Protein AF-T5ALF3-F1 (afdb_monomer_lite)

Radius of gyration: 38.53 Å; chains: 1; bounding box: 136×113×96 Å

Secondary structure (DSSP, 8-state):
-------------------PPPPS----PPPHHHHHHHHHHHHHHHHTT-S--TTS-SSHHHHHHHHHHHHHHH-TTS---HHHHHHHHHHHHHHHHHHHHHHTSTT-EEETTTTEEE--HHHHHHHHHHHHHHHHHHHHH-----SS--HHHHHHHHTTSPPPPS----TT-HHHHHHHHHHHHHHHHTTTTTS----------------------------------------------------SSHHHHHHHHHHHHHHHHHHHHHHHT-S-----PPP-S---HHHHHHHHHHHHHHHHHH--HHHHHHHHHHHHH-TTHHHHHHH--SHHHHHHHHHSSSSSPPPP-----------------HHHHHHHHHHHHHHHHHHHHHSPPPPPPHHHHGGGTEEEES-SSSS-GGGGTT-HHHHS-BTTB---EEEEEEE-SBTTSPPEEESEEEEETTEETTTT-EEEEEEEPPPSS-SS-EEEEPPTTT-GGGGGSEEEEEEE-TT--BTTTB-----EEEEE---SS---EEEESSPPPHHHHHHTT-EEEEEEBTTB--EEEE-GGG--HHHHHHTT--S-EEEEE--SSSPEE--SSS--HHHHSS--EESS-SSSSEEEEEHHHHHHHHHTS---TT-SS--GGGG--SEEEESSPTTGGGGEEEEEEEPPTT---PPPEEEEEEEEEE--S-TTB-TTT-PBPSSTTHHHHHHHH---TTSTT--EEEEEEEEE----SSGGGS-EEEETT-EEEEEEE-------TT------S-------

Organism: Ophiocordyceps sinensis (strain Co18 / CGMCC 3.14243) (NCBI:txid911162)

InterPro domains:
  IPR005302 Molybdenum cofactor sulfurase, C-terminal [PF03473] (618-732)
  IPR005302 Molybdenum cofactor sulfurase, C-terminal [PS51340] (572-767)
  IPR005303 Molybdenum cofactor sulfurase, middle domain [PF03476] (437-505)
  IPR011037 Pyruvate kinase-like, insert domain superfamily [SSF50800] (437-715)

pLDDT: mean 73.5, std 23.25, range [22.8, 98.44]

Structure (mmCIF, N/CA/C/O backbone):
data_AF-T5ALF3-F1
#
_entry.id   AF-T5ALF3-F1
#
loop_
_atom_site.group_PDB
_atom_site.id
_atom_site.type_symbol
_atom_site.label_atom_id
_atom_site.label_alt_id
_atom_site.label_comp_id
_atom_site.label_asym_id
_atom_site.label_entity_id
_atom_site.label_seq_id
_atom_site.pdbx_PDB_ins_code
_atom_site.Cartn_x
_atom_site.Cartn_y
_atom_site.Cartn_z
_atom_site.occupancy
_atom_site.B_iso_or_equiv
_atom_site.auth_seq_id
_atom_site.auth_comp_id
_atom_site.auth_asym_id
_atom_site.auth_atom_id
_atom_site.pdbx_PDB_model_num
ATOM 1 N N . MET A 1 1 ? 84.932 14.250 10.839 1.00 30.41 1 MET A N 1
ATOM 2 C CA . MET A 1 1 ? 84.955 15.725 10.707 1.00 30.41 1 MET A CA 1
ATOM 3 C C . MET A 1 1 ? 83.572 16.175 10.249 1.00 30.41 1 MET A C 1
ATOM 5 O O . MET A 1 1 ? 83.022 15.452 9.427 1.00 30.41 1 MET A O 1
ATOM 9 N N . PRO A 1 2 ? 83.061 17.349 10.655 1.00 45.75 2 PRO A N 1
ATOM 10 C CA . PRO A 1 2 ? 83.135 17.953 11.989 1.00 45.75 2 PRO A CA 1
ATOM 11 C C . PRO A 1 2 ? 81.726 18.218 12.599 1.00 45.75 2 PRO A C 1
ATOM 13 O O . PRO A 1 2 ? 80.712 17.804 12.051 1.00 45.75 2 PRO A O 1
ATOM 16 N N . ILE A 1 3 ? 81.700 18.865 13.769 1.00 34.62 3 ILE A N 1
ATOM 17 C CA . ILE A 1 3 ? 80.564 19.192 14.673 1.00 34.62 3 ILE A CA 1
ATOM 18 C C . ILE A 1 3 ? 80.365 20.737 14.626 1.00 34.62 3 ILE A C 1
ATOM 20 O O . ILE A 1 3 ? 81.389 21.393 14.403 1.00 34.62 3 ILE A O 1
ATOM 24 N N . PRO A 1 4 ? 79.144 21.344 14.698 1.00 45.19 4 PRO A N 1
ATOM 25 C CA . PRO A 1 4 ? 78.434 21.731 15.959 1.00 45.19 4 PRO A CA 1
ATOM 26 C C . PRO A 1 4 ? 76.884 21.546 15.932 1.00 45.19 4 PRO A C 1
ATOM 28 O O . PRO A 1 4 ? 76.292 21.531 14.860 1.00 45.19 4 PRO A O 1
ATOM 31 N N . SER A 1 5 ? 76.193 21.158 17.022 1.00 29.97 5 SER A N 1
ATOM 32 C CA . SER A 1 5 ? 75.697 21.921 18.215 1.00 29.97 5 SER A CA 1
ATOM 33 C C . SER A 1 5 ? 74.529 22.904 17.915 1.00 29.97 5 SER A C 1
ATOM 35 O O . SER A 1 5 ? 74.404 23.366 16.790 1.00 29.97 5 SER A O 1
ATOM 37 N N . GLU A 1 6 ? 73.574 23.211 18.814 1.00 29.78 6 GLU A N 1
ATOM 38 C CA . GLU A 1 6 ? 73.525 23.075 20.288 1.00 29.78 6 GLU A CA 1
ATOM 39 C C . GLU A 1 6 ? 72.072 23.069 20.869 1.00 29.78 6 GLU A C 1
ATOM 41 O O . GLU A 1 6 ? 71.098 23.116 20.123 1.00 29.78 6 GLU A O 1
ATOM 46 N N . SER A 1 7 ? 71.943 23.094 22.208 1.00 27.61 7 SER A N 1
ATOM 47 C CA . SER A 1 7 ? 70.752 23.382 23.054 1.00 27.61 7 SER A CA 1
ATOM 48 C C . SER A 1 7 ? 69.744 22.259 23.422 1.00 27.61 7 SER A C 1
ATOM 50 O O . SER A 1 7 ? 68.742 21.998 22.766 1.00 27.61 7 SER A O 1
ATOM 52 N N . GLN A 1 8 ? 69.991 21.661 24.597 1.00 27.81 8 GLN A N 1
ATOM 53 C CA . GLN A 1 8 ? 68.986 21.248 25.607 1.00 27.81 8 GLN A CA 1
ATOM 54 C C . GLN A 1 8 ? 68.685 22.464 26.545 1.00 27.81 8 GLN A C 1
ATOM 56 O O . GLN A 1 8 ? 69.284 23.511 26.280 1.00 27.81 8 GLN A O 1
ATOM 61 N N . PRO A 1 9 ? 67.866 22.425 27.638 1.00 38.47 9 PRO A N 1
ATOM 62 C CA . PRO A 1 9 ? 67.215 21.308 28.360 1.00 38.47 9 PRO A CA 1
ATOM 63 C C . PRO A 1 9 ? 65.701 21.585 28.650 1.00 38.47 9 PRO A C 1
ATOM 65 O O . PRO A 1 9 ? 65.102 22.397 27.957 1.00 38.47 9 PRO A O 1
ATOM 68 N N . ALA A 1 10 ? 64.961 20.966 29.586 1.00 24.94 10 ALA A N 1
ATOM 69 C CA . ALA A 1 10 ? 65.258 19.986 30.640 1.00 24.94 10 ALA A CA 1
ATOM 70 C C . ALA A 1 10 ? 64.057 19.056 30.909 1.00 24.94 10 ALA A C 1
ATOM 72 O O . ALA A 1 10 ? 62.911 19.420 30.659 1.00 24.94 10 ALA A O 1
ATOM 73 N N . ALA A 1 11 ? 64.316 17.899 31.525 1.00 32.22 11 ALA A N 1
ATOM 74 C CA . ALA A 1 11 ? 63.295 17.071 32.166 1.00 32.22 11 ALA A CA 1
ATOM 75 C C . ALA A 1 11 ? 63.424 17.161 33.697 1.00 32.22 11 ALA A C 1
ATOM 77 O O . ALA A 1 11 ? 64.539 17.219 34.215 1.00 32.22 11 ALA A O 1
ATOM 78 N N . GLN A 1 12 ? 62.304 17.108 34.424 1.00 26.27 12 GLN A N 1
ATOM 79 C CA . GLN A 1 12 ? 62.302 16.844 35.866 1.00 26.27 12 GLN A CA 1
ATOM 80 C C . GLN A 1 12 ? 61.325 15.720 36.221 1.00 26.27 12 GLN A C 1
ATOM 82 O O . GLN A 1 12 ? 60.179 15.678 35.781 1.00 26.27 12 GLN A O 1
ATOM 87 N N . THR A 1 13 ? 61.837 14.784 37.012 1.00 27.92 13 THR A N 1
ATOM 88 C CA . THR A 1 13 ? 61.184 13.574 37.516 1.00 27.92 13 THR A CA 1
ATOM 89 C C . THR A 1 13 ? 60.171 13.850 38.623 1.00 27.92 13 THR A C 1
ATOM 91 O O . THR A 1 13 ? 60.476 14.618 39.533 1.00 27.92 13 THR A O 1
ATOM 94 N N . ALA A 1 14 ? 59.087 13.067 38.678 1.00 24.97 14 ALA A N 1
ATOM 95 C CA . ALA A 1 14 ? 58.483 12.664 39.952 1.00 24.97 14 ALA A CA 1
ATOM 96 C C . ALA A 1 14 ? 57.752 11.308 39.855 1.00 24.97 14 ALA A C 1
ATOM 98 O O . ALA A 1 14 ? 57.006 11.061 38.914 1.00 24.97 14 ALA A O 1
ATOM 99 N N . SER A 1 15 ? 58.029 10.457 40.849 1.00 26.05 15 SER A N 1
ATOM 100 C CA . SER A 1 15 ? 57.270 9.302 41.373 1.00 26.05 15 SER A CA 1
ATOM 101 C C . SER A 1 15 ? 56.147 8.639 40.553 1.00 26.05 15 SER A C 1
ATOM 103 O O . SER A 1 15 ? 55.122 9.226 40.211 1.00 26.05 15 SER A O 1
ATOM 105 N N . SER A 1 16 ? 56.221 7.303 40.470 1.00 33.28 16 SER A N 1
ATOM 106 C CA . SER A 1 16 ? 55.021 6.488 40.278 1.00 33.28 16 SER A CA 1
ATOM 107 C C . SER A 1 16 ? 54.060 6.659 41.461 1.00 33.28 16 SER A C 1
ATOM 109 O O . SER A 1 16 ? 54.451 6.445 42.611 1.00 33.28 16 SER A O 1
ATOM 111 N N . GLN A 1 17 ? 52.783 6.896 41.182 1.00 30.78 17 GLN A N 1
ATOM 112 C CA . GLN A 1 17 ? 51.706 6.392 42.031 1.00 30.78 17 GLN A CA 1
ATOM 113 C C . GLN A 1 17 ? 50.888 5.392 41.222 1.00 30.78 17 GLN A C 1
ATOM 115 O O . GLN A 1 17 ? 50.444 5.693 40.113 1.00 30.78 17 GLN A O 1
ATOM 120 N N . VAL A 1 18 ? 50.675 4.203 41.788 1.00 35.06 18 VAL A N 1
ATOM 121 C CA . VAL A 1 18 ? 49.741 3.211 41.245 1.00 35.06 18 VAL A CA 1
ATOM 122 C C . VAL A 1 18 ? 48.338 3.791 41.381 1.00 35.06 18 VAL A C 1
ATOM 124 O O . VAL A 1 18 ? 47.710 3.708 42.437 1.00 35.06 18 VAL A O 1
ATOM 127 N N . ARG A 1 19 ? 47.854 4.445 40.322 1.00 29.64 19 ARG A N 1
ATOM 128 C CA . ARG A 1 19 ? 46.515 5.028 40.316 1.00 29.64 19 ARG A CA 1
ATOM 129 C C . ARG A 1 19 ? 45.507 3.885 40.266 1.00 29.64 19 ARG A C 1
ATOM 131 O O . ARG A 1 19 ? 45.374 3.222 39.241 1.00 29.64 19 ARG A O 1
ATOM 138 N N . ALA A 1 20 ? 44.843 3.648 41.397 1.00 30.91 20 ALA A N 1
ATOM 139 C CA . ALA A 1 20 ? 43.833 2.607 41.543 1.00 30.91 20 ALA A CA 1
ATOM 140 C C . ALA A 1 20 ? 42.795 2.669 40.401 1.00 30.91 20 ALA A C 1
ATOM 142 O O . ALA A 1 20 ? 42.487 3.771 39.924 1.00 30.91 20 ALA A O 1
ATOM 143 N N . PRO A 1 21 ? 42.244 1.520 39.959 1.00 34.09 21 PRO A N 1
ATOM 144 C CA . PRO A 1 21 ? 41.215 1.507 38.926 1.00 34.09 21 PRO A CA 1
ATOM 145 C C . PRO A 1 21 ? 40.052 2.424 39.339 1.00 34.09 21 PRO A C 1
ATOM 147 O O . PRO A 1 21 ? 39.669 2.414 40.513 1.00 34.09 21 PRO A O 1
ATOM 150 N N . PRO A 1 22 ? 39.495 3.229 38.412 1.00 33.12 22 PRO A N 1
ATOM 151 C CA . PRO A 1 22 ? 38.455 4.194 38.744 1.00 33.12 22 PRO A CA 1
ATOM 152 C C . PRO A 1 22 ? 37.278 3.477 39.403 1.00 33.12 22 PRO A C 1
ATOM 154 O O . PRO A 1 22 ? 36.804 2.451 38.904 1.00 33.12 22 PRO A O 1
ATOM 157 N N . SER A 1 23 ? 36.839 4.003 40.545 1.00 31.30 23 SER A N 1
ATOM 158 C CA . SER A 1 23 ? 35.867 3.341 41.405 1.00 31.30 23 SER A CA 1
ATOM 159 C C . SER A 1 23 ? 34.577 3.017 40.652 1.00 31.30 23 SER A C 1
ATOM 161 O O . SER A 1 23 ? 33.991 3.848 39.953 1.00 31.30 23 SER A O 1
ATOM 163 N N . ARG A 1 24 ? 34.097 1.781 40.832 1.00 44.44 24 ARG A N 1
ATOM 164 C CA . ARG A 1 24 ? 32.701 1.452 40.534 1.00 44.44 24 ARG A CA 1
ATOM 165 C C . ARG A 1 24 ? 31.788 2.346 41.392 1.00 44.44 24 ARG A C 1
ATOM 167 O O . ARG A 1 24 ? 32.166 2.762 42.482 1.00 44.44 24 ARG A O 1
ATOM 174 N N . THR A 1 25 ? 30.594 2.624 40.864 1.00 39.84 25 THR A N 1
ATOM 175 C CA . THR A 1 25 ? 29.480 3.325 41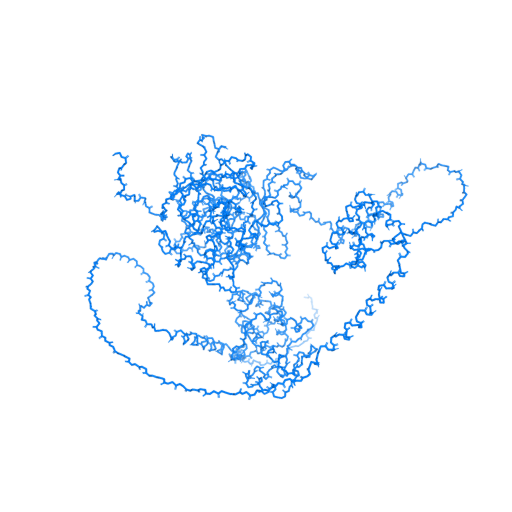.537 1.00 39.84 25 THR A CA 1
ATOM 176 C C . THR A 1 25 ? 29.756 4.752 42.042 1.00 39.84 25 THR A C 1
ATOM 178 O O . THR A 1 25 ? 29.532 5.059 43.207 1.00 39.84 25 THR A O 1
ATOM 181 N N . GLY A 1 26 ? 30.124 5.664 41.135 1.00 39.38 26 GLY A N 1
ATOM 182 C CA . GLY A 1 26 ? 29.841 7.101 41.282 1.00 39.38 26 GLY A CA 1
ATOM 183 C C . GLY A 1 26 ? 28.758 7.538 40.287 1.00 39.38 26 GLY A C 1
ATOM 184 O O . GLY A 1 26 ? 28.954 7.389 39.083 1.00 39.38 26 GLY A O 1
ATOM 185 N N . HIS A 1 27 ? 27.608 8.044 40.751 1.00 52.31 27 HIS A N 1
ATOM 186 C CA . HIS A 1 27 ? 26.525 8.507 39.865 1.00 52.31 27 HIS A CA 1
ATOM 187 C C . HIS A 1 27 ? 26.870 9.877 39.250 1.00 52.31 27 HIS A C 1
ATOM 189 O O . HIS A 1 27 ? 26.807 10.913 39.916 1.00 52.31 27 HIS A O 1
ATOM 195 N N . GLN A 1 28 ? 27.238 9.895 37.966 1.00 65.94 28 GLN A N 1
ATOM 196 C CA . GLN A 1 28 ? 27.622 11.112 37.242 1.00 65.94 28 GLN A CA 1
ATOM 197 C C . GLN A 1 28 ? 26.378 11.899 36.796 1.00 65.94 28 GLN A C 1
ATOM 199 O O . GLN A 1 28 ? 25.903 11.753 35.671 1.00 65.94 28 GLN A O 1
ATOM 204 N N . ARG A 1 29 ? 25.844 12.739 37.693 1.00 76.06 29 ARG A N 1
ATOM 205 C CA . ARG A 1 29 ? 24.654 13.569 37.435 1.00 76.06 29 ARG A CA 1
ATOM 206 C C . ARG A 1 29 ? 24.785 14.418 36.161 1.00 76.06 29 ARG A C 1
ATOM 208 O O . ARG A 1 29 ? 25.830 15.000 35.882 1.00 76.06 29 ARG A O 1
ATOM 215 N N . TRP A 1 30 ? 23.676 14.524 35.427 1.00 87.50 30 TRP A N 1
ATOM 216 C CA . TRP A 1 30 ? 23.546 15.358 34.226 1.00 87.50 30 TRP A CA 1
ATOM 217 C C . TRP A 1 30 ? 23.773 16.848 34.514 1.00 87.50 30 TRP A C 1
ATOM 219 O O . TRP A 1 30 ? 23.227 17.381 35.481 1.00 87.50 30 TRP A O 1
ATOM 229 N N . THR A 1 31 ? 24.487 17.539 33.622 1.00 90.69 31 THR A N 1
ATOM 230 C CA . THR A 1 31 ? 24.610 19.007 33.659 1.00 90.69 31 THR A CA 1
ATOM 231 C C . THR A 1 31 ? 23.402 19.700 33.013 1.00 90.69 31 THR A C 1
ATOM 233 O O . THR A 1 31 ? 22.612 19.074 32.294 1.00 90.69 31 THR A O 1
ATOM 236 N N . ASN A 1 32 ? 23.258 21.014 33.231 1.00 89.62 32 ASN A N 1
ATOM 237 C CA . ASN A 1 32 ? 22.253 21.820 32.528 1.00 89.62 32 ASN A CA 1
ATOM 238 C C . ASN A 1 32 ? 22.493 21.802 31.009 1.00 89.62 32 ASN A C 1
ATOM 240 O O . ASN A 1 32 ? 21.556 21.539 30.268 1.00 89.62 32 ASN A O 1
ATOM 244 N N . GLN A 1 33 ? 23.739 21.979 30.555 1.00 89.38 33 GLN A N 1
ATOM 245 C CA . GLN A 1 33 ? 24.105 21.951 29.131 1.00 89.38 33 GLN A CA 1
ATOM 246 C C . GLN A 1 33 ? 23.734 20.616 28.462 1.00 89.38 33 GLN A C 1
ATOM 248 O O . GLN A 1 33 ? 23.054 20.612 27.444 1.00 89.38 33 GLN A O 1
ATOM 253 N N . GLN A 1 34 ? 24.075 19.480 29.086 1.00 92.56 34 GLN A N 1
ATOM 254 C CA . GLN A 1 34 ? 23.667 18.151 28.603 1.00 92.56 34 GLN A CA 1
ATOM 255 C C . GLN A 1 34 ? 22.142 17.988 28.562 1.00 92.56 34 GLN A C 1
ATOM 257 O O . GLN A 1 34 ? 21.613 17.265 27.725 1.00 92.56 34 GLN A O 1
ATOM 262 N N . THR A 1 35 ? 21.424 18.630 29.487 1.00 92.88 35 THR A N 1
ATOM 263 C CA . THR A 1 35 ? 19.959 18.563 29.546 1.00 92.88 35 THR A CA 1
ATOM 264 C C . THR A 1 35 ? 19.308 19.428 28.465 1.00 92.88 35 THR A C 1
ATOM 266 O O . THR A 1 35 ? 18.358 18.960 27.851 1.00 92.88 35 THR A O 1
ATOM 269 N N . LEU A 1 36 ? 19.829 20.633 28.204 1.00 93.31 36 LEU A N 1
ATOM 270 C CA . LEU A 1 36 ? 19.391 21.498 27.103 1.00 93.31 36 LEU A CA 1
ATOM 271 C C . LEU A 1 36 ? 19.637 20.832 25.750 1.00 93.31 36 LEU A C 1
ATOM 273 O O . LEU A 1 36 ? 18.684 20.638 25.007 1.00 93.31 36 LEU A O 1
ATOM 277 N N . ARG A 1 37 ? 20.859 20.350 25.486 1.00 93.31 37 ARG A N 1
ATOM 278 C CA . ARG A 1 37 ? 21.178 19.659 24.228 1.00 93.31 37 ARG A CA 1
ATOM 279 C C . ARG A 1 37 ? 20.286 18.438 23.990 1.00 93.31 37 ARG A C 1
ATOM 281 O O . ARG A 1 37 ? 19.804 18.219 22.886 1.00 93.31 37 ARG A O 1
ATOM 288 N N . PHE A 1 38 ? 19.998 17.661 25.036 1.00 93.50 38 PHE A N 1
ATOM 289 C CA . PHE A 1 38 ? 19.064 16.538 24.930 1.00 93.50 38 PHE A CA 1
ATOM 290 C C . PHE A 1 38 ? 17.616 16.993 24.669 1.00 93.50 38 PHE A C 1
ATOM 292 O O . PHE A 1 38 ? 16.911 16.318 23.929 1.00 93.50 38 PHE A O 1
ATOM 299 N N . LEU A 1 39 ? 17.171 18.133 25.214 1.00 92.75 39 LEU A N 1
ATOM 300 C CA . LEU A 1 39 ? 15.865 18.729 24.892 1.00 92.75 39 LEU A CA 1
ATOM 301 C C . LEU A 1 39 ? 15.805 19.257 23.448 1.00 92.75 39 LEU A C 1
ATOM 303 O O . LEU A 1 39 ? 14.781 19.080 22.799 1.00 92.75 39 LEU A O 1
ATOM 307 N N . GLU A 1 40 ? 16.892 19.821 22.919 1.00 93.00 40 GLU A N 1
ATOM 308 C CA . GLU A 1 40 ? 17.004 20.234 21.509 1.00 93.00 40 GLU A CA 1
ATOM 309 C C . GLU A 1 40 ? 16.877 19.026 20.575 1.00 93.00 40 GLU A C 1
ATOM 311 O O . GLU A 1 40 ? 16.014 19.013 19.704 1.00 93.00 40 GLU A O 1
ATOM 316 N N . MET A 1 41 ? 17.633 17.953 20.829 1.00 91.50 41 MET A N 1
ATOM 317 C CA . MET A 1 41 ? 17.532 16.704 20.062 1.00 91.50 41 MET A CA 1
ATOM 318 C C . MET A 1 41 ? 16.127 16.077 20.156 1.00 91.50 41 MET A C 1
ATOM 320 O O . MET A 1 41 ? 15.615 15.538 19.175 1.00 91.50 41 MET A O 1
ATOM 324 N N . LEU A 1 42 ? 15.470 16.155 21.323 1.00 89.62 42 LEU A N 1
ATOM 325 C CA . LEU A 1 42 ? 14.075 15.727 21.494 1.00 89.62 42 LEU A CA 1
ATOM 326 C C . LEU A 1 42 ? 13.100 16.592 20.676 1.00 89.62 42 LEU A C 1
ATOM 328 O O . LEU A 1 42 ? 12.154 16.039 20.119 1.00 89.62 42 LEU A O 1
ATOM 332 N N . LEU A 1 43 ? 13.325 17.908 20.585 1.00 88.12 43 LEU A N 1
ATOM 333 C CA . LEU A 1 43 ? 12.518 18.850 19.802 1.00 88.12 43 LEU A CA 1
ATOM 334 C C . LEU A 1 43 ? 12.689 18.624 18.292 1.00 88.12 43 LEU A C 1
ATOM 336 O O . LEU A 1 43 ? 11.698 18.519 17.573 1.00 88.12 43 LEU A O 1
ATOM 340 N N . GLU A 1 44 ? 13.930 18.473 17.826 1.00 84.50 44 GLU A N 1
ATOM 341 C CA . GLU A 1 44 ? 14.278 18.089 16.450 1.00 84.50 44 GLU A CA 1
ATOM 342 C C . GLU A 1 44 ? 13.547 16.786 16.063 1.00 84.50 44 GLU A C 1
ATOM 344 O O . GLU A 1 44 ? 12.751 16.759 15.124 1.00 84.50 44 GLU A O 1
ATOM 349 N N . ALA A 1 45 ? 13.688 15.725 16.869 1.00 80.75 45 ALA A N 1
ATOM 350 C CA . ALA A 1 45 ? 13.022 14.444 16.621 1.00 80.75 45 ALA A CA 1
ATOM 351 C C . ALA A 1 45 ? 11.486 14.488 16.754 1.00 80.75 45 ALA A C 1
ATOM 353 O O . ALA A 1 45 ? 10.797 13.646 16.170 1.00 80.75 45 ALA A O 1
ATOM 354 N N . ARG A 1 46 ? 10.925 15.440 17.511 1.00 78.19 46 ARG A N 1
ATOM 355 C CA . ARG A 1 46 ? 9.476 15.689 17.584 1.00 78.19 46 ARG A CA 1
ATOM 356 C C . ARG A 1 46 ? 8.975 16.311 16.276 1.00 78.19 46 ARG A C 1
ATOM 358 O O . ARG A 1 46 ? 7.991 15.821 15.723 1.00 78.19 46 ARG A O 1
ATOM 365 N N . ARG A 1 47 ? 9.694 17.310 15.747 1.00 80.25 47 ARG A N 1
ATOM 366 C CA . ARG A 1 47 ? 9.393 18.014 14.483 1.00 80.25 47 ARG A CA 1
ATOM 367 C C . ARG A 1 47 ? 9.538 17.115 13.257 1.00 80.25 47 ARG A C 1
ATOM 369 O O . ARG A 1 47 ? 8.659 17.117 12.400 1.00 80.25 47 ARG A O 1
ATOM 376 N N . ASP A 1 48 ? 10.554 16.256 13.239 1.00 66.88 48 ASP A N 1
ATOM 377 C CA . ASP A 1 48 ? 10.747 15.233 12.200 1.00 66.88 48 ASP A CA 1
ATOM 378 C C . ASP A 1 48 ? 9.737 14.064 12.286 1.00 66.88 48 ASP A C 1
ATOM 380 O O . ASP A 1 48 ? 9.755 13.141 11.465 1.00 66.88 48 ASP A O 1
ATOM 384 N N . GLY A 1 49 ? 8.850 14.055 13.290 1.00 64.44 49 GLY A N 1
ATOM 385 C CA . GLY A 1 49 ? 7.856 12.997 13.499 1.00 64.44 49 GLY A CA 1
ATOM 386 C C . GLY A 1 49 ? 8.451 11.647 13.923 1.00 64.44 49 GLY A C 1
ATOM 387 O O . GLY A 1 49 ? 7.791 10.613 13.794 1.00 64.44 49 GLY A O 1
ATOM 388 N N . LEU A 1 50 ? 9.692 11.642 14.419 1.00 63.78 50 LEU A N 1
ATOM 389 C CA . LEU A 1 50 ? 10.397 10.462 14.927 1.00 63.78 50 LEU A CA 1
ATOM 390 C C . LEU A 1 50 ? 9.986 10.135 16.374 1.00 63.78 50 LEU A C 1
ATOM 392 O O . LEU A 1 50 ? 9.950 8.963 16.756 1.00 63.78 50 LEU A O 1
ATOM 396 N N . LEU A 1 51 ? 9.650 11.157 17.170 1.00 66.69 51 LEU A N 1
ATOM 397 C CA . LEU A 1 51 ? 9.235 11.042 18.570 1.00 66.69 51 LEU A CA 1
ATOM 398 C C . LEU A 1 51 ? 7.716 11.231 18.724 1.00 66.69 51 LEU A C 1
ATOM 400 O O . LEU A 1 51 ? 7.217 12.322 18.997 1.00 66.69 51 LEU A O 1
ATOM 404 N N . LEU A 1 52 ? 6.972 10.138 18.546 1.00 54.44 52 LEU A N 1
ATOM 405 C CA . LEU A 1 52 ? 5.511 10.090 18.691 1.00 54.44 52 LEU A CA 1
ATOM 406 C C . LEU A 1 52 ? 5.090 9.708 20.128 1.00 54.44 52 LEU A C 1
ATOM 408 O O . LEU A 1 52 ? 5.865 9.094 20.855 1.00 54.44 52 LEU A O 1
ATOM 412 N N . ASN A 1 53 ? 3.866 10.090 20.521 1.00 52.75 53 ASN A N 1
ATOM 413 C CA . ASN A 1 53 ? 3.333 10.128 21.899 1.00 52.75 53 ASN A CA 1
ATOM 414 C C . ASN A 1 53 ? 3.756 8.960 22.818 1.00 52.75 53 ASN A C 1
ATOM 416 O O . ASN A 1 53 ? 3.585 7.784 22.481 1.00 52.75 53 ASN A O 1
ATOM 420 N N . SER A 1 54 ? 4.176 9.285 24.048 1.00 48.19 54 SER A N 1
ATOM 421 C CA . SER A 1 54 ? 4.728 8.328 25.018 1.00 48.19 54 SER A CA 1
ATOM 422 C C . SER A 1 54 ? 3.703 7.325 25.568 1.00 48.19 54 SER A C 1
ATOM 424 O O . SER A 1 54 ? 4.098 6.382 26.260 1.00 48.19 54 SER A O 1
ATOM 426 N N . SER A 1 55 ? 2.404 7.472 25.274 1.00 41.12 55 SER A N 1
ATOM 427 C CA . SER A 1 55 ? 1.375 6.482 25.644 1.00 41.12 55 SER A CA 1
ATOM 428 C C . SER A 1 55 ? 1.594 5.107 24.993 1.00 41.12 55 SER A C 1
ATOM 430 O O . SER A 1 55 ? 1.081 4.101 25.486 1.00 41.12 55 SER A O 1
ATOM 432 N N . LYS A 1 56 ? 2.378 5.037 23.908 1.00 40.19 56 LYS A N 1
ATOM 433 C CA . LYS A 1 56 ? 2.716 3.800 23.193 1.00 40.19 56 LYS A CA 1
ATOM 434 C C . LYS A 1 56 ? 4.232 3.627 23.188 1.00 40.19 56 LYS A C 1
ATOM 436 O O . LYS A 1 56 ? 4.923 4.312 22.447 1.00 40.19 56 LYS A O 1
ATOM 441 N N . GLY A 1 57 ? 4.748 2.685 23.984 1.00 41.00 57 GLY A N 1
ATOM 442 C CA . GLY A 1 57 ? 6.186 2.406 24.156 1.00 41.00 57 GLY A CA 1
ATOM 443 C C . GLY A 1 57 ? 6.892 1.798 22.931 1.00 41.00 57 GLY A C 1
ATOM 444 O O . GLY A 1 57 ? 7.465 0.713 23.010 1.00 41.00 57 GLY A O 1
ATOM 445 N N . VAL A 1 58 ? 6.831 2.484 21.792 1.00 43.88 58 VAL A N 1
ATOM 446 C CA . VAL A 1 58 ? 7.413 2.137 20.490 1.00 43.88 58 VAL A CA 1
ATOM 447 C C . VAL A 1 58 ? 8.115 3.397 19.950 1.00 43.88 58 VAL A C 1
ATOM 449 O O . VAL A 1 58 ? 7.763 4.507 20.325 1.00 43.88 58 VAL A O 1
ATOM 452 N N . PHE A 1 59 ? 9.136 3.241 19.104 1.00 51.53 59 PHE A N 1
ATOM 453 C CA . PHE A 1 59 ? 9.965 4.316 18.508 1.00 51.53 59 PHE A CA 1
ATOM 454 C C . PHE A 1 59 ? 10.953 5.064 19.426 1.00 51.53 59 PHE A C 1
ATOM 456 O O . PHE A 1 59 ? 12.033 5.402 18.946 1.00 51.53 59 PHE A O 1
ATOM 463 N N . VAL A 1 60 ? 10.712 5.186 20.739 1.00 62.50 60 VAL A N 1
ATOM 464 C CA . VAL A 1 60 ? 11.686 5.798 21.682 1.00 62.50 60 VAL A CA 1
ATOM 465 C C . VAL A 1 60 ? 13.074 5.132 21.607 1.00 62.50 60 VAL A C 1
ATOM 467 O O . VAL A 1 60 ? 14.103 5.805 21.569 1.00 62.50 60 VAL A O 1
ATOM 470 N N . LYS A 1 61 ? 13.124 3.794 21.526 1.00 71.69 61 LYS A N 1
ATOM 471 C CA . LYS A 1 61 ? 14.390 3.043 21.519 1.00 71.69 61 LYS A CA 1
ATOM 472 C C . LYS A 1 61 ? 15.261 3.287 20.271 1.00 71.69 61 LYS A C 1
ATOM 474 O O . LYS A 1 61 ? 16.426 3.622 20.467 1.00 71.69 61 LYS A O 1
ATOM 479 N N . PRO A 1 62 ? 14.763 3.172 19.022 1.00 71.38 62 PRO A N 1
ATOM 480 C CA . PRO A 1 62 ? 15.530 3.559 17.836 1.00 71.38 62 PRO A CA 1
ATOM 481 C C . PRO A 1 62 ? 16.059 4.999 17.876 1.00 71.38 62 PRO A C 1
ATOM 483 O O . PRO A 1 62 ? 17.239 5.205 17.603 1.00 71.38 62 PRO A O 1
ATOM 486 N N . VAL A 1 63 ? 15.229 5.971 18.279 1.00 77.81 63 VAL A N 1
ATOM 487 C CA . VAL A 1 63 ? 15.623 7.390 18.356 1.00 77.81 63 VAL A CA 1
ATOM 488 C C . VAL A 1 63 ? 16.765 7.585 19.354 1.00 77.81 63 VAL A C 1
ATOM 490 O O . VAL A 1 63 ? 17.795 8.160 19.015 1.00 77.81 63 VAL A O 1
ATOM 493 N N . PHE A 1 64 ? 16.668 7.017 20.556 1.00 86.25 64 PHE A N 1
ATOM 494 C CA . PHE A 1 64 ? 17.745 7.147 21.541 1.00 86.25 64 PHE A CA 1
ATOM 495 C C . PHE A 1 64 ? 18.984 6.310 21.198 1.00 86.25 64 PHE A C 1
ATOM 497 O O . PHE A 1 64 ? 20.084 6.695 21.575 1.00 86.25 64 PHE A O 1
ATOM 504 N N . GLN A 1 65 ? 18.862 5.218 20.436 1.00 82.69 65 GLN A N 1
ATOM 505 C CA . GLN A 1 65 ? 20.033 4.530 19.875 1.00 82.69 65 GLN A CA 1
ATOM 506 C C . GLN A 1 65 ? 20.750 5.368 18.800 1.00 82.69 65 GLN A C 1
ATOM 508 O O . GLN A 1 65 ? 21.969 5.262 18.691 1.00 82.69 65 GLN A O 1
ATOM 513 N N . TYR A 1 66 ? 20.033 6.223 18.063 1.00 82.12 66 TYR A N 1
ATOM 514 C CA . TYR A 1 66 ? 20.617 7.220 17.157 1.00 82.12 66 TYR A CA 1
ATOM 515 C C . TYR A 1 66 ? 21.232 8.416 17.911 1.00 82.12 66 TYR A C 1
ATOM 517 O O . TYR A 1 66 ? 22.281 8.914 17.513 1.00 82.12 66 TYR A O 1
ATOM 525 N N . PHE A 1 67 ? 20.650 8.832 19.041 1.00 90.06 67 PHE A N 1
ATOM 526 C CA . PHE A 1 67 ? 21.180 9.940 19.846 1.00 90.06 67 PHE A CA 1
ATOM 527 C C . PHE A 1 67 ? 22.502 9.624 20.561 1.00 90.06 67 PHE A C 1
ATOM 529 O O . PHE A 1 67 ? 23.301 10.539 20.740 1.00 90.06 67 PHE A O 1
ATOM 536 N N . VAL A 1 68 ? 22.756 8.368 20.966 1.00 90.19 68 VAL A N 1
ATOM 537 C CA . VAL A 1 68 ? 23.992 7.975 21.686 1.00 90.19 68 VAL A CA 1
ATOM 538 C C . VAL A 1 68 ? 25.279 8.469 21.005 1.00 90.19 68 VAL A C 1
ATOM 540 O O . VAL A 1 68 ? 26.011 9.199 21.666 1.00 90.19 68 VAL A O 1
ATOM 543 N N . PRO A 1 69 ? 25.579 8.152 19.728 1.00 83.75 69 PRO A N 1
ATOM 544 C CA . PRO A 1 69 ? 26.817 8.614 19.092 1.00 83.75 69 PRO A CA 1
ATOM 545 C C . PRO A 1 69 ? 26.906 10.142 18.956 1.00 83.75 69 PRO A C 1
ATOM 547 O O . PRO A 1 69 ? 28.005 10.686 19.010 1.00 83.75 69 PRO A O 1
ATOM 550 N N . LEU A 1 70 ? 25.775 10.843 18.818 1.00 87.25 70 LEU A N 1
ATOM 551 C CA . LEU A 1 70 ? 25.745 12.307 18.714 1.00 87.25 70 LEU A CA 1
ATOM 552 C C . LEU A 1 70 ? 26.108 12.969 20.053 1.00 87.25 70 LEU A C 1
ATOM 554 O O . LEU A 1 70 ? 27.014 13.797 20.115 1.00 87.25 70 LEU A O 1
ATOM 558 N N . ILE A 1 71 ? 25.451 12.558 21.143 1.00 87.88 71 ILE A N 1
ATOM 559 C CA . ILE A 1 71 ? 25.697 13.116 22.482 1.00 87.88 71 ILE A CA 1
ATOM 560 C C . ILE A 1 71 ? 27.036 12.639 23.081 1.00 87.88 71 ILE A C 1
ATOM 562 O O . ILE A 1 71 ? 27.625 13.329 23.912 1.00 87.88 71 ILE A O 1
ATOM 566 N N . GLU A 1 72 ? 27.564 11.497 22.627 1.00 90.31 72 GLU A N 1
ATOM 567 C CA . GLU A 1 72 ? 28.896 10.999 22.996 1.00 90.31 72 GLU A CA 1
ATOM 568 C C . GLU A 1 72 ? 30.032 11.744 22.284 1.00 90.31 72 GLU A C 1
ATOM 570 O O . GLU A 1 72 ? 31.063 11.993 22.909 1.00 90.31 72 GLU A O 1
ATOM 575 N N . ALA A 1 73 ? 29.829 12.185 21.036 1.00 86.44 73 ALA A N 1
ATOM 576 C CA . ALA A 1 73 ? 30.766 13.073 20.346 1.00 86.44 73 ALA A CA 1
ATOM 577 C C . ALA A 1 73 ? 30.861 14.457 21.018 1.00 86.44 73 ALA A C 1
ATOM 579 O O . ALA A 1 73 ? 31.953 15.013 21.131 1.00 86.44 73 ALA A O 1
ATOM 580 N N . GLU A 1 74 ? 29.738 14.996 21.505 1.00 86.75 74 GLU A N 1
ATOM 581 C CA . GLU A 1 74 ? 29.686 16.301 22.182 1.00 86.75 74 GLU A CA 1
ATOM 582 C C . GLU A 1 74 ? 30.164 16.235 23.650 1.00 86.75 74 GLU A C 1
ATOM 584 O O . GLU A 1 74 ? 30.836 17.145 24.140 1.00 86.75 74 GLU A O 1
ATOM 589 N N . PHE A 1 75 ? 29.884 15.133 24.361 1.00 90.75 75 PHE A N 1
ATOM 590 C CA . PHE A 1 75 ? 30.217 14.966 25.783 1.00 90.75 75 PHE A CA 1
ATOM 591 C C . PHE A 1 75 ? 31.000 13.668 26.097 1.00 90.75 75 PHE A C 1
ATOM 593 O O . PHE A 1 75 ? 30.562 12.887 26.952 1.00 90.75 75 PHE A O 1
ATOM 600 N N . PRO A 1 76 ? 32.203 13.450 25.528 1.00 84.81 76 PRO A N 1
ATOM 601 C CA . PRO A 1 76 ? 32.965 12.195 25.656 1.00 84.81 76 PRO A CA 1
ATOM 602 C C . PRO A 1 76 ? 33.499 11.893 27.073 1.00 84.81 76 PRO A C 1
ATOM 604 O O . PRO A 1 76 ? 34.074 10.836 27.324 1.00 84.81 76 PRO A O 1
ATOM 607 N N . ARG A 1 77 ? 33.317 12.805 28.042 1.00 80.31 77 ARG A N 1
ATOM 608 C CA . ARG A 1 77 ? 33.690 12.615 29.464 1.00 80.31 77 ARG A CA 1
ATOM 609 C C . ARG A 1 77 ? 32.662 11.808 30.277 1.00 80.31 77 ARG A C 1
ATOM 611 O O . ARG A 1 77 ? 32.787 11.709 31.499 1.00 80.31 77 ARG A O 1
ATOM 618 N N . ARG A 1 78 ? 31.636 11.265 29.624 1.00 79.81 78 ARG A N 1
ATOM 619 C CA . ARG A 1 78 ? 30.623 10.360 30.181 1.00 79.81 78 ARG A CA 1
ATOM 620 C C . ARG A 1 78 ? 30.425 9.227 29.179 1.00 79.81 78 ARG A C 1
ATOM 622 O O . ARG A 1 78 ? 30.418 9.487 27.984 1.00 79.81 78 ARG A O 1
ATOM 629 N N . ARG A 1 79 ? 30.247 7.991 29.654 1.00 79.62 79 ARG A N 1
ATOM 630 C CA . ARG A 1 79 ? 29.786 6.897 28.784 1.00 79.62 79 ARG A CA 1
ATOM 631 C C . ARG A 1 79 ? 28.291 7.040 28.562 1.00 79.62 79 ARG A C 1
ATOM 633 O O . ARG A 1 79 ? 27.536 7.076 29.537 1.00 79.62 79 ARG A O 1
ATOM 640 N N . TRP A 1 80 ? 27.881 7.107 27.304 1.00 86.75 80 TRP A N 1
ATOM 641 C CA . TRP A 1 80 ? 26.476 7.223 26.934 1.00 86.75 80 TRP A CA 1
ATOM 642 C C . TRP A 1 80 ? 25.889 5.860 26.566 1.00 86.75 80 TRP A C 1
ATOM 644 O O . TRP A 1 80 ? 26.581 4.852 26.444 1.00 86.75 80 TRP A O 1
ATOM 654 N N . GLY A 1 81 ? 24.565 5.796 26.466 1.00 85.00 81 GLY A N 1
ATOM 655 C CA . GLY A 1 81 ? 23.873 4.552 26.164 1.00 85.00 81 GLY A CA 1
ATOM 656 C C . GLY A 1 81 ? 22.364 4.715 26.218 1.00 85.00 81 GLY A C 1
ATOM 657 O O . GLY A 1 81 ? 21.850 5.545 26.967 1.00 85.00 81 GLY A O 1
ATOM 658 N N . PHE A 1 82 ? 21.656 3.884 25.447 1.00 83.44 82 PHE A N 1
ATOM 659 C CA . PHE A 1 82 ? 20.197 3.932 25.302 1.00 83.44 82 PHE A CA 1
ATOM 660 C C . PHE A 1 82 ? 19.462 4.097 26.646 1.00 83.44 82 PHE A C 1
ATOM 662 O O . PHE A 1 82 ? 18.621 4.980 26.776 1.00 83.44 82 PHE A O 1
ATOM 669 N N . LYS A 1 83 ? 19.819 3.293 27.658 1.00 80.56 83 LYS A N 1
ATOM 670 C CA . LYS A 1 83 ? 19.143 3.289 28.965 1.00 80.56 83 LYS A CA 1
ATOM 671 C C . LYS A 1 83 ? 19.315 4.605 29.741 1.00 80.56 83 LYS A C 1
ATOM 673 O O . LYS A 1 83 ? 18.378 5.048 30.387 1.00 80.56 83 LYS A O 1
ATOM 678 N N . ILE A 1 84 ? 20.471 5.264 29.622 1.00 87.44 84 ILE A N 1
ATOM 679 C CA . ILE A 1 84 ? 20.755 6.550 30.287 1.00 87.44 84 ILE A CA 1
ATOM 680 C C . ILE A 1 84 ? 19.881 7.663 29.687 1.00 87.44 84 ILE A C 1
ATOM 682 O O . ILE A 1 84 ? 19.351 8.503 30.414 1.00 87.44 84 ILE A O 1
ATOM 686 N N . LEU A 1 85 ? 19.690 7.644 28.362 1.00 88.31 85 LEU A N 1
ATOM 687 C CA . LEU A 1 85 ? 18.811 8.580 27.654 1.00 88.31 85 LEU A CA 1
ATOM 688 C C . LEU A 1 85 ? 17.325 8.291 27.931 1.00 88.31 85 LEU A C 1
ATOM 690 O O . LEU A 1 85 ? 16.559 9.216 28.181 1.00 88.31 85 LEU A O 1
ATOM 694 N N . ASP A 1 86 ? 16.930 7.016 27.971 1.00 85.38 86 ASP A N 1
ATOM 695 C CA . ASP A 1 86 ? 15.573 6.565 28.315 1.00 85.38 86 ASP A CA 1
ATOM 696 C C . ASP A 1 86 ? 15.181 6.979 29.749 1.00 85.38 86 ASP A C 1
ATOM 698 O O . ASP A 1 86 ? 14.200 7.701 29.944 1.00 85.38 86 ASP A O 1
ATOM 702 N N . ASN A 1 87 ? 16.008 6.654 30.749 1.00 83.88 87 ASN A N 1
ATOM 703 C CA . ASN A 1 87 ? 15.810 7.090 32.136 1.00 83.88 87 ASN A CA 1
ATOM 704 C C . ASN A 1 87 ? 15.709 8.628 32.248 1.00 83.88 87 ASN A C 1
ATOM 706 O O . ASN A 1 87 ? 14.871 9.149 32.990 1.00 83.88 87 ASN A O 1
ATOM 710 N N . LYS A 1 88 ? 16.537 9.377 31.500 1.00 89.62 88 LYS A N 1
ATOM 711 C CA . LYS A 1 88 ? 16.485 10.848 31.462 1.00 89.62 88 LYS A CA 1
ATOM 712 C C . LYS A 1 88 ? 15.199 11.373 30.830 1.00 89.62 88 LYS A C 1
ATOM 714 O O . LYS A 1 88 ? 14.611 12.300 31.383 1.00 89.62 88 LYS A O 1
ATOM 719 N N . TYR A 1 89 ? 14.756 10.805 29.713 1.00 88.31 89 TYR A N 1
ATOM 720 C CA . TYR A 1 89 ? 13.512 11.195 29.051 1.00 88.31 89 TYR A CA 1
ATOM 721 C C . TYR A 1 89 ? 12.308 11.000 29.977 1.00 88.31 89 TYR A C 1
ATOM 723 O O . TYR A 1 89 ? 11.547 11.942 30.187 1.00 88.31 89 TYR A O 1
ATOM 731 N N . ARG A 1 90 ? 12.197 9.835 30.632 1.00 82.50 90 ARG A N 1
ATOM 732 C CA . ARG A 1 90 ? 11.146 9.569 31.633 1.00 82.50 90 ARG A CA 1
ATOM 733 C C . ARG A 1 90 ? 11.188 10.566 32.794 1.00 82.50 90 ARG A C 1
ATOM 735 O O . ARG A 1 90 ? 10.145 11.056 33.221 1.00 82.50 90 ARG A O 1
ATOM 742 N N . HIS A 1 91 ? 12.385 10.899 33.283 1.00 85.00 91 HIS A N 1
ATOM 743 C CA . HIS A 1 91 ? 12.575 11.906 34.329 1.00 85.00 91 HIS A CA 1
ATOM 744 C C . HIS A 1 91 ? 12.110 13.306 33.881 1.00 85.00 91 HIS A C 1
ATOM 746 O O . HIS A 1 91 ? 11.459 14.006 34.653 1.00 85.00 91 HIS A O 1
ATOM 752 N N . LEU A 1 92 ? 12.416 13.726 32.647 1.00 89.88 92 LEU A N 1
ATOM 753 C CA . LEU A 1 92 ? 11.975 15.017 32.095 1.00 89.88 92 LEU A CA 1
ATOM 754 C C . LEU A 1 92 ? 10.457 15.058 31.852 1.00 89.88 92 LEU A C 1
ATOM 756 O O . LEU A 1 92 ? 9.817 16.026 32.250 1.00 89.88 92 LEU A O 1
ATOM 760 N N . LEU A 1 93 ? 9.870 13.990 31.304 1.00 85.94 93 LEU A N 1
ATOM 761 C CA . LEU A 1 93 ? 8.422 13.850 31.112 1.00 85.94 93 LEU A CA 1
ATOM 762 C C . LEU A 1 93 ? 7.661 13.931 32.448 1.00 85.94 93 LEU A C 1
ATOM 764 O O . LEU A 1 93 ? 6.682 14.665 32.572 1.00 85.94 93 LEU A O 1
ATOM 768 N N . GLN A 1 94 ? 8.134 13.228 33.481 1.00 81.88 94 GLN A N 1
ATOM 769 C CA . GLN A 1 94 ? 7.534 13.298 34.815 1.00 81.88 94 GLN A CA 1
ATOM 770 C C . GLN A 1 94 ? 7.705 14.686 35.458 1.00 81.88 94 GLN A C 1
ATOM 772 O O . GLN A 1 94 ? 6.808 15.150 36.159 1.00 81.88 94 GLN A O 1
ATOM 777 N N . PHE A 1 95 ? 8.824 15.375 35.202 1.00 89.19 95 PHE A N 1
ATOM 778 C CA . PHE A 1 95 ? 9.024 16.758 35.641 1.00 89.19 95 PHE A CA 1
ATOM 779 C C . PHE A 1 95 ? 8.030 17.719 34.968 1.00 89.19 95 PHE A C 1
ATOM 781 O O . PHE A 1 95 ? 7.387 18.504 35.661 1.00 89.19 95 PHE A O 1
ATOM 788 N N . TRP A 1 96 ? 7.848 17.606 33.647 1.00 90.25 96 TRP A N 1
ATOM 789 C CA . TRP A 1 96 ? 6.894 18.407 32.874 1.00 90.25 96 TRP A CA 1
ATOM 790 C C . TRP A 1 96 ? 5.452 18.250 33.371 1.00 90.25 96 TRP A C 1
ATOM 792 O O . TRP A 1 96 ? 4.764 19.245 33.580 1.00 90.25 96 TRP A O 1
ATOM 802 N N . ARG A 1 97 ? 5.005 17.016 33.641 1.00 85.88 97 ARG A N 1
ATOM 803 C CA . ARG A 1 97 ? 3.650 16.757 34.166 1.00 85.88 97 ARG A CA 1
ATOM 804 C C . ARG A 1 97 ? 3.388 17.473 35.492 1.00 85.88 97 ARG A C 1
ATOM 806 O O . ARG A 1 97 ? 2.352 18.113 35.641 1.00 85.88 97 ARG A O 1
ATOM 813 N N . VAL A 1 98 ? 4.329 17.400 36.437 1.00 87.25 98 VAL A N 1
ATOM 814 C CA . VAL A 1 98 ? 4.208 18.090 37.737 1.00 87.25 98 VAL A CA 1
ATOM 815 C C . VAL A 1 98 ? 4.322 19.610 37.575 1.00 87.25 98 VAL A C 1
ATOM 817 O O . VAL A 1 98 ? 3.680 20.346 38.320 1.00 87.25 98 VAL A O 1
ATOM 820 N N . PHE A 1 99 ? 5.079 20.091 36.583 1.00 91.31 99 PHE A N 1
ATOM 821 C CA . PHE A 1 99 ? 5.130 21.511 36.240 1.00 91.31 99 PHE A CA 1
ATOM 822 C C . PHE A 1 99 ? 3.780 22.025 35.714 1.00 91.31 99 PHE A C 1
ATOM 824 O O . PHE A 1 99 ? 3.263 23.000 36.253 1.00 91.31 99 PHE A O 1
ATOM 831 N N . ARG A 1 100 ? 3.170 21.347 34.728 1.00 89.88 100 ARG A N 1
ATOM 832 C CA . ARG A 1 100 ? 1.854 21.726 34.178 1.00 89.88 100 ARG A CA 1
ATOM 833 C C . ARG A 1 100 ? 0.736 21.625 35.215 1.00 89.88 100 ARG A C 1
ATOM 835 O O . ARG A 1 100 ? -0.137 22.485 35.236 1.00 89.88 100 ARG A O 1
ATOM 842 N N . GLU A 1 101 ? 0.780 20.638 36.113 1.00 86.75 101 GLU A N 1
ATOM 843 C CA . GLU A 1 101 ? -0.168 20.573 37.234 1.00 86.75 101 GLU A CA 1
ATOM 844 C C . GLU A 1 101 ? -0.021 21.786 38.169 1.00 86.75 101 GLU A C 1
ATOM 846 O O . GLU A 1 101 ? -1.020 22.382 38.561 1.00 86.75 101 GLU A O 1
ATOM 851 N N . ALA A 1 102 ? 1.214 22.186 38.494 1.00 87.44 102 ALA A N 1
ATOM 852 C CA . ALA A 1 102 ? 1.482 23.338 39.352 1.00 87.44 102 ALA A CA 1
ATOM 853 C C . ALA A 1 102 ? 1.078 24.675 38.704 1.00 87.44 102 ALA A C 1
ATOM 855 O O . ALA A 1 102 ? 0.551 25.547 39.387 1.00 87.44 102 ALA A O 1
ATOM 856 N N . GLU A 1 103 ? 1.304 24.829 37.398 1.00 89.50 103 GLU A N 1
ATOM 857 C CA . GLU A 1 103 ? 0.910 26.002 36.605 1.00 89.50 103 GLU A CA 1
ATOM 858 C C . GLU A 1 103 ? -0.616 26.197 36.566 1.00 89.50 103 GLU A C 1
ATOM 860 O O . GLU A 1 103 ? -1.096 27.326 36.599 1.00 89.50 103 GLU A O 1
ATOM 865 N N . GLN A 1 104 ? -1.384 25.102 36.545 1.00 86.69 104 GLN A N 1
ATOM 866 C CA . GLN A 1 104 ? -2.852 25.121 36.507 1.00 86.69 104 GLN A CA 1
ATOM 867 C C . GLN A 1 104 ? -3.513 25.408 37.870 1.00 86.69 104 GLN A C 1
ATOM 869 O O . GLN A 1 104 ? -4.738 25.530 37.941 1.00 86.69 104 GLN A O 1
ATOM 874 N N . LEU A 1 105 ? -2.744 25.521 38.961 1.00 86.88 105 LEU A N 1
ATOM 875 C CA . LEU A 1 105 ? -3.299 25.846 40.278 1.00 86.88 105 LEU A CA 1
ATOM 876 C C . LEU A 1 105 ? -3.749 27.322 40.353 1.00 86.88 105 LEU A C 1
ATOM 878 O O . LEU A 1 105 ? -3.026 28.216 39.905 1.00 86.88 105 LEU A O 1
ATOM 882 N N . PRO A 1 106 ? -4.901 27.628 40.985 1.00 83.19 106 PRO A N 1
ATOM 883 C CA . PRO A 1 106 ? -5.353 29.005 41.166 1.00 83.19 106 PRO A CA 1
ATOM 884 C C . PRO A 1 106 ? -4.307 29.888 41.861 1.00 83.19 106 PRO A C 1
ATOM 886 O O . PRO A 1 106 ? -3.761 29.530 42.909 1.00 83.19 106 PRO A O 1
ATOM 889 N N . GLY A 1 107 ? -4.050 31.064 41.283 1.00 82.75 107 GLY A N 1
ATOM 890 C CA . GLY A 1 107 ? -3.089 32.037 41.810 1.00 82.75 107 GLY A CA 1
ATOM 891 C C . GLY A 1 107 ? -1.616 31.726 41.518 1.00 82.75 107 GLY A C 1
ATOM 892 O O . GLY A 1 107 ? -0.751 32.339 42.142 1.00 82.75 107 GLY A O 1
ATOM 893 N N . VAL A 1 108 ? -1.316 30.798 40.603 1.00 89.06 108 VAL A N 1
ATOM 894 C CA . VAL A 1 108 ? 0.047 30.560 40.103 1.00 89.06 108 VAL A CA 1
ATOM 895 C C . VAL A 1 108 ? 0.305 31.370 38.830 1.00 89.06 108 VAL A C 1
ATOM 897 O O . VAL A 1 108 ? -0.581 31.531 37.995 1.00 89.06 108 VAL A O 1
ATOM 900 N N . VAL A 1 109 ? 1.521 31.906 38.691 1.00 87.94 109 VAL A N 1
ATOM 901 C CA . VAL A 1 109 ? 1.953 32.698 37.527 1.00 87.94 109 VAL A CA 1
ATOM 902 C C . VAL A 1 109 ? 3.295 32.182 37.012 1.00 87.94 109 VAL A C 1
ATOM 904 O O . VAL A 1 109 ? 4.241 32.031 37.787 1.00 87.94 109 VAL A O 1
ATOM 907 N N . TYR A 1 110 ? 3.392 31.941 35.704 1.00 90.94 110 TYR A N 1
ATOM 908 C CA . TYR A 1 110 ? 4.626 31.529 35.035 1.00 90.94 110 TYR A CA 1
ATOM 909 C C . TYR A 1 110 ? 5.488 32.729 34.607 1.00 90.94 110 TYR A C 1
ATOM 911 O O . TYR A 1 110 ? 4.985 33.703 34.050 1.00 90.94 110 TYR A O 1
ATOM 919 N N . GLY A 1 111 ? 6.798 32.649 34.855 1.00 87.81 111 GLY A N 1
ATOM 920 C CA . GLY A 1 111 ? 7.803 33.620 34.423 1.00 87.81 111 GLY A CA 1
ATOM 921 C C . GLY A 1 111 ? 8.574 33.135 33.188 1.00 87.81 111 GLY A C 1
ATOM 922 O O . GLY A 1 111 ? 9.592 32.459 33.353 1.00 87.81 111 GLY A O 1
ATOM 923 N N . PRO A 1 112 ? 8.177 33.499 31.951 1.00 83.56 112 PRO A N 1
ATOM 924 C CA . PRO A 1 112 ? 8.795 32.963 30.733 1.00 83.56 112 PRO A CA 1
ATOM 925 C C . PRO A 1 112 ? 10.287 33.290 30.593 1.00 83.56 112 PRO A C 1
ATOM 927 O O . PRO A 1 112 ? 11.031 32.487 30.044 1.00 83.56 112 PRO A O 1
ATOM 930 N N . ALA A 1 113 ? 10.748 34.415 31.148 1.00 77.56 113 ALA A N 1
ATOM 931 C CA . ALA A 1 113 ? 12.154 34.827 31.108 1.00 77.56 113 ALA A CA 1
ATOM 932 C C . ALA A 1 113 ? 13.076 34.078 32.098 1.00 77.56 113 ALA A C 1
ATOM 934 O O . ALA A 1 113 ? 14.286 34.290 32.078 1.00 77.56 113 ALA A O 1
ATOM 935 N N . ASN A 1 114 ? 12.539 33.247 33.003 1.00 83.88 114 ASN A N 1
ATOM 936 C CA . ASN A 1 114 ? 13.348 32.504 33.982 1.00 83.88 114 ASN A CA 1
ATOM 937 C C . ASN A 1 114 ? 12.887 31.056 34.247 1.00 83.88 114 ASN A C 1
ATOM 939 O O . ASN A 1 114 ? 13.503 30.371 35.064 1.00 83.88 114 ASN A O 1
ATOM 943 N N . GLY A 1 115 ? 11.818 30.597 33.589 1.00 87.38 115 GLY A N 1
ATOM 944 C CA . GLY A 1 115 ? 11.289 29.238 33.697 1.00 87.38 115 GLY A CA 1
ATOM 945 C C . GLY A 1 115 ? 10.530 28.933 34.995 1.00 87.38 115 GLY A C 1
ATOM 946 O O . GLY A 1 115 ? 10.118 27.789 35.194 1.00 87.38 115 GLY A O 1
ATOM 947 N N . ARG A 1 116 ? 10.346 29.896 35.908 1.00 90.69 116 ARG A N 1
ATOM 948 C CA . ARG A 1 116 ? 9.815 29.640 37.261 1.00 90.69 116 ARG A CA 1
ATOM 949 C C . ARG A 1 116 ? 8.312 29.863 37.379 1.00 90.69 116 ARG A C 1
ATOM 951 O O . ARG A 1 116 ? 7.717 30.631 36.630 1.00 90.69 116 ARG A O 1
ATOM 958 N N . LEU A 1 117 ? 7.723 29.217 38.382 1.00 89.25 117 LEU A N 1
ATOM 959 C CA . LEU A 1 117 ? 6.358 29.461 38.841 1.00 89.25 117 LEU A CA 1
ATOM 960 C C . LEU A 1 117 ? 6.398 30.280 40.135 1.00 89.25 117 LEU A C 1
ATOM 962 O O . LEU A 1 117 ? 7.083 29.903 41.085 1.00 89.25 117 LEU A O 1
ATOM 966 N N . THR A 1 118 ? 5.632 31.364 40.184 1.00 89.62 118 THR A N 1
ATOM 967 C CA . THR A 1 118 ? 5.342 32.125 41.405 1.00 89.62 118 THR A CA 1
ATOM 968 C C . THR A 1 118 ? 4.003 31.644 41.953 1.00 89.62 118 THR A C 1
ATOM 970 O O . THR A 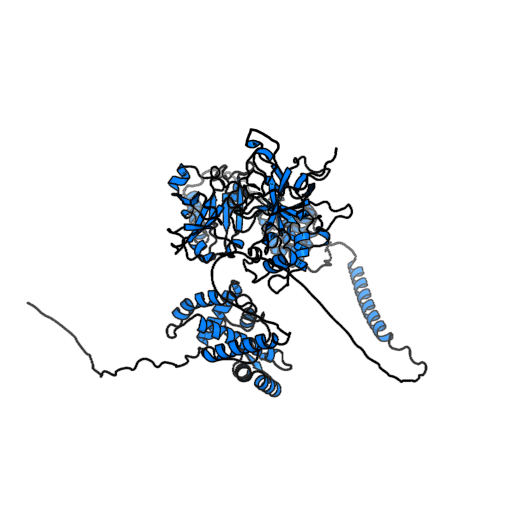1 118 ? 3.017 31.645 41.220 1.00 89.62 118 THR A O 1
ATOM 973 N N . MET A 1 119 ? 3.953 31.215 43.217 1.00 88.75 119 MET A N 1
ATOM 974 C CA . MET A 1 119 ? 2.760 30.614 43.829 1.00 88.75 119 MET A CA 1
ATOM 975 C C . MET A 1 119 ? 2.642 30.934 45.327 1.00 88.75 119 MET A C 1
ATOM 977 O O . MET A 1 119 ? 3.573 31.454 45.938 1.00 88.75 119 MET A O 1
ATOM 981 N N . SER A 1 120 ? 1.488 30.625 45.927 1.00 90.31 120 SER A N 1
ATOM 982 C CA . SER A 1 120 ? 1.276 30.750 47.374 1.00 90.31 120 SER A CA 1
ATOM 983 C C . SER A 1 120 ? 1.974 29.623 48.154 1.00 90.31 120 SER A C 1
ATOM 985 O O . SER A 1 120 ? 2.156 28.522 47.632 1.00 90.31 120 SER A O 1
ATOM 987 N N . LYS A 1 121 ? 2.285 29.849 49.441 1.00 87.00 121 LYS A N 1
ATOM 988 C CA . LYS A 1 121 ? 2.826 28.795 50.325 1.00 87.00 121 LYS A CA 1
ATOM 989 C C . LYS A 1 121 ? 1.907 27.574 50.433 1.00 87.00 121 LYS A C 1
ATOM 991 O O . LYS A 1 121 ? 2.398 26.454 50.451 1.00 87.00 121 LYS A O 1
ATOM 996 N N . ALA A 1 122 ? 0.588 27.775 50.427 1.00 86.25 122 ALA A N 1
ATOM 997 C CA . ALA A 1 122 ? -0.376 26.675 50.440 1.00 86.25 122 ALA A CA 1
ATOM 998 C C . ALA A 1 122 ? -0.298 25.826 49.155 1.00 86.25 122 ALA A C 1
ATOM 1000 O O . ALA A 1 122 ? -0.364 24.598 49.224 1.00 86.25 122 ALA A O 1
ATOM 1001 N N . ASN A 1 123 ? -0.083 26.453 47.991 1.00 87.88 123 ASN A N 1
ATOM 1002 C CA . ASN A 1 123 ? 0.129 25.734 46.731 1.00 87.88 123 ASN A CA 1
ATOM 1003 C C . ASN A 1 123 ? 1.488 25.006 46.741 1.00 87.88 123 ASN A C 1
ATOM 1005 O O . ASN A 1 123 ? 1.557 23.854 46.316 1.00 87.88 123 ASN A O 1
ATOM 1009 N N . GLU A 1 124 ? 2.547 25.624 47.285 1.00 87.50 124 GLU A N 1
ATOM 1010 C CA . GLU A 1 124 ? 3.842 24.956 47.477 1.00 87.50 124 GLU A CA 1
ATOM 1011 C C . GLU A 1 124 ? 3.724 23.713 48.368 1.00 87.50 124 GLU A C 1
ATOM 1013 O O . GLU A 1 124 ? 4.197 22.643 47.994 1.00 87.50 124 GLU A O 1
ATOM 1018 N N . GLU A 1 125 ? 3.109 23.840 49.544 1.00 85.81 125 GLU A N 1
ATOM 1019 C CA . GLU A 1 125 ? 2.920 22.746 50.502 1.00 85.81 125 GLU A CA 1
ATOM 1020 C C . GLU A 1 125 ? 2.073 21.621 49.895 1.00 85.81 125 GLU A C 1
ATOM 1022 O O . GLU A 1 125 ? 2.460 20.455 49.982 1.00 85.81 125 GLU A O 1
ATOM 1027 N N . THR A 1 126 ? 1.004 21.961 49.166 1.00 85.31 126 THR A N 1
ATOM 1028 C CA . THR A 1 126 ? 0.190 21.000 48.402 1.00 85.31 126 THR A CA 1
ATOM 1029 C C . THR A 1 126 ? 1.027 20.235 47.368 1.00 85.31 126 THR A C 1
ATOM 1031 O O . THR A 1 126 ? 0.980 19.003 47.314 1.00 85.31 126 THR A O 1
ATOM 1034 N N . LEU A 1 127 ? 1.846 20.932 46.572 1.00 83.75 127 LEU A N 1
ATOM 1035 C CA . LEU A 1 127 ? 2.679 20.310 45.538 1.00 83.75 127 LEU A CA 1
ATOM 1036 C C . LEU A 1 127 ? 3.823 19.470 46.137 1.00 83.75 127 LEU A C 1
ATOM 1038 O O . LEU A 1 127 ? 4.166 18.411 45.606 1.00 83.75 127 LEU A O 1
ATOM 1042 N N . ARG A 1 128 ? 4.404 19.908 47.262 1.00 84.75 128 ARG A N 1
ATOM 1043 C CA . ARG A 1 128 ? 5.419 19.162 48.028 1.00 84.75 128 ARG A CA 1
ATOM 1044 C C . ARG A 1 128 ? 4.828 17.899 48.658 1.00 84.75 128 ARG A C 1
ATOM 1046 O O . ARG A 1 128 ? 5.482 16.862 48.610 1.00 84.75 128 ARG A O 1
ATOM 1053 N N . ALA A 1 129 ? 3.610 17.957 49.197 1.00 80.62 129 ALA A N 1
ATOM 1054 C CA . ALA A 1 129 ? 2.924 16.797 49.763 1.00 80.62 129 ALA A CA 1
ATOM 1055 C C . ALA A 1 129 ? 2.551 15.769 48.683 1.00 80.62 129 ALA A C 1
ATOM 1057 O O . ALA A 1 129 ? 2.819 14.581 48.846 1.00 80.62 129 ALA A O 1
ATOM 1058 N N . LYS A 1 130 ? 1.991 16.222 47.552 1.00 80.38 130 LYS A N 1
ATOM 1059 C CA . LYS A 1 130 ? 1.533 15.340 46.467 1.00 80.38 130 LYS A CA 1
ATOM 1060 C C . LYS A 1 130 ? 2.676 14.732 45.645 1.00 80.38 130 LYS A C 1
ATOM 1062 O O . LYS A 1 130 ? 2.605 13.566 45.269 1.00 80.38 130 LYS A O 1
ATOM 1067 N N . HIS A 1 131 ? 3.728 15.509 45.369 1.00 79.50 131 HIS A N 1
ATOM 1068 C CA . HIS A 1 131 ? 4.790 15.144 44.417 1.00 79.50 131 HIS A CA 1
ATOM 1069 C C . HIS A 1 131 ? 6.209 15.129 45.016 1.00 79.50 131 HIS A C 1
ATOM 1071 O O . HIS A 1 131 ? 7.192 15.026 44.278 1.00 79.50 131 HIS A O 1
ATOM 1077 N N . LEU A 1 132 ? 6.348 15.217 46.343 1.00 81.19 132 LEU A N 1
ATOM 1078 C CA . LEU A 1 132 ? 7.589 15.012 47.106 1.00 81.19 132 LEU A CA 1
ATOM 1079 C C . LEU A 1 132 ? 8.812 15.759 46.520 1.00 81.19 132 LEU A C 1
ATOM 1081 O O . LEU A 1 132 ? 8.842 16.990 46.408 1.00 81.19 132 LEU A O 1
ATOM 1085 N N . GLY A 1 133 ? 9.857 15.016 46.140 1.00 73.69 133 GLY A N 1
ATOM 1086 C CA . GLY A 1 133 ? 11.089 15.538 45.543 1.00 73.69 133 GLY A CA 1
ATOM 1087 C C . GLY A 1 133 ? 10.939 16.082 44.116 1.00 73.69 133 GLY A C 1
ATOM 1088 O O . GLY A 1 133 ? 11.902 16.646 43.594 1.00 73.69 133 GLY A O 1
ATOM 1089 N N . VAL A 1 134 ? 9.777 15.931 43.468 1.00 74.88 134 VAL A N 1
ATOM 1090 C CA . VAL A 1 134 ? 9.461 16.596 42.190 1.00 74.88 134 VAL A CA 1
ATOM 1091 C C . VAL A 1 134 ? 8.883 17.977 42.446 1.00 74.88 134 VAL A C 1
ATOM 1093 O O . VAL A 1 134 ? 9.417 18.944 41.913 1.00 74.88 134 VAL A O 1
ATOM 1096 N N . GLY A 1 135 ? 7.880 18.087 43.326 1.00 81.50 135 GLY A N 1
ATOM 1097 C CA . GLY A 1 135 ? 7.291 19.373 43.715 1.00 81.50 135 GLY A CA 1
ATOM 1098 C C . GLY A 1 135 ? 8.358 20.340 44.233 1.00 81.50 135 GLY A C 1
ATOM 1099 O O . GLY A 1 135 ? 8.498 21.448 43.722 1.00 81.50 135 GLY A O 1
ATOM 1100 N N . ASN A 1 136 ? 9.232 19.867 45.131 1.00 83.12 136 ASN A N 1
ATOM 1101 C CA . ASN A 1 136 ? 10.398 20.633 45.587 1.00 83.12 136 ASN A CA 1
ATOM 1102 C C . ASN A 1 136 ? 11.347 21.068 44.446 1.00 83.12 136 ASN A C 1
ATOM 1104 O O . ASN A 1 136 ? 11.970 22.121 44.558 1.00 83.12 136 ASN A O 1
ATOM 1108 N N . ARG A 1 137 ? 11.496 20.300 43.356 1.00 84.62 137 ARG A N 1
ATOM 1109 C CA . ARG A 1 137 ? 12.345 20.693 42.213 1.00 84.62 137 ARG A CA 1
ATOM 1110 C C . ARG A 1 137 ? 11.638 21.671 41.271 1.00 84.62 137 ARG A C 1
ATOM 1112 O O . ARG A 1 137 ? 12.285 22.617 40.834 1.00 84.62 137 ARG A O 1
ATOM 1119 N N . VAL A 1 138 ? 10.342 21.490 41.013 1.00 87.56 138 VAL A N 1
ATOM 1120 C CA . VAL A 1 138 ? 9.508 22.418 40.227 1.00 87.56 138 VAL A CA 1
ATOM 1121 C C . VAL A 1 138 ? 9.505 23.805 40.874 1.00 87.56 138 VAL A C 1
ATOM 1123 O O . VAL A 1 138 ? 9.868 24.773 40.213 1.00 87.56 138 VAL A O 1
ATOM 1126 N N . ILE A 1 139 ? 9.232 23.880 42.181 1.00 87.00 139 ILE A N 1
ATOM 1127 C CA . ILE A 1 139 ? 9.237 25.128 42.965 1.00 87.00 139 ILE A CA 1
ATOM 1128 C C . ILE A 1 139 ? 10.614 25.813 42.929 1.00 87.00 139 ILE A C 1
ATOM 1130 O O . ILE A 1 139 ? 10.724 26.982 42.575 1.00 87.00 139 ILE A O 1
ATOM 1134 N N . ASN A 1 140 ? 11.687 25.095 43.285 1.00 85.56 140 ASN A N 1
ATOM 1135 C CA . ASN A 1 140 ? 12.997 25.727 43.491 1.00 85.56 140 ASN A CA 1
ATOM 1136 C C . ASN A 1 140 ? 13.793 25.994 42.199 1.00 85.56 140 ASN A C 1
ATOM 1138 O O . ASN A 1 140 ? 14.736 26.788 42.234 1.00 85.56 140 ASN A O 1
ATOM 1142 N N . LYS A 1 141 ? 13.485 25.314 41.083 1.00 85.19 141 LYS A N 1
ATOM 1143 C CA . LYS A 1 141 ? 14.274 25.416 39.838 1.00 85.19 141 LYS A CA 1
ATOM 1144 C C . LYS A 1 141 ? 13.495 25.875 38.608 1.00 85.19 141 LYS A C 1
ATOM 1146 O O . LYS A 1 141 ? 14.107 26.535 37.775 1.00 85.19 141 LYS A O 1
ATOM 1151 N N . GLY A 1 142 ? 12.200 25.573 38.503 1.00 87.75 142 GLY A N 1
ATOM 1152 C CA . GLY A 1 142 ? 11.427 25.819 37.284 1.00 87.75 142 GLY A CA 1
ATOM 1153 C C . GLY A 1 142 ? 11.840 24.940 36.092 1.00 87.75 142 GLY A C 1
ATOM 1154 O O . GLY A 1 142 ? 12.604 23.982 36.244 1.00 87.75 142 GLY A O 1
ATOM 1155 N N . LEU A 1 143 ? 11.326 25.265 34.904 1.00 91.88 143 LEU A N 1
ATOM 1156 C CA . LEU A 1 143 ? 11.786 24.708 33.630 1.00 91.88 143 LEU A CA 1
ATOM 1157 C C . LEU A 1 143 ? 13.220 25.154 33.333 1.00 91.88 143 LEU A C 1
ATOM 1159 O O . LEU A 1 143 ? 13.622 26.273 33.648 1.00 91.88 143 LEU A O 1
ATOM 1163 N N . LEU A 1 144 ? 13.977 24.283 32.667 1.00 91.62 144 LEU A N 1
ATOM 1164 C CA . LEU A 1 144 ? 15.274 24.647 32.108 1.00 91.62 144 LEU A CA 1
ATOM 1165 C C . LEU A 1 144 ? 15.056 25.197 30.695 1.00 91.62 144 LEU A C 1
ATOM 1167 O O . LEU A 1 144 ? 14.595 24.458 29.826 1.00 91.62 144 LEU A O 1
ATOM 1171 N N . ILE A 1 145 ? 15.377 26.475 30.499 1.00 89.56 145 ILE A N 1
ATOM 1172 C CA . ILE A 1 145 ? 15.151 27.217 29.252 1.00 89.56 145 ILE A CA 1
ATOM 1173 C C . ILE A 1 145 ? 16.461 27.746 28.649 1.00 89.56 145 ILE A C 1
ATOM 1175 O O . ILE A 1 145 ? 17.465 27.889 29.353 1.00 89.56 145 ILE A O 1
ATOM 1179 N N . SER A 1 146 ? 16.435 28.028 27.349 1.00 89.25 146 SER A N 1
ATOM 1180 C CA . SER A 1 146 ? 17.485 28.691 26.562 1.00 89.25 146 SER A CA 1
ATOM 1181 C C . SER A 1 146 ? 16.850 29.414 25.368 1.00 89.25 146 SER A C 1
ATOM 1183 O O . SER A 1 146 ? 15.649 29.276 25.138 1.00 89.25 146 SER A O 1
ATOM 1185 N N . ASP A 1 147 ? 17.646 30.117 24.560 1.00 83.44 147 ASP A N 1
ATOM 1186 C CA . ASP A 1 147 ? 17.169 30.766 23.326 1.00 83.44 147 ASP A CA 1
ATOM 1187 C C . ASP A 1 147 ? 16.554 29.771 22.314 1.00 83.44 147 ASP A C 1
ATOM 1189 O O . ASP A 1 147 ? 15.749 30.159 21.470 1.00 83.44 147 ASP A O 1
ATOM 1193 N N . ALA A 1 148 ? 16.905 28.480 22.413 1.00 80.38 148 ALA A N 1
ATOM 1194 C CA . ALA A 1 148 ? 16.359 27.391 21.596 1.00 80.38 148 ALA A CA 1
ATOM 1195 C C . ALA A 1 148 ? 15.258 26.568 22.299 1.00 80.38 148 ALA A C 1
ATOM 1197 O O . ALA A 1 148 ? 14.458 25.917 21.626 1.00 80.38 148 ALA A O 1
ATOM 1198 N N . ILE A 1 149 ? 15.215 26.577 23.639 1.00 91.06 149 ILE A N 1
ATOM 1199 C CA . ILE A 1 149 ? 14.283 25.791 24.461 1.00 91.06 149 ILE A CA 1
ATOM 1200 C C . ILE A 1 149 ? 13.415 26.734 25.295 1.00 91.06 149 ILE A C 1
ATOM 1202 O O . ILE A 1 149 ? 13.794 27.159 26.387 1.00 91.06 149 ILE A O 1
ATOM 1206 N N . THR A 1 150 ? 12.223 27.035 24.784 1.00 91.06 150 THR A N 1
ATOM 1207 C CA . THR A 1 150 ? 11.209 27.857 25.456 1.00 91.06 150 THR A CA 1
ATOM 1208 C C . THR A 1 150 ? 10.187 26.987 26.198 1.00 91.06 150 THR A C 1
ATOM 1210 O O . THR A 1 150 ? 10.255 25.756 26.186 1.00 91.06 150 THR A O 1
ATOM 1213 N N . PHE A 1 151 ? 9.202 27.622 26.841 1.00 88.12 151 PHE A N 1
ATOM 1214 C CA . PHE A 1 151 ? 8.018 26.929 27.360 1.00 88.12 151 PHE A CA 1
ATOM 1215 C C . PHE A 1 151 ? 7.303 26.119 26.268 1.00 88.12 151 PHE A C 1
ATOM 1217 O O . PHE A 1 151 ? 6.977 24.951 26.476 1.00 88.12 151 PHE A O 1
ATOM 1224 N N . ASP A 1 152 ? 7.133 26.719 25.089 1.00 86.12 152 ASP A N 1
ATOM 1225 C CA . ASP A 1 152 ? 6.462 26.093 23.952 1.00 86.12 152 ASP A CA 1
ATOM 1226 C C . ASP A 1 152 ? 7.264 24.899 23.428 1.00 86.12 152 ASP A C 1
ATOM 1228 O O . ASP A 1 152 ? 6.670 23.880 23.098 1.00 86.12 152 ASP A O 1
ATOM 1232 N N . SER A 1 153 ? 8.603 24.953 23.456 1.00 88.25 153 SER A N 1
ATOM 1233 C CA . SER A 1 153 ? 9.454 23.790 23.160 1.00 88.25 153 SER A CA 1
ATOM 1234 C C . SER A 1 153 ? 9.184 22.619 24.113 1.00 88.25 153 SER A C 1
ATOM 1236 O O . SER A 1 153 ? 9.093 21.474 23.676 1.00 88.25 153 SER A O 1
ATOM 1238 N N . TRP A 1 154 ? 9.032 22.875 25.419 1.00 91.12 154 TRP A N 1
ATOM 1239 C CA . TRP A 1 154 ? 8.695 21.823 26.387 1.00 91.12 154 TRP A CA 1
ATOM 1240 C C . TRP A 1 154 ? 7.279 21.264 26.166 1.00 91.12 154 TRP A C 1
ATOM 1242 O O . TRP A 1 154 ? 7.095 20.045 26.223 1.00 91.12 154 TRP A O 1
ATOM 1252 N N . ALA A 1 155 ? 6.297 22.121 25.870 1.00 85.12 155 ALA A N 1
ATOM 1253 C CA . ALA A 1 155 ? 4.941 21.692 25.531 1.00 85.12 155 ALA A CA 1
ATOM 1254 C C . ALA A 1 155 ? 4.923 20.848 24.248 1.00 85.12 155 ALA A C 1
ATOM 1256 O O . ALA A 1 155 ? 4.381 19.740 24.239 1.00 85.12 155 ALA A O 1
ATOM 1257 N N . GLU A 1 156 ? 5.610 21.310 23.203 1.00 85.25 156 GLU A N 1
ATOM 1258 C CA . GLU A 1 156 ? 5.752 20.616 21.928 1.00 85.25 156 GLU A CA 1
ATOM 1259 C C . GLU A 1 156 ? 6.298 19.196 22.129 1.00 85.25 156 GLU A C 1
ATOM 1261 O O . GLU A 1 156 ? 5.714 18.258 21.589 1.00 85.25 156 GLU A O 1
ATOM 1266 N N . ILE A 1 157 ? 7.331 19.007 22.965 1.00 85.44 157 ILE A N 1
ATOM 1267 C CA . ILE A 1 157 ? 7.935 17.691 23.258 1.00 85.44 157 ILE A CA 1
ATOM 1268 C C . ILE A 1 157 ? 7.004 16.764 24.074 1.00 85.44 157 ILE A C 1
ATOM 1270 O O . ILE A 1 157 ? 7.015 15.554 23.831 1.00 85.44 157 ILE A O 1
ATOM 1274 N N . PHE A 1 158 ? 6.215 17.278 25.033 1.00 86.25 158 PHE A N 1
ATOM 1275 C CA . PHE A 1 158 ? 5.630 16.453 26.114 1.00 86.25 158 PHE A CA 1
ATOM 1276 C C . PHE A 1 158 ? 4.108 16.580 26.374 1.00 86.25 158 PHE A C 1
ATOM 1278 O O . PHE A 1 158 ? 3.574 15.812 27.174 1.00 86.25 158 PHE A O 1
ATOM 1285 N N . GLU A 1 159 ? 3.371 17.514 25.765 1.00 69.25 159 GLU A N 1
ATOM 1286 C CA . GLU A 1 159 ? 1.978 17.825 26.169 1.00 69.25 159 GLU A CA 1
ATOM 1287 C C . GLU A 1 159 ? 0.931 16.730 25.852 1.00 69.25 159 GLU A C 1
ATOM 1289 O O . GLU A 1 159 ? -0.171 16.724 26.391 1.00 69.25 159 GLU A O 1
ATOM 1294 N N . THR A 1 160 ? 1.276 15.745 25.025 1.00 56.50 160 THR A N 1
ATOM 1295 C CA . THR A 1 160 ? 0.355 14.706 24.523 1.00 56.50 160 THR A CA 1
ATOM 1296 C C . THR A 1 160 ? 0.135 13.502 25.452 1.00 56.50 160 THR A C 1
ATOM 1298 O O . THR A 1 160 ? -0.488 12.520 25.038 1.00 56.50 160 THR A O 1
ATOM 1301 N N . ASP A 1 161 ? 0.695 13.519 26.661 1.00 55.41 161 ASP A N 1
ATOM 1302 C CA . ASP A 1 161 ? 0.912 12.317 27.473 1.00 55.41 161 ASP A CA 1
ATOM 1303 C C . ASP A 1 161 ? 0.054 12.278 28.763 1.00 55.41 161 ASP A C 1
ATOM 1305 O O . ASP A 1 161 ? -0.272 13.322 29.325 1.00 55.41 161 ASP A O 1
ATOM 1309 N N . PRO A 1 162 ? -0.323 11.080 29.264 1.00 45.91 162 PRO A N 1
ATOM 1310 C CA . PRO A 1 162 ? -1.291 10.924 30.361 1.00 45.91 162 PRO A CA 1
ATOM 1311 C C . PRO A 1 162 ? -0.817 11.494 31.716 1.00 45.91 162 PRO A C 1
ATOM 1313 O O . PRO A 1 162 ? 0.389 11.669 31.913 1.00 45.91 162 PRO A O 1
ATOM 1316 N N . PRO A 1 163 ? -1.741 11.743 32.672 1.00 44.59 163 PRO A N 1
ATOM 1317 C CA . PRO A 1 163 ? -1.423 12.307 33.988 1.00 44.59 163 PRO A CA 1
ATOM 1318 C C . PRO A 1 163 ? -0.428 11.462 34.803 1.00 44.59 163 PRO A C 1
ATOM 1320 O O . PRO A 1 163 ? -0.242 10.266 34.576 1.00 44.59 163 PRO A O 1
ATOM 1323 N N . ALA A 1 164 ? 0.237 12.113 35.758 1.00 45.38 164 ALA A N 1
ATOM 1324 C CA . ALA A 1 164 ? 1.359 11.548 36.503 1.00 45.38 164 ALA A CA 1
ATOM 1325 C C . ALA A 1 164 ? 0.955 10.459 37.517 1.00 45.38 164 ALA A C 1
ATOM 1327 O O . ALA A 1 164 ? 0.122 10.688 38.392 1.00 45.38 164 ALA A O 1
ATOM 1328 N N . GLY A 1 165 ? 1.645 9.314 37.461 1.00 49.12 165 GLY A N 1
ATOM 1329 C CA . GLY A 1 165 ? 1.751 8.375 38.584 1.00 49.12 165 GLY A CA 1
ATOM 1330 C C . GLY A 1 165 ? 2.776 8.858 39.619 1.00 49.12 165 GLY A C 1
ATOM 1331 O O . GLY A 1 165 ? 3.661 9.655 39.305 1.00 49.12 165 GLY A O 1
ATOM 1332 N N . SER A 1 166 ? 2.671 8.398 40.865 1.00 45.28 166 SER A N 1
ATOM 1333 C CA . SER A 1 166 ? 3.403 8.964 42.005 1.00 45.28 166 SER A CA 1
ATOM 1334 C C . SER A 1 166 ? 4.737 8.264 42.311 1.00 45.28 166 SER A C 1
ATOM 1336 O O . SER A 1 166 ? 4.787 7.420 43.200 1.00 45.28 166 SER A O 1
ATOM 1338 N N . MET A 1 167 ? 5.820 8.644 41.618 1.00 48.47 167 MET A N 1
ATOM 1339 C CA . MET A 1 167 ? 7.206 8.743 42.139 1.00 48.47 167 MET A CA 1
ATOM 1340 C C . MET A 1 167 ? 8.170 9.230 41.036 1.00 48.47 167 MET A C 1
ATOM 1342 O O . MET A 1 167 ? 7.884 9.110 39.848 1.00 48.47 167 MET A O 1
ATOM 1346 N N . MET A 1 168 ? 9.327 9.788 41.417 1.00 47.12 168 MET A N 1
ATOM 1347 C CA . MET A 1 168 ? 10.407 10.153 40.486 1.00 47.12 168 MET A CA 1
ATOM 1348 C C . MET A 1 168 ? 11.740 9.609 40.983 1.00 47.12 168 MET A C 1
ATOM 1350 O O . MET A 1 168 ? 12.234 10.016 42.034 1.00 47.12 168 MET A O 1
ATOM 1354 N N . ILE A 1 169 ? 12.341 8.761 40.160 1.00 56.53 169 ILE A N 1
ATOM 1355 C CA . ILE A 1 169 ? 13.680 8.203 40.339 1.00 56.53 169 ILE A CA 1
ATOM 1356 C C . ILE A 1 169 ? 14.704 9.122 39.649 1.00 56.53 169 ILE A C 1
ATOM 1358 O O . ILE A 1 169 ? 14.376 9.746 38.637 1.00 56.53 169 ILE A O 1
ATOM 1362 N N . GLU A 1 170 ? 15.928 9.266 40.179 1.00 57.59 170 GLU A N 1
ATOM 1363 C CA . GLU A 1 170 ? 16.980 10.001 39.452 1.00 57.59 170 GLU A CA 1
ATOM 1364 C C . GLU A 1 170 ? 17.370 9.239 38.177 1.00 57.59 170 GLU A C 1
ATOM 1366 O O . GLU A 1 170 ? 17.431 8.018 38.167 1.00 57.59 170 GLU A O 1
ATOM 1371 N N . CYS A 1 171 ? 17.677 9.952 37.092 1.00 48.53 171 CYS A N 1
ATOM 1372 C CA . CYS A 1 171 ? 17.988 9.369 35.777 1.00 48.53 171 CYS A CA 1
ATOM 1373 C C . CYS A 1 171 ? 19.158 8.359 35.753 1.00 48.53 171 CYS A C 1
ATOM 1375 O O . CYS A 1 171 ? 19.313 7.630 34.774 1.00 48.53 171 CYS A O 1
ATOM 1377 N N . ASP A 1 172 ? 19.966 8.321 36.810 1.00 58.81 172 ASP A N 1
ATOM 1378 C CA . ASP A 1 172 ? 21.109 7.424 36.982 1.00 58.81 172 ASP A CA 1
ATOM 1379 C C . ASP A 1 172 ? 20.855 6.305 38.025 1.00 58.81 172 ASP A C 1
ATOM 1381 O O . ASP A 1 172 ? 21.680 5.403 38.157 1.00 58.81 172 ASP A O 1
ATOM 1385 N N . ASP A 1 173 ? 19.702 6.310 38.714 1.00 63.62 173 ASP A N 1
ATOM 1386 C CA . ASP A 1 173 ? 19.256 5.228 39.607 1.00 63.62 173 ASP A CA 1
ATOM 1387 C C . ASP A 1 173 ? 18.479 4.158 38.819 1.00 63.62 173 ASP A C 1
ATOM 1389 O O . ASP A 1 173 ? 17.249 4.113 38.726 1.00 63.62 173 ASP A O 1
ATOM 1393 N N . ASP A 1 174 ? 19.258 3.259 38.232 1.00 60.25 174 ASP A N 1
ATOM 1394 C CA . ASP A 1 174 ? 18.783 2.111 37.467 1.00 60.25 174 ASP A CA 1
ATOM 1395 C C . ASP A 1 174 ? 17.976 1.090 38.298 1.00 60.25 174 ASP A C 1
ATOM 1397 O O . ASP A 1 174 ? 17.235 0.287 37.718 1.00 60.25 174 ASP A O 1
ATOM 1401 N N . ALA A 1 175 ? 18.117 1.102 39.630 1.00 65.62 175 ALA A N 1
ATOM 1402 C CA . ALA A 1 175 ? 17.438 0.183 40.540 1.00 65.62 175 ALA A CA 1
ATOM 1403 C C . ALA A 1 175 ? 16.032 0.686 40.887 1.00 65.62 175 ALA A C 1
ATOM 1405 O O . ALA A 1 175 ? 15.069 -0.077 40.789 1.00 65.62 175 ALA A O 1
ATOM 1406 N N . GLY A 1 176 ? 15.881 1.978 41.188 1.00 61.69 176 GLY A N 1
ATOM 1407 C CA . GLY A 1 176 ? 14.582 2.609 41.407 1.00 61.69 176 GLY A CA 1
ATOM 1408 C C . GLY A 1 176 ? 13.656 2.492 40.190 1.00 61.69 176 GLY A C 1
ATOM 1409 O O . GLY A 1 176 ? 12.474 2.181 40.341 1.00 61.69 176 GLY A O 1
ATOM 1410 N N . PHE A 1 177 ? 14.180 2.645 38.965 1.00 59.62 177 PHE A N 1
ATOM 1411 C CA . PHE A 1 177 ? 13.383 2.446 37.746 1.00 59.62 177 PHE A CA 1
ATOM 1412 C C . PHE A 1 177 ? 12.965 0.985 37.531 1.00 59.62 177 PHE A C 1
ATOM 1414 O O . PHE A 1 177 ? 11.891 0.741 36.979 1.00 59.62 177 PHE A O 1
ATOM 1421 N N . ALA A 1 178 ? 13.770 0.013 37.973 1.00 63.22 178 ALA A N 1
ATOM 1422 C CA . ALA A 1 178 ? 13.382 -1.396 37.961 1.00 63.22 178 ALA A CA 1
ATOM 1423 C C . ALA A 1 178 ? 12.306 -1.694 39.021 1.00 63.22 178 ALA A C 1
ATOM 1425 O O . ALA A 1 178 ? 11.328 -2.375 38.716 1.00 63.22 178 ALA A O 1
ATOM 1426 N N . ALA A 1 179 ? 12.442 -1.136 40.228 1.00 63.66 179 ALA A N 1
ATOM 1427 C CA . ALA A 1 179 ? 11.482 -1.294 41.319 1.00 63.66 179 ALA A CA 1
ATOM 1428 C C . ALA A 1 179 ? 10.110 -0.686 40.981 1.00 63.66 179 ALA A C 1
ATOM 1430 O O . ALA A 1 179 ? 9.092 -1.357 41.133 1.00 63.66 179 ALA A O 1
ATOM 1431 N N . ALA A 1 180 ? 10.065 0.535 40.437 1.00 58.03 180 ALA A N 1
ATOM 1432 C CA . ALA A 1 180 ? 8.812 1.152 39.997 1.00 58.03 180 ALA A CA 1
ATOM 1433 C C . ALA A 1 180 ? 8.149 0.360 38.855 1.00 58.03 180 ALA A C 1
ATOM 1435 O O . ALA A 1 180 ? 6.949 0.106 38.898 1.00 58.03 180 ALA A O 1
ATOM 1436 N N . ALA A 1 181 ? 8.926 -0.120 37.877 1.00 60.16 181 ALA A N 1
ATOM 1437 C CA . ALA A 1 181 ? 8.405 -0.966 36.802 1.00 60.16 181 ALA A CA 1
ATOM 1438 C C . ALA A 1 181 ? 7.926 -2.354 37.282 1.00 60.16 181 ALA A C 1
ATOM 1440 O O . ALA A 1 181 ? 7.132 -2.990 36.587 1.00 60.16 181 ALA A O 1
ATOM 1441 N N . ALA A 1 182 ? 8.392 -2.831 38.442 1.00 62.47 182 ALA A N 1
ATOM 1442 C CA . ALA A 1 182 ? 7.873 -4.026 39.106 1.00 62.47 182 ALA A CA 1
ATOM 1443 C C . ALA A 1 182 ? 6.589 -3.726 39.900 1.00 62.47 182 ALA A C 1
ATOM 1445 O O . ALA A 1 182 ? 5.615 -4.461 39.763 1.00 62.47 182 ALA A O 1
ATOM 1446 N N . ALA A 1 183 ? 6.535 -2.611 40.634 1.00 56.25 183 ALA A N 1
ATOM 1447 C CA . ALA A 1 183 ? 5.335 -2.169 41.347 1.00 56.25 183 ALA A CA 1
ATOM 1448 C C . ALA A 1 183 ? 4.164 -1.878 40.388 1.00 56.25 183 ALA A C 1
ATOM 1450 O O . ALA A 1 183 ? 3.045 -2.327 40.625 1.00 56.25 183 ALA A O 1
ATOM 1451 N N . GLU A 1 184 ? 4.416 -1.228 39.244 1.00 50.53 184 GLU A N 1
ATOM 1452 C CA . GLU A 1 184 ? 3.392 -1.057 38.204 1.00 50.53 184 GLU A CA 1
ATOM 1453 C C . GLU A 1 184 ? 2.966 -2.385 37.543 1.00 50.53 184 GLU A C 1
ATOM 1455 O O . GLU A 1 184 ? 1.947 -2.417 36.851 1.00 50.53 184 GLU A O 1
ATOM 1460 N N . ARG A 1 185 ? 3.757 -3.465 37.634 1.00 55.84 185 ARG A N 1
ATOM 1461 C CA . ARG A 1 185 ? 3.299 -4.801 37.214 1.00 55.84 185 ARG A CA 1
ATOM 1462 C C . ARG A 1 185 ? 2.398 -5.378 38.286 1.00 55.84 185 ARG A C 1
ATOM 1464 O O . ARG A 1 185 ? 1.235 -5.588 37.993 1.00 55.84 185 ARG A O 1
ATOM 1471 N N . GLN A 1 186 ? 2.862 -5.438 39.532 1.00 51.47 186 GLN A N 1
ATOM 1472 C CA . GLN A 1 186 ? 2.069 -5.919 40.666 1.00 51.47 186 GLN A CA 1
ATOM 1473 C C . GLN A 1 186 ? 0.710 -5.207 40.795 1.00 51.47 186 GLN A C 1
ATOM 1475 O O . GLN A 1 186 ? -0.280 -5.862 41.083 1.00 51.47 186 GLN A O 1
ATOM 1480 N N . GLN A 1 187 ? 0.608 -3.905 40.499 1.00 48.72 187 GLN A N 1
ATOM 1481 C CA . GLN A 1 187 ? -0.683 -3.198 40.461 1.00 48.72 187 GLN A CA 1
ATOM 1482 C C . GLN A 1 187 ? -1.578 -3.556 39.257 1.00 48.72 187 GLN A C 1
ATOM 1484 O O . GLN A 1 187 ? -2.799 -3.475 39.371 1.00 48.72 187 GLN A O 1
ATOM 1489 N N . ARG A 1 188 ? -1.010 -3.951 38.109 1.00 46.56 188 ARG A N 1
ATOM 1490 C CA . ARG A 1 188 ? -1.757 -4.497 36.954 1.00 46.56 188 ARG A CA 1
ATOM 1491 C C . ARG A 1 188 ? -2.169 -5.952 37.181 1.00 46.56 188 ARG A C 1
ATOM 1493 O O . ARG A 1 188 ? -3.279 -6.335 36.829 1.00 46.56 188 ARG A O 1
ATOM 1500 N N . ASP A 1 189 ? -1.298 -6.731 37.804 1.00 47.25 189 ASP A N 1
ATOM 1501 C CA . ASP A 1 189 ? -1.523 -8.139 38.107 1.00 47.25 189 ASP A CA 1
ATOM 1502 C C . ASP A 1 189 ? -2.605 -8.258 39.209 1.00 47.25 189 ASP A C 1
ATOM 1504 O O . ASP A 1 189 ? -3.639 -8.879 38.984 1.00 47.25 189 ASP A O 1
ATOM 1508 N N . ALA A 1 190 ? -2.500 -7.493 40.305 1.00 41.91 190 ALA A N 1
ATOM 1509 C CA . ALA A 1 190 ? -3.514 -7.425 41.370 1.00 41.91 190 ALA A CA 1
ATOM 1510 C C . ALA A 1 190 ? -4.843 -6.740 40.966 1.00 41.91 190 ALA A C 1
ATOM 1512 O O . ALA A 1 190 ? -5.829 -6.839 41.690 1.00 41.91 190 ALA A O 1
ATOM 1513 N N . SER A 1 191 ? -4.900 -6.042 39.822 1.00 43.78 191 SER A N 1
ATOM 1514 C CA . SER A 1 191 ? -6.172 -5.600 39.211 1.00 43.78 191 SER A CA 1
ATOM 1515 C C . SER A 1 191 ? -6.713 -6.580 38.160 1.00 43.78 191 SER A C 1
ATOM 1517 O O . SER A 1 191 ? -7.745 -6.314 37.547 1.00 43.78 191 SER A O 1
ATOM 1519 N N . THR A 1 192 ? -6.042 -7.723 37.986 1.00 42.97 192 THR A N 1
ATOM 1520 C CA . THR A 1 192 ? -6.505 -8.882 37.208 1.00 42.97 192 THR A CA 1
ATOM 1521 C C . THR A 1 192 ? -7.029 -10.002 38.125 1.00 42.97 192 THR A C 1
ATOM 1523 O O . THR A 1 192 ? -7.952 -10.710 37.741 1.00 42.97 192 THR A O 1
ATOM 1526 N N . GLU A 1 193 ? -6.524 -10.115 39.360 1.00 38.28 193 GLU A N 1
ATOM 1527 C CA . GLU A 1 193 ? -6.890 -11.135 40.372 1.00 38.28 193 GLU A CA 1
ATOM 1528 C C . GLU A 1 193 ? -8.263 -10.925 41.067 1.00 38.28 193 GLU A C 1
ATOM 1530 O O . GLU A 1 193 ? -8.494 -11.440 42.158 1.00 38.28 193 GLU A O 1
ATOM 1535 N N . SER A 1 194 ? -9.191 -10.167 40.469 1.00 32.59 194 SER A N 1
ATOM 1536 C CA . SER A 1 194 ? -10.549 -9.928 41.006 1.00 32.59 194 SER A CA 1
ATOM 1537 C C . SER A 1 194 ? -11.690 -10.448 40.120 1.00 32.59 194 SER A C 1
ATOM 1539 O O . SER A 1 194 ? -12.851 -10.086 40.318 1.00 32.59 194 SER A O 1
ATOM 1541 N N . GLY A 1 195 ? -11.369 -11.315 39.156 1.00 33.94 195 GLY A N 1
ATOM 1542 C CA . GLY A 1 195 ? -12.320 -12.223 38.516 1.00 33.94 195 GLY A CA 1
ATOM 1543 C C . GLY A 1 195 ? -11.853 -13.659 38.734 1.00 33.94 195 GLY A C 1
ATOM 1544 O O . GLY A 1 195 ? -10.693 -13.954 38.453 1.00 33.94 195 GLY A O 1
ATOM 1545 N N . ASP A 1 196 ? -12.729 -14.515 39.262 1.00 29.58 196 ASP A N 1
ATOM 1546 C CA . ASP A 1 196 ? -12.373 -15.874 39.682 1.00 29.58 196 ASP A CA 1
ATOM 1547 C C . ASP A 1 196 ? -11.835 -16.734 38.521 1.00 29.58 196 ASP A C 1
ATOM 1549 O O . ASP A 1 196 ? -12.369 -16.715 37.408 1.00 29.58 196 ASP A O 1
ATOM 1553 N N . ASP A 1 197 ? -10.776 -17.492 38.808 1.00 34.16 197 ASP A N 1
ATOM 1554 C CA . ASP A 1 197 ? -10.031 -18.330 37.863 1.00 34.16 197 ASP A CA 1
ATOM 1555 C C . ASP A 1 197 ? -10.220 -19.823 38.179 1.00 34.16 197 ASP A C 1
ATOM 1557 O O . ASP A 1 197 ? -10.247 -20.220 39.344 1.00 34.16 197 ASP A O 1
ATOM 1561 N N . GLU A 1 198 ? -10.260 -20.657 37.140 1.00 27.58 198 GLU A N 1
ATOM 1562 C CA . GLU A 1 198 ? -9.907 -22.076 37.248 1.00 27.58 198 GLU A CA 1
ATOM 1563 C C . GLU A 1 198 ? -8.825 -22.382 36.200 1.00 27.58 198 GLU A C 1
ATOM 1565 O O . GLU A 1 198 ? -9.090 -22.430 34.994 1.00 27.58 198 GLU A O 1
ATOM 1570 N N . GLY A 1 199 ? -7.592 -22.587 36.681 1.00 28.80 199 GLY A N 1
ATOM 1571 C CA . GLY A 1 199 ? -6.457 -23.073 35.888 1.00 28.80 199 GLY A CA 1
ATOM 1572 C C . GLY A 1 199 ? -6.697 -24.480 35.312 1.00 28.80 199 GLY A C 1
ATOM 1573 O O . GLY A 1 199 ? -7.703 -25.128 35.572 1.00 28.80 199 GLY A O 1
ATOM 1574 N N . GLU A 1 200 ? -5.812 -25.062 34.507 1.00 28.05 200 GLU A N 1
ATOM 1575 C CA . GLU A 1 200 ? -4.354 -24.912 34.381 1.00 28.05 200 GLU A CA 1
ATOM 1576 C C . GLU A 1 200 ? -3.914 -25.446 32.985 1.00 28.05 200 GLU A C 1
ATOM 1578 O O . GLU A 1 200 ? -4.760 -25.906 32.213 1.00 28.05 200 GLU A O 1
ATOM 1583 N N . PRO A 1 201 ? -2.611 -25.549 32.641 1.00 31.41 201 PRO A N 1
ATOM 1584 C CA . PRO A 1 201 ? -1.461 -24.710 32.984 1.00 31.41 201 PRO A CA 1
ATOM 1585 C C . PRO A 1 201 ? -0.756 -24.195 31.700 1.00 31.41 201 PRO A C 1
ATOM 1587 O O . PRO A 1 201 ? -1.184 -24.449 30.573 1.00 31.41 201 PRO A O 1
ATOM 1590 N N . ARG A 1 202 ? 0.383 -23.498 31.833 1.00 29.61 202 ARG A N 1
ATOM 1591 C CA . ARG A 1 202 ? 1.290 -23.218 30.698 1.00 29.61 202 ARG A CA 1
ATOM 1592 C C . ARG A 1 202 ? 2.451 -24.213 30.666 1.00 29.61 202 ARG A C 1
ATOM 1594 O O . ARG A 1 202 ? 3.293 -24.175 31.556 1.00 29.61 202 ARG A O 1
ATOM 1601 N N . SER A 1 203 ? 2.559 -25.003 29.600 1.00 25.59 203 SER A N 1
ATOM 1602 C CA . SER A 1 203 ? 3.807 -25.672 29.208 1.00 25.59 203 SER A CA 1
ATOM 1603 C C . SER A 1 203 ? 4.466 -24.959 28.022 1.00 25.59 203 SER A C 1
ATOM 1605 O O . SER A 1 203 ? 3.817 -24.225 27.271 1.00 25.59 203 SER A O 1
ATOM 1607 N N . HIS A 1 204 ? 5.775 -25.155 27.880 1.00 27.27 204 HIS A N 1
ATOM 1608 C CA . HIS A 1 204 ? 6.576 -24.702 26.746 1.00 27.27 204 HIS A CA 1
ATOM 1609 C C . HIS A 1 204 ? 7.079 -25.934 25.971 1.00 27.27 204 HIS A C 1
ATOM 1611 O O . HIS A 1 204 ? 7.269 -26.989 26.571 1.00 27.27 204 HIS A O 1
ATOM 1617 N N . ASP A 1 205 ? 7.325 -25.734 24.676 1.00 27.81 205 ASP A N 1
ATOM 1618 C CA . ASP A 1 205 ? 8.111 -26.572 23.755 1.00 27.81 205 ASP A CA 1
ATOM 1619 C C . ASP A 1 205 ? 7.561 -27.942 23.259 1.00 27.81 205 ASP A C 1
ATOM 1621 O O . ASP A 1 205 ? 7.058 -28.780 23.997 1.00 27.81 205 ASP A O 1
ATOM 1625 N N . ASP A 1 206 ? 7.723 -28.103 21.936 1.00 26.12 206 ASP A N 1
ATOM 1626 C CA . ASP A 1 206 ? 7.969 -29.286 21.089 1.00 26.12 206 ASP A CA 1
ATOM 1627 C C . ASP A 1 206 ? 7.046 -30.533 20.940 1.00 26.12 206 ASP A C 1
ATOM 1629 O O . ASP A 1 206 ? 6.576 -31.168 21.873 1.00 26.12 206 ASP A O 1
ATOM 1633 N N . ALA A 1 207 ? 6.977 -30.938 19.656 1.00 25.31 207 ALA A N 1
ATOM 1634 C CA . ALA A 1 207 ? 6.843 -32.287 19.069 1.00 25.31 207 ALA A CA 1
ATOM 1635 C C . ALA A 1 207 ? 5.512 -33.103 19.080 1.00 25.31 207 ALA A C 1
ATOM 1637 O O . ALA A 1 207 ? 4.958 -33.472 20.102 1.00 25.31 207 ALA A O 1
ATOM 1638 N N . TYR A 1 208 ? 5.100 -33.450 17.847 1.00 25.72 208 TYR A N 1
ATOM 1639 C CA . TYR A 1 208 ? 4.468 -34.679 17.307 1.00 25.72 208 TYR A CA 1
ATOM 1640 C C . TYR A 1 208 ? 3.525 -35.628 18.111 1.00 25.72 208 TYR A C 1
ATOM 1642 O O . TYR A 1 208 ? 3.848 -36.153 19.166 1.00 25.72 208 TYR A O 1
ATOM 1650 N N . ASP A 1 209 ? 2.471 -36.026 17.374 1.00 26.36 209 ASP A N 1
ATOM 1651 C CA . ASP A 1 209 ? 1.881 -37.379 17.213 1.00 26.36 209 ASP A CA 1
ATOM 1652 C C . ASP A 1 209 ? 0.635 -37.927 17.979 1.00 26.36 209 ASP A C 1
ATOM 1654 O O . ASP A 1 209 ? 0.558 -38.024 19.195 1.00 26.36 209 ASP A O 1
ATOM 1658 N N . LEU A 1 210 ? -0.298 -38.411 17.131 1.00 24.53 210 LEU A N 1
ATOM 1659 C CA . LEU A 1 210 ? -1.162 -39.615 17.180 1.00 24.53 210 LEU A CA 1
ATOM 1660 C C . LEU A 1 210 ? -2.227 -39.872 18.290 1.00 24.53 210 LEU A C 1
ATOM 1662 O O . LEU A 1 210 ? -1.944 -40.175 19.438 1.00 24.53 210 LEU A O 1
ATOM 1666 N N . PHE A 1 211 ? -3.485 -39.970 17.818 1.00 24.08 211 PHE A N 1
ATOM 1667 C CA . PHE A 1 211 ? -4.594 -40.864 18.241 1.00 24.08 211 PHE A CA 1
ATOM 1668 C C . PHE A 1 211 ? -4.809 -41.247 19.731 1.00 24.08 211 PHE A C 1
ATOM 1670 O O . PHE A 1 211 ? -4.154 -42.158 20.231 1.00 24.08 211 PHE A O 1
ATOM 1677 N N . ARG A 1 212 ? -6.005 -40.911 20.268 1.00 26.14 212 ARG A N 1
ATOM 1678 C CA . ARG A 1 212 ? -7.133 -41.885 20.360 1.00 26.14 212 ARG A CA 1
ATOM 1679 C C . ARG A 1 212 ? -8.506 -41.259 20.689 1.00 26.14 212 ARG A C 1
ATOM 1681 O O . ARG A 1 212 ? -8.649 -40.048 20.776 1.00 26.14 212 ARG A O 1
ATOM 1688 N N . GLN A 1 213 ? -9.532 -42.115 20.767 1.00 24.89 213 GLN A N 1
ATOM 1689 C CA . GLN A 1 213 ? -10.967 -41.809 20.903 1.00 24.89 213 GLN A CA 1
ATOM 1690 C C . GLN A 1 213 ? -11.506 -42.234 22.287 1.00 24.89 213 GLN A C 1
ATOM 1692 O O . GLN A 1 213 ? -11.100 -43.304 22.742 1.00 24.89 213 GLN A O 1
ATOM 1697 N N . ARG A 1 214 ? -12.523 -41.542 22.845 1.00 25.08 214 ARG A N 1
ATOM 1698 C CA . ARG A 1 214 ? -13.892 -42.065 23.168 1.00 25.08 214 ARG A CA 1
ATOM 1699 C C . ARG A 1 214 ? -14.731 -41.099 24.042 1.00 25.08 214 ARG A C 1
ATOM 1701 O O . ARG A 1 214 ? -14.326 -39.970 24.278 1.00 25.08 214 ARG A O 1
ATOM 1708 N N . THR A 1 215 ? -15.962 -41.508 24.369 1.00 24.31 215 THR A N 1
ATOM 1709 C CA . THR A 1 215 ? -17.129 -40.701 24.808 1.00 24.31 215 THR A CA 1
ATOM 1710 C C . THR A 1 215 ? -17.810 -41.334 26.073 1.00 24.31 215 THR A C 1
ATOM 1712 O O . THR A 1 215 ? -17.186 -42.213 26.661 1.00 24.31 215 THR A O 1
ATOM 1715 N N . PRO A 1 216 ? -19.036 -40.966 26.543 1.00 39.03 216 PRO A N 1
ATOM 1716 C CA . PRO A 1 216 ? -19.333 -39.759 27.354 1.00 39.03 216 PRO A CA 1
ATOM 1717 C C . PRO A 1 216 ? -20.348 -39.959 28.545 1.00 39.03 216 PRO A C 1
ATOM 1719 O O . PRO A 1 216 ? -20.930 -41.031 28.672 1.00 39.03 216 PRO A O 1
ATOM 1722 N N . ARG A 1 217 ? -20.725 -38.858 29.254 1.00 22.80 217 ARG A N 1
ATOM 1723 C CA . ARG A 1 217 ? -22.012 -38.628 30.015 1.00 22.80 217 ARG A CA 1
ATOM 1724 C C . ARG A 1 217 ? -22.256 -39.428 31.341 1.00 22.80 217 ARG A C 1
ATOM 1726 O O . ARG A 1 217 ? -21.542 -40.393 31.572 1.00 22.80 217 ARG A O 1
ATOM 1733 N N . PRO A 1 218 ? -23.333 -39.160 32.146 1.00 42.00 218 PRO A N 1
ATOM 1734 C CA . PRO A 1 218 ? -23.951 -37.874 32.598 1.00 42.00 218 PRO A CA 1
ATOM 1735 C C . PRO A 1 218 ? -24.494 -37.854 34.081 1.00 42.00 218 PRO A C 1
ATOM 1737 O O . PRO A 1 218 ? -24.607 -38.907 34.698 1.00 42.00 218 PRO A O 1
ATOM 1740 N N . GLY A 1 219 ? -25.033 -36.715 34.583 1.00 25.44 219 GLY A N 1
ATOM 1741 C CA . GLY A 1 219 ? -26.254 -36.715 35.449 1.00 25.44 219 GLY A CA 1
ATOM 1742 C C . GLY A 1 219 ? -26.378 -35.751 36.666 1.00 25.44 219 GLY A C 1
ATOM 1743 O O . GLY A 1 219 ? -25.403 -35.547 37.373 1.00 25.44 219 GLY A O 1
ATOM 1744 N N . ALA A 1 220 ? -27.627 -35.300 36.951 1.00 26.81 220 ALA A N 1
ATOM 1745 C CA . ALA A 1 220 ? -28.158 -34.708 38.221 1.00 26.81 220 ALA A CA 1
ATOM 1746 C C . ALA A 1 220 ? -27.634 -33.298 38.667 1.00 26.81 220 ALA A C 1
ATOM 1748 O O . ALA A 1 220 ? -26.611 -32.860 38.161 1.00 26.81 220 ALA A O 1
ATOM 1749 N N . SER A 1 221 ? -28.261 -32.492 39.563 1.00 27.34 221 SER A N 1
ATOM 1750 C CA . SER A 1 221 ? -29.652 -32.369 40.111 1.00 27.34 221 SER A CA 1
ATOM 1751 C C . SER A 1 221 ? -29.888 -30.985 40.807 1.00 27.34 221 SER A C 1
ATOM 1753 O O . SER A 1 221 ? -28.988 -30.153 40.834 1.00 27.34 221 SER A O 1
ATOM 1755 N N . THR A 1 222 ? -31.085 -30.723 41.371 1.00 25.81 222 THR A N 1
ATOM 1756 C CA . THR A 1 222 ? -31.525 -29.499 42.126 1.00 25.81 222 THR A CA 1
ATOM 1757 C C . THR A 1 222 ? -32.272 -29.911 43.437 1.00 25.81 222 THR A C 1
ATOM 1759 O O . THR A 1 222 ? -32.207 -31.112 43.718 1.00 25.81 222 THR A O 1
ATOM 1762 N N . PRO A 1 223 ? -33.030 -29.088 44.235 1.00 47.47 223 PRO A N 1
ATOM 1763 C CA . PRO A 1 223 ? -33.234 -27.611 44.352 1.00 47.47 223 PRO A CA 1
ATOM 1764 C C . PRO A 1 223 ? -33.284 -27.045 45.827 1.00 47.47 223 PRO A C 1
ATOM 1766 O O . PRO A 1 223 ? -33.149 -27.810 46.776 1.00 47.47 223 PRO A O 1
ATOM 1769 N N . SER A 1 224 ? -33.576 -25.737 46.052 1.00 26.17 224 SER A N 1
ATOM 1770 C CA . SER A 1 224 ? -34.626 -25.205 46.999 1.00 26.17 224 SER A CA 1
ATOM 1771 C C . SER A 1 224 ? -34.593 -23.661 47.269 1.00 26.17 224 SER A C 1
ATOM 1773 O O . SER A 1 224 ? -33.714 -22.960 46.783 1.00 26.17 224 SER A O 1
ATOM 1775 N N . SER A 1 225 ? -35.635 -23.139 47.952 1.00 27.47 225 SER A N 1
ATOM 1776 C CA . SER A 1 225 ? -36.095 -21.728 48.169 1.00 27.47 225 SER A CA 1
ATOM 1777 C C . SER A 1 225 ? -35.417 -20.955 49.348 1.00 27.47 225 SER A C 1
ATOM 1779 O O . SER A 1 225 ? -34.574 -21.551 50.002 1.00 27.47 225 SER A O 1
ATOM 1781 N N . SER A 1 226 ? -35.708 -19.690 49.754 1.00 27.41 226 SER A N 1
ATOM 1782 C CA . SER A 1 226 ? -36.943 -18.842 49.738 1.00 27.41 226 SER A CA 1
ATOM 1783 C C . SER A 1 226 ? -36.713 -17.304 49.960 1.00 27.41 226 SER A C 1
ATOM 1785 O O . SER A 1 226 ? -35.580 -16.834 49.965 1.00 27.41 226 SER A O 1
ATOM 1787 N N . THR A 1 227 ? -37.789 -16.497 50.118 1.00 30.73 227 THR A N 1
ATOM 1788 C CA . THR A 1 227 ? -37.829 -15.014 50.368 1.00 30.73 227 THR A CA 1
ATOM 1789 C C . THR A 1 227 ? -38.966 -14.664 51.370 1.00 30.73 227 THR A C 1
ATOM 1791 O O . THR A 1 227 ? -39.820 -15.539 51.548 1.00 30.73 227 THR A O 1
ATOM 1794 N N . PRO A 1 228 ? -39.034 -13.476 52.048 1.00 43.97 228 PRO A N 1
ATOM 1795 C CA . PRO A 1 228 ? -39.757 -12.275 51.532 1.00 43.97 228 PRO A CA 1
ATOM 1796 C C . PRO A 1 228 ? -39.302 -10.867 52.081 1.00 43.97 228 PRO A C 1
ATOM 1798 O O . PRO A 1 228 ? -38.296 -10.754 52.772 1.00 43.97 228 PRO A O 1
ATOM 1801 N N . MET A 1 229 ? -40.060 -9.792 51.764 1.00 33.06 229 MET A N 1
ATOM 1802 C CA . MET A 1 229 ? -39.879 -8.344 52.115 1.00 33.06 229 MET A CA 1
ATOM 1803 C C . MET A 1 229 ? -40.839 -7.836 53.234 1.00 33.06 229 MET A C 1
ATOM 1805 O O . MET A 1 229 ? -41.781 -8.564 53.553 1.00 33.06 229 MET A O 1
ATOM 1809 N N . PRO A 1 230 ? -40.673 -6.606 53.807 1.00 47.03 230 PRO A N 1
ATOM 1810 C CA . PRO A 1 230 ? -41.610 -5.477 53.521 1.00 47.03 230 PRO A CA 1
ATOM 1811 C C . PRO A 1 230 ? -41.053 -4.009 53.652 1.00 47.03 230 PRO A C 1
ATOM 1813 O O . PRO A 1 230 ? -39.859 -3.794 53.825 1.00 47.03 230 PRO A O 1
ATOM 1816 N N . LEU A 1 231 ? -41.946 -2.997 53.539 1.00 33.06 231 LEU A N 1
ATOM 1817 C CA . LEU A 1 231 ? -41.762 -1.506 53.562 1.00 33.06 231 LEU A CA 1
ATOM 1818 C C . LEU A 1 231 ? -42.794 -0.861 54.572 1.00 33.06 231 LEU A C 1
ATOM 1820 O O . LEU A 1 231 ? -43.237 -1.663 55.399 1.00 33.06 231 LEU A O 1
ATOM 1824 N N . PRO A 1 232 ? -43.281 0.433 54.590 1.00 48.94 232 PRO A N 1
ATOM 1825 C CA . PRO A 1 232 ? -43.104 1.658 53.743 1.00 48.94 232 PRO A CA 1
ATOM 1826 C C . PRO A 1 232 ? -43.198 3.072 54.464 1.00 48.94 232 PRO A C 1
ATOM 1828 O O . PRO A 1 232 ? -43.139 3.145 55.685 1.00 48.94 232 PRO A O 1
ATOM 1831 N N . LEU A 1 233 ? -43.463 4.169 53.697 1.00 28.42 233 LEU A N 1
ATOM 1832 C CA . LEU A 1 233 ? -44.081 5.498 54.069 1.00 28.42 233 LEU A CA 1
ATOM 1833 C C . LEU A 1 233 ? -43.235 6.578 54.828 1.00 28.42 233 LEU A C 1
ATOM 1835 O O . LEU A 1 233 ? -42.228 6.229 55.425 1.00 28.42 233 LEU A O 1
ATOM 1839 N N . SER A 1 234 ? -43.512 7.914 54.831 1.00 27.08 234 SER A N 1
ATOM 1840 C CA . SER A 1 234 ? -44.566 8.815 54.241 1.00 27.08 234 SER A CA 1
ATOM 1841 C C . SER A 1 234 ? -44.136 10.323 54.104 1.00 27.08 234 SER A C 1
ATOM 1843 O O . SER A 1 234 ? -43.052 10.695 54.537 1.00 27.08 234 SER A O 1
ATOM 1845 N N . SER A 1 235 ? -44.996 11.197 53.525 1.00 29.97 235 SER A N 1
ATOM 1846 C CA . SER A 1 235 ? -44.880 12.688 53.348 1.00 29.97 235 SER A CA 1
ATOM 1847 C C . SER A 1 235 ? -45.876 13.471 54.287 1.00 29.97 235 SER A C 1
ATOM 1849 O O . SER A 1 235 ? -46.186 12.825 55.291 1.00 29.97 235 SER A O 1
ATOM 1851 N N . PRO A 1 236 ? -46.415 14.741 54.127 1.00 46.66 236 PRO A N 1
ATOM 1852 C CA . PRO A 1 236 ? -46.507 15.719 52.992 1.00 46.66 236 PRO A CA 1
ATOM 1853 C C . PRO A 1 236 ? -46.434 17.274 53.312 1.00 46.66 236 PRO A C 1
ATOM 1855 O O . PRO A 1 236 ? -46.218 17.689 54.446 1.00 46.66 236 PRO A O 1
ATOM 1858 N N . SER A 1 237 ? -46.797 18.136 52.324 1.00 28.39 237 SER A N 1
ATOM 1859 C CA . SER A 1 237 ? -47.322 19.549 52.417 1.00 28.39 237 SER A CA 1
ATOM 1860 C C . SER A 1 237 ? -46.324 20.747 52.491 1.00 28.39 237 SER A C 1
ATOM 1862 O O . SER A 1 237 ? -45.146 20.529 52.732 1.00 28.39 237 SER A O 1
ATOM 1864 N N . SER A 1 238 ? -46.676 22.032 52.230 1.00 27.70 238 SER A N 1
ATOM 1865 C CA . SER A 1 238 ? -47.995 22.722 52.150 1.00 27.70 238 SER A CA 1
ATOM 1866 C C . SER A 1 238 ? -48.079 23.919 51.136 1.00 27.70 238 SER A C 1
ATOM 1868 O O . SER A 1 238 ? -47.479 23.866 50.066 1.00 27.70 238 SER A O 1
ATOM 1870 N N . ARG A 1 239 ? -48.899 24.960 51.407 1.00 28.97 239 ARG A N 1
ATOM 1871 C CA . ARG A 1 239 ? -49.299 26.106 50.532 1.00 28.97 239 ARG A CA 1
ATOM 1872 C C . ARG A 1 239 ? -49.079 27.452 51.268 1.00 28.97 239 ARG A C 1
ATOM 1874 O O . ARG A 1 239 ? -49.021 27.438 52.489 1.00 28.97 239 ARG A O 1
ATOM 1881 N N . GLY A 1 240 ? -49.027 28.648 50.660 1.00 25.19 240 GLY A N 1
ATOM 1882 C CA . GLY A 1 240 ? -49.171 29.083 49.253 1.00 25.19 240 GLY A CA 1
ATOM 1883 C C . GLY A 1 240 ? -50.104 30.315 49.121 1.00 25.19 240 GLY A C 1
ATOM 1884 O O . GLY A 1 240 ? -51.205 30.270 49.659 1.00 25.19 240 GLY A O 1
ATOM 1885 N N . PHE A 1 241 ? -49.698 31.403 48.434 1.00 26.95 241 PHE A N 1
ATOM 1886 C CA . PHE A 1 241 ? -50.454 32.683 48.356 1.00 26.95 241 PHE A CA 1
ATOM 1887 C C . PHE A 1 241 ? -50.271 33.457 47.024 1.00 26.95 241 PHE A C 1
ATOM 1889 O O . PHE A 1 241 ? -49.368 33.159 46.243 1.00 26.95 241 PHE A O 1
ATOM 1896 N N . THR A 1 242 ? -51.137 34.443 46.752 1.00 26.72 242 THR A N 1
ATOM 1897 C CA . THR A 1 242 ? -51.312 35.111 45.442 1.00 26.72 242 THR A CA 1
ATOM 1898 C C . THR A 1 242 ? -50.650 36.492 45.268 1.00 26.72 242 THR A C 1
ATOM 1900 O O . THR A 1 242 ? -50.676 37.332 46.156 1.00 26.72 242 THR A O 1
ATOM 1903 N N . ALA A 1 243 ? -50.187 36.731 44.031 1.00 29.39 243 ALA A N 1
ATOM 1904 C CA . ALA A 1 243 ? -50.089 38.007 43.297 1.00 29.39 243 ALA A CA 1
ATOM 1905 C C . ALA A 1 243 ? -49.389 39.244 43.919 1.00 29.39 243 ALA A C 1
ATOM 1907 O O . ALA A 1 243 ? -49.952 39.932 44.759 1.00 29.39 243 ALA A O 1
ATOM 1908 N N . VAL A 1 244 ? -48.279 39.682 43.295 1.00 28.70 244 VAL A N 1
ATOM 1909 C CA . VAL A 1 244 ? -47.985 41.111 43.011 1.00 28.70 244 VAL A CA 1
ATOM 1910 C C . VAL A 1 244 ? -46.874 41.256 41.943 1.00 28.70 244 VAL A C 1
ATOM 1912 O O . VAL A 1 244 ? -46.039 40.375 41.779 1.00 28.70 244 VAL A O 1
ATOM 1915 N N . ARG A 1 245 ? -46.868 42.389 41.217 1.00 29.02 245 ARG A N 1
ATOM 1916 C CA . ARG A 1 245 ? -45.801 42.901 40.313 1.00 29.02 245 ARG A CA 1
ATOM 1917 C C . ARG A 1 245 ? -45.334 42.039 39.118 1.00 29.02 245 ARG A C 1
ATOM 1919 O O . ARG A 1 245 ? -44.265 41.437 39.097 1.00 29.02 245 ARG A O 1
ATOM 1926 N N . ARG A 1 246 ? -46.016 42.260 37.984 1.00 38.25 246 ARG A N 1
ATOM 1927 C CA . ARG A 1 246 ? -45.383 42.298 36.646 1.00 38.25 246 ARG A CA 1
ATOM 1928 C C . ARG A 1 246 ? -44.302 43.403 36.594 1.00 38.25 246 ARG A C 1
ATOM 1930 O O . ARG A 1 246 ? -44.626 44.537 36.247 1.00 38.25 246 ARG A O 1
ATOM 1937 N N . SER A 1 247 ? -43.031 43.123 36.908 1.00 35.75 247 SER A N 1
ATOM 1938 C CA . SER A 1 247 ? -41.971 44.151 36.788 1.00 35.75 247 SER A CA 1
ATOM 1939 C C . SER A 1 247 ? -40.531 43.640 36.582 1.00 35.75 247 SER A C 1
ATOM 1941 O O . SER A 1 247 ? -39.648 43.988 37.357 1.00 35.75 247 SER A O 1
ATOM 1943 N N . SER A 1 248 ? -40.257 42.886 35.505 1.00 35.31 248 SER A N 1
ATOM 1944 C CA . SER A 1 248 ? -38.867 42.716 35.007 1.00 35.31 248 SER A CA 1
ATOM 1945 C C . SER A 1 248 ? -38.702 42.647 33.470 1.00 35.31 248 SER A C 1
ATOM 1947 O O . SER A 1 248 ? -37.614 42.420 32.953 1.00 35.31 248 SER A O 1
ATOM 1949 N N . GLN A 1 249 ? -39.753 42.929 32.687 1.00 41.44 249 GLN A N 1
ATOM 1950 C CA . GLN A 1 249 ? -39.643 43.045 31.217 1.00 41.44 249 GLN A CA 1
ATOM 1951 C C . GLN A 1 249 ? -39.178 44.432 30.721 1.00 41.44 249 GLN A C 1
ATOM 1953 O O . GLN A 1 249 ? -38.826 44.577 29.553 1.00 41.44 249 GLN A O 1
ATOM 1958 N N . LYS A 1 250 ? -39.136 45.460 31.584 1.00 34.09 250 LYS A N 1
ATOM 1959 C CA . LYS A 1 250 ? -38.814 46.844 31.172 1.00 34.09 250 LYS A CA 1
ATOM 1960 C C . LYS A 1 250 ? -37.320 47.143 30.968 1.00 34.09 250 LYS A C 1
ATOM 1962 O O . LYS A 1 250 ? -37.014 48.151 30.340 1.00 34.09 250 LYS A O 1
ATOM 1967 N N . GLY A 1 251 ? -36.402 46.284 31.425 1.00 38.59 251 GLY A N 1
ATOM 1968 C CA . GLY A 1 251 ? -34.960 46.464 31.187 1.00 38.59 251 GLY A CA 1
ATOM 1969 C C . GLY A 1 251 ? -34.590 46.321 29.705 1.00 38.59 251 GLY A C 1
ATOM 1970 O O . GLY A 1 251 ? -34.099 47.262 29.086 1.00 38.59 251 GLY A O 1
ATOM 1971 N N . LYS A 1 252 ? -34.920 45.167 29.106 1.00 37.94 252 LYS A N 1
ATOM 1972 C CA . LYS A 1 252 ? -34.594 44.846 27.702 1.00 37.94 252 LYS A CA 1
ATOM 1973 C C . LYS A 1 252 ? -35.258 45.793 26.689 1.00 37.94 252 LYS A C 1
ATOM 1975 O O . LYS A 1 252 ? -34.669 46.098 25.659 1.00 37.94 252 LYS A O 1
ATOM 1980 N N . ALA A 1 253 ? -36.445 46.321 26.999 1.00 40.59 253 ALA A N 1
ATOM 1981 C CA . ALA A 1 253 ? -37.151 47.259 26.122 1.00 40.59 253 ALA A CA 1
ATOM 1982 C C . ALA A 1 253 ? -36.380 48.576 25.888 1.00 40.59 253 ALA A C 1
ATOM 1984 O O . ALA A 1 253 ? -36.351 49.078 24.765 1.00 40.59 253 ALA A O 1
ATOM 1985 N N . ARG A 1 254 ? -35.723 49.122 26.924 1.00 42.66 254 ARG A N 1
ATOM 1986 C CA . ARG A 1 254 ? -34.995 50.400 26.823 1.00 42.66 254 ARG A CA 1
ATOM 1987 C C . ARG A 1 254 ? -33.691 50.259 26.029 1.00 42.66 254 ARG A C 1
ATOM 1989 O O . ARG A 1 254 ? -33.346 51.148 25.258 1.00 42.66 254 ARG A O 1
ATOM 1996 N N . GLN A 1 255 ? -33.027 49.109 26.160 1.00 43.00 255 GLN A N 1
ATOM 1997 C CA . GLN A 1 255 ? -31.831 48.756 25.391 1.00 43.00 255 GLN A CA 1
ATOM 1998 C C . GLN A 1 255 ? -32.152 48.607 23.893 1.00 43.00 255 GLN A C 1
ATOM 2000 O O . GLN A 1 255 ? -31.469 49.195 23.056 1.00 43.00 255 GLN A O 1
ATOM 2005 N N . ASN A 1 256 ? -33.259 47.934 23.550 1.00 42.75 256 ASN A N 1
ATOM 2006 C CA . ASN A 1 256 ? -33.720 47.829 22.161 1.00 42.75 256 ASN A CA 1
ATOM 2007 C C . ASN A 1 256 ? -34.099 49.194 21.552 1.00 42.75 256 ASN A C 1
ATOM 2009 O O . ASN A 1 256 ? -33.870 49.406 20.365 1.00 42.75 256 ASN A O 1
ATOM 2013 N N . GLN A 1 257 ? -34.627 50.147 22.334 1.00 45.22 257 GLN A N 1
ATOM 2014 C CA . GLN A 1 257 ? -34.881 51.507 21.831 1.00 45.22 257 GLN A CA 1
ATOM 2015 C C . GLN A 1 257 ? -33.594 52.274 21.490 1.00 45.22 257 GLN A C 1
ATOM 2017 O O . GLN A 1 257 ? -33.576 52.973 20.481 1.00 45.22 257 GLN A O 1
ATOM 2022 N N . GLN A 1 258 ? -32.514 52.128 22.267 1.00 46.34 258 GLN A N 1
ATOM 2023 C CA . GLN A 1 258 ? -31.225 52.752 21.927 1.00 46.34 258 GLN A CA 1
ATOM 2024 C C . GLN A 1 258 ? -30.592 52.123 20.676 1.00 46.34 258 GLN A C 1
ATOM 2026 O O . GLN A 1 258 ? -30.068 52.847 19.832 1.00 46.34 258 GLN A O 1
ATOM 2031 N N . ILE A 1 259 ? -30.702 50.800 20.514 1.00 42.94 259 ILE A N 1
ATOM 2032 C CA . ILE A 1 259 ? -30.240 50.096 19.307 1.00 42.94 259 ILE A CA 1
ATOM 2033 C C . ILE A 1 259 ? -31.044 50.549 18.077 1.00 42.94 259 ILE A C 1
ATOM 2035 O O . ILE A 1 259 ? -30.454 50.897 17.058 1.00 42.94 259 ILE A O 1
ATOM 2039 N N . ASN A 1 260 ? -32.373 50.645 18.177 1.00 42.59 260 ASN A N 1
ATOM 2040 C CA . ASN A 1 260 ? -33.205 51.132 17.073 1.00 42.59 260 ASN A CA 1
ATOM 2041 C C . ASN A 1 260 ? -32.929 52.607 16.730 1.00 42.59 260 ASN A C 1
ATOM 2043 O O . ASN A 1 260 ? -32.959 52.962 15.556 1.00 42.59 260 ASN A O 1
ATOM 2047 N N . ALA A 1 261 ? -32.617 53.460 17.712 1.00 43.78 261 ALA A N 1
ATOM 2048 C CA . ALA A 1 261 ? -32.216 54.846 17.456 1.00 43.78 261 ALA A CA 1
ATOM 2049 C C . ALA A 1 261 ? -30.873 54.935 16.704 1.00 43.78 261 ALA A C 1
ATOM 2051 O O . ALA A 1 261 ? -30.755 55.717 15.763 1.00 43.78 261 ALA A O 1
ATOM 2052 N N . LEU A 1 262 ? -29.893 54.092 17.056 1.00 41.62 262 LEU A N 1
ATOM 2053 C CA . LEU A 1 262 ? -28.630 53.962 16.315 1.00 41.62 262 LEU A CA 1
ATOM 2054 C C . LEU A 1 262 ? -28.852 53.469 14.877 1.00 41.62 262 LEU A C 1
ATOM 2056 O O . LEU A 1 262 ? -28.269 54.025 13.950 1.00 41.62 262 LEU A O 1
ATOM 2060 N N . ILE A 1 263 ? -29.726 52.477 14.681 1.00 41.09 263 ILE A N 1
ATOM 2061 C CA . ILE A 1 263 ? -30.087 51.958 13.352 1.00 41.09 263 ILE A CA 1
ATOM 2062 C C . ILE A 1 263 ? -30.782 53.036 12.507 1.00 41.09 263 ILE A C 1
ATOM 2064 O O . ILE A 1 263 ? -30.444 53.196 11.340 1.00 41.09 263 ILE A O 1
ATOM 2068 N N . ILE A 1 264 ? -31.707 53.814 13.078 1.00 42.91 264 ILE A N 1
ATOM 2069 C CA . ILE A 1 264 ? -32.380 54.915 12.365 1.00 42.91 264 ILE A CA 1
ATOM 2070 C C . ILE A 1 264 ? -31.397 56.049 12.032 1.00 42.91 264 ILE A C 1
ATOM 2072 O O . ILE A 1 264 ? -31.474 56.608 10.939 1.00 42.91 264 ILE A O 1
ATOM 2076 N N . GLY A 1 265 ? -30.437 56.348 12.915 1.00 44.41 265 GLY A N 1
ATOM 2077 C CA . GLY A 1 265 ? -29.343 57.282 12.626 1.00 44.41 265 GLY A CA 1
ATOM 2078 C C . GLY A 1 265 ? -28.495 56.823 11.437 1.00 44.41 265 GLY A C 1
ATOM 2079 O O . GLY A 1 265 ? -28.345 57.567 10.472 1.00 44.41 265 GLY A O 1
ATOM 2080 N N . LEU A 1 266 ? -28.033 55.568 11.460 1.00 38.72 266 LEU A N 1
ATOM 2081 C CA . LEU A 1 266 ? -27.306 54.934 10.353 1.00 38.72 266 LEU A CA 1
ATOM 2082 C C . LEU A 1 266 ? -28.104 54.943 9.042 1.00 38.72 266 LEU A C 1
ATOM 2084 O O . LEU A 1 266 ? -27.557 55.304 8.008 1.00 38.72 266 LEU A O 1
ATOM 2088 N N . LEU A 1 267 ? -29.396 54.607 9.075 1.00 37.41 267 LEU A N 1
ATOM 2089 C CA . LEU A 1 267 ? -30.260 54.636 7.889 1.00 37.41 267 LEU A CA 1
ATOM 2090 C C . LEU A 1 267 ? -30.448 56.056 7.338 1.00 37.41 267 LEU A C 1
ATOM 2092 O O . LEU A 1 267 ? -30.432 56.239 6.124 1.00 37.41 267 LEU A O 1
ATOM 2096 N N . THR A 1 268 ? -30.584 57.062 8.204 1.00 39.84 268 THR A N 1
ATOM 2097 C CA . THR A 1 268 ? -30.693 58.471 7.784 1.00 39.84 268 THR A CA 1
ATOM 2098 C C . THR A 1 268 ? -29.400 58.937 7.113 1.00 39.84 268 THR A C 1
ATOM 2100 O O . THR A 1 268 ? -29.438 59.551 6.048 1.00 39.84 268 THR A O 1
ATOM 2103 N N . ASP A 1 269 ? -28.250 58.576 7.684 1.00 43.28 269 ASP A N 1
ATOM 2104 C CA . ASP A 1 269 ? -26.932 58.920 7.148 1.00 43.28 269 ASP A CA 1
ATOM 2105 C C . ASP A 1 269 ? -26.615 58.153 5.844 1.00 43.28 269 ASP A C 1
ATOM 2107 O O . ASP A 1 269 ? -26.017 58.699 4.919 1.00 43.28 269 ASP A O 1
ATOM 2111 N N . MET A 1 270 ? -27.104 56.914 5.704 1.00 34.06 270 MET A N 1
ATOM 2112 C CA . MET A 1 270 ? -27.069 56.150 4.449 1.00 34.06 270 MET A CA 1
ATOM 2113 C C . MET A 1 270 ? -27.960 56.764 3.358 1.00 34.06 270 MET A C 1
ATOM 2115 O O . MET A 1 270 ? -27.557 56.788 2.198 1.00 34.06 270 MET A O 1
ATOM 2119 N N . VAL A 1 271 ? -29.143 57.286 3.705 1.00 36.62 271 VAL A N 1
ATOM 2120 C CA . VAL A 1 271 ? -30.028 57.986 2.754 1.00 36.62 271 VAL A CA 1
ATOM 2121 C C . VAL A 1 271 ? -29.413 59.316 2.305 1.00 36.62 271 VAL A C 1
ATOM 2123 O O . VAL A 1 271 ? -29.463 59.629 1.118 1.00 36.62 271 VAL A O 1
ATOM 2126 N N . ALA A 1 272 ? -28.757 60.058 3.204 1.00 38.94 272 ALA A N 1
ATOM 2127 C CA . ALA A 1 272 ? -28.016 61.275 2.853 1.00 38.94 272 ALA A CA 1
ATOM 2128 C C . ALA A 1 272 ? -26.842 61.008 1.887 1.00 38.94 272 ALA A C 1
ATOM 2130 O O . ALA A 1 272 ? -26.529 61.842 1.042 1.00 38.94 272 ALA A O 1
ATOM 2131 N N . ARG A 1 273 ? -26.231 59.817 1.956 1.00 41.19 273 ARG A N 1
ATOM 2132 C CA . ARG A 1 273 ? -25.191 59.335 1.024 1.00 41.19 273 ARG A CA 1
ATOM 2133 C C . ARG A 1 273 ? -25.771 58.713 -0.267 1.00 41.19 273 ARG A C 1
ATOM 2135 O O . ARG A 1 273 ? -25.026 58.136 -1.054 1.00 41.19 273 ARG A O 1
ATOM 2142 N N . GLY A 1 274 ? -27.090 58.795 -0.482 1.00 30.42 274 GLY A N 1
ATOM 2143 C CA . GLY A 1 274 ? -27.829 58.033 -1.498 1.00 30.42 274 GLY A CA 1
ATOM 2144 C C . GLY A 1 274 ? -27.924 58.639 -2.907 1.00 30.42 274 GLY A C 1
ATOM 2145 O O . GLY A 1 274 ? -28.395 57.956 -3.819 1.00 30.42 274 GLY A O 1
ATOM 2146 N N . THR A 1 275 ? -27.490 59.883 -3.134 1.00 30.02 275 THR A N 1
ATOM 2147 C CA . THR A 1 275 ? -27.484 60.502 -4.476 1.00 30.02 275 THR A CA 1
ATOM 2148 C C . THR A 1 275 ? -26.215 60.129 -5.252 1.00 30.02 275 THR A C 1
ATOM 2150 O O . THR A 1 275 ? -25.203 60.820 -5.197 1.00 30.02 275 THR A O 1
ATOM 2153 N N . GLN A 1 276 ? -26.331 58.983 -5.927 1.00 31.86 276 GLN A N 1
ATOM 2154 C CA . GLN A 1 276 ? -25.419 58.256 -6.830 1.00 31.86 276 GLN A CA 1
ATOM 2155 C C . GLN A 1 276 ? -24.535 59.076 -7.811 1.00 31.86 276 GLN A C 1
ATOM 2157 O O . GLN A 1 276 ? -24.875 60.225 -8.091 1.00 31.86 276 GLN A O 1
ATOM 2162 N N . PRO A 1 277 ? -23.507 58.463 -8.470 1.00 35.97 277 PRO A N 1
ATOM 2163 C CA . PRO A 1 277 ? -23.034 57.064 -8.370 1.00 35.97 277 PRO A CA 1
ATOM 2164 C C . PRO A 1 277 ? -21.501 56.881 -8.225 1.00 35.97 277 PRO A C 1
ATOM 2166 O O . PRO A 1 277 ? -20.741 57.328 -9.078 1.00 35.97 277 PRO A O 1
ATOM 2169 N N . GLN A 1 278 ? -21.054 56.036 -7.286 1.00 29.28 278 GLN A N 1
ATOM 2170 C CA . GLN A 1 278 ? -19.854 55.195 -7.474 1.00 29.28 278 GLN A CA 1
ATOM 2171 C C . GLN A 1 278 ? -20.102 53.793 -6.891 1.00 29.28 278 GLN A C 1
ATOM 2173 O O . GLN A 1 278 ? -20.638 53.652 -5.791 1.00 29.28 278 GLN A O 1
ATOM 2178 N N . GLN A 1 279 ? -19.770 52.744 -7.651 1.00 34.22 279 GLN A N 1
ATOM 2179 C CA . GLN A 1 279 ? -20.078 51.352 -7.301 1.00 34.22 279 GLN A CA 1
ATOM 2180 C C . GLN A 1 279 ? -18.976 50.720 -6.439 1.00 34.22 279 GLN A C 1
ATOM 2182 O O . GLN A 1 279 ? -18.097 50.027 -6.946 1.00 34.22 279 GLN A O 1
ATOM 2187 N N . HIS A 1 280 ? -19.064 50.882 -5.118 1.00 33.19 280 HIS A N 1
ATOM 2188 C CA . HIS A 1 280 ? -18.282 50.074 -4.179 1.00 33.19 280 HIS A CA 1
ATOM 2189 C C . HIS A 1 280 ? -19.151 48.967 -3.574 1.00 33.19 280 HIS A C 1
ATOM 2191 O O . HIS A 1 280 ? -20.123 49.223 -2.864 1.00 33.19 280 HIS A O 1
ATOM 2197 N N . THR A 1 281 ? -18.813 47.714 -3.891 1.00 32.62 281 THR A N 1
ATOM 2198 C CA . THR A 1 281 ? -19.563 46.535 -3.433 1.00 32.62 281 THR A CA 1
ATOM 2199 C C . THR A 1 281 ? -19.300 46.292 -1.948 1.00 32.62 281 THR A C 1
ATOM 2201 O O . THR A 1 281 ? -18.176 45.986 -1.558 1.00 32.62 281 THR A O 1
ATOM 2204 N N . ILE A 1 282 ? -20.341 46.404 -1.118 1.00 35.38 282 ILE A N 1
ATOM 2205 C CA . ILE A 1 282 ? -20.249 46.168 0.328 1.00 35.38 282 ILE A CA 1
ATOM 2206 C C . ILE A 1 282 ? -20.030 44.673 0.593 1.00 35.38 282 ILE A C 1
ATOM 2208 O O . ILE A 1 282 ? -20.831 43.831 0.187 1.00 35.38 282 ILE A O 1
ATOM 2212 N N . ILE A 1 283 ? -18.946 44.350 1.298 1.00 36.28 283 ILE A N 1
ATOM 2213 C CA . ILE A 1 283 ? -18.538 42.976 1.602 1.00 36.28 283 ILE A CA 1
ATOM 2214 C C . ILE A 1 283 ? -19.269 42.484 2.863 1.00 36.28 283 ILE A C 1
ATOM 2216 O O . ILE A 1 283 ? -19.121 43.057 3.939 1.00 36.28 283 ILE A O 1
ATOM 2220 N N . THR A 1 284 ? -20.041 41.400 2.744 1.00 37.34 284 THR A N 1
ATOM 2221 C CA . THR A 1 284 ? -20.867 40.824 3.830 1.00 37.34 284 THR A CA 1
ATOM 2222 C C . THR A 1 284 ? -20.326 39.503 4.407 1.00 37.34 284 THR A C 1
ATOM 2224 O O . THR A 1 284 ? -21.010 38.832 5.179 1.00 37.34 284 THR A O 1
ATOM 2227 N N . ARG A 1 285 ? -19.086 39.129 4.061 1.00 43.31 285 ARG A N 1
ATOM 2228 C CA . ARG A 1 285 ? -18.348 37.933 4.520 1.00 43.31 285 ARG A CA 1
ATOM 2229 C C . ARG A 1 285 ? -16.938 38.349 4.951 1.00 43.31 285 ARG A C 1
ATOM 2231 O O . ARG A 1 285 ? -16.320 39.165 4.278 1.00 43.31 285 ARG A O 1
ATOM 2238 N N . ALA A 1 286 ? -16.408 37.771 6.029 1.00 44.72 286 ALA A N 1
ATOM 2239 C CA . ALA A 1 286 ? -14.993 37.941 6.368 1.00 44.72 286 ALA A CA 1
ATOM 2240 C C . ALA A 1 286 ? -14.104 37.315 5.264 1.00 44.72 286 ALA A C 1
ATOM 2242 O O . ALA A 1 286 ? -14.402 36.194 4.841 1.00 44.72 286 ALA A O 1
ATOM 2243 N N . PRO A 1 287 ? -13.053 38.003 4.778 1.00 50.78 287 PRO A N 1
ATOM 2244 C CA . PRO A 1 287 ? -12.229 37.515 3.672 1.00 50.78 287 PRO A CA 1
ATOM 2245 C C . PRO A 1 287 ? -11.461 36.240 4.044 1.00 50.78 287 PRO A C 1
ATOM 2247 O O . PRO A 1 287 ? -10.915 36.133 5.143 1.00 50.78 287 PRO A O 1
ATOM 2250 N N . GLY A 1 288 ? -11.408 35.276 3.119 1.00 57.34 288 GLY A N 1
ATOM 2251 C CA . GLY A 1 288 ? -10.692 34.009 3.288 1.00 57.34 288 GLY A CA 1
ATOM 2252 C C . GLY A 1 288 ? -9.633 33.772 2.209 1.00 57.34 288 GLY A C 1
ATOM 2253 O O . GLY A 1 288 ? -9.675 34.363 1.131 1.00 57.34 288 GLY A O 1
ATOM 2254 N N . ALA A 1 289 ? -8.694 32.858 2.473 1.00 57.97 289 ALA A N 1
ATOM 2255 C CA . ALA A 1 289 ? -7.600 32.535 1.545 1.00 57.97 289 ALA A CA 1
ATOM 2256 C C . ALA A 1 289 ? -8.086 32.060 0.156 1.00 57.97 289 ALA A C 1
ATOM 2258 O O . ALA A 1 289 ? -7.427 32.319 -0.849 1.00 57.97 289 ALA A O 1
ATOM 2259 N N . GLU A 1 290 ? -9.262 31.427 0.091 1.00 64.38 290 GLU A N 1
ATOM 2260 C CA . GLU A 1 290 ? -9.927 31.018 -1.156 1.00 64.38 290 GLU A CA 1
ATOM 2261 C C . GLU A 1 290 ? -10.223 32.207 -2.087 1.00 64.38 290 GLU A C 1
ATOM 2263 O O . GLU A 1 290 ? -10.087 32.092 -3.306 1.00 64.38 290 GLU A O 1
ATOM 2268 N N . ASP A 1 291 ? -10.613 33.357 -1.523 1.00 66.81 291 ASP A N 1
ATOM 2269 C CA . ASP A 1 291 ? -10.953 34.559 -2.288 1.00 66.81 291 ASP A CA 1
ATOM 2270 C C . ASP A 1 291 ? -9.685 35.166 -2.918 1.00 66.81 291 ASP A C 1
ATOM 2272 O O . ASP A 1 291 ? -9.689 35.538 -4.096 1.00 66.81 291 ASP A O 1
ATOM 2276 N N . PHE A 1 292 ? -8.573 35.173 -2.169 1.00 70.81 292 PHE A N 1
ATOM 2277 C CA . PHE A 1 292 ? -7.245 35.559 -2.660 1.00 70.81 292 PHE A CA 1
ATOM 2278 C C . PHE A 1 292 ? -6.750 34.623 -3.771 1.00 70.81 292 PHE A C 1
ATOM 2280 O O . PHE A 1 292 ? -6.378 35.091 -4.848 1.00 70.81 292 PHE A O 1
ATOM 2287 N N . GLU A 1 293 ? -6.800 33.302 -3.562 1.00 68.38 293 GLU A N 1
ATOM 2288 C CA . GLU A 1 293 ? -6.348 32.335 -4.571 1.00 68.38 293 GLU A CA 1
ATOM 2289 C C . GLU A 1 293 ? -7.161 32.452 -5.872 1.00 68.38 293 GLU A C 1
ATOM 2291 O O . GLU A 1 293 ? -6.604 32.429 -6.974 1.00 68.38 293 GLU A O 1
ATOM 2296 N N . LYS A 1 294 ? -8.480 32.647 -5.754 1.00 73.38 294 LYS A N 1
ATOM 2297 C CA . LYS A 1 294 ? -9.377 32.868 -6.891 1.00 73.38 294 LYS A CA 1
ATOM 2298 C C . LYS A 1 294 ? -9.032 34.155 -7.652 1.00 73.38 294 LYS A C 1
ATOM 2300 O O . LYS A 1 294 ? -8.950 34.105 -8.880 1.00 73.38 294 LYS A O 1
ATOM 2305 N N . ALA A 1 295 ? -8.772 35.264 -6.952 1.00 74.75 295 ALA A N 1
ATOM 2306 C CA . ALA A 1 295 ? -8.418 36.541 -7.579 1.00 74.75 295 ALA A CA 1
ATOM 2307 C C . ALA A 1 295 ? -7.078 36.468 -8.328 1.00 74.75 295 ALA A C 1
ATOM 2309 O O . ALA A 1 295 ? -6.994 36.891 -9.479 1.00 74.75 295 ALA A O 1
ATOM 2310 N N . VAL A 1 296 ? -6.047 35.862 -7.726 1.00 71.75 296 VAL A N 1
ATOM 2311 C CA . VAL A 1 296 ? -4.740 35.668 -8.381 1.00 71.75 296 VAL A CA 1
ATOM 2312 C C . VAL A 1 296 ? -4.870 34.772 -9.618 1.00 71.75 296 VAL A C 1
ATOM 2314 O O . VAL A 1 296 ? -4.321 35.088 -10.675 1.00 71.75 296 VAL A O 1
ATOM 2317 N N . ARG A 1 297 ? -5.641 33.679 -9.528 1.00 73.69 297 ARG A N 1
ATOM 2318 C CA . ARG A 1 297 ? -5.880 32.756 -10.651 1.00 73.69 297 ARG A CA 1
ATOM 2319 C C . ARG A 1 297 ? -6.638 33.420 -11.809 1.00 73.69 297 ARG A C 1
ATOM 2321 O O . ARG A 1 297 ? -6.380 33.097 -12.968 1.00 73.69 297 ARG A O 1
ATOM 2328 N N . ASP A 1 298 ? -7.552 34.339 -11.507 1.00 78.81 298 ASP A N 1
ATOM 2329 C CA . ASP A 1 298 ? -8.298 35.120 -12.496 1.00 78.81 298 ASP A CA 1
ATOM 2330 C C . ASP A 1 298 ? -7.450 36.246 -13.120 1.00 78.81 298 ASP A C 1
ATOM 2332 O O . ASP A 1 298 ? -7.402 36.362 -14.344 1.00 78.81 298 ASP A O 1
ATOM 2336 N N . CYS A 1 299 ? -6.676 36.987 -12.321 1.00 75.69 299 CYS A N 1
ATOM 2337 C CA . CYS A 1 299 ? -5.697 37.967 -12.807 1.00 75.69 299 CYS A CA 1
ATOM 2338 C C . CYS A 1 299 ? -4.704 37.341 -13.806 1.00 75.69 299 CYS A C 1
ATOM 2340 O O . CYS A 1 299 ? -4.492 37.872 -14.899 1.00 75.69 299 CYS A O 1
ATOM 2342 N N . MET A 1 300 ? -4.163 36.158 -13.489 1.00 71.44 300 MET A N 1
ATOM 2343 C CA . MET A 1 300 ? -3.258 35.403 -14.371 1.00 71.44 300 MET A CA 1
ATOM 2344 C C . MET A 1 300 ? -3.936 34.870 -15.649 1.00 71.44 300 MET A C 1
ATOM 2346 O O . MET A 1 300 ? -3.248 34.518 -16.609 1.00 71.44 300 MET A O 1
ATOM 2350 N N . ARG A 1 301 ? -5.275 34.808 -15.697 1.00 74.12 301 ARG A N 1
ATOM 2351 C CA . ARG A 1 301 ? -6.040 34.531 -16.925 1.00 74.12 301 ARG A CA 1
ATOM 2352 C C . ARG A 1 301 ? -6.236 35.809 -17.742 1.00 74.12 301 ARG A C 1
ATOM 2354 O O . ARG A 1 301 ? -5.941 35.802 -18.933 1.00 74.12 301 ARG A O 1
ATOM 2361 N N . PHE A 1 302 ? -6.683 36.885 -17.099 1.00 75.81 302 PHE A N 1
ATOM 2362 C CA . PHE A 1 302 ? -6.950 38.186 -17.716 1.00 75.81 302 PHE A CA 1
ATOM 2363 C C . PHE A 1 302 ? -5.705 38.763 -18.408 1.00 75.81 302 PHE A C 1
ATOM 2365 O O . PHE A 1 302 ? -5.729 39.063 -19.600 1.00 75.81 302 PHE A O 1
ATOM 2372 N N . THR A 1 303 ? -4.571 38.824 -17.707 1.00 69.19 303 THR A N 1
ATOM 2373 C CA . THR A 1 303 ? -3.320 39.369 -18.266 1.00 69.19 303 THR A CA 1
ATOM 2374 C C . THR A 1 303 ? -2.713 38.490 -19.358 1.00 69.19 303 THR A C 1
ATOM 2376 O O . THR A 1 303 ? -2.091 39.003 -20.287 1.00 69.19 303 THR A O 1
ATOM 2379 N N . ARG A 1 304 ? -2.970 37.174 -19.332 1.00 66.38 304 ARG A N 1
ATOM 2380 C CA . ARG A 1 304 ? -2.606 36.254 -20.421 1.00 66.38 304 ARG A CA 1
ATOM 2381 C C . ARG A 1 304 ? -3.456 36.454 -21.682 1.00 66.38 304 ARG A C 1
ATOM 2383 O O . ARG A 1 304 ? -2.977 36.142 -22.767 1.00 66.38 304 ARG A O 1
ATOM 2390 N N . GLN A 1 305 ? -4.681 36.968 -21.556 1.00 66.69 305 GLN A N 1
ATOM 2391 C CA . GLN A 1 305 ? -5.528 37.338 -22.698 1.00 66.69 305 GLN A CA 1
ATOM 2392 C C . GLN A 1 305 ? -5.149 38.711 -23.279 1.00 66.69 305 GLN A C 1
ATOM 2394 O O . GLN A 1 305 ? -5.199 38.874 -24.492 1.00 66.69 305 GLN A O 1
ATOM 2399 N N . GLN A 1 306 ? -4.710 39.657 -22.440 1.00 63.94 306 GLN A N 1
ATOM 2400 C CA . GLN A 1 306 ? -4.293 41.009 -22.858 1.00 63.94 306 GLN A CA 1
ATOM 2401 C C . GLN A 1 306 ? -2.799 41.129 -23.240 1.00 63.94 306 GLN A C 1
ATOM 2403 O O . GLN A 1 306 ? -2.339 42.193 -23.643 1.00 63.94 306 GLN A O 1
ATOM 2408 N N . GLY A 1 307 ? -2.006 40.060 -23.096 1.00 54.06 307 GLY A N 1
ATOM 2409 C CA . GLY A 1 307 ? -0.589 39.998 -23.495 1.00 54.06 307 GLY A CA 1
ATOM 2410 C C . GLY A 1 307 ? 0.408 40.740 -22.587 1.00 54.06 307 GLY A C 1
ATOM 2411 O O . GLY A 1 307 ? 1.615 40.515 -22.684 1.00 54.06 307 GLY A O 1
ATOM 2412 N N . THR A 1 308 ? -0.059 41.584 -21.667 1.00 59.09 308 THR A N 1
ATOM 2413 C CA . THR A 1 308 ? 0.761 42.469 -20.824 1.00 59.09 308 THR A CA 1
ATOM 2414 C C . THR A 1 308 ? 1.151 41.834 -19.482 1.00 59.09 308 THR A C 1
ATOM 2416 O O . THR A 1 308 ? 0.650 42.190 -18.415 1.00 59.09 308 THR A O 1
ATOM 2419 N N . PHE A 1 309 ? 2.122 40.913 -19.509 1.00 55.19 309 PHE A N 1
ATOM 2420 C CA . PHE A 1 309 ? 2.658 40.249 -18.302 1.00 55.19 309 PHE A CA 1
ATOM 2421 C C . PHE A 1 309 ? 3.178 41.211 -17.213 1.00 55.19 309 PHE A C 1
ATOM 2423 O O . PHE A 1 309 ? 3.117 40.883 -16.029 1.00 55.19 309 PHE A O 1
ATOM 2430 N N . SER A 1 310 ? 3.653 42.404 -17.583 1.00 57.31 310 SER A N 1
ATOM 2431 C CA . SER A 1 310 ? 4.067 43.455 -16.639 1.00 57.31 310 SER A CA 1
ATOM 2432 C C . SER A 1 310 ? 2.928 43.910 -15.718 1.00 57.31 310 SER A C 1
ATOM 2434 O O . SER A 1 310 ? 3.147 44.138 -14.528 1.00 57.31 310 SER A O 1
ATOM 2436 N N . MET A 1 311 ? 1.703 43.978 -16.244 1.00 61.16 311 MET A N 1
ATOM 2437 C CA . MET A 1 311 ? 0.511 44.409 -15.511 1.00 61.16 311 MET A CA 1
ATOM 2438 C C . MET A 1 311 ? 0.084 43.382 -14.450 1.00 61.16 311 MET A C 1
ATOM 2440 O O . MET A 1 311 ? -0.420 43.755 -13.392 1.00 61.16 311 MET A O 1
ATOM 2444 N N . ALA A 1 312 ? 0.363 42.092 -14.680 1.00 64.25 312 ALA A N 1
ATOM 2445 C CA . ALA A 1 312 ? 0.048 41.019 -13.737 1.00 64.25 312 ALA A CA 1
ATOM 2446 C C . ALA A 1 312 ? 0.746 41.210 -12.386 1.00 64.25 312 ALA A C 1
ATOM 2448 O O . ALA A 1 312 ? 0.131 40.984 -11.347 1.00 64.25 312 ALA A O 1
ATOM 2449 N N . LYS A 1 313 ? 2.004 41.678 -12.387 1.00 68.19 313 LYS A N 1
ATOM 2450 C CA . LYS A 1 313 ? 2.742 41.955 -11.149 1.00 68.19 313 LYS A CA 1
ATOM 2451 C C . LYS A 1 313 ? 2.090 43.087 -10.351 1.00 68.19 313 LYS A C 1
ATOM 2453 O O . LYS A 1 313 ? 1.879 42.916 -9.158 1.00 68.19 313 LYS A O 1
ATOM 2458 N N . ALA A 1 314 ? 1.738 44.199 -11.002 1.00 69.38 314 ALA A N 1
ATOM 2459 C CA . ALA A 1 314 ? 1.105 45.340 -10.337 1.00 69.38 314 ALA A CA 1
ATOM 2460 C C . ALA A 1 314 ? -0.235 44.953 -9.686 1.00 69.38 314 ALA A C 1
ATOM 2462 O O . ALA A 1 314 ? -0.454 45.244 -8.513 1.00 69.38 314 ALA A O 1
ATOM 2463 N N . ILE A 1 315 ? -1.083 44.209 -10.406 1.00 71.31 315 ILE A N 1
ATOM 2464 C CA . ILE A 1 315 ? -2.363 43.713 -9.877 1.00 71.31 315 ILE A CA 1
ATOM 2465 C C . ILE A 1 315 ? -2.134 42.725 -8.721 1.00 71.31 315 ILE A C 1
ATOM 2467 O O . ILE A 1 315 ? -2.808 42.810 -7.702 1.00 71.31 315 ILE A O 1
ATOM 2471 N N . ILE A 1 316 ? -1.185 41.789 -8.848 1.00 71.25 316 ILE A N 1
ATOM 2472 C CA . ILE A 1 316 ? -0.889 40.794 -7.801 1.00 71.25 316 ILE A CA 1
ATOM 2473 C C . ILE A 1 316 ? -0.267 41.430 -6.554 1.00 71.25 316 ILE A C 1
ATOM 2475 O O . ILE A 1 316 ? -0.467 40.908 -5.460 1.00 71.25 316 ILE A O 1
ATOM 2479 N N . ASP A 1 317 ? 0.472 42.529 -6.686 1.00 71.50 317 ASP A N 1
ATOM 2480 C CA . ASP A 1 317 ? 0.992 43.262 -5.534 1.00 71.50 317 ASP A CA 1
ATOM 2481 C C . ASP A 1 317 ? -0.121 44.073 -4.849 1.00 71.50 317 ASP A C 1
ATOM 2483 O O . ASP A 1 317 ? -0.311 43.893 -3.649 1.00 71.50 317 ASP A O 1
ATOM 2487 N N . TRP A 1 318 ? -0.962 44.799 -5.598 1.00 78.94 318 TRP A N 1
ATOM 2488 C CA . TRP A 1 318 ? -2.169 45.455 -5.060 1.00 78.94 318 TRP A CA 1
ATOM 2489 C C . TRP A 1 318 ? -3.128 44.477 -4.355 1.00 78.94 318 TRP A C 1
ATOM 2491 O O . TRP A 1 318 ? -3.653 44.763 -3.278 1.00 78.94 318 TRP A O 1
ATOM 2501 N N . LEU A 1 319 ? -3.317 43.271 -4.904 1.00 75.44 319 LEU A N 1
ATOM 2502 C CA . LEU A 1 319 ? -4.136 42.214 -4.293 1.00 75.44 319 LEU A CA 1
ATOM 2503 C C . LEU A 1 319 ? -3.646 41.769 -2.900 1.00 75.44 319 LEU A C 1
ATOM 2505 O O . LEU A 1 319 ? -4.413 41.121 -2.188 1.00 75.44 319 LEU A O 1
ATOM 2509 N N . LYS A 1 320 ? -2.399 42.078 -2.513 1.00 71.50 320 LYS A N 1
ATOM 2510 C CA . LYS A 1 320 ? -1.825 41.777 -1.187 1.00 71.50 320 LYS A CA 1
ATOM 2511 C C . LYS A 1 320 ? -1.929 42.941 -0.198 1.00 71.50 320 LYS A C 1
ATOM 2513 O O . LYS A 1 320 ? -1.717 42.713 0.989 1.00 71.50 320 LYS A O 1
ATOM 2518 N N . GLU A 1 321 ? -2.190 44.163 -0.666 1.00 72.06 321 GLU A N 1
ATOM 2519 C CA . GLU A 1 321 ? -2.177 45.372 0.175 1.00 72.06 321 GLU A CA 1
ATOM 2520 C C . GLU A 1 321 ? -3.378 45.431 1.134 1.00 72.06 321 GLU A C 1
ATOM 2522 O O . GLU A 1 321 ? -3.231 45.885 2.266 1.00 72.06 321 GLU A O 1
ATOM 2527 N N . ASP A 1 322 ? -4.539 44.912 0.719 1.00 68.75 322 ASP A N 1
ATOM 2528 C CA . ASP A 1 322 ? -5.732 44.762 1.560 1.00 68.75 322 ASP A CA 1
ATOM 2529 C C . ASP A 1 322 ? -6.424 43.413 1.283 1.00 68.75 322 ASP A C 1
ATOM 2531 O O . ASP A 1 322 ? -6.568 42.981 0.137 1.00 68.75 322 ASP A O 1
ATOM 2535 N N . LEU A 1 323 ? -6.909 42.759 2.341 1.00 61.69 323 LEU A N 1
ATOM 2536 C CA . LEU A 1 323 ? -7.703 41.527 2.285 1.00 61.69 323 LEU A CA 1
ATOM 2537 C C . LEU A 1 323 ? -9.062 41.715 1.576 1.00 61.69 323 LEU A C 1
ATOM 2539 O O . LEU A 1 323 ? -9.676 40.731 1.160 1.00 61.69 323 LEU A O 1
ATOM 2543 N N . ALA A 1 324 ? -9.533 42.955 1.414 1.00 63.34 324 ALA A N 1
ATOM 2544 C CA . ALA A 1 324 ? -10.706 43.300 0.614 1.00 63.34 324 ALA A CA 1
ATOM 2545 C C . ALA A 1 324 ? -10.438 43.286 -0.906 1.00 63.34 324 ALA A C 1
ATOM 2547 O O . ALA A 1 324 ? -11.350 42.976 -1.681 1.00 63.34 324 ALA A O 1
ATOM 2548 N N . ASN A 1 325 ? -9.206 43.568 -1.349 1.00 75.25 325 ASN A N 1
ATOM 2549 C CA . ASN A 1 325 ? -8.859 43.732 -2.768 1.00 75.25 325 ASN A CA 1
ATOM 2550 C C . ASN A 1 325 ? -9.168 42.483 -3.626 1.00 75.25 325 ASN A C 1
ATOM 2552 O O . ASN A 1 325 ? -9.756 42.635 -4.702 1.00 75.25 325 ASN A O 1
ATOM 2556 N N . PRO A 1 326 ? -8.914 41.239 -3.161 1.00 73.06 326 PRO A N 1
ATOM 2557 C CA . PRO A 1 326 ? -9.362 40.033 -3.856 1.00 73.06 326 PRO A CA 1
ATOM 2558 C C . PRO A 1 326 ? -10.870 39.930 -4.057 1.00 73.06 326 PRO A C 1
ATOM 2560 O O . PRO A 1 326 ? -11.318 39.400 -5.073 1.00 73.06 326 PRO A O 1
ATOM 2563 N N . ILE A 1 327 ? -11.673 40.413 -3.109 1.00 69.25 327 ILE A N 1
ATOM 2564 C CA . ILE A 1 327 ? -13.133 40.361 -3.220 1.00 69.25 327 ILE A CA 1
ATOM 2565 C C . ILE A 1 327 ? -13.601 41.395 -4.248 1.00 69.25 327 ILE A C 1
ATOM 2567 O O . ILE A 1 327 ? -14.413 41.056 -5.106 1.00 69.25 327 ILE A O 1
ATOM 2571 N N . VAL A 1 328 ? -13.021 42.601 -4.245 1.00 69.75 328 VAL A N 1
ATOM 2572 C CA . VAL A 1 328 ? -13.265 43.623 -5.280 1.00 69.75 328 VAL A CA 1
ATOM 2573 C C . VAL A 1 328 ? -12.920 43.084 -6.674 1.00 69.75 328 VAL A C 1
ATOM 2575 O O . VAL A 1 328 ? -13.774 43.117 -7.558 1.00 69.75 328 VAL A O 1
ATOM 2578 N N . TRP A 1 329 ? -11.733 42.494 -6.861 1.00 77.38 329 TRP A N 1
ATOM 2579 C CA . TRP A 1 329 ? -11.326 41.907 -8.147 1.00 77.38 329 TRP A CA 1
ATOM 2580 C C . TRP A 1 329 ? -12.259 40.776 -8.612 1.00 77.38 329 TRP A C 1
ATOM 2582 O O . TRP A 1 329 ? -12.644 40.717 -9.779 1.00 77.38 329 TRP A O 1
ATOM 2592 N N . ASN A 1 330 ? -12.664 39.890 -7.695 1.00 76.31 330 ASN A N 1
ATOM 2593 C CA . ASN A 1 330 ? -13.595 38.791 -7.978 1.00 76.31 330 ASN A CA 1
ATOM 2594 C C . ASN A 1 330 ? -15.042 39.246 -8.256 1.00 76.31 330 ASN A C 1
ATOM 2596 O O . ASN A 1 330 ? -15.829 38.445 -8.769 1.00 76.31 330 ASN A O 1
ATOM 2600 N N . CYS A 1 331 ? -15.412 40.478 -7.892 1.00 72.12 331 CYS A N 1
ATOM 2601 C CA . CYS A 1 331 ? -16.725 41.058 -8.184 1.00 72.12 331 CYS A CA 1
ATOM 2602 C C . CYS A 1 331 ? -16.827 41.620 -9.609 1.00 72.12 331 CYS A C 1
ATOM 2604 O O . CYS A 1 331 ? -17.937 41.670 -10.139 1.00 72.12 331 CYS A O 1
ATOM 2606 N N . LEU A 1 332 ? -15.699 41.985 -10.232 1.00 75.81 332 LEU A N 1
ATOM 2607 C CA . LEU A 1 332 ? -15.622 42.367 -11.643 1.00 75.81 332 LEU A CA 1
ATOM 2608 C C . LEU A 1 332 ? -15.771 41.101 -12.509 1.00 75.81 332 LEU A C 1
ATOM 2610 O O . LEU A 1 332 ? -15.020 40.129 -12.358 1.00 75.81 332 LEU A O 1
ATOM 2614 N N . LYS A 1 333 ? -16.766 41.075 -13.397 1.00 67.06 333 LYS A N 1
ATOM 2615 C CA . LYS A 1 333 ? -17.194 39.867 -14.125 1.00 67.06 333 LYS A CA 1
ATOM 2616 C C . LYS A 1 333 ? -16.709 39.843 -15.565 1.00 67.06 333 LYS A C 1
ATOM 2618 O O . LYS A 1 333 ? -16.330 38.771 -16.037 1.00 67.06 333 LYS A O 1
ATOM 2623 N N . SER A 1 334 ? -16.703 40.986 -16.243 1.00 71.88 334 SER A N 1
ATOM 2624 C CA . SER A 1 334 ? -16.221 41.095 -17.623 1.00 71.88 334 SER A CA 1
ATOM 2625 C C . SER A 1 334 ? -14.738 41.510 -17.694 1.00 71.88 334 SER A C 1
ATOM 2627 O O . SER A 1 334 ? -14.223 42.147 -16.767 1.00 71.88 334 SER A O 1
ATOM 2629 N N . PRO A 1 335 ? -14.004 41.142 -18.764 1.00 68.06 335 PRO A N 1
ATOM 2630 C CA . PRO A 1 335 ? -12.688 41.714 -19.054 1.00 68.06 335 PRO A CA 1
ATOM 2631 C C . PRO A 1 335 ? -12.724 43.242 -19.202 1.00 68.06 335 PRO A C 1
ATOM 2633 O O . PRO A 1 335 ? -11.777 43.918 -18.808 1.00 68.06 335 PRO A O 1
ATOM 2636 N N . GLU A 1 336 ? -13.818 43.784 -19.732 1.00 68.94 336 GLU A N 1
ATOM 2637 C CA . GLU A 1 336 ? -14.006 45.209 -19.999 1.00 68.94 336 GLU A CA 1
ATOM 2638 C C . GLU A 1 336 ? -14.157 46.008 -18.694 1.00 68.94 336 GLU A C 1
ATOM 2640 O O . GLU A 1 336 ? -13.481 47.022 -18.522 1.00 68.94 336 GLU A O 1
ATOM 2645 N N . GLU A 1 337 ? -14.937 45.505 -17.725 1.00 68.31 337 GLU A N 1
ATOM 2646 C CA . GLU A 1 337 ? -14.998 46.047 -16.353 1.00 68.31 337 GLU A CA 1
ATOM 2647 C C . GLU A 1 337 ? -13.611 46.082 -15.693 1.00 68.31 337 GLU A C 1
ATOM 2649 O O . GLU A 1 337 ? -13.257 47.064 -15.044 1.00 68.31 337 GLU A O 1
ATOM 2654 N N . LYS A 1 338 ? -12.807 45.022 -15.865 1.00 71.75 338 LYS A N 1
ATOM 2655 C CA . LYS A 1 338 ? -11.448 44.934 -15.299 1.00 71.75 338 LYS A CA 1
ATOM 2656 C C . LYS A 1 338 ? -10.485 45.916 -15.948 1.00 71.75 338 LYS A C 1
ATOM 2658 O O . LYS A 1 338 ? -9.634 46.463 -15.255 1.00 71.75 338 LYS A O 1
ATOM 2663 N N . PHE A 1 339 ? -10.625 46.163 -17.248 1.00 70.06 339 PHE A N 1
ATOM 2664 C CA . PHE A 1 339 ? -9.812 47.149 -17.955 1.00 70.06 339 PHE A CA 1
ATOM 2665 C C . PHE A 1 339 ? -10.178 48.578 -17.525 1.00 70.06 339 PHE A C 1
ATOM 2667 O O . PHE A 1 339 ? -9.306 49.321 -17.084 1.00 70.06 339 PHE A O 1
ATOM 2674 N N . GLN A 1 340 ? -11.471 48.923 -17.515 1.00 64.56 340 GLN A N 1
ATOM 2675 C CA . GLN A 1 340 ? -11.949 50.238 -17.061 1.00 64.56 340 GLN A CA 1
ATOM 2676 C C . GLN A 1 340 ? -11.631 50.518 -15.585 1.00 64.56 340 GLN A C 1
ATOM 2678 O O . GLN A 1 340 ? -11.370 51.661 -15.218 1.00 64.56 340 GLN A O 1
ATOM 2683 N N . TRP A 1 341 ? -11.620 49.489 -14.732 1.00 67.06 341 TRP A N 1
ATOM 2684 C CA . TRP A 1 341 ? -11.210 49.629 -13.334 1.00 67.06 341 TRP A CA 1
ATOM 2685 C C . TRP A 1 341 ? -9.713 49.972 -13.195 1.00 67.06 341 TRP A C 1
ATOM 2687 O O . TRP A 1 341 ? -9.359 50.791 -12.350 1.00 67.06 341 TRP A O 1
ATOM 2697 N N . LEU A 1 342 ? -8.848 49.421 -14.060 1.00 67.19 342 LEU A N 1
ATOM 2698 C CA . LEU A 1 342 ? -7.402 49.705 -14.093 1.00 67.19 342 LEU A CA 1
ATOM 2699 C C . LEU A 1 342 ? -7.047 51.053 -14.745 1.00 67.19 342 LEU A C 1
ATOM 2701 O O . LEU A 1 342 ? -6.036 51.651 -14.383 1.00 67.19 342 LEU A O 1
ATOM 2705 N N . GLU A 1 343 ? -7.865 51.534 -15.685 1.00 59.59 343 GLU A N 1
ATOM 2706 C CA . GLU A 1 343 ? -7.768 52.893 -16.252 1.00 59.59 343 GLU A CA 1
ATOM 2707 C C . GLU A 1 343 ? -8.405 53.968 -15.348 1.00 59.59 343 GLU A C 1
ATOM 2709 O O . GLU A 1 343 ? -8.252 55.167 -15.592 1.00 59.59 343 GLU A O 1
ATOM 2714 N N . GLY A 1 344 ? -9.112 53.552 -14.293 1.00 60.41 344 GLY A N 1
ATOM 2715 C CA . GLY A 1 344 ? -9.654 54.427 -13.259 1.00 60.41 344 GLY A CA 1
ATOM 2716 C C . GLY A 1 344 ? -8.576 55.075 -12.371 1.00 60.41 344 GLY A C 1
ATOM 2717 O O . GLY A 1 344 ? -7.378 54.848 -12.548 1.00 60.41 344 GLY A O 1
ATOM 2718 N N . PRO A 1 345 ? -8.976 55.880 -11.367 1.00 51.25 345 PRO A N 1
ATOM 2719 C CA . PRO A 1 345 ? -8.067 56.678 -10.534 1.00 51.25 345 PRO A CA 1
ATOM 2720 C C . PRO A 1 345 ? -7.277 55.857 -9.489 1.00 51.25 345 PRO A C 1
ATOM 2722 O O . PRO A 1 345 ? -7.095 56.298 -8.355 1.00 51.25 345 PRO A O 1
ATOM 2725 N N . GLY A 1 346 ? -6.806 54.660 -9.847 1.00 50.09 346 GLY A N 1
ATOM 2726 C CA . GLY A 1 346 ? -6.084 53.770 -8.944 1.00 50.09 346 GLY A CA 1
ATOM 2727 C C . GLY A 1 346 ? -5.428 52.574 -9.632 1.00 50.09 346 GLY A C 1
ATOM 2728 O O . GLY A 1 346 ? -5.912 51.464 -9.454 1.00 50.09 346 GLY A O 1
ATOM 2729 N N . LEU A 1 347 ? -4.324 52.810 -10.362 1.00 52.47 347 LEU A N 1
ATOM 2730 C CA . LEU A 1 347 ? -3.100 51.968 -10.371 1.00 52.47 347 LEU A CA 1
ATOM 2731 C C . LEU A 1 347 ? -2.031 52.416 -11.392 1.00 52.47 347 LEU A C 1
ATOM 2733 O O . LEU A 1 347 ? -0.884 51.981 -11.286 1.00 52.47 347 LEU A O 1
ATOM 2737 N N . LEU A 1 348 ? -2.360 53.289 -12.353 1.00 45.62 348 LEU A N 1
ATOM 2738 C CA . LEU A 1 348 ? -1.411 53.797 -13.357 1.00 45.62 348 LEU A CA 1
ATOM 2739 C C . LEU A 1 348 ? -1.135 55.307 -13.190 1.00 45.62 348 LEU A C 1
ATOM 2741 O O . LEU A 1 348 ? -2.079 56.077 -13.006 1.00 45.62 348 LEU A O 1
ATOM 2745 N N . PRO A 1 349 ? 0.133 55.765 -13.272 1.00 36.59 349 PRO A N 1
ATOM 2746 C CA . PRO A 1 349 ? 0.452 57.190 -13.285 1.00 36.59 349 PRO A CA 1
ATOM 2747 C C . PRO A 1 349 ? 0.053 57.822 -14.625 1.00 36.59 349 PRO A C 1
ATOM 2749 O O . PRO A 1 349 ? 0.327 57.271 -15.693 1.00 36.59 349 PRO A O 1
ATOM 2752 N N . SER A 1 350 ? -0.570 58.999 -14.577 1.00 36.91 350 SER A N 1
ATOM 2753 C CA . SER A 1 350 ? -1.001 59.733 -15.768 1.00 36.91 350 SER A CA 1
ATOM 2754 C C . SER A 1 350 ? 0.185 60.227 -16.606 1.00 36.91 350 SER A C 1
ATOM 2756 O O . SER A 1 350 ? 1.168 60.760 -16.088 1.00 36.91 350 SER A O 1
ATOM 2758 N N . ALA A 1 351 ? 0.088 60.067 -17.929 1.00 33.06 351 ALA A N 1
ATOM 2759 C CA . ALA A 1 351 ? 1.108 60.546 -18.857 1.00 33.06 351 ALA A CA 1
ATOM 2760 C C . ALA A 1 351 ? 1.143 62.093 -18.896 1.00 33.06 351 ALA A C 1
ATOM 2762 O O . ALA A 1 351 ? 0.083 62.719 -18.977 1.00 33.06 351 ALA A O 1
ATOM 2763 N N . PRO A 1 352 ? 2.330 62.731 -18.867 1.00 32.75 352 PRO A N 1
ATOM 2764 C CA . PRO A 1 352 ? 2.443 64.187 -18.887 1.00 32.75 352 PRO A CA 1
ATOM 2765 C C . PRO A 1 352 ? 2.097 64.764 -20.267 1.00 32.75 352 PRO A C 1
ATOM 2767 O O . PRO A 1 352 ? 2.640 64.347 -21.290 1.00 32.75 352 PRO A O 1
ATOM 2770 N N . SER A 1 353 ? 1.209 65.758 -20.293 1.00 35.91 353 SER A N 1
ATOM 2771 C CA . SER A 1 353 ? 0.687 66.366 -21.518 1.00 35.91 353 SER A CA 1
ATOM 2772 C C . SER A 1 353 ? 1.321 67.731 -21.831 1.00 35.91 353 SER A C 1
ATOM 2774 O O . SER A 1 353 ? 0.843 68.754 -21.341 1.00 35.91 353 SER A O 1
ATOM 2776 N N . THR A 1 354 ? 2.322 67.769 -22.716 1.00 29.22 354 THR A N 1
ATOM 2777 C CA . THR A 1 354 ? 2.743 69.000 -23.423 1.00 29.22 354 THR A CA 1
ATOM 2778 C C . THR A 1 354 ? 3.507 68.676 -24.718 1.00 29.22 354 THR A C 1
ATOM 2780 O O . THR A 1 354 ? 4.441 67.877 -24.678 1.00 29.22 354 THR A O 1
ATOM 2783 N N . PRO A 1 355 ? 3.174 69.295 -25.870 1.00 43.91 355 PRO A N 1
ATOM 2784 C CA . PRO A 1 355 ? 4.006 69.251 -27.077 1.00 43.91 355 PRO A CA 1
ATOM 2785 C C . PRO A 1 355 ? 5.145 70.285 -26.994 1.00 43.91 355 PRO A C 1
ATOM 2787 O O . PRO A 1 355 ? 4.998 71.301 -26.308 1.00 43.91 355 PRO A O 1
ATOM 2790 N N . PRO A 1 356 ? 6.256 70.086 -27.729 1.00 35.09 356 PRO A N 1
ATOM 2791 C CA . PRO A 1 356 ? 6.444 70.964 -28.892 1.00 35.09 356 PRO A CA 1
ATOM 2792 C C . PRO A 1 356 ? 7.164 70.354 -30.119 1.00 35.09 356 PRO A C 1
ATOM 2794 O O . PRO A 1 356 ? 8.065 69.533 -30.012 1.00 35.09 356 PRO A O 1
ATOM 2797 N N . THR A 1 357 ? 6.806 70.910 -31.281 1.00 27.83 357 THR A N 1
ATOM 2798 C CA . THR A 1 357 ? 7.672 71.222 -32.441 1.00 27.83 357 THR A CA 1
ATOM 2799 C C . THR A 1 357 ? 8.433 70.114 -33.193 1.00 27.83 357 THR A C 1
ATOM 2801 O O . THR A 1 357 ? 9.499 69.645 -32.813 1.00 27.83 357 THR A O 1
ATOM 2804 N N . VAL A 1 358 ? 7.916 69.873 -34.402 1.00 39.25 358 VAL A N 1
ATOM 2805 C CA . VAL A 1 358 ? 8.580 69.446 -35.649 1.00 39.25 358 VAL A CA 1
ATOM 2806 C C . VAL A 1 358 ? 10.101 69.688 -35.734 1.00 39.25 358 VAL A C 1
ATOM 2808 O O . VAL A 1 358 ? 10.543 70.833 -35.769 1.00 39.25 358 VAL A O 1
ATOM 2811 N N . MET A 1 359 ? 10.862 68.626 -36.027 1.00 27.16 359 MET A N 1
ATOM 2812 C CA . MET A 1 359 ? 11.976 68.684 -36.988 1.00 27.16 359 MET A CA 1
ATOM 2813 C C . MET A 1 359 ? 12.023 67.407 -37.837 1.00 27.16 359 MET A C 1
ATOM 2815 O O . MET A 1 359 ? 12.031 66.297 -37.313 1.00 27.16 359 MET A O 1
ATOM 2819 N N . THR A 1 360 ? 12.070 67.564 -39.161 1.00 41.31 360 THR A N 1
ATOM 2820 C CA . THR A 1 360 ? 12.204 66.464 -40.128 1.00 41.31 360 THR A CA 1
ATOM 2821 C C . THR A 1 360 ? 13.653 66.302 -40.582 1.00 41.31 360 THR A C 1
ATOM 2823 O O . THR A 1 360 ? 14.127 67.089 -41.397 1.00 41.31 360 THR A O 1
ATOM 2826 N N . GLN A 1 361 ? 14.323 65.257 -40.097 1.00 34.94 361 GLN A N 1
ATOM 2827 C CA . GLN A 1 361 ? 15.551 64.642 -40.628 1.00 34.94 361 GLN A CA 1
ATOM 2828 C C . GLN A 1 361 ? 15.710 63.282 -39.909 1.00 34.94 361 GLN A C 1
ATOM 2830 O O . GLN A 1 361 ? 15.282 63.140 -38.771 1.00 34.94 361 GLN A O 1
ATOM 2835 N N . GLY A 1 362 ? 16.277 62.227 -40.491 1.00 37.00 362 GLY A N 1
ATOM 2836 C CA . GLY A 1 362 ? 16.865 62.135 -41.825 1.00 37.00 362 GLY A CA 1
ATOM 2837 C C . GLY A 1 362 ? 17.782 60.916 -41.957 1.00 37.00 362 GLY A C 1
ATOM 2838 O O . GLY A 1 362 ? 18.967 61.098 -42.179 1.00 37.00 362 GLY A O 1
ATOM 2839 N N . GLY A 1 363 ? 17.232 59.702 -41.814 1.00 43.62 363 GLY A N 1
ATOM 2840 C CA . GLY A 1 363 ? 17.891 58.426 -42.140 1.00 43.62 363 GLY A CA 1
ATOM 2841 C C . GLY A 1 363 ? 19.069 57.987 -41.253 1.00 43.62 363 GLY A C 1
ATOM 2842 O O . GLY A 1 363 ? 20.154 58.549 -41.327 1.00 43.62 363 GLY A O 1
ATOM 2843 N N . LEU A 1 364 ? 18.908 56.871 -40.528 1.00 37.44 364 LEU A N 1
ATOM 2844 C CA . LEU A 1 364 ? 20.055 56.040 -40.138 1.00 37.44 364 LEU A CA 1
ATOM 2845 C C . LEU A 1 364 ? 19.678 54.554 -40.034 1.00 37.44 364 LEU A C 1
ATOM 2847 O O . LEU A 1 364 ? 19.266 54.061 -38.988 1.00 37.44 364 LEU A O 1
ATOM 2851 N N . MET A 1 365 ? 19.844 53.836 -41.146 1.00 47.25 365 MET A N 1
ATOM 2852 C CA . MET A 1 365 ? 19.879 52.373 -41.178 1.00 47.25 365 MET A CA 1
ATOM 2853 C C . MET A 1 365 ? 21.203 51.932 -41.818 1.00 47.25 365 MET A C 1
ATOM 2855 O O . MET A 1 365 ? 21.256 51.574 -42.989 1.00 47.25 365 MET A O 1
ATOM 2859 N N . THR A 1 366 ? 22.291 51.996 -41.048 1.00 55.16 366 THR A N 1
ATOM 2860 C CA . THR A 1 366 ? 23.612 51.465 -41.425 1.00 55.16 366 THR A CA 1
ATOM 2861 C C . THR A 1 366 ? 24.462 51.226 -40.175 1.00 55.16 366 THR A C 1
ATOM 2863 O O . THR A 1 366 ? 24.400 52.003 -39.230 1.00 55.16 366 THR A O 1
ATOM 2866 N N . HIS A 1 367 ? 25.269 50.159 -40.199 1.00 54.28 367 HIS A N 1
ATOM 2867 C CA . HIS A 1 367 ? 26.265 49.777 -39.185 1.00 54.28 367 HIS A CA 1
ATOM 2868 C C . HIS A 1 367 ? 25.776 49.633 -37.728 1.00 54.28 367 HIS A C 1
ATOM 2870 O O . HIS A 1 367 ? 25.923 50.534 -36.906 1.00 54.28 367 HIS A O 1
ATOM 2876 N N . LEU A 1 368 ? 25.382 48.406 -37.356 1.00 60.59 368 LEU A N 1
ATOM 2877 C CA . LEU A 1 368 ? 25.793 47.905 -36.042 1.00 60.59 368 LEU A CA 1
ATOM 2878 C C . LEU A 1 368 ? 27.304 47.660 -36.108 1.00 60.59 368 LEU A C 1
ATOM 2880 O O . LEU A 1 368 ? 27.761 46.812 -36.875 1.00 60.59 368 LEU A O 1
ATOM 2884 N N . ASP A 1 369 ? 28.070 48.411 -35.326 1.00 71.19 369 ASP A N 1
ATOM 2885 C CA . ASP A 1 369 ? 29.497 48.163 -35.150 1.00 71.19 369 ASP A CA 1
ATOM 2886 C C . ASP A 1 369 ? 29.733 46.869 -34.345 1.00 71.19 369 ASP A C 1
ATOM 2888 O O . ASP A 1 369 ? 29.028 46.576 -33.373 1.00 71.19 369 ASP A O 1
ATOM 2892 N N . TRP A 1 370 ? 30.767 46.114 -34.723 1.00 73.62 370 TRP A N 1
ATOM 2893 C CA . TRP A 1 370 ? 31.229 44.940 -33.982 1.00 73.62 370 TRP A CA 1
ATOM 2894 C C . TRP A 1 370 ? 31.649 45.298 -32.554 1.00 73.62 370 TRP A C 1
ATOM 2896 O O . TRP A 1 370 ? 31.396 44.509 -31.647 1.00 73.62 370 TRP A O 1
ATOM 2906 N N . GLY A 1 371 ? 32.212 46.491 -32.327 1.00 80.25 371 GLY A N 1
ATOM 2907 C CA . GLY A 1 371 ? 32.500 46.997 -30.982 1.00 80.25 371 GLY A CA 1
ATOM 2908 C C . GLY A 1 371 ? 31.239 47.157 -30.126 1.00 80.25 371 GLY A C 1
ATOM 2909 O O . GLY A 1 371 ? 31.238 46.779 -28.955 1.00 80.25 371 GLY A O 1
ATOM 2910 N N . SER A 1 372 ? 30.131 47.615 -30.717 1.00 79.94 372 SER A N 1
ATOM 2911 C CA . SER A 1 372 ? 28.837 47.733 -30.025 1.00 79.94 372 SER A CA 1
ATOM 2912 C C . SER A 1 372 ? 28.204 46.369 -29.728 1.00 79.94 372 SER A C 1
ATOM 2914 O O . SER A 1 372 ? 27.733 46.138 -28.614 1.00 79.94 372 SER A O 1
ATOM 2916 N N . LEU A 1 373 ? 28.237 45.432 -30.684 1.00 81.88 373 LEU A N 1
ATOM 2917 C CA . LEU A 1 373 ? 27.771 44.055 -30.468 1.00 81.88 373 LEU A CA 1
ATOM 2918 C C . LEU A 1 373 ? 28.605 43.330 -29.402 1.00 81.88 373 LEU A C 1
ATOM 2920 O O . LEU A 1 373 ? 28.045 42.663 -28.532 1.00 81.88 373 LEU A O 1
ATOM 2924 N N . PHE A 1 374 ? 29.928 43.505 -29.423 1.00 84.88 374 PHE A N 1
ATOM 2925 C CA . PHE A 1 374 ? 30.833 42.971 -28.409 1.00 84.88 374 PHE A CA 1
ATOM 2926 C C . PHE A 1 374 ? 30.554 43.576 -27.027 1.00 84.88 374 PHE A C 1
ATOM 2928 O O . PHE A 1 374 ? 30.450 42.833 -26.056 1.00 84.88 374 PHE A O 1
ATOM 2935 N N . LEU A 1 375 ? 30.344 44.894 -26.923 1.00 85.44 375 LEU A N 1
ATOM 2936 C CA . LEU A 1 375 ? 30.016 45.554 -25.655 1.00 85.44 375 LEU A CA 1
ATOM 2937 C C . LEU A 1 375 ? 28.675 45.078 -25.071 1.00 85.44 375 LEU A C 1
ATOM 2939 O O . LEU A 1 375 ? 28.573 44.878 -23.859 1.00 85.44 375 LEU A O 1
ATOM 2943 N N . VAL A 1 376 ? 27.663 44.840 -25.913 1.00 87.19 376 VAL A N 1
ATOM 2944 C CA . VAL A 1 376 ? 26.382 44.247 -25.490 1.00 87.19 376 VAL A CA 1
ATOM 2945 C C . VAL A 1 376 ? 26.569 42.794 -25.044 1.00 87.19 376 VAL A C 1
ATOM 2947 O O . VAL A 1 376 ? 26.049 42.416 -23.996 1.00 87.19 376 VAL A O 1
ATOM 2950 N N . ALA A 1 377 ? 27.351 41.991 -25.772 1.00 86.44 377 ALA A N 1
ATOM 2951 C CA . ALA A 1 377 ? 27.640 40.603 -25.405 1.00 86.44 377 ALA A CA 1
ATOM 2952 C C . ALA A 1 377 ? 28.446 40.492 -24.096 1.00 86.44 377 ALA A C 1
ATOM 2954 O O . ALA A 1 377 ? 28.121 39.665 -23.247 1.00 86.44 377 ALA A O 1
ATOM 2955 N N . VAL A 1 378 ? 29.448 41.354 -23.893 1.00 90.62 378 VAL A N 1
ATOM 2956 C CA . VAL A 1 378 ? 30.229 41.439 -22.649 1.00 90.62 378 VAL A CA 1
ATOM 2957 C C . VAL A 1 378 ? 29.357 41.921 -21.492 1.00 90.62 378 VAL A C 1
ATOM 2959 O O . VAL A 1 378 ? 29.403 41.319 -20.425 1.00 90.62 378 VAL A O 1
ATOM 2962 N N . THR A 1 379 ? 28.509 42.934 -21.693 1.00 89.44 379 THR A N 1
ATOM 2963 C CA . THR A 1 379 ? 27.545 43.376 -20.670 1.00 89.44 379 THR A CA 1
ATOM 2964 C C . THR A 1 379 ? 26.595 42.235 -20.288 1.00 89.44 379 THR A C 1
ATOM 2966 O O . THR A 1 379 ? 26.448 41.932 -19.105 1.00 89.44 379 THR A O 1
ATOM 2969 N N . LEU A 1 380 ? 26.008 41.536 -21.266 1.00 89.31 380 LEU A N 1
ATOM 2970 C CA . LEU A 1 380 ? 25.161 40.365 -21.015 1.00 89.31 380 LEU A CA 1
ATOM 2971 C C . LEU A 1 380 ? 25.917 39.261 -20.266 1.00 89.31 380 LEU A C 1
ATOM 2973 O O . LEU A 1 380 ? 25.376 38.717 -19.311 1.00 89.31 380 LEU A O 1
ATOM 2977 N N . ALA A 1 381 ? 27.165 38.962 -20.629 1.00 86.94 381 ALA A N 1
ATOM 2978 C CA . ALA A 1 381 ? 27.985 37.984 -19.917 1.00 86.94 381 ALA A CA 1
ATOM 2979 C C . ALA A 1 381 ? 28.269 38.412 -18.463 1.00 86.94 381 ALA A C 1
ATOM 2981 O O . ALA A 1 381 ? 28.072 37.619 -17.545 1.00 86.94 381 ALA A O 1
ATOM 2982 N N . VAL A 1 382 ? 28.664 39.668 -18.234 1.00 90.62 382 VAL A N 1
ATOM 2983 C CA . VAL A 1 382 ? 28.978 40.212 -16.900 1.00 90.62 382 VAL A CA 1
ATOM 2984 C C . VAL A 1 382 ? 27.755 40.245 -15.979 1.00 90.62 382 VAL A C 1
ATOM 2986 O O . VAL A 1 382 ? 27.913 40.042 -14.779 1.00 90.62 382 VAL A O 1
ATOM 2989 N N . PHE A 1 383 ? 26.541 40.436 -16.505 1.00 85.12 383 PHE A N 1
ATOM 2990 C CA . PHE A 1 383 ? 25.314 40.361 -15.701 1.00 85.12 383 PHE A CA 1
ATOM 2991 C C . PHE A 1 383 ? 24.753 38.935 -15.563 1.00 85.12 383 PHE A C 1
ATOM 2993 O O . PHE A 1 383 ? 24.291 38.571 -14.483 1.00 85.12 383 PHE A O 1
ATOM 3000 N N . LEU A 1 384 ? 24.797 38.104 -16.610 1.00 82.88 384 LEU A N 1
ATOM 3001 C CA . LEU A 1 384 ? 24.199 36.763 -16.588 1.00 82.88 384 LEU A CA 1
ATOM 3002 C C . LEU A 1 384 ? 25.089 35.705 -15.928 1.00 82.88 384 LEU A C 1
ATOM 3004 O O . LEU A 1 384 ? 24.557 34.823 -15.262 1.00 82.88 384 LEU A O 1
ATOM 3008 N N . ILE A 1 385 ? 26.418 35.767 -16.065 1.00 83.44 385 ILE A N 1
ATOM 3009 C CA . ILE A 1 385 ? 27.316 34.759 -15.472 1.00 83.44 385 ILE A CA 1
ATOM 3010 C C . ILE A 1 385 ? 27.213 34.752 -13.934 1.00 83.44 385 ILE A C 1
ATOM 3012 O O . ILE A 1 385 ? 27.005 33.673 -13.381 1.00 83.44 385 ILE A O 1
ATOM 3016 N N . PRO A 1 386 ? 27.247 35.894 -13.213 1.00 83.25 386 PRO A N 1
ATOM 3017 C CA . PRO A 1 386 ? 27.002 35.904 -11.770 1.00 83.25 386 PRO A CA 1
ATOM 3018 C C . PRO A 1 386 ? 25.604 35.403 -11.399 1.00 83.25 386 PRO A C 1
ATOM 3020 O O . PRO A 1 386 ? 25.464 34.697 -10.405 1.00 83.25 386 PRO A O 1
ATOM 3023 N N . VAL A 1 387 ? 24.577 35.699 -12.206 1.00 81.69 387 VAL A N 1
ATOM 3024 C CA . VAL A 1 387 ? 23.216 35.184 -11.982 1.00 81.69 387 VAL A CA 1
ATOM 3025 C C . VAL A 1 387 ? 23.171 33.662 -12.128 1.00 81.69 387 VAL A C 1
ATOM 3027 O O . VAL A 1 387 ? 22.610 33.015 -11.256 1.00 81.69 387 VAL A O 1
ATOM 3030 N N . PHE A 1 388 ? 23.812 33.068 -13.138 1.00 76.88 388 PHE A N 1
ATOM 3031 C CA . PHE A 1 388 ? 23.884 31.607 -13.293 1.00 76.88 388 PHE A CA 1
ATOM 3032 C C . PHE A 1 388 ? 24.828 30.913 -12.293 1.00 76.88 388 PHE A C 1
ATOM 3034 O O . PHE A 1 388 ? 24.715 29.706 -12.099 1.00 76.88 388 PHE A O 1
ATOM 3041 N N . ILE A 1 389 ? 25.738 31.642 -11.640 1.00 75.62 389 ILE A N 1
ATOM 3042 C CA . ILE A 1 389 ? 26.573 31.119 -10.542 1.00 75.62 389 ILE A CA 1
ATOM 3043 C C . ILE A 1 389 ? 25.821 31.165 -9.201 1.00 75.62 389 ILE A C 1
ATOM 3045 O O . ILE A 1 389 ? 25.911 30.223 -8.418 1.00 75.62 389 ILE A O 1
ATOM 3049 N N . LEU A 1 390 ? 25.070 32.239 -8.932 1.00 76.12 390 LEU A N 1
ATOM 3050 C CA . LEU A 1 390 ? 24.272 32.408 -7.707 1.00 76.12 390 LEU A CA 1
ATOM 3051 C C . LEU A 1 390 ? 22.944 31.634 -7.754 1.00 76.12 390 LEU A C 1
ATOM 3053 O O . LEU A 1 390 ? 22.472 31.140 -6.734 1.00 76.12 390 LEU A O 1
ATOM 3057 N N . PHE A 1 391 ? 22.365 31.516 -8.947 1.00 64.31 391 PHE A N 1
ATOM 3058 C CA . PHE A 1 391 ? 21.146 30.779 -9.260 1.00 64.31 391 PHE A CA 1
ATOM 3059 C C . PHE A 1 391 ? 21.427 29.842 -10.447 1.00 64.31 391 PHE A C 1
ATOM 3061 O O . PHE A 1 391 ? 20.989 30.117 -11.572 1.00 64.31 391 PHE A O 1
ATOM 3068 N N . PRO A 1 392 ? 22.175 28.739 -10.238 1.00 64.88 392 PRO A N 1
ATOM 3069 C CA . PRO A 1 392 ? 22.323 27.715 -11.265 1.00 64.88 392 PRO A CA 1
ATOM 3070 C C . PRO A 1 392 ? 20.933 27.242 -11.715 1.00 64.88 392 PRO A C 1
ATOM 3072 O O . PRO A 1 392 ? 20.037 27.098 -10.874 1.00 64.88 392 PRO A O 1
ATOM 3075 N N . PRO A 1 393 ? 20.717 27.021 -13.026 1.00 61.12 393 PRO A N 1
ATOM 3076 C CA . PRO A 1 393 ? 19.414 26.613 -13.528 1.00 61.12 393 PRO A CA 1
ATOM 3077 C C . PRO A 1 393 ? 19.015 25.304 -12.848 1.00 61.12 393 PRO A C 1
ATOM 3079 O O . PRO A 1 393 ? 19.787 24.344 -12.856 1.00 61.12 393 PRO A O 1
ATOM 3082 N N . ILE A 1 394 ? 17.825 25.288 -12.237 1.00 58.03 394 ILE A N 1
ATOM 3083 C CA . ILE A 1 394 ? 17.327 24.129 -11.490 1.00 58.03 394 ILE A CA 1
ATOM 3084 C C . ILE A 1 394 ? 17.397 22.911 -12.424 1.00 58.03 394 ILE A C 1
ATOM 3086 O O . ILE A 1 394 ? 16.791 22.958 -13.501 1.00 58.03 394 ILE A O 1
ATOM 3090 N N . PRO A 1 395 ? 18.146 21.848 -12.069 1.00 56.56 395 PRO A N 1
ATOM 3091 C CA . PRO A 1 395 ? 18.258 20.679 -12.925 1.00 56.56 395 PRO A CA 1
ATOM 3092 C C . PRO A 1 395 ? 16.867 20.072 -13.094 1.00 56.56 395 PRO A C 1
ATOM 3094 O O . PRO A 1 395 ? 16.160 19.856 -12.110 1.00 56.56 395 PRO A O 1
ATOM 3097 N N . VAL A 1 396 ? 16.468 19.828 -14.345 1.00 56.47 396 VAL A N 1
ATOM 3098 C CA . VAL A 1 396 ? 15.148 19.275 -14.667 1.00 56.47 396 VAL A CA 1
ATOM 3099 C C . VAL A 1 396 ? 15.006 17.932 -13.956 1.00 56.47 396 VAL A C 1
ATOM 3101 O O . VAL A 1 396 ? 15.758 17.001 -14.242 1.00 56.47 396 VAL A O 1
ATOM 3104 N N . GLU A 1 397 ? 14.055 17.823 -13.026 1.00 63.03 397 GLU A N 1
ATOM 3105 C CA . GLU A 1 397 ? 13.801 16.552 -12.357 1.00 63.03 397 GLU A CA 1
ATOM 3106 C C . GLU A 1 397 ? 13.387 15.492 -13.384 1.00 63.03 397 GLU A C 1
ATOM 3108 O O . GLU A 1 397 ? 12.620 15.769 -14.312 1.00 63.03 397 GLU A O 1
ATOM 3113 N N . CYS A 1 398 ? 13.758 14.230 -13.151 1.00 64.44 398 CYS A N 1
ATOM 3114 C CA . CYS A 1 398 ? 13.168 13.104 -13.882 1.00 64.44 398 CYS A CA 1
ATOM 3115 C C . CYS A 1 398 ? 11.626 13.124 -13.787 1.00 64.44 398 CYS A C 1
ATOM 3117 O O . CYS A 1 398 ? 10.935 12.741 -14.730 1.00 64.44 398 CYS A O 1
ATOM 3119 N N . SER A 1 399 ? 11.083 13.649 -12.678 1.00 65.56 399 SER A N 1
ATOM 3120 C CA . SER A 1 399 ? 9.646 13.852 -12.463 1.00 65.56 399 SER A CA 1
ATOM 3121 C C . SER A 1 399 ? 9.014 14.881 -13.415 1.00 65.56 399 SER A C 1
ATOM 3123 O O . SER A 1 399 ? 7.820 14.776 -13.694 1.00 65.56 399 SER A O 1
ATOM 3125 N N . ASP A 1 400 ? 9.785 15.826 -13.962 1.00 69.44 400 ASP A N 1
ATOM 3126 C CA . ASP A 1 400 ? 9.332 16.812 -14.950 1.00 69.44 400 ASP A CA 1
ATOM 3127 C C . ASP A 1 400 ? 9.624 16.382 -16.390 1.00 69.44 400 ASP A C 1
ATOM 3129 O O . ASP A 1 400 ? 8.806 16.640 -17.276 1.00 69.44 400 ASP A O 1
ATOM 3133 N N . ALA A 1 401 ? 10.720 15.656 -16.629 1.00 73.44 401 ALA A N 1
ATOM 3134 C CA . ALA A 1 401 ? 10.975 15.006 -17.915 1.00 73.44 401 ALA A CA 1
ATOM 3135 C C . ALA A 1 401 ? 9.842 14.024 -18.273 1.00 73.44 401 ALA A C 1
ATOM 3137 O O . ALA A 1 401 ? 9.261 14.119 -19.356 1.00 73.44 401 ALA A O 1
ATOM 3138 N N . LEU A 1 402 ? 9.439 13.159 -17.330 1.00 82.19 402 LEU A N 1
ATOM 3139 C CA . LEU A 1 402 ? 8.329 12.218 -17.521 1.00 82.19 402 LEU A CA 1
ATOM 3140 C C . LEU A 1 402 ? 6.994 12.920 -17.818 1.00 82.19 402 LEU A C 1
ATOM 3142 O O . LEU A 1 402 ? 6.217 12.419 -18.625 1.00 82.19 402 LEU A O 1
ATOM 3146 N N . ARG A 1 403 ? 6.718 14.105 -17.254 1.00 83.19 403 ARG A N 1
ATOM 3147 C CA . ARG A 1 403 ? 5.472 14.851 -17.546 1.00 83.19 403 ARG A CA 1
ATOM 3148 C C . ARG A 1 403 ? 5.350 15.292 -19.007 1.00 83.19 403 ARG A C 1
ATOM 3150 O O . ARG A 1 403 ? 4.225 15.496 -19.465 1.00 83.19 403 ARG A O 1
ATOM 3157 N N . GLN A 1 404 ? 6.472 15.452 -19.716 1.00 81.12 404 GLN A N 1
ATOM 3158 C CA . GLN A 1 404 ? 6.517 15.900 -21.115 1.00 81.12 404 GLN A CA 1
ATOM 3159 C C . GLN A 1 404 ? 6.254 14.782 -22.134 1.00 81.12 404 GLN A C 1
ATOM 3161 O O . GLN A 1 404 ? 5.977 15.088 -23.290 1.00 81.12 404 GLN A O 1
ATOM 3166 N N . THR A 1 405 ? 6.363 13.513 -21.733 1.00 82.38 405 THR A N 1
ATOM 3167 C CA . THR A 1 405 ? 6.310 12.334 -22.626 1.00 82.38 405 THR A CA 1
ATOM 3168 C C . THR A 1 405 ? 5.332 11.255 -22.161 1.00 82.38 405 THR A C 1
ATOM 3170 O O . THR A 1 405 ? 4.788 10.526 -22.982 1.00 82.38 405 THR A O 1
ATOM 3173 N N . HIS A 1 406 ? 5.056 11.176 -20.860 1.00 89.31 406 HIS A N 1
ATOM 3174 C CA . HIS A 1 406 ? 4.254 10.122 -20.244 1.00 89.31 406 HIS A CA 1
ATOM 3175 C C . HIS A 1 406 ? 3.007 10.694 -19.573 1.00 89.31 406 HIS A C 1
ATOM 3177 O O . HIS A 1 406 ? 2.957 11.860 -19.163 1.00 89.31 406 HIS A O 1
ATOM 3183 N N . SER A 1 407 ? 1.994 9.855 -19.389 1.00 90.06 407 SER A N 1
ATOM 3184 C CA . SER A 1 407 ? 0.874 10.121 -18.490 1.00 90.06 407 SER A CA 1
ATOM 3185 C C . SER A 1 407 ? 0.939 9.202 -17.282 1.00 90.06 407 SER A C 1
ATOM 3187 O O . SER A 1 407 ? 1.209 8.006 -17.376 1.00 90.06 407 SER A O 1
ATOM 3189 N N . LYS A 1 408 ? 0.712 9.790 -16.108 1.00 91.25 408 LYS A N 1
ATOM 3190 C CA . LYS A 1 408 ? 0.755 9.061 -14.850 1.00 91.25 408 LYS A CA 1
ATOM 3191 C C . LYS A 1 408 ? -0.508 8.212 -14.699 1.00 91.25 408 LYS A C 1
ATOM 3193 O O . LYS A 1 408 ? -1.616 8.746 -14.713 1.00 91.25 408 LYS A O 1
ATOM 3198 N N . LEU A 1 409 ? -0.333 6.916 -14.470 1.00 91.56 409 LEU A N 1
ATOM 3199 C CA . LEU A 1 409 ? -1.408 6.002 -14.103 1.00 91.56 409 LEU A CA 1
ATOM 3200 C C . LEU A 1 409 ? -1.962 6.366 -12.714 1.00 91.56 409 LEU A C 1
ATOM 3202 O O . LEU A 1 409 ? -1.210 6.591 -11.757 1.00 91.56 409 LEU A O 1
ATOM 3206 N N . GLY A 1 410 ? -3.287 6.420 -12.596 1.00 90.81 410 GLY A N 1
ATOM 3207 C CA . GLY A 1 410 ? -3.965 6.785 -11.360 1.00 90.81 410 GLY A CA 1
ATOM 3208 C C . GLY A 1 410 ? -5.408 7.230 -11.582 1.00 90.81 410 GLY A C 1
ATOM 3209 O O . GLY A 1 410 ? -5.998 6.989 -12.636 1.00 90.81 410 GLY A O 1
ATOM 3210 N N . LEU A 1 411 ? -5.942 7.924 -10.580 1.00 90.12 411 LEU A N 1
ATOM 3211 C CA . LEU A 1 411 ? -7.166 8.715 -10.673 1.00 90.12 411 LEU A CA 1
ATOM 3212 C C . LEU A 1 411 ? -6.963 9.936 -11.579 1.00 90.12 411 LEU A C 1
ATOM 3214 O O . LEU A 1 411 ? -5.921 10.593 -11.529 1.00 90.12 411 LEU A O 1
ATOM 3218 N N . ARG A 1 412 ? -7.994 10.281 -12.352 1.00 79.00 412 ARG A N 1
ATOM 3219 C CA . ARG A 1 412 ? -8.083 11.521 -13.140 1.00 79.00 412 ARG A CA 1
ATOM 3220 C C . ARG A 1 412 ? -8.436 12.733 -12.272 1.00 79.00 412 ARG A C 1
ATOM 3222 O O . ARG A 1 412 ? -8.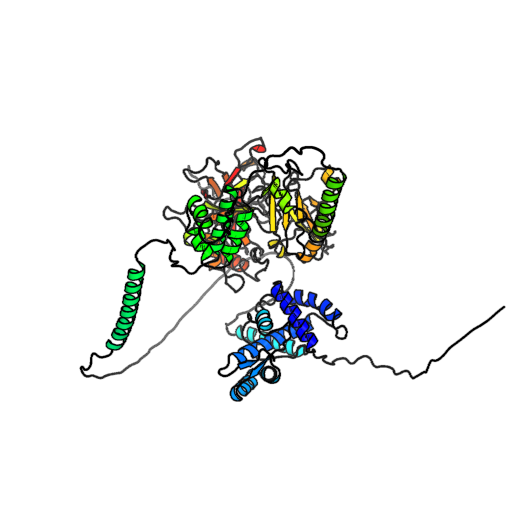092 13.858 -12.622 1.00 79.00 412 ARG A O 1
ATOM 3229 N N . GLY A 1 413 ? -9.139 12.506 -11.160 1.00 74.31 413 GLY A N 1
ATOM 3230 C CA . GLY A 1 413 ? -9.507 13.529 -10.179 1.00 74.31 413 GLY A CA 1
ATOM 3231 C C . GLY A 1 413 ? -8.493 13.673 -9.031 1.00 74.31 413 GLY A C 1
ATOM 3232 O O . GLY A 1 413 ? -7.701 12.765 -8.784 1.00 74.31 413 GLY A O 1
ATOM 3233 N N . PRO A 1 414 ? -8.524 14.793 -8.280 1.00 71.06 414 PRO A N 1
ATOM 3234 C CA . PRO A 1 414 ? -7.637 15.018 -7.133 1.00 71.06 414 PRO A CA 1
ATOM 3235 C C . PRO A 1 414 ? -8.043 14.224 -5.875 1.00 71.06 414 PRO A C 1
ATOM 3237 O O . PRO A 1 414 ? -7.250 14.097 -4.943 1.00 71.06 414 PRO A O 1
ATOM 3240 N N . SER A 1 415 ? -9.277 13.718 -5.822 1.00 82.06 415 SER A N 1
ATOM 3241 C CA . SER A 1 415 ? -9.881 13.050 -4.667 1.00 82.06 415 SER A CA 1
ATOM 3242 C C . SER A 1 415 ? -9.882 11.528 -4.814 1.00 82.06 415 SER A C 1
ATOM 3244 O O . SER A 1 415 ? -10.407 11.008 -5.793 1.00 82.06 415 SER A O 1
ATOM 3246 N N . SER A 1 416 ? -9.372 10.821 -3.801 1.00 90.12 416 SER A N 1
ATOM 3247 C CA . SER A 1 416 ? -9.517 9.363 -3.649 1.00 90.12 416 SER A CA 1
ATOM 3248 C C . SER A 1 416 ? -10.992 8.959 -3.603 1.00 90.12 416 SER A C 1
ATOM 3250 O O . SER A 1 416 ? -11.764 9.602 -2.889 1.00 90.12 416 SER A O 1
ATOM 3252 N N . ASN A 1 417 ? -11.382 7.876 -4.282 1.00 89.75 417 ASN A N 1
ATOM 3253 C CA . ASN A 1 417 ? -12.746 7.353 -4.175 1.00 89.75 417 ASN A CA 1
ATOM 3254 C C . ASN A 1 417 ? -13.004 6.881 -2.733 1.00 89.75 417 ASN A C 1
ATOM 3256 O O . ASN A 1 417 ? -14.029 7.207 -2.139 1.00 89.75 417 ASN A O 1
ATOM 3260 N N . LEU A 1 418 ? -11.999 6.264 -2.098 1.00 90.94 418 LEU A N 1
ATOM 3261 C CA . LEU A 1 418 ? -12.027 5.894 -0.678 1.00 90.94 418 LEU A CA 1
ATOM 3262 C C . LEU A 1 418 ? -12.062 7.076 0.319 1.00 90.94 418 LEU A C 1
ATOM 3264 O O . LEU A 1 418 ? -12.046 6.837 1.532 1.00 90.94 418 LEU A O 1
ATOM 3268 N N . ALA A 1 419 ? -12.129 8.336 -0.127 1.00 87.50 419 ALA A N 1
ATOM 3269 C CA . ALA A 1 419 ? -12.333 9.480 0.768 1.00 87.50 419 ALA A CA 1
ATOM 3270 C C . ALA A 1 419 ? -13.661 9.386 1.544 1.00 87.50 419 ALA A C 1
ATOM 3272 O O . ALA A 1 419 ? -13.731 9.811 2.696 1.00 87.50 419 ALA A O 1
ATOM 3273 N N . THR A 1 420 ? -14.697 8.774 0.960 1.00 84.75 420 THR A N 1
ATOM 3274 C CA . THR A 1 420 ? -16.013 8.591 1.598 1.00 84.75 420 THR A CA 1
ATOM 3275 C C . THR A 1 420 ? -16.183 7.241 2.301 1.00 84.75 420 THR A C 1
ATOM 3277 O O . THR A 1 420 ? -17.275 6.957 2.793 1.00 84.75 420 THR A O 1
ATOM 3280 N N . GLN A 1 421 ? -15.131 6.415 2.423 1.00 87.88 421 GLN A N 1
ATOM 3281 C CA . GLN A 1 421 ? -15.240 5.009 2.861 1.00 87.88 421 GLN A CA 1
ATOM 3282 C C . GLN A 1 421 ? -15.903 4.798 4.240 1.00 87.88 421 GLN A C 1
ATOM 3284 O O . GLN A 1 421 ? -16.446 3.722 4.497 1.00 87.88 421 GLN A O 1
ATOM 3289 N N . TYR A 1 422 ? -15.938 5.819 5.103 1.00 86.00 422 TYR A N 1
ATOM 3290 C CA . TYR A 1 422 ? -16.589 5.790 6.423 1.00 86.00 422 TYR A CA 1
ATOM 3291 C C . TYR A 1 422 ? -18.039 6.329 6.427 1.00 86.00 422 TYR A C 1
ATOM 3293 O O . TYR A 1 422 ? -18.759 6.154 7.406 1.00 86.00 422 TYR A O 1
ATOM 3301 N N . SER A 1 423 ? -18.509 6.955 5.340 1.00 81.81 423 SER A N 1
ATOM 3302 C CA . SER A 1 423 ? -19.856 7.540 5.243 1.00 81.81 423 SER A CA 1
ATOM 3303 C C . SER A 1 423 ? -20.934 6.472 5.043 1.00 81.81 423 SER A C 1
ATOM 3305 O O . SER A 1 423 ? -21.005 5.837 3.985 1.00 81.81 423 SER A O 1
ATOM 3307 N N . LEU A 1 424 ? -21.799 6.272 6.044 1.00 70.62 424 LEU A N 1
ATOM 3308 C CA . LEU A 1 424 ? -22.900 5.302 5.981 1.00 70.62 424 LEU A CA 1
ATOM 3309 C C . LEU A 1 424 ? -23.797 5.537 4.756 1.00 70.62 424 LEU A C 1
ATOM 3311 O O . LEU A 1 424 ? -23.965 4.623 3.948 1.00 70.62 424 LEU A O 1
ATOM 3315 N N . ALA A 1 425 ? -24.264 6.775 4.571 1.00 66.44 425 ALA A N 1
ATOM 3316 C CA . ALA A 1 425 ? -25.189 7.163 3.504 1.00 66.44 425 ALA A CA 1
ATOM 3317 C C . ALA A 1 425 ? -24.638 6.979 2.076 1.00 66.44 425 ALA A C 1
ATOM 3319 O O . ALA A 1 425 ? -25.418 6.808 1.147 1.00 66.44 425 ALA A O 1
ATOM 3320 N N . ALA A 1 426 ? -23.314 6.993 1.885 1.00 65.44 426 ALA A N 1
ATOM 3321 C CA . ALA A 1 426 ? -22.705 6.879 0.557 1.00 65.44 426 ALA A CA 1
ATOM 3322 C C . ALA A 1 426 ? -22.528 5.427 0.060 1.00 65.44 426 ALA A C 1
ATOM 3324 O O . ALA A 1 426 ? -22.283 5.223 -1.127 1.00 65.44 426 ALA A O 1
ATOM 3325 N N . HIS A 1 427 ? -22.613 4.424 0.949 1.00 70.62 427 HIS A N 1
ATOM 3326 C CA . HIS A 1 427 ? -22.147 3.052 0.657 1.00 70.62 427 HIS A CA 1
ATOM 3327 C C . HIS A 1 427 ? -23.017 1.915 1.222 1.00 70.62 427 HIS A C 1
ATOM 3329 O O . HIS A 1 427 ? -22.646 0.748 1.073 1.00 70.62 427 HIS A O 1
ATOM 3335 N N . GLY A 1 428 ? -24.135 2.227 1.887 1.00 63.78 428 GLY A N 1
ATOM 3336 C CA . GLY A 1 428 ? -25.144 1.228 2.258 1.00 63.78 428 GLY A CA 1
ATOM 3337 C C . GLY A 1 428 ? -25.961 0.727 1.053 1.00 63.78 428 GLY A C 1
ATOM 3338 O O . GLY A 1 428 ? -25.752 1.205 -0.066 1.00 63.78 428 GLY A O 1
ATOM 3339 N N . PRO A 1 429 ? -26.899 -0.216 1.262 1.00 63.25 429 PRO A N 1
ATOM 3340 C CA . PRO A 1 429 ? -27.871 -0.615 0.243 1.00 63.25 429 PRO A CA 1
ATOM 3341 C C . PRO A 1 429 ? -28.655 0.593 -0.293 1.00 63.25 429 PRO A C 1
ATOM 3343 O O . PRO A 1 429 ? -28.961 1.523 0.458 1.00 63.25 429 PRO A O 1
ATOM 3346 N N . ARG A 1 430 ? -28.978 0.594 -1.592 1.00 62.94 430 ARG A N 1
ATOM 3347 C CA . ARG A 1 430 ? -29.776 1.664 -2.214 1.00 62.94 430 ARG A CA 1
ATOM 3348 C C . ARG A 1 430 ? -31.279 1.448 -1.958 1.00 62.94 430 ARG A C 1
ATOM 3350 O O . ARG A 1 430 ? -31.682 0.314 -1.703 1.00 62.94 430 ARG A O 1
ATOM 3357 N N . PRO A 1 431 ? -32.120 2.499 -2.065 1.00 55.16 431 PRO A N 1
ATOM 3358 C CA . PRO A 1 431 ? -33.577 2.366 -1.947 1.00 55.16 431 PRO A CA 1
ATOM 3359 C C . PRO A 1 431 ? -34.176 1.358 -2.938 1.00 55.16 431 PRO A C 1
ATOM 3361 O O . PRO A 1 431 ? -35.081 0.613 -2.581 1.00 55.16 431 PRO A O 1
ATOM 3364 N N . ASP A 1 432 ? -33.607 1.273 -4.145 1.00 59.66 432 ASP A N 1
ATOM 3365 C CA . ASP A 1 432 ? -34.008 0.341 -5.213 1.00 59.66 432 ASP A CA 1
ATOM 3366 C C . ASP A 1 432 ? -33.422 -1.081 -5.036 1.00 59.66 432 ASP A C 1
ATOM 3368 O O . ASP A 1 432 ? -33.280 -1.835 -6.003 1.00 59.66 432 ASP A O 1
ATOM 3372 N N . GLY A 1 433 ? -33.030 -1.430 -3.806 1.00 58.38 433 GLY A N 1
ATOM 3373 C CA . GLY A 1 433 ? -32.365 -2.678 -3.433 1.00 58.38 433 GLY A CA 1
ATOM 3374 C C . GLY A 1 433 ? -30.827 -2.607 -3.438 1.00 58.38 433 GLY A C 1
ATOM 3375 O O . GLY A 1 433 ? -30.225 -1.653 -3.947 1.00 58.38 433 GLY A O 1
ATOM 3376 N N . PRO A 1 434 ? -30.149 -3.622 -2.869 1.00 61.19 434 PRO A N 1
ATOM 3377 C CA . PRO A 1 434 ? -28.698 -3.733 -2.932 1.00 61.19 434 PRO A CA 1
ATOM 3378 C C . PRO A 1 434 ? -28.260 -4.020 -4.372 1.00 61.19 434 PRO A C 1
ATOM 3380 O O . PRO A 1 434 ? -28.352 -5.143 -4.861 1.00 61.19 434 PRO A O 1
ATOM 3383 N N . ARG A 1 435 ? -27.753 -2.989 -5.053 1.00 81.00 435 ARG A N 1
ATOM 3384 C CA . ARG A 1 435 ? -26.954 -3.133 -6.273 1.00 81.00 435 ARG A CA 1
ATOM 3385 C C . ARG A 1 435 ? -25.492 -2.905 -5.910 1.00 81.00 435 ARG A C 1
ATOM 3387 O O . ARG A 1 435 ? -25.101 -1.744 -5.744 1.00 81.00 435 ARG A O 1
ATOM 3394 N N . PRO A 1 436 ? -24.684 -3.965 -5.742 1.00 91.44 436 PRO A N 1
ATOM 3395 C CA . PRO A 1 436 ? -23.267 -3.792 -5.499 1.00 91.44 436 PRO A CA 1
ATOM 3396 C C . PRO A 1 436 ? -22.617 -3.152 -6.727 1.00 91.44 436 PRO A C 1
ATOM 3398 O O . PRO A 1 436 ? -22.979 -3.466 -7.860 1.00 91.44 436 PRO A O 1
ATOM 3401 N N . ALA A 1 437 ? -21.643 -2.274 -6.516 1.00 93.62 437 ALA A N 1
ATOM 3402 C CA . ALA A 1 437 ? -20.865 -1.672 -7.594 1.00 93.62 437 ALA A CA 1
ATOM 3403 C C . ALA A 1 437 ? -19.402 -1.479 -7.187 1.00 93.62 437 ALA A C 1
ATOM 3405 O O . ALA A 1 437 ? -19.102 -1.309 -5.999 1.00 93.62 437 ALA A O 1
ATOM 3406 N N . ILE A 1 438 ? -18.495 -1.463 -8.170 1.00 95.69 438 ILE A N 1
ATOM 3407 C CA . ILE A 1 438 ? -17.086 -1.102 -7.958 1.00 95.69 438 ILE A CA 1
ATOM 3408 C C . ILE A 1 438 ? -17.024 0.341 -7.465 1.00 95.69 438 ILE A C 1
ATOM 3410 O O . ILE A 1 438 ? -17.384 1.275 -8.177 1.00 95.69 438 ILE A O 1
ATOM 3414 N N . HIS A 1 439 ? -16.536 0.516 -6.244 1.00 94.56 439 HIS A N 1
ATOM 3415 C CA . HIS A 1 439 ? -16.336 1.811 -5.613 1.00 94.56 439 HIS A CA 1
ATOM 3416 C C . HIS A 1 439 ? -14.895 2.317 -5.772 1.00 94.56 439 HIS A C 1
ATOM 3418 O O . HIS A 1 439 ? -14.694 3.515 -5.941 1.00 94.56 439 HIS A O 1
ATOM 3424 N N . SER A 1 440 ? -13.896 1.431 -5.743 1.00 96.44 440 SER A N 1
ATOM 3425 C CA . SER A 1 440 ? -12.503 1.796 -6.031 1.00 96.44 440 SER A CA 1
ATOM 3426 C C . SER A 1 440 ? -11.700 0.604 -6.565 1.00 96.44 440 SER A C 1
ATOM 3428 O O . SER A 1 440 ? -11.999 -0.552 -6.246 1.00 96.44 440 SER A O 1
ATOM 3430 N N . LEU A 1 441 ? -10.681 0.891 -7.378 1.00 97.75 441 LEU A N 1
ATOM 3431 C CA . LEU A 1 441 ? -9.735 -0.074 -7.941 1.00 97.75 441 LEU A CA 1
ATOM 3432 C C . LEU A 1 441 ? -8.311 0.254 -7.475 1.00 97.75 441 LEU A C 1
ATOM 3434 O O . LEU A 1 441 ? -7.911 1.419 -7.449 1.00 97.75 441 LEU A O 1
ATOM 3438 N N . HIS A 1 442 ? -7.522 -0.773 -7.150 1.00 97.75 442 HIS A N 1
ATOM 3439 C CA . HIS A 1 442 ? -6.136 -0.610 -6.707 1.00 97.75 442 HIS A CA 1
ATOM 3440 C C . HIS A 1 442 ? -5.167 -1.613 -7.334 1.00 97.75 442 HIS A C 1
ATOM 3442 O O . HIS A 1 442 ? -5.427 -2.818 -7.387 1.00 97.75 442 HIS A O 1
ATOM 3448 N N . VAL A 1 443 ? -3.979 -1.115 -7.676 1.00 97.88 443 VAL A N 1
ATOM 3449 C CA . VAL A 1 443 ? -2.803 -1.924 -8.023 1.00 97.88 443 VAL A CA 1
ATOM 3450 C C . VAL A 1 443 ? -1.655 -1.635 -7.063 1.00 97.88 443 VAL A C 1
ATOM 3452 O O . VAL A 1 443 ? -1.533 -0.542 -6.506 1.00 97.88 443 VAL A O 1
ATOM 3455 N N . TYR A 1 444 ? -0.790 -2.621 -6.863 1.00 97.50 444 TYR A N 1
ATOM 3456 C CA . TYR A 1 444 ? 0.378 -2.568 -5.994 1.00 97.50 444 TYR A CA 1
ATOM 3457 C C . TYR A 1 444 ? 1.623 -3.026 -6.774 1.00 97.50 444 TYR A C 1
ATOM 3459 O O . TYR A 1 444 ? 2.104 -4.135 -6.529 1.00 97.50 444 TYR A O 1
ATOM 3467 N N . PRO A 1 445 ? 2.155 -2.211 -7.709 1.00 97.50 445 PRO A N 1
ATOM 3468 C CA . PRO A 1 445 ? 3.170 -2.659 -8.671 1.00 97.50 445 PRO A CA 1
ATOM 3469 C C . PRO A 1 445 ? 4.426 -3.239 -8.024 1.00 97.50 445 PRO A C 1
ATOM 3471 O O . PRO A 1 445 ? 4.966 -4.234 -8.504 1.00 97.50 445 PRO A O 1
ATOM 3474 N N . VAL A 1 446 ? 4.821 -2.687 -6.872 1.00 97.62 446 VAL A N 1
ATOM 3475 C CA . VAL A 1 446 ? 5.751 -3.338 -5.949 1.00 97.62 446 VAL A CA 1
ATOM 3476 C C . VAL A 1 446 ? 4.972 -3.951 -4.785 1.00 97.62 446 VAL A C 1
ATOM 3478 O O . VAL A 1 446 ? 4.210 -3.271 -4.083 1.00 97.62 446 VAL A O 1
ATOM 3481 N N . LYS A 1 447 ? 5.184 -5.248 -4.544 1.00 96.06 447 LYS A N 1
ATOM 3482 C CA . LYS A 1 447 ? 4.640 -5.975 -3.392 1.00 96.06 447 LYS A CA 1
ATOM 3483 C C . LYS A 1 447 ? 5.007 -5.247 -2.092 1.00 96.06 447 LYS A C 1
ATOM 3485 O O . LYS A 1 447 ? 6.091 -4.691 -1.956 1.00 96.06 447 LYS A O 1
ATOM 3490 N N . SER A 1 448 ? 4.097 -5.263 -1.117 1.00 94.94 448 SER A N 1
ATOM 3491 C CA . SER A 1 448 ? 4.208 -4.573 0.184 1.00 94.94 448 SER A CA 1
ATOM 3492 C C . SER A 1 448 ? 4.181 -3.037 0.139 1.00 94.94 448 SER A C 1
ATOM 3494 O O . SER A 1 448 ? 3.707 -2.443 1.105 1.00 94.94 448 SER A O 1
ATOM 3496 N N . CYS A 1 449 ? 4.573 -2.383 -0.957 1.00 96.00 449 CYS A N 1
ATOM 3497 C CA . CYS A 1 449 ? 4.554 -0.920 -1.074 1.00 96.00 449 CYS A CA 1
ATOM 3498 C C . CYS A 1 449 ? 3.140 -0.317 -1.131 1.00 96.00 449 CYS A C 1
ATOM 3500 O O . CYS A 1 449 ? 2.137 -1.048 -1.161 1.00 96.00 449 CYS A O 1
ATOM 3502 N N . ARG A 1 450 ? 3.056 1.022 -1.113 1.00 94.25 450 ARG A N 1
ATOM 3503 C CA . ARG A 1 450 ? 1.803 1.779 -1.254 1.00 94.25 450 ARG A CA 1
ATOM 3504 C C . ARG A 1 450 ? 1.125 1.468 -2.593 1.00 94.25 450 ARG A C 1
ATOM 3506 O O . ARG A 1 450 ? 1.793 1.342 -3.613 1.00 94.25 450 ARG A O 1
ATOM 3513 N N . GLY A 1 451 ? -0.200 1.343 -2.577 1.00 94.81 451 GLY A N 1
ATOM 3514 C CA . GLY A 1 451 ? -0.990 1.114 -3.790 1.00 94.81 451 GLY A CA 1
ATOM 3515 C C . GLY A 1 451 ? -1.265 2.394 -4.573 1.00 94.81 451 GLY A C 1
ATOM 3516 O O . GLY A 1 451 ? -1.362 3.475 -3.986 1.00 94.81 451 GLY A O 1
ATOM 3517 N N . VAL A 1 452 ? -1.438 2.237 -5.882 1.00 96.06 452 VAL A N 1
ATOM 3518 C CA . VAL A 1 452 ? -2.000 3.242 -6.788 1.00 96.06 452 VAL A CA 1
ATOM 3519 C C . VAL A 1 452 ? -3.504 2.983 -6.896 1.00 96.06 452 VAL A C 1
ATOM 3521 O O . VAL A 1 452 ? -3.929 1.837 -7.022 1.00 96.06 452 VAL A O 1
ATOM 3524 N N . GLU A 1 453 ? -4.310 4.036 -6.800 1.00 97.00 453 GLU A N 1
ATOM 3525 C CA . GLU A 1 453 ? -5.767 3.992 -6.973 1.00 97.00 453 GLU A CA 1
ATOM 3526 C C . GLU A 1 453 ? -6.131 4.401 -8.404 1.00 97.00 453 GLU A C 1
ATOM 3528 O O . GLU A 1 453 ? -5.510 5.319 -8.943 1.00 97.00 453 GLU A O 1
ATOM 3533 N N . LEU A 1 454 ? -7.087 3.701 -9.018 1.00 96.38 454 LEU A N 1
ATOM 3534 C CA . LEU A 1 454 ? -7.417 3.791 -10.443 1.00 96.38 454 LEU A CA 1
ATOM 3535 C C . LEU A 1 454 ? -8.914 4.052 -10.656 1.00 96.38 454 LEU A C 1
ATOM 3537 O O . LEU A 1 454 ? -9.747 3.483 -9.953 1.00 96.38 454 LEU A O 1
ATOM 3541 N N . ASP A 1 455 ? -9.254 4.822 -11.693 1.00 93.19 455 ASP A N 1
ATOM 3542 C CA . ASP A 1 455 ? -10.635 4.903 -12.208 1.00 93.19 455 ASP A CA 1
ATOM 3543 C C . ASP A 1 455 ? -10.974 3.719 -13.132 1.00 93.19 455 ASP A C 1
ATOM 3545 O O . ASP A 1 455 ? -12.132 3.324 -13.271 1.00 93.19 455 ASP A O 1
ATOM 3549 N N . ARG A 1 456 ? -9.951 3.158 -13.789 1.00 94.06 456 ARG A N 1
ATOM 3550 C CA . ARG A 1 456 ? -10.046 2.102 -14.802 1.00 94.06 456 ARG A CA 1
ATOM 3551 C C . ARG A 1 456 ? -8.801 1.226 -14.765 1.00 94.06 456 ARG A C 1
ATOM 3553 O O . ARG A 1 456 ? -7.694 1.747 -14.652 1.00 94.06 456 ARG A O 1
ATOM 3560 N N . ALA A 1 457 ? -8.980 -0.079 -14.923 1.00 95.62 457 ALA A N 1
ATOM 3561 C CA . ALA A 1 457 ? -7.899 -1.047 -15.031 1.00 95.62 457 ALA A CA 1
ATOM 3562 C C . ALA A 1 457 ? -8.187 -2.054 -16.149 1.00 95.62 457 ALA A C 1
ATOM 3564 O O . ALA A 1 457 ? -9.323 -2.500 -16.322 1.00 95.62 457 ALA A O 1
ATOM 3565 N N . LYS A 1 458 ? -7.146 -2.438 -16.887 1.00 95.50 458 LYS A N 1
ATOM 3566 C CA . LYS A 1 458 ? -7.175 -3.630 -17.734 1.00 95.50 458 LYS A CA 1
ATOM 3567 C C . LYS A 1 458 ? -6.971 -4.865 -16.855 1.00 95.50 458 LYS A C 1
ATOM 3569 O O . LYS A 1 458 ? -6.257 -4.811 -15.851 1.00 95.50 458 LYS A O 1
ATOM 3574 N N . VAL A 1 459 ? -7.605 -5.961 -17.237 1.00 96.56 459 VAL A N 1
ATOM 3575 C CA . VAL A 1 459 ? -7.541 -7.260 -16.570 1.00 96.56 459 VAL A CA 1
ATOM 3576 C C . VAL A 1 459 ? -6.855 -8.251 -17.502 1.00 96.56 459 VAL A C 1
ATOM 3578 O O . VAL A 1 459 ? -7.138 -8.262 -18.696 1.00 96.56 459 VAL A O 1
ATOM 3581 N N . LEU A 1 460 ? -5.968 -9.070 -16.947 1.00 95.06 460 LEU A N 1
ATOM 3582 C CA . LEU A 1 460 ? -5.134 -10.072 -17.614 1.00 95.06 460 LEU A CA 1
ATOM 3583 C C . LEU A 1 460 ? -5.210 -11.405 -16.834 1.00 95.06 460 LEU A C 1
ATOM 3585 O O . LEU A 1 460 ? -5.674 -11.405 -15.690 1.00 95.06 460 LEU A O 1
ATOM 3589 N N . PRO A 1 461 ? -4.688 -12.532 -17.360 1.00 93.31 461 PRO A N 1
ATOM 3590 C CA . PRO A 1 461 ? -4.550 -13.795 -16.626 1.00 93.31 461 PRO A CA 1
ATOM 3591 C C . PRO A 1 461 ? -3.889 -13.676 -15.244 1.00 93.31 461 PRO A C 1
ATOM 3593 O O . PRO A 1 461 ? -4.176 -14.489 -14.365 1.00 93.31 461 PRO A O 1
ATOM 3596 N N . THR A 1 462 ? -3.028 -12.665 -15.060 1.00 93.94 462 THR A N 1
ATOM 3597 C CA . THR A 1 462 ? -2.306 -12.348 -13.818 1.00 93.94 462 THR A CA 1
ATOM 3598 C C . THR A 1 462 ? -3.047 -11.441 -12.839 1.00 93.94 462 THR A C 1
ATOM 3600 O O . THR A 1 462 ? -2.603 -11.325 -11.700 1.00 93.94 462 THR A O 1
ATOM 3603 N N . GLY A 1 463 ? -4.165 -10.824 -13.234 1.00 96.06 463 GLY A N 1
ATOM 3604 C CA . GLY A 1 463 ? -4.953 -9.925 -12.388 1.00 96.06 463 GLY A CA 1
ATOM 3605 C C . GLY A 1 463 ? -5.161 -8.563 -13.035 1.00 96.06 463 GLY A C 1
ATOM 3606 O O . GLY A 1 463 ? -5.470 -8.488 -14.221 1.00 96.06 463 GLY A O 1
ATOM 3607 N N . LEU A 1 464 ? -5.019 -7.481 -12.266 1.00 97.44 464 LEU A N 1
ATOM 3608 C CA . LEU A 1 464 ? -4.987 -6.136 -12.847 1.00 97.44 464 LEU A CA 1
ATOM 3609 C C . LEU A 1 464 ? -3.618 -5.873 -13.484 1.00 97.44 464 LEU A C 1
ATOM 3611 O O . LEU A 1 464 ? -2.581 -6.262 -12.942 1.00 97.44 464 LEU A O 1
ATOM 3615 N N . GLU A 1 465 ? -3.613 -5.179 -14.619 1.00 95.38 465 GLU A N 1
ATOM 3616 C CA . GLU A 1 465 ? -2.383 -4.780 -15.303 1.00 95.38 465 GLU A CA 1
ATOM 3617 C C . GLU A 1 465 ? -1.478 -3.936 -14.380 1.00 95.38 465 GLU A C 1
ATOM 3619 O O . GLU A 1 465 ? -1.939 -3.105 -13.595 1.00 95.38 465 GLU A O 1
ATOM 3624 N N . HIS A 1 466 ? -0.173 -4.204 -14.446 1.00 95.62 466 HIS A N 1
ATOM 3625 C CA . HIS A 1 466 ? 0.866 -3.675 -13.555 1.00 95.62 466 HIS A CA 1
ATOM 3626 C C . HIS A 1 466 ? 0.756 -4.021 -12.052 1.00 95.62 466 HIS A C 1
ATOM 3628 O O . HIS A 1 466 ? 1.483 -3.427 -11.257 1.00 95.62 466 HIS A O 1
ATOM 3634 N N . ASP A 1 467 ? -0.074 -4.976 -11.615 1.00 97.31 467 ASP A N 1
ATOM 3635 C CA . ASP A 1 467 ? -0.126 -5.371 -10.198 1.00 97.31 467 ASP A CA 1
ATOM 3636 C C . ASP A 1 467 ? 0.969 -6.381 -9.794 1.00 97.31 467 ASP A C 1
ATOM 3638 O O . ASP A 1 467 ? 1.160 -7.414 -10.431 1.00 97.31 467 ASP A O 1
ATOM 3642 N N . ARG A 1 468 ? 1.675 -6.101 -8.687 1.00 96.12 468 ARG A N 1
ATOM 3643 C CA . ARG A 1 468 ? 2.703 -6.960 -8.057 1.00 96.12 468 ARG A CA 1
ATOM 3644 C C . ARG A 1 468 ? 3.767 -7.513 -9.026 1.00 96.12 468 ARG A C 1
ATOM 3646 O O . ARG A 1 468 ? 4.266 -8.619 -8.817 1.00 96.12 468 ARG A O 1
ATOM 3653 N N . LEU A 1 469 ? 4.150 -6.737 -10.042 1.00 96.38 469 LEU A N 1
ATOM 3654 C CA . LEU A 1 469 ? 5.231 -7.065 -10.984 1.00 96.38 469 LEU A CA 1
ATOM 3655 C C . LEU A 1 469 ? 6.603 -7.201 -10.298 1.00 96.38 469 LEU A C 1
ATOM 3657 O O . LEU A 1 469 ? 7.432 -8.009 -10.719 1.00 96.38 469 LEU A O 1
ATOM 3661 N N . PHE A 1 470 ? 6.822 -6.432 -9.227 1.00 97.88 470 PHE A N 1
ATOM 3662 C CA . PHE A 1 470 ? 8.072 -6.379 -8.467 1.00 97.88 470 PHE A CA 1
ATOM 3663 C C . PHE A 1 470 ? 7.881 -6.774 -6.996 1.00 97.88 470 PHE A C 1
ATOM 3665 O O . PHE A 1 470 ? 6.798 -6.606 -6.423 1.00 97.88 470 PHE A O 1
ATOM 3672 N N . ALA A 1 471 ? 8.957 -7.191 -6.330 1.00 97.81 471 ALA A N 1
ATOM 3673 C CA . ALA A 1 471 ? 9.019 -7.292 -4.873 1.00 97.81 471 ALA A CA 1
ATOM 3674 C C . ALA A 1 471 ? 10.422 -6.995 -4.329 1.00 97.81 471 ALA A C 1
ATOM 3676 O O . ALA A 1 471 ? 11.420 -7.451 -4.875 1.00 97.81 471 ALA A O 1
ATOM 3677 N N . PHE A 1 472 ? 10.499 -6.297 -3.195 1.00 97.69 472 PHE A N 1
ATOM 3678 C CA . PHE A 1 472 ? 11.733 -6.244 -2.411 1.00 97.69 472 PHE A CA 1
ATOM 3679 C C . PHE A 1 472 ? 11.991 -7.585 -1.717 1.00 97.69 472 PHE A C 1
ATOM 3681 O O . PHE A 1 472 ? 11.057 -8.207 -1.202 1.00 97.69 472 PHE A O 1
ATOM 3688 N N . ALA A 1 473 ? 13.254 -7.991 -1.629 1.00 97.06 473 ALA A N 1
ATOM 3689 C CA . ALA A 1 473 ? 13.699 -9.164 -0.883 1.00 97.06 473 ALA A CA 1
ATOM 3690 C C . ALA A 1 473 ? 14.944 -8.848 -0.044 1.00 97.06 473 ALA A C 1
ATOM 3692 O O . ALA A 1 473 ? 15.663 -7.886 -0.303 1.00 97.06 473 ALA A O 1
ATOM 3693 N N . GLN A 1 474 ? 15.196 -9.661 0.979 1.00 94.94 474 GLN A N 1
ATOM 3694 C CA . GLN A 1 474 ? 16.414 -9.609 1.790 1.00 94.94 474 GLN A CA 1
ATOM 3695 C C . GLN A 1 474 ? 17.171 -10.932 1.664 1.00 94.94 474 GLN A C 1
ATOM 3697 O O . GLN A 1 474 ? 16.554 -11.994 1.759 1.00 94.94 474 GLN A O 1
ATOM 3702 N N . LEU A 1 475 ? 18.493 -10.891 1.511 1.00 94.31 475 LEU A N 1
ATOM 3703 C CA . LEU A 1 475 ? 19.304 -12.107 1.529 1.00 94.31 475 LEU A CA 1
ATOM 3704 C C . LEU A 1 475 ? 19.420 -12.588 2.977 1.00 94.31 475 LEU A C 1
ATOM 3706 O O . LEU A 1 475 ? 19.988 -11.896 3.827 1.00 94.31 475 LEU A O 1
ATOM 3710 N N . LYS A 1 476 ? 18.851 -13.746 3.312 1.00 90.00 476 LYS A N 1
ATOM 3711 C CA . LYS A 1 476 ? 19.017 -14.341 4.641 1.00 90.00 476 LYS A CA 1
ATOM 3712 C C . LYS A 1 476 ? 20.382 -15.021 4.745 1.00 90.00 476 LYS A C 1
ATOM 3714 O O . LYS A 1 476 ? 20.744 -15.748 3.825 1.00 90.00 476 LYS A O 1
ATOM 3719 N N . PRO A 1 477 ? 21.137 -14.821 5.843 1.00 82.94 477 PRO A N 1
ATOM 3720 C CA . PRO A 1 477 ? 22.320 -15.628 6.101 1.00 82.94 477 PRO A CA 1
ATOM 3721 C C . PRO A 1 477 ? 21.911 -17.092 6.294 1.00 82.94 477 PRO A C 1
ATOM 3723 O O . PRO A 1 477 ? 20.797 -17.376 6.743 1.00 82.94 477 PRO A O 1
ATOM 3726 N N . LYS A 1 478 ? 22.842 -17.997 5.981 1.00 76.06 478 LYS A N 1
ATOM 3727 C CA . LYS A 1 478 ? 22.703 -19.449 6.145 1.00 76.06 478 LYS A CA 1
ATOM 3728 C C . LYS A 1 478 ? 22.150 -19.793 7.535 1.00 76.06 478 LYS A C 1
ATOM 3730 O O . LYS A 1 478 ? 22.697 -19.368 8.553 1.00 76.06 478 LYS A O 1
ATOM 3735 N N . SER A 1 479 ? 21.046 -20.532 7.552 1.00 64.31 479 SER A N 1
ATOM 3736 C CA . SER A 1 479 ? 20.317 -20.930 8.760 1.00 64.31 479 SER A CA 1
ATOM 3737 C C . SER A 1 479 ? 20.673 -22.371 9.132 1.00 64.31 479 SER A C 1
ATOM 3739 O O . SER A 1 479 ? 21.191 -23.116 8.307 1.00 64.31 479 SER A O 1
ATOM 3741 N N . LEU A 1 480 ? 20.332 -22.814 10.345 1.00 57.16 480 LEU A N 1
ATOM 3742 C CA . LEU A 1 480 ? 20.405 -24.240 10.702 1.00 57.16 480 LEU A CA 1
ATOM 3743 C C . LEU A 1 480 ? 19.455 -25.113 9.853 1.00 57.16 480 LEU A C 1
ATOM 3745 O O . LEU A 1 480 ? 19.656 -26.320 9.773 1.00 57.16 480 LEU A O 1
ATOM 3749 N N . ALA A 1 481 ? 18.442 -24.509 9.215 1.00 62.03 481 ALA A N 1
ATOM 3750 C CA . ALA A 1 481 ? 17.454 -25.194 8.375 1.00 62.03 481 ALA A CA 1
ATOM 3751 C C . ALA A 1 481 ? 17.607 -24.956 6.856 1.00 62.03 481 ALA A C 1
ATOM 3753 O O . ALA A 1 481 ? 17.063 -25.726 6.070 1.00 62.03 481 ALA A O 1
ATOM 3754 N N . ASP A 1 482 ? 18.326 -23.910 6.431 1.00 59.84 482 ASP A N 1
ATOM 3755 C CA . ASP A 1 482 ? 18.526 -23.557 5.016 1.00 59.84 482 ASP A CA 1
ATOM 3756 C C . ASP A 1 482 ? 20.026 -23.685 4.695 1.00 59.84 482 ASP A C 1
ATOM 3758 O O . ASP A 1 482 ? 20.847 -22.980 5.284 1.00 59.84 482 ASP A O 1
ATOM 3762 N N . GLN A 1 483 ? 20.394 -24.598 3.786 1.00 62.78 483 GLN A N 1
ATOM 3763 C CA . GLN A 1 483 ? 21.796 -24.996 3.557 1.00 62.78 483 GLN A CA 1
ATOM 3764 C C . GLN A 1 483 ? 22.675 -23.902 2.927 1.00 62.78 483 GLN A C 1
ATOM 3766 O O . GLN A 1 483 ? 23.899 -23.997 3.000 1.00 62.78 483 GLN A O 1
ATOM 3771 N N . GLU A 1 484 ? 22.085 -22.855 2.359 1.00 77.62 484 GLU A N 1
ATOM 3772 C CA . GLU A 1 484 ? 22.763 -21.732 1.707 1.00 77.62 484 GLU A CA 1
ATOM 3773 C C . GLU A 1 484 ? 22.037 -20.415 2.035 1.00 77.62 484 GLU A C 1
ATOM 3775 O O . GLU A 1 484 ? 20.884 -20.451 2.482 1.00 77.62 484 GLU A O 1
ATOM 3780 N N . PRO A 1 485 ? 22.686 -19.242 1.892 1.00 86.12 485 PRO A N 1
ATOM 3781 C CA . PRO A 1 485 ? 21.984 -17.969 2.006 1.00 86.12 485 PRO A CA 1
ATOM 3782 C C . PRO A 1 485 ? 20.920 -17.847 0.905 1.00 86.12 485 PRO A C 1
ATOM 3784 O O . PRO A 1 485 ? 21.195 -18.118 -0.258 1.00 86.12 485 PRO A O 1
ATOM 3787 N N . ALA A 1 486 ? 19.707 -17.429 1.268 1.00 90.81 486 ALA A N 1
ATOM 3788 C CA . ALA A 1 486 ? 18.558 -17.422 0.361 1.00 90.81 486 ALA A CA 1
ATOM 3789 C C . ALA A 1 486 ? 17.797 -16.093 0.414 1.00 90.81 486 ALA A C 1
ATOM 3791 O O . ALA A 1 486 ? 17.601 -15.517 1.489 1.00 90.81 486 ALA A O 1
ATOM 3792 N N . TRP A 1 487 ? 17.333 -15.611 -0.738 1.00 95.38 487 TRP A N 1
ATOM 3793 C CA . TRP A 1 487 ? 16.504 -14.411 -0.820 1.00 95.38 487 TRP A CA 1
ATOM 3794 C C . TRP A 1 487 ? 15.100 -14.674 -0.269 1.00 95.38 487 TRP A C 1
ATOM 3796 O O . TRP A 1 487 ? 14.418 -15.594 -0.707 1.00 95.38 487 TRP A O 1
ATOM 3806 N N . GLU A 1 488 ? 14.637 -13.851 0.673 1.00 95.12 488 GLU A N 1
ATOM 3807 C CA . GLU A 1 488 ? 13.277 -13.902 1.227 1.00 95.12 488 GLU A CA 1
ATOM 3808 C C . GLU A 1 488 ? 12.532 -12.596 0.922 1.00 95.12 488 GLU A C 1
ATOM 3810 O O . GLU A 1 488 ? 13.007 -11.513 1.279 1.00 95.12 488 GLU A O 1
ATOM 3815 N N . VAL A 1 489 ? 11.348 -12.677 0.305 1.00 96.19 489 VAL A N 1
ATOM 3816 C CA . VAL A 1 489 ? 10.536 -11.487 -0.007 1.00 96.19 489 VAL A CA 1
ATOM 3817 C C . VAL A 1 489 ? 10.136 -10.719 1.255 1.00 96.19 489 VAL A C 1
ATOM 3819 O O . VAL A 1 489 ? 9.520 -11.257 2.177 1.00 96.19 489 VAL A O 1
ATOM 3822 N N . LEU A 1 490 ? 10.413 -9.415 1.260 1.00 94.88 490 LEU A N 1
ATOM 3823 C CA . LEU A 1 490 ? 10.070 -8.509 2.348 1.00 94.88 490 LEU A CA 1
ATOM 3824 C C . LEU A 1 490 ? 8.571 -8.196 2.363 1.00 94.88 490 LEU A C 1
ATOM 3826 O O . LEU A 1 490 ? 7.996 -7.589 1.453 1.00 94.88 490 LEU A O 1
ATOM 3830 N N . THR A 1 491 ? 7.927 -8.573 3.464 1.00 93.12 491 THR A N 1
ATOM 3831 C CA . THR A 1 491 ? 6.516 -8.276 3.721 1.00 93.12 491 THR A CA 1
ATOM 3832 C C . THR A 1 491 ? 6.348 -7.131 4.713 1.00 93.12 491 THR A C 1
ATOM 3834 O O . THR A 1 491 ? 7.203 -6.901 5.570 1.00 93.12 491 THR A O 1
ATOM 3837 N N . LEU A 1 492 ? 5.187 -6.464 4.687 1.00 92.81 492 LEU A N 1
ATOM 3838 C CA . LEU A 1 492 ? 4.805 -5.452 5.690 1.00 92.81 492 LEU A CA 1
ATOM 3839 C C . LEU A 1 492 ? 4.888 -5.952 7.146 1.00 92.81 492 LEU A C 1
ATOM 3841 O O . LEU A 1 492 ? 4.968 -5.149 8.069 1.00 92.81 492 LEU A O 1
ATOM 3845 N N . ARG A 1 493 ? 4.897 -7.272 7.379 1.00 89.62 493 ARG A N 1
ATOM 3846 C CA . ARG A 1 493 ? 5.078 -7.860 8.717 1.00 89.62 493 ARG A CA 1
ATOM 3847 C C . ARG A 1 493 ? 6.520 -7.740 9.233 1.00 89.62 493 ARG A C 1
ATOM 3849 O O . ARG A 1 493 ? 6.704 -7.781 10.447 1.00 89.62 493 ARG A O 1
ATOM 3856 N N . GLN A 1 494 ? 7.494 -7.632 8.324 1.00 90.62 494 GLN A N 1
ATOM 3857 C CA . GLN A 1 494 ? 8.937 -7.527 8.583 1.00 90.62 494 GLN A CA 1
ATOM 3858 C C . GLN A 1 494 ? 9.428 -6.083 8.434 1.00 90.62 494 GLN A C 1
ATOM 3860 O O . GLN A 1 494 ? 10.108 -5.586 9.325 1.00 90.62 494 GLN A O 1
ATOM 3865 N N . ALA A 1 495 ? 9.035 -5.402 7.351 1.00 92.94 495 ALA A N 1
ATOM 3866 C CA . ALA A 1 495 ? 9.367 -4.003 7.075 1.00 92.94 495 ALA A CA 1
ATOM 3867 C C . ALA A 1 495 ? 8.081 -3.170 6.863 1.00 92.94 495 ALA A C 1
ATOM 3869 O O . ALA A 1 495 ? 7.688 -2.914 5.722 1.00 92.94 495 ALA A O 1
ATOM 3870 N N . PRO A 1 496 ? 7.396 -2.738 7.944 1.00 93.06 496 PRO A N 1
ATOM 3871 C CA . PRO A 1 496 ? 6.154 -1.960 7.854 1.00 93.06 496 PRO A CA 1
ATOM 3872 C C . PRO A 1 496 ? 6.290 -0.647 7.066 1.00 93.06 496 PRO A C 1
ATOM 3874 O O . PRO A 1 496 ? 5.345 -0.218 6.407 1.00 93.06 496 PRO A O 1
ATOM 3877 N N . LEU A 1 497 ? 7.485 -0.040 7.075 1.00 92.50 497 LEU A N 1
ATOM 3878 C CA . LEU A 1 497 ? 7.792 1.204 6.359 1.00 92.50 497 LEU A CA 1
ATOM 3879 C C . LEU A 1 497 ? 7.707 1.081 4.829 1.00 92.50 497 LEU A C 1
ATOM 3881 O O . LEU A 1 497 ? 7.580 2.106 4.162 1.00 92.50 497 LEU A O 1
ATOM 3885 N N . LEU A 1 498 ? 7.652 -0.136 4.265 1.00 94.50 498 LEU A N 1
ATOM 3886 C CA . LEU A 1 498 ? 7.309 -0.331 2.850 1.00 94.50 498 LEU A CA 1
ATOM 3887 C C . LEU A 1 498 ? 5.965 0.332 2.496 1.00 94.50 498 LEU A C 1
ATOM 3889 O O . LEU A 1 498 ? 5.841 0.885 1.410 1.00 94.50 498 LEU A O 1
ATOM 3893 N N . ALA A 1 499 ? 4.996 0.391 3.420 1.00 93.00 499 ALA A N 1
ATOM 3894 C CA . ALA A 1 499 ? 3.722 1.085 3.196 1.00 93.00 499 ALA A CA 1
ATOM 3895 C C . ALA A 1 499 ? 3.877 2.596 2.927 1.00 93.00 499 ALA A C 1
ATOM 3897 O O . ALA A 1 499 ? 3.030 3.186 2.258 1.00 93.00 499 ALA A O 1
ATOM 3898 N N . LYS A 1 500 ? 4.958 3.218 3.420 1.00 92.62 500 LYS A N 1
ATOM 3899 C CA . LYS A 1 500 ? 5.274 4.635 3.183 1.00 92.62 500 LYS A CA 1
ATOM 3900 C C . LYS A 1 500 ? 6.069 4.864 1.895 1.00 92.62 500 LYS A C 1
ATOM 3902 O O . LYS A 1 500 ? 6.134 6.008 1.449 1.00 92.62 500 LYS A O 1
ATOM 3907 N N . VAL A 1 501 ? 6.628 3.814 1.281 1.00 93.56 501 VAL A N 1
ATOM 3908 C CA . VAL A 1 501 ? 7.231 3.895 -0.058 1.00 93.56 501 VAL A CA 1
ATOM 3909 C C . VAL A 1 501 ? 6.105 4.120 -1.062 1.00 93.56 501 VAL A C 1
ATOM 3911 O O . VAL A 1 501 ? 5.284 3.234 -1.321 1.00 93.56 501 VAL A O 1
ATOM 3914 N N . LYS A 1 502 ? 6.045 5.342 -1.588 1.00 93.31 502 LYS A N 1
ATOM 3915 C CA . LYS A 1 502 ? 5.107 5.758 -2.623 1.00 93.31 502 LYS A CA 1
ATOM 3916 C C . LYS A 1 502 ? 5.564 5.178 -3.958 1.00 93.31 502 LYS A C 1
ATOM 3918 O O . LYS A 1 502 ? 6.742 5.250 -4.298 1.00 93.31 502 LYS A O 1
ATOM 3923 N N . VAL A 1 503 ? 4.602 4.645 -4.698 1.00 94.31 503 VAL A N 1
ATOM 3924 C CA . VAL A 1 503 ? 4.768 4.147 -6.060 1.00 94.31 503 VAL A CA 1
ATOM 3925 C C . VAL A 1 503 ? 3.952 5.055 -6.976 1.00 94.31 503 VAL A C 1
ATOM 3927 O O . VAL A 1 503 ? 2.779 5.307 -6.700 1.00 94.31 503 VAL A O 1
ATOM 3930 N N . ASP A 1 504 ? 4.562 5.559 -8.041 1.00 93.31 504 ASP A N 1
ATOM 3931 C CA . ASP A 1 504 ? 3.886 6.230 -9.150 1.00 93.31 504 ASP A CA 1
ATOM 3932 C C . ASP A 1 504 ? 4.257 5.469 -10.441 1.00 93.31 504 ASP A C 1
ATOM 3934 O O . ASP A 1 504 ? 5.434 5.201 -10.665 1.00 93.31 504 ASP A O 1
ATOM 3938 N N . VAL A 1 505 ? 3.282 5.102 -11.280 1.00 94.25 505 VAL A N 1
ATOM 3939 C CA . VAL A 1 505 ? 3.539 4.473 -12.594 1.00 94.25 505 VAL A CA 1
ATOM 3940 C C . VAL A 1 505 ? 3.293 5.512 -13.685 1.00 94.25 505 VAL A C 1
ATOM 3942 O O . VAL A 1 505 ? 2.298 6.239 -13.630 1.00 94.25 505 VAL A O 1
ATOM 3945 N N . TRP A 1 506 ? 4.187 5.583 -14.662 1.00 92.88 506 TRP A N 1
ATOM 3946 C CA . TRP A 1 506 ? 4.135 6.484 -15.807 1.00 92.88 506 TRP A CA 1
ATOM 3947 C C . TRP A 1 506 ? 4.120 5.649 -17.081 1.00 92.88 506 TRP A C 1
ATOM 3949 O O . TRP A 1 506 ? 5.004 4.825 -17.289 1.00 92.88 506 TRP A O 1
ATOM 3959 N N . LEU A 1 507 ? 3.099 5.842 -17.908 1.00 92.00 507 LEU A N 1
ATOM 3960 C CA . LEU A 1 507 ? 2.916 5.119 -19.164 1.00 92.00 507 LEU A CA 1
ATOM 3961 C C . LEU A 1 507 ? 3.154 6.075 -20.338 1.00 92.00 507 LEU A C 1
ATOM 3963 O O . LEU A 1 507 ? 2.809 7.258 -20.209 1.00 92.00 507 LEU A O 1
ATOM 3967 N N . PRO A 1 508 ? 3.732 5.606 -21.456 1.00 88.81 508 PRO A N 1
ATOM 3968 C CA . PRO A 1 508 ? 3.965 6.437 -22.632 1.00 88.81 508 PRO A CA 1
ATOM 3969 C C . PRO A 1 508 ? 2.636 7.017 -23.127 1.00 88.81 508 PRO A C 1
ATOM 3971 O O . PRO A 1 508 ? 1.609 6.334 -23.140 1.00 88.81 508 PRO A O 1
ATOM 3974 N N . ASP A 1 509 ? 2.629 8.297 -23.494 1.00 85.06 509 ASP A N 1
ATOM 3975 C CA . ASP A 1 509 ? 1.417 8.996 -23.918 1.00 85.06 509 ASP A CA 1
ATOM 3976 C C . ASP A 1 509 ? 1.552 9.444 -25.380 1.00 85.06 509 ASP A C 1
ATOM 3978 O O . ASP A 1 509 ? 2.251 10.421 -25.649 1.00 85.06 509 ASP A O 1
ATOM 3982 N N . PRO A 1 510 ? 0.868 8.786 -26.338 1.00 82.81 510 PRO A N 1
ATOM 3983 C CA . PRO A 1 510 ? 0.943 9.141 -27.756 1.00 82.81 510 PRO A CA 1
ATOM 3984 C C . PRO A 1 510 ? 0.495 10.572 -28.096 1.00 82.81 510 PRO A C 1
ATOM 3986 O O . PRO A 1 510 ? 0.725 11.018 -29.218 1.00 82.81 510 PRO A O 1
ATOM 3989 N N . SER A 1 511 ? -0.148 11.293 -27.167 1.00 82.88 511 SER A N 1
ATOM 3990 C CA . SER A 1 511 ? -0.491 12.714 -27.324 1.00 82.88 511 SER A CA 1
ATOM 3991 C C . SER A 1 511 ? 0.626 13.676 -26.890 1.00 82.88 511 SER A C 1
ATOM 3993 O O . SER A 1 511 ? 0.474 14.893 -27.025 1.00 82.88 511 SER A O 1
ATOM 3995 N N . LYS A 1 512 ? 1.748 13.156 -26.372 1.00 82.75 512 LYS A N 1
ATOM 3996 C CA . LYS A 1 512 ? 2.859 13.927 -25.805 1.00 82.75 512 LYS A CA 1
ATOM 3997 C C . LYS A 1 512 ? 4.190 13.626 -26.491 1.00 82.75 512 LYS A C 1
ATOM 3999 O O . LYS A 1 512 ? 4.444 12.531 -26.980 1.00 82.75 512 LYS A O 1
ATOM 4004 N N . SER A 1 513 ? 5.074 14.617 -26.475 1.00 76.50 513 SER A N 1
ATOM 4005 C CA . SER A 1 513 ? 6.448 14.507 -26.965 1.00 76.50 513 SER A CA 1
ATOM 4006 C C . SER A 1 513 ? 7.307 15.600 -26.335 1.00 76.50 513 SER A C 1
ATOM 4008 O O . SER A 1 513 ? 6.896 16.765 -26.310 1.00 76.50 513 SER A O 1
ATOM 4010 N N . SER A 1 514 ? 8.518 15.263 -25.896 1.00 73.56 514 SER A N 1
ATOM 4011 C CA . SER A 1 514 ? 9.497 16.259 -25.460 1.00 73.56 514 SER A CA 1
ATOM 4012 C C . SER A 1 514 ? 10.303 16.772 -26.652 1.00 73.56 514 SER A C 1
ATOM 4014 O O . SER A 1 514 ? 10.665 16.016 -27.549 1.00 73.56 514 SER A O 1
ATOM 4016 N N . ARG A 1 515 ? 10.670 18.057 -26.629 1.00 64.88 515 ARG A N 1
ATOM 4017 C CA . ARG A 1 515 ? 11.617 18.632 -27.602 1.00 64.88 515 ARG A CA 1
ATOM 4018 C C . ARG A 1 515 ? 13.060 18.151 -27.404 1.00 64.88 515 ARG A C 1
ATOM 4020 O O . ARG A 1 515 ? 13.875 18.371 -28.289 1.00 64.88 515 ARG A O 1
ATOM 4027 N N . GLN A 1 516 ? 13.376 17.557 -26.251 1.00 63.75 516 GLN A N 1
ATOM 4028 C CA . GLN A 1 516 ? 14.719 17.076 -25.903 1.00 63.75 516 GLN A CA 1
ATOM 4029 C C . GLN A 1 516 ? 14.829 15.550 -26.002 1.00 63.75 516 GLN A C 1
ATOM 4031 O O . GLN A 1 516 ? 15.813 15.048 -26.529 1.00 63.75 516 GLN A O 1
ATOM 4036 N N . LEU A 1 517 ? 13.812 14.827 -25.520 1.00 63.12 517 LEU A N 1
ATOM 4037 C CA . LEU A 1 517 ? 13.783 13.355 -25.492 1.00 63.12 517 LEU A CA 1
ATOM 4038 C C . LEU A 1 517 ? 12.969 12.732 -26.642 1.00 63.12 517 LEU A C 1
ATOM 4040 O O . LEU A 1 517 ? 12.893 11.515 -26.748 1.00 63.12 517 LEU A O 1
ATOM 4044 N N . GLY A 1 518 ? 12.332 13.547 -27.489 1.00 65.56 518 GLY A N 1
ATOM 4045 C CA . GLY A 1 518 ? 11.473 13.069 -28.572 1.00 65.56 518 GLY A CA 1
ATOM 4046 C C . GLY A 1 518 ? 10.214 12.361 -28.060 1.00 65.56 518 GLY A C 1
ATOM 4047 O O . GLY A 1 518 ? 9.523 12.851 -27.158 1.00 65.56 518 GLY A O 1
ATOM 4048 N N . ARG A 1 519 ? 9.915 11.210 -28.667 1.00 66.19 519 ARG A N 1
ATOM 4049 C CA . ARG A 1 519 ? 8.896 10.255 -28.221 1.00 66.19 519 ARG A CA 1
ATOM 4050 C C . ARG A 1 519 ? 9.601 9.105 -27.502 1.00 66.19 519 ARG A C 1
ATOM 4052 O O . ARG A 1 519 ? 10.605 8.606 -27.996 1.00 66.19 519 ARG A O 1
ATOM 4059 N N . VAL A 1 520 ? 9.053 8.702 -26.360 1.00 74.81 520 VAL A N 1
ATOM 4060 C CA . VAL A 1 520 ? 9.514 7.559 -25.564 1.00 74.81 520 VAL A CA 1
ATOM 4061 C C . VAL A 1 520 ? 8.325 6.617 -25.423 1.00 74.81 520 VAL A C 1
ATOM 4063 O O . VAL A 1 520 ? 7.253 7.064 -25.019 1.00 74.81 520 VAL A O 1
ATOM 4066 N N . ASP A 1 521 ? 8.506 5.354 -25.807 1.00 78.94 521 ASP A N 1
ATOM 4067 C CA . ASP A 1 521 ? 7.455 4.326 -25.826 1.00 78.94 521 ASP A CA 1
ATOM 4068 C C . ASP A 1 521 ? 7.598 3.287 -24.688 1.00 78.94 521 ASP A C 1
ATOM 4070 O O . ASP A 1 521 ? 6.791 2.367 -24.592 1.00 78.94 521 ASP A O 1
ATOM 4074 N N . GLU A 1 522 ? 8.590 3.448 -23.806 1.00 84.00 522 GLU A N 1
ATOM 4075 C CA . GLU A 1 522 ? 8.779 2.645 -22.587 1.00 84.00 522 GLU A CA 1
ATOM 4076 C C . GLU A 1 522 ? 7.880 3.126 -21.435 1.00 84.00 522 GLU A C 1
ATOM 4078 O O . GLU A 1 522 ? 7.601 4.316 -21.294 1.00 84.00 522 GLU A O 1
ATOM 4083 N N . GLY A 1 523 ? 7.448 2.215 -20.563 1.00 89.69 523 GLY A N 1
ATOM 4084 C CA . GLY A 1 523 ? 6.823 2.549 -19.285 1.00 89.69 523 GLY A CA 1
ATOM 4085 C C . GLY A 1 523 ? 7.842 2.691 -18.150 1.00 89.69 523 GLY A C 1
ATOM 4086 O O . GLY A 1 523 ? 8.830 1.961 -18.083 1.00 89.69 523 GLY A O 1
ATOM 4087 N N . PHE A 1 524 ? 7.554 3.559 -17.175 1.00 91.19 524 PHE A N 1
ATOM 4088 C CA . PHE A 1 524 ? 8.411 3.783 -16.005 1.00 91.19 524 PHE A CA 1
ATOM 4089 C C . PHE A 1 524 ? 7.684 3.641 -14.667 1.00 91.19 524 PHE A C 1
ATOM 4091 O O . PHE A 1 524 ? 6.532 4.041 -14.481 1.00 91.19 524 PHE A O 1
ATOM 4098 N N . LEU A 1 525 ? 8.415 3.127 -13.686 1.00 93.00 525 LEU A N 1
ATOM 4099 C CA . LEU A 1 525 ? 8.035 3.026 -12.287 1.00 93.00 525 LEU A CA 1
ATOM 4100 C C . LEU A 1 525 ? 8.889 4.006 -11.469 1.00 93.00 525 LEU A C 1
ATOM 4102 O O . LEU A 1 525 ? 10.114 3.936 -11.497 1.00 93.00 525 LEU A O 1
ATOM 4106 N N . VAL A 1 526 ? 8.250 4.901 -10.714 1.00 92.12 526 VAL A N 1
ATOM 4107 C CA . VAL A 1 526 ? 8.928 5.861 -9.831 1.00 92.12 526 VAL A CA 1
ATOM 4108 C C . VAL A 1 526 ? 8.646 5.513 -8.369 1.00 92.12 526 VAL A C 1
ATOM 4110 O O . VAL A 1 526 ? 7.491 5.503 -7.927 1.00 92.12 526 VAL A O 1
ATOM 4113 N N . LEU A 1 527 ? 9.708 5.237 -7.610 1.00 91.88 527 LEU A N 1
ATOM 4114 C CA . LEU A 1 527 ? 9.671 4.863 -6.196 1.00 91.88 527 LEU A CA 1
ATOM 4115 C C . LEU A 1 527 ? 10.216 5.986 -5.316 1.00 91.88 527 LEU A C 1
ATOM 4117 O O . LEU A 1 527 ? 11.319 6.485 -5.527 1.00 91.88 527 LEU A O 1
ATOM 4121 N N . ARG A 1 528 ? 9.432 6.380 -4.304 1.00 90.19 528 ARG A N 1
ATOM 4122 C CA . ARG A 1 528 ? 9.718 7.561 -3.472 1.00 90.19 528 ARG A CA 1
ATOM 4123 C C . ARG A 1 528 ? 9.537 7.261 -1.996 1.00 90.19 528 ARG A C 1
ATOM 4125 O O . ARG A 1 528 ? 8.501 6.736 -1.584 1.00 90.19 528 ARG A O 1
ATOM 4132 N N . PHE A 1 529 ? 10.530 7.615 -1.190 1.00 87.62 529 PHE A N 1
ATOM 4133 C CA . PHE A 1 529 ? 10.548 7.383 0.253 1.00 87.62 529 PHE A CA 1
ATOM 4134 C C . PHE A 1 529 ? 11.080 8.626 0.992 1.00 87.62 529 PHE A C 1
ATOM 4136 O O . PHE A 1 529 ? 11.892 9.356 0.428 1.00 87.62 529 PHE A O 1
ATOM 4143 N N . PRO A 1 530 ? 10.623 8.914 2.228 1.00 76.38 530 PRO A N 1
ATOM 4144 C CA . PRO A 1 530 ? 11.052 10.100 2.973 1.00 76.38 530 PRO A CA 1
ATOM 4145 C C . PRO A 1 530 ? 12.573 10.159 3.198 1.00 76.38 530 PRO A C 1
ATOM 4147 O O . PRO A 1 530 ? 13.141 9.272 3.838 1.00 76.38 530 PRO A O 1
ATOM 4150 N N . ARG A 1 531 ? 13.220 11.221 2.699 1.00 69.25 531 ARG A N 1
ATOM 4151 C CA . ARG A 1 531 ? 14.657 11.509 2.848 1.00 69.25 531 ARG A CA 1
ATOM 4152 C C . ARG A 1 531 ? 14.909 13.022 2.730 1.00 69.25 531 ARG A C 1
ATOM 4154 O O . ARG A 1 531 ? 14.164 13.713 2.047 1.00 69.25 531 ARG A O 1
ATOM 4161 N N . ALA A 1 532 ? 16.000 13.506 3.327 1.00 46.25 532 ALA A N 1
ATOM 4162 C CA . ALA A 1 532 ? 16.492 14.885 3.210 1.00 46.25 532 ALA A CA 1
ATOM 4163 C C . ALA A 1 532 ? 17.135 15.257 1.847 1.00 46.25 532 ALA A C 1
ATOM 4165 O O . ALA A 1 532 ? 17.501 16.409 1.651 1.00 46.25 532 ALA A O 1
ATOM 4166 N N . SER A 1 533 ? 17.279 14.323 0.895 1.00 49.81 533 SER A N 1
ATOM 4167 C CA . SER A 1 533 ? 17.522 14.666 -0.517 1.00 49.81 533 SER A CA 1
ATOM 4168 C C . SER A 1 533 ? 16.622 13.822 -1.416 1.00 49.81 533 SER A C 1
ATOM 4170 O O . SER A 1 533 ? 16.546 12.601 -1.255 1.00 49.81 533 SER A O 1
ATOM 4172 N N . THR A 1 534 ? 15.924 14.484 -2.334 1.00 54.38 534 THR A N 1
ATOM 4173 C CA . THR A 1 534 ? 14.778 13.973 -3.101 1.00 54.38 534 THR A CA 1
ATOM 4174 C C . THR A 1 534 ? 15.193 13.295 -4.407 1.00 54.38 534 THR A C 1
ATOM 4176 O O . THR A 1 534 ? 14.765 13.669 -5.494 1.00 54.38 534 THR A O 1
ATOM 4179 N N . SER A 1 535 ? 16.052 12.283 -4.304 1.00 63.91 535 SER A N 1
ATOM 4180 C CA . SER A 1 535 ? 16.415 11.434 -5.441 1.00 63.91 535 SER A CA 1
ATOM 4181 C C . SER A 1 535 ? 15.322 10.384 -5.674 1.00 63.91 535 SER A C 1
ATOM 4183 O O . SER A 1 535 ? 15.301 9.349 -5.008 1.00 63.91 535 SER A O 1
ATOM 4185 N N . ASP A 1 536 ? 14.400 10.674 -6.594 1.00 82.94 536 ASP A N 1
ATOM 4186 C CA . ASP A 1 536 ? 13.377 9.731 -7.061 1.00 82.94 536 ASP A CA 1
ATOM 4187 C C . ASP A 1 536 ? 14.043 8.516 -7.740 1.00 82.94 536 ASP A C 1
ATOM 4189 O O . ASP A 1 536 ? 14.826 8.678 -8.676 1.00 82.94 536 ASP A O 1
ATOM 4193 N N . LEU A 1 537 ? 13.727 7.293 -7.292 1.00 87.56 537 LEU A N 1
ATOM 4194 C CA . LEU A 1 537 ? 14.226 6.062 -7.917 1.00 87.56 537 LEU A CA 1
ATOM 4195 C C . LEU A 1 537 ? 13.361 5.724 -9.137 1.00 87.56 537 LEU A C 1
ATOM 4197 O O . LEU A 1 537 ? 12.185 5.386 -8.987 1.00 87.56 537 LEU A O 1
ATOM 4201 N N . LEU A 1 538 ? 13.956 5.820 -10.325 1.00 87.62 538 LEU A N 1
ATOM 4202 C CA . LEU A 1 538 ? 13.351 5.494 -11.614 1.00 87.62 538 LEU A CA 1
ATOM 4203 C C . LEU A 1 538 ? 13.734 4.070 -12.037 1.00 87.62 538 LEU A C 1
ATOM 4205 O O . LEU A 1 538 ? 14.905 3.713 -11.992 1.00 87.62 538 LEU A O 1
ATOM 4209 N N . LEU A 1 539 ? 12.757 3.276 -12.468 1.00 90.50 539 LEU A N 1
ATOM 4210 C CA . LEU A 1 539 ? 12.936 1.901 -12.944 1.00 90.50 539 LEU A CA 1
ATOM 4211 C C . LEU A 1 539 ? 12.113 1.691 -14.228 1.00 90.50 539 LEU A C 1
ATOM 4213 O O . LEU A 1 539 ? 11.008 2.240 -14.308 1.00 90.50 539 LEU A O 1
ATOM 4217 N N . PRO A 1 540 ? 12.575 0.890 -15.205 1.00 89.19 540 PRO A N 1
ATOM 4218 C CA . PRO A 1 540 ? 11.731 0.470 -16.324 1.00 89.19 540 PRO A CA 1
ATOM 4219 C C . PRO A 1 540 ? 10.571 -0.402 -15.815 1.00 89.19 540 PRO A C 1
ATOM 4221 O O . PRO A 1 540 ? 10.728 -1.179 -14.871 1.00 89.19 540 PRO A O 1
ATOM 4224 N N . LEU A 1 541 ? 9.389 -0.247 -16.409 1.00 90.81 541 LEU A N 1
ATOM 4225 C CA . LEU A 1 541 ? 8.177 -1.013 -16.084 1.00 90.81 541 LEU A CA 1
ATOM 4226 C C . LEU A 1 541 ? 8.078 -2.301 -16.915 1.00 90.81 541 LEU A C 1
ATOM 4228 O O . LEU A 1 541 ? 7.653 -3.359 -16.420 1.00 90.81 541 LEU A O 1
ATOM 4232 N N . ASP A 1 542 ? 8.476 -2.177 -18.177 1.00 89.81 542 ASP A N 1
ATOM 4233 C CA . ASP A 1 542 ? 8.607 -3.261 -19.138 1.00 89.81 542 ASP A CA 1
ATOM 4234 C C . ASP A 1 542 ? 9.722 -4.227 -18.723 1.00 89.81 542 ASP A C 1
ATOM 4236 O O . ASP A 1 542 ? 10.518 -3.953 -17.819 1.00 89.81 542 ASP A O 1
ATOM 4240 N N . PHE A 1 543 ? 9.726 -5.423 -19.308 1.00 92.25 543 PHE A N 1
ATOM 4241 C CA . PHE A 1 543 ? 10.744 -6.414 -18.978 1.00 92.25 543 PHE A CA 1
ATOM 4242 C C . PHE A 1 543 ? 12.000 -6.157 -19.829 1.00 92.25 543 PHE A C 1
ATOM 4244 O O . PHE A 1 543 ? 11.858 -6.051 -21.047 1.00 92.25 543 PHE A O 1
ATOM 4251 N N . PRO A 1 544 ? 13.197 -6.034 -19.223 1.00 91.94 544 PRO A N 1
ATOM 4252 C CA . PRO A 1 544 ? 14.420 -5.690 -19.949 1.00 91.94 544 PRO A CA 1
ATOM 4253 C C . PRO A 1 544 ? 14.798 -6.766 -20.975 1.00 91.94 544 PRO A C 1
ATOM 4255 O O . PRO A 1 544 ? 14.518 -7.952 -20.775 1.00 91.94 544 PRO A O 1
ATOM 4258 N N . SER A 1 545 ? 15.459 -6.355 -22.061 1.00 91.56 545 SER A N 1
ATOM 4259 C CA . SER A 1 545 ? 15.990 -7.286 -23.061 1.00 91.56 545 SER A CA 1
ATOM 4260 C C . SER A 1 545 ? 17.148 -8.130 -22.503 1.00 91.56 545 SER A C 1
ATOM 4262 O O . SER A 1 545 ? 17.698 -7.847 -21.438 1.00 91.56 545 SER A O 1
ATOM 4264 N N . SER A 1 546 ? 17.551 -9.180 -23.225 1.00 91.62 546 SER A N 1
ATOM 4265 C CA . SER A 1 546 ? 18.736 -9.977 -22.862 1.00 91.62 546 SER A CA 1
ATOM 4266 C C . SER A 1 546 ? 20.025 -9.145 -22.832 1.00 91.62 546 SER A C 1
ATOM 4268 O O . SER A 1 546 ? 20.907 -9.415 -22.013 1.00 91.62 546 SER A O 1
ATOM 4270 N N . ASP A 1 547 ? 20.097 -8.111 -23.671 1.00 91.44 547 ASP A N 1
ATOM 4271 C CA . ASP A 1 547 ? 21.227 -7.190 -23.738 1.00 91.44 547 ASP A CA 1
ATOM 4272 C C . ASP A 1 547 ? 21.187 -6.223 -22.540 1.00 91.44 547 ASP A C 1
ATOM 4274 O O . ASP A 1 547 ? 22.160 -6.148 -21.796 1.00 91.44 547 ASP A O 1
ATOM 4278 N N . ASP A 1 548 ? 20.029 -5.615 -22.230 1.00 90.69 548 ASP A N 1
ATOM 4279 C CA . ASP A 1 548 ? 19.827 -4.788 -21.019 1.00 90.69 548 ASP A CA 1
ATOM 4280 C C . ASP A 1 548 ? 20.176 -5.533 -19.722 1.00 90.69 548 ASP A C 1
ATOM 4282 O O . ASP A 1 548 ? 20.767 -4.963 -18.804 1.00 90.69 548 ASP A O 1
ATOM 4286 N N . ILE A 1 549 ? 19.775 -6.807 -19.624 1.00 92.94 549 ILE A N 1
ATOM 4287 C CA . ILE A 1 549 ? 20.073 -7.680 -18.481 1.00 92.94 549 ILE A CA 1
ATOM 4288 C C . ILE A 1 549 ? 21.588 -7.835 -18.315 1.00 92.94 549 ILE A C 1
ATOM 4290 O O . ILE A 1 549 ? 22.089 -7.781 -17.190 1.00 92.94 549 ILE A O 1
ATOM 4294 N N . THR A 1 550 ? 22.311 -7.978 -19.425 1.00 93.75 550 THR A N 1
ATOM 4295 C CA . THR A 1 550 ? 23.766 -8.155 -19.445 1.00 93.75 550 THR A CA 1
ATOM 4296 C C . THR A 1 550 ? 24.493 -6.845 -19.135 1.00 93.75 550 THR A C 1
ATOM 4298 O O . THR A 1 550 ? 25.311 -6.810 -18.216 1.00 93.75 550 THR A O 1
ATOM 4301 N N . ASP A 1 551 ? 24.143 -5.753 -19.818 1.00 93.06 551 ASP A N 1
ATOM 4302 C CA . ASP A 1 551 ? 24.775 -4.434 -19.672 1.00 93.06 551 ASP A CA 1
ATOM 4303 C C . ASP A 1 551 ? 24.559 -3.829 -18.278 1.00 93.06 551 ASP A C 1
ATOM 4305 O O . ASP A 1 551 ? 25.471 -3.232 -17.699 1.00 93.06 551 ASP A O 1
ATOM 4309 N N . ARG A 1 552 ? 23.373 -4.025 -17.685 1.00 91.31 552 ARG A N 1
ATOM 4310 C CA . ARG A 1 552 ? 23.101 -3.618 -16.296 1.00 91.31 552 ARG A CA 1
ATOM 4311 C C . ARG A 1 552 ? 23.657 -4.604 -15.267 1.00 91.31 552 ARG A C 1
ATOM 4313 O O . ARG A 1 552 ? 23.723 -4.267 -14.085 1.00 91.31 552 ARG A O 1
ATOM 4320 N N . GLY A 1 553 ? 24.075 -5.801 -15.682 1.00 93.50 553 GLY A N 1
ATOM 4321 C CA . GLY A 1 553 ? 24.571 -6.862 -14.804 1.00 93.50 553 GLY A CA 1
ATOM 4322 C C . GLY A 1 553 ? 23.502 -7.426 -13.863 1.00 93.50 553 GLY A C 1
ATOM 4323 O O . GLY A 1 553 ? 23.791 -7.698 -12.695 1.00 93.50 553 GLY A O 1
ATOM 4324 N N . TYR A 1 554 ? 22.261 -7.541 -14.332 1.00 95.56 554 TYR A N 1
ATOM 4325 C CA . TYR A 1 554 ? 21.193 -8.210 -13.593 1.00 95.56 554 TYR A CA 1
ATOM 4326 C C . TYR A 1 554 ? 21.387 -9.731 -13.614 1.00 95.56 554 TYR A C 1
ATOM 4328 O O . TYR A 1 554 ? 21.797 -10.309 -14.618 1.00 95.56 554 TYR A O 1
ATOM 4336 N N . GLU A 1 555 ? 21.036 -10.393 -12.515 1.00 95.00 555 GLU A N 1
ATOM 4337 C CA . GLU A 1 555 ? 21.228 -11.837 -12.342 1.00 95.00 555 GLU A CA 1
ATOM 4338 C C . GLU A 1 555 ? 19.889 -12.510 -12.003 1.00 95.00 555 GLU A C 1
ATOM 4340 O O . GLU A 1 555 ? 19.058 -11.949 -11.287 1.00 95.00 555 GLU A O 1
ATOM 4345 N N . TYR A 1 556 ? 19.649 -13.710 -12.534 1.00 96.06 556 TYR A N 1
ATOM 4346 C CA . TYR A 1 556 ? 18.463 -14.506 -12.206 1.00 96.06 556 TYR A CA 1
ATOM 4347 C C . TYR A 1 556 ? 18.724 -15.322 -10.938 1.00 96.06 556 TYR A C 1
ATOM 4349 O O . TYR A 1 556 ? 19.535 -16.246 -10.953 1.00 96.06 556 TYR A O 1
ATOM 4357 N N . GLU A 1 557 ? 18.023 -15.003 -9.848 1.00 95.56 557 GLU A N 1
ATOM 4358 C CA . GLU A 1 557 ? 18.225 -15.646 -8.545 1.00 95.56 557 GLU A CA 1
ATOM 4359 C C . GLU A 1 557 ? 16.923 -16.256 -7.976 1.00 95.56 557 GLU A C 1
ATOM 4361 O O . GLU A 1 557 ? 15.825 -15.722 -8.182 1.00 95.56 557 GLU A O 1
ATOM 4366 N N . PRO A 1 558 ? 17.013 -17.375 -7.226 1.00 95.31 558 PRO A N 1
ATOM 4367 C CA . PRO A 1 558 ? 15.867 -18.009 -6.580 1.00 95.31 558 PRO A CA 1
ATOM 4368 C C . PRO A 1 558 ? 15.381 -17.193 -5.370 1.00 95.31 558 PRO A C 1
ATOM 4370 O O . PRO A 1 558 ? 16.104 -17.022 -4.385 1.00 95.31 558 PRO A O 1
ATOM 4373 N N . VAL A 1 559 ? 14.126 -16.731 -5.402 1.00 95.19 559 VAL A N 1
ATOM 4374 C CA . VAL A 1 559 ? 13.546 -15.867 -4.360 1.00 95.19 559 VAL A CA 1
ATOM 4375 C C . VAL A 1 559 ? 12.347 -16.518 -3.658 1.00 95.19 559 VAL A C 1
ATOM 4377 O O . VAL A 1 559 ? 11.335 -16.853 -4.265 1.00 95.19 559 VAL A O 1
ATOM 4380 N N . LYS A 1 560 ? 12.451 -16.697 -2.337 1.00 94.69 560 LYS A N 1
ATOM 4381 C CA . LYS A 1 560 ? 11.498 -17.426 -1.483 1.00 94.69 560 LYS A CA 1
ATOM 4382 C C . LYS A 1 560 ? 10.242 -16.582 -1.221 1.00 94.69 560 LYS A C 1
ATOM 4384 O O . LYS A 1 560 ? 10.286 -15.547 -0.545 1.00 94.69 560 LYS A O 1
ATOM 4389 N N . ILE A 1 561 ? 9.103 -17.053 -1.728 1.00 91.62 561 ILE A N 1
ATOM 4390 C CA . ILE A 1 561 ? 7.753 -16.500 -1.560 1.00 91.62 561 ILE A CA 1
ATOM 4391 C C . ILE A 1 561 ? 6.880 -17.547 -0.846 1.00 91.62 561 ILE A C 1
ATOM 4393 O O . ILE A 1 561 ? 6.235 -18.390 -1.467 1.00 91.62 561 ILE A O 1
ATOM 4397 N N . TRP A 1 562 ? 6.819 -17.476 0.485 1.00 87.88 562 TRP A N 1
ATOM 4398 C CA . TRP A 1 562 ? 6.106 -18.443 1.337 1.00 87.88 562 TRP A CA 1
ATOM 4399 C C . TRP A 1 562 ? 6.660 -19.879 1.243 1.00 87.88 562 TRP A C 1
ATOM 4401 O O . TRP A 1 562 ? 7.585 -20.207 1.982 1.00 87.88 562 TRP A O 1
ATOM 4411 N N . LYS A 1 563 ? 6.085 -20.727 0.377 1.00 84.06 563 LYS A N 1
ATOM 4412 C CA . LYS A 1 563 ? 6.568 -22.088 0.063 1.00 84.06 563 LYS A CA 1
ATOM 4413 C C . LYS A 1 563 ? 7.100 -22.212 -1.369 1.00 84.06 563 LYS A C 1
ATOM 4415 O O . LYS A 1 563 ? 7.665 -23.247 -1.705 1.00 84.06 563 LYS A O 1
ATOM 4420 N N . ASP A 1 564 ? 6.904 -21.188 -2.193 1.00 88.44 564 ASP A N 1
ATOM 4421 C CA . ASP A 1 564 ? 7.330 -21.171 -3.585 1.00 88.44 564 ASP A CA 1
ATOM 4422 C C . ASP A 1 564 ? 8.704 -20.494 -3.654 1.00 88.44 564 ASP A C 1
ATOM 4424 O O . ASP A 1 564 ? 8.936 -19.514 -2.945 1.00 88.44 564 ASP A O 1
ATOM 4428 N N . THR A 1 565 ? 9.586 -20.952 -4.538 1.00 92.62 565 THR A N 1
ATOM 4429 C CA . THR A 1 565 ? 10.874 -20.289 -4.798 1.00 92.62 565 THR A CA 1
ATOM 4430 C C . THR A 1 565 ? 11.060 -20.122 -6.310 1.00 92.62 565 THR A C 1
ATOM 4432 O O . THR A 1 565 ? 11.827 -20.872 -6.912 1.00 92.62 565 THR A O 1
ATOM 4435 N N . PRO A 1 566 ? 10.307 -19.217 -6.969 1.00 93.81 566 PRO A N 1
ATOM 4436 C CA . PRO A 1 566 ? 10.555 -18.889 -8.369 1.00 93.81 566 PRO A CA 1
ATOM 4437 C C . PRO A 1 566 ? 11.961 -18.311 -8.552 1.00 93.81 566 PRO A C 1
ATOM 4439 O O . PRO A 1 566 ? 12.482 -17.624 -7.669 1.00 93.81 566 PRO A O 1
ATOM 4442 N N . CYS A 1 567 ? 12.540 -18.545 -9.726 1.00 94.75 567 CYS A N 1
ATOM 4443 C CA . CYS A 1 567 ? 13.665 -17.752 -10.197 1.00 94.75 567 CYS A CA 1
ATOM 4444 C C . CYS A 1 567 ? 13.129 -16.409 -10.712 1.00 94.75 567 CYS A C 1
ATOM 4446 O O . CYS A 1 567 ? 12.115 -16.382 -11.410 1.00 94.75 567 CYS A O 1
ATOM 4448 N N . ALA A 1 568 ? 13.762 -15.301 -10.338 1.00 96.44 568 ALA A N 1
ATOM 4449 C CA . ALA A 1 568 ? 13.346 -13.964 -10.749 1.00 96.44 568 ALA A CA 1
ATOM 4450 C C . ALA A 1 568 ? 14.564 -13.051 -10.927 1.00 96.44 568 ALA A C 1
ATOM 4452 O O . ALA A 1 568 ? 15.623 -13.287 -10.346 1.00 96.44 568 ALA A O 1
ATOM 4453 N N . LEU A 1 569 ? 14.405 -12.006 -11.736 1.00 97.25 569 LEU A N 1
ATOM 4454 C CA . LEU A 1 569 ? 15.492 -11.108 -12.107 1.00 97.25 569 LEU A CA 1
ATOM 4455 C C . LEU A 1 569 ? 15.816 -10.159 -10.944 1.00 97.25 569 LEU A C 1
ATOM 4457 O O . LEU A 1 569 ? 14.962 -9.355 -10.558 1.00 97.25 569 LEU A O 1
ATOM 4461 N N . ASN A 1 570 ? 17.026 -10.247 -10.387 1.00 97.06 570 ASN A N 1
ATOM 4462 C CA . ASN A 1 570 ? 17.504 -9.362 -9.329 1.00 97.06 570 ASN A CA 1
ATOM 4463 C C . ASN A 1 570 ? 18.073 -8.061 -9.921 1.00 97.06 570 ASN A C 1
ATOM 4465 O O . ASN A 1 570 ? 19.116 -8.038 -10.573 1.00 97.06 570 ASN A O 1
ATOM 4469 N N . MET A 1 571 ? 17.381 -6.964 -9.630 1.00 95.69 571 MET A N 1
ATOM 4470 C CA . MET A 1 571 ? 17.693 -5.585 -10.002 1.00 95.69 571 MET A CA 1
ATOM 4471 C C . MET A 1 571 ? 18.291 -4.800 -8.817 1.00 95.69 571 MET A C 1
ATOM 4473 O O . MET A 1 571 ? 18.133 -3.585 -8.730 1.00 95.69 571 MET A O 1
ATOM 4477 N N . GLU A 1 572 ? 18.965 -5.471 -7.871 1.00 94.12 572 GLU A N 1
ATOM 4478 C CA . GLU A 1 572 ? 19.618 -4.842 -6.706 1.00 94.12 572 GLU A CA 1
ATOM 4479 C C . GLU A 1 572 ? 20.487 -3.629 -7.070 1.00 94.12 572 GLU A C 1
ATOM 4481 O O . GLU A 1 572 ? 20.519 -2.661 -6.314 1.00 94.12 572 GLU A O 1
ATOM 4486 N N . ARG A 1 573 ? 21.166 -3.663 -8.224 1.00 91.88 573 ARG A N 1
ATOM 4487 C CA . ARG A 1 573 ? 22.071 -2.596 -8.686 1.00 91.88 573 ARG A CA 1
ATOM 4488 C C . ARG A 1 573 ? 21.385 -1.236 -8.864 1.00 91.88 573 ARG A C 1
ATOM 4490 O O . ARG A 1 573 ? 22.054 -0.216 -8.755 1.00 91.88 573 ARG A O 1
ATOM 4497 N N . GLU A 1 574 ? 20.068 -1.217 -9.069 1.00 91.00 574 GLU A N 1
ATOM 4498 C CA . GLU A 1 574 ? 19.264 0.009 -9.158 1.00 91.00 574 GLU A CA 1
ATOM 4499 C C . GLU A 1 574 ? 18.927 0.601 -7.769 1.00 91.00 574 GLU A C 1
ATOM 4501 O O . GLU A 1 574 ? 18.370 1.694 -7.670 1.00 91.00 574 GLU A O 1
ATOM 4506 N N . LEU A 1 575 ? 19.207 -0.103 -6.661 1.00 91.19 575 LEU A N 1
ATOM 4507 C CA . LEU A 1 575 ? 18.770 0.322 -5.330 1.00 91.19 575 LEU A CA 1
ATOM 4508 C C . LEU A 1 575 ? 19.761 1.268 -4.632 1.00 91.19 575 LEU A C 1
ATOM 4510 O O . LEU A 1 575 ? 20.897 0.879 -4.349 1.00 91.19 575 LEU A O 1
ATOM 4514 N N . PRO A 1 576 ? 19.325 2.471 -4.206 1.00 89.69 576 PRO A N 1
ATOM 4515 C CA . PRO A 1 576 ? 20.163 3.342 -3.395 1.00 89.69 576 PRO A CA 1
ATOM 4516 C C . PRO A 1 576 ? 20.378 2.715 -2.000 1.00 89.69 576 PRO A C 1
ATOM 4518 O O . PRO A 1 576 ? 19.396 2.330 -1.350 1.00 89.69 576 PRO A O 1
ATOM 4521 N N . PRO A 1 577 ? 21.618 2.660 -1.468 1.00 84.62 577 PRO A N 1
ATOM 4522 C CA . PRO A 1 577 ? 21.911 2.089 -0.143 1.00 84.62 577 PRO A CA 1
ATOM 4523 C C . PRO A 1 577 ? 21.151 2.752 1.027 1.00 84.62 577 PRO A C 1
ATOM 4525 O O . PRO A 1 577 ? 21.043 2.196 2.123 1.00 84.62 577 PRO A O 1
ATOM 4528 N N . GLU A 1 578 ? 20.613 3.950 0.804 1.00 87.75 578 GLU A N 1
ATOM 4529 C CA . GLU A 1 578 ? 19.642 4.669 1.630 1.00 87.75 578 GLU A CA 1
ATOM 4530 C C . GLU A 1 578 ? 18.382 3.854 1.933 1.00 87.75 578 GLU A C 1
ATOM 4532 O O . GLU A 1 578 ? 17.857 3.941 3.041 1.00 87.75 578 GLU A O 1
ATOM 4537 N N . LEU A 1 579 ? 17.882 3.076 0.970 1.00 89.50 579 LEU A N 1
ATOM 4538 C CA . LEU A 1 579 ? 16.590 2.404 1.083 1.00 89.50 579 LEU A CA 1
ATOM 4539 C C . LEU A 1 579 ? 16.634 1.255 2.099 1.00 89.50 579 LEU A C 1
ATOM 4541 O O . LEU A 1 579 ? 15.712 1.108 2.900 1.00 89.50 579 LEU A O 1
ATOM 4545 N N . ALA A 1 580 ? 17.732 0.494 2.143 1.00 90.12 580 ALA A N 1
ATOM 4546 C CA . ALA A 1 580 ? 17.948 -0.530 3.169 1.00 90.12 580 ALA A CA 1
ATOM 4547 C C . ALA A 1 580 ? 17.964 0.084 4.580 1.00 90.12 580 ALA A C 1
ATOM 4549 O O . ALA A 1 580 ? 17.281 -0.408 5.482 1.00 90.12 580 ALA A O 1
ATOM 4550 N N . ARG A 1 581 ? 18.659 1.223 4.739 1.00 88.69 581 ARG A N 1
ATOM 4551 C CA . ARG A 1 581 ? 18.679 2.015 5.980 1.00 88.69 581 ARG A CA 1
ATOM 4552 C C . ARG A 1 581 ? 17.282 2.522 6.355 1.00 88.69 581 ARG A C 1
ATOM 4554 O O . ARG A 1 581 ? 16.864 2.318 7.491 1.00 88.69 581 ARG A O 1
ATOM 4561 N N . TYR A 1 582 ? 16.542 3.107 5.410 1.00 90.06 582 TYR A N 1
ATOM 4562 C CA . TYR A 1 582 ? 15.177 3.605 5.622 1.00 90.06 582 TYR A CA 1
ATOM 4563 C C . TYR A 1 582 ? 14.209 2.502 6.074 1.00 90.06 582 TYR A C 1
ATOM 4565 O O . TYR A 1 582 ? 13.430 2.693 7.004 1.00 90.06 582 TYR A O 1
ATOM 4573 N N . LEU A 1 583 ? 14.273 1.326 5.445 1.00 90.50 583 LEU A N 1
ATOM 4574 C CA . LEU A 1 583 ? 13.403 0.191 5.760 1.00 90.50 583 LEU A CA 1
ATOM 4575 C C . LEU A 1 583 ? 13.817 -0.574 7.032 1.00 90.50 583 LEU A C 1
ATOM 4577 O O . LEU A 1 583 ? 13.105 -1.493 7.441 1.00 90.50 583 LEU A O 1
ATOM 4581 N N . GLY A 1 584 ? 14.948 -0.223 7.656 1.00 88.94 584 GLY A N 1
ATOM 4582 C CA . GLY A 1 584 ? 15.507 -0.930 8.813 1.00 88.94 584 GLY A CA 1
ATOM 4583 C C . GLY A 1 584 ? 16.059 -2.325 8.486 1.00 88.94 58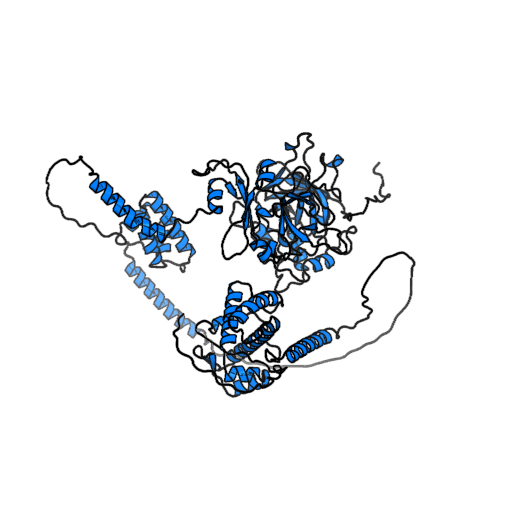4 GLY A C 1
ATOM 4584 O O . GLY A 1 584 ? 16.207 -3.158 9.384 1.00 88.94 584 GLY A O 1
ATOM 4585 N N . VAL A 1 585 ? 16.341 -2.600 7.209 1.00 89.75 585 VAL A N 1
ATOM 4586 C CA . VAL A 1 585 ? 16.832 -3.897 6.728 1.00 89.75 585 VAL A CA 1
ATOM 4587 C C . VAL A 1 585 ? 18.340 -3.970 6.964 1.00 89.75 585 VAL A C 1
ATOM 4589 O O . VAL A 1 585 ? 19.102 -3.160 6.447 1.00 89.75 585 VAL A O 1
ATOM 4592 N N . LYS A 1 586 ? 18.771 -4.943 7.775 1.00 86.88 586 LYS A N 1
ATOM 4593 C CA . LYS A 1 586 ? 20.186 -5.140 8.152 1.00 86.88 586 LYS A CA 1
ATOM 4594 C C . LYS A 1 586 ? 20.991 -5.984 7.163 1.00 86.88 586 LYS A C 1
ATOM 4596 O O . LYS A 1 586 ? 22.213 -6.017 7.247 1.00 86.88 586 LYS A O 1
ATOM 4601 N N . ASN A 1 587 ? 20.299 -6.710 6.295 1.00 91.06 587 ASN A N 1
ATOM 4602 C CA . ASN A 1 587 ? 20.887 -7.630 5.332 1.00 91.06 587 ASN A CA 1
ATOM 4603 C C . ASN A 1 587 ? 20.988 -6.951 3.957 1.00 91.06 587 ASN A C 1
ATOM 4605 O O . ASN A 1 587 ? 20.402 -5.889 3.747 1.00 91.06 587 ASN A O 1
ATOM 4609 N N . ARG A 1 588 ? 21.664 -7.603 3.003 1.00 93.56 588 ARG A N 1
ATOM 4610 C CA . ARG A 1 588 ? 21.616 -7.237 1.579 1.00 93.56 588 ARG A CA 1
ATOM 4611 C C . ARG A 1 588 ? 20.148 -7.130 1.129 1.00 93.56 588 ARG A C 1
ATOM 4613 O O . ARG A 1 588 ? 19.367 -8.052 1.383 1.00 93.56 588 ARG A O 1
ATOM 4620 N N . LEU A 1 589 ? 19.776 -5.993 0.541 1.00 95.69 589 LEU A N 1
ATOM 4621 C CA . LEU A 1 589 ? 18.432 -5.683 0.045 1.00 95.69 589 LEU A CA 1
ATOM 4622 C C . LEU A 1 589 ? 18.461 -5.769 -1.480 1.00 95.69 589 LEU A C 1
ATOM 4624 O O . LEU A 1 589 ? 19.238 -5.050 -2.093 1.00 95.69 589 LEU A O 1
ATOM 4628 N N . GLY A 1 590 ? 17.588 -6.584 -2.063 1.00 95.75 590 GLY A N 1
ATOM 4629 C CA . GLY A 1 590 ? 17.419 -6.717 -3.508 1.00 95.75 590 GLY A CA 1
ATOM 4630 C C . GLY A 1 590 ? 16.010 -6.322 -3.943 1.00 95.75 590 GLY A C 1
ATOM 4631 O O . GLY A 1 590 ? 15.071 -6.298 -3.136 1.00 95.75 590 GLY A O 1
ATOM 4632 N N . LEU A 1 591 ? 15.859 -6.021 -5.229 1.00 97.31 591 LEU A N 1
ATOM 4633 C CA . LEU A 1 591 ? 14.578 -5.761 -5.882 1.00 97.31 591 LEU A CA 1
ATOM 4634 C C . LEU A 1 591 ? 14.416 -6.778 -6.998 1.00 97.31 591 LEU A C 1
ATOM 4636 O O . LEU A 1 591 ? 15.236 -6.831 -7.901 1.00 97.31 591 LEU A O 1
ATOM 4640 N N . PHE A 1 592 ? 13.355 -7.568 -6.941 1.00 97.69 592 PHE A N 1
ATOM 4641 C CA . PHE A 1 592 ? 13.125 -8.651 -7.880 1.00 97.69 592 PHE A CA 1
ATOM 4642 C C . PHE A 1 592 ? 11.979 -8.306 -8.826 1.00 97.69 592 PHE A C 1
ATOM 4644 O O . PHE A 1 592 ? 10.914 -7.877 -8.372 1.00 97.69 592 PHE A O 1
ATOM 4651 N N . ARG A 1 593 ? 12.181 -8.537 -10.126 1.00 96.69 593 ARG A N 1
ATOM 4652 C CA . ARG A 1 593 ? 11.159 -8.464 -11.179 1.00 96.69 593 ARG A CA 1
ATOM 4653 C C . ARG A 1 593 ? 10.776 -9.878 -11.603 1.00 96.69 593 ARG A C 1
ATOM 4655 O O . ARG A 1 593 ? 11.646 -10.700 -11.881 1.00 96.69 593 ARG A O 1
ATOM 4662 N N . MET A 1 594 ? 9.475 -10.171 -11.648 1.00 95.81 594 MET A N 1
ATOM 4663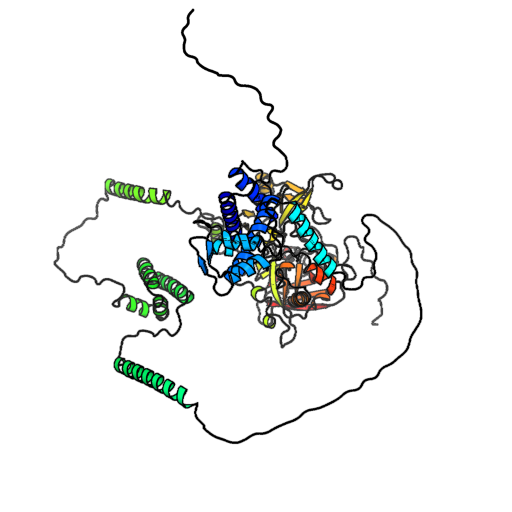 C CA . MET A 1 594 ? 9.003 -11.465 -12.143 1.00 95.81 594 MET A CA 1
ATOM 4664 C C . MET A 1 594 ? 9.178 -11.514 -13.659 1.00 95.81 594 MET A C 1
ATOM 4666 O O . MET A 1 594 ? 8.817 -10.551 -14.338 1.00 95.81 594 MET A O 1
ATOM 4670 N N . ASP A 1 595 ? 9.691 -12.628 -14.166 1.00 94.06 595 ASP A N 1
ATOM 4671 C CA . ASP A 1 595 ? 9.753 -12.920 -15.596 1.00 94.06 595 ASP A CA 1
ATOM 4672 C C . ASP A 1 595 ? 8.339 -13.236 -16.141 1.00 94.06 595 ASP A C 1
ATOM 4674 O O . ASP A 1 595 ? 7.681 -14.150 -15.630 1.00 94.06 595 ASP A O 1
ATOM 4678 N N . PRO A 1 596 ? 7.845 -12.511 -17.168 1.00 91.88 596 PRO A N 1
ATOM 4679 C CA . PRO A 1 596 ? 6.570 -12.794 -17.824 1.00 91.88 596 PRO A CA 1
ATOM 4680 C C . PRO A 1 596 ? 6.423 -14.218 -18.386 1.00 91.88 596 PRO A C 1
ATOM 4682 O O . PRO A 1 596 ? 5.288 -14.700 -18.468 1.00 91.88 596 PRO A O 1
ATOM 4685 N N . ALA A 1 597 ? 7.524 -14.878 -18.762 1.00 89.75 597 ALA A N 1
ATOM 4686 C CA . ALA A 1 597 ? 7.537 -16.252 -19.261 1.00 89.75 597 ALA A CA 1
ATOM 4687 C C . ALA A 1 597 ? 7.473 -17.291 -18.125 1.00 89.75 597 ALA A C 1
ATOM 4689 O O . ALA A 1 597 ? 6.783 -18.300 -18.253 1.00 89.75 597 ALA A O 1
ATOM 4690 N N . ASN A 1 598 ? 8.120 -17.024 -16.985 1.00 88.88 598 ASN A N 1
ATOM 4691 C CA . ASN A 1 598 ? 8.253 -17.956 -15.854 1.00 88.88 598 ASN A CA 1
ATOM 4692 C C . ASN A 1 598 ? 7.352 -17.605 -14.646 1.00 88.88 598 ASN A C 1
ATOM 4694 O O . ASN A 1 598 ? 7.735 -17.729 -13.479 1.00 88.88 598 ASN A O 1
ATOM 4698 N N . ARG A 1 599 ? 6.112 -17.177 -14.918 1.00 92.81 599 ARG A N 1
ATOM 4699 C CA . ARG A 1 599 ? 5.103 -16.847 -13.892 1.00 92.81 599 ARG A CA 1
ATOM 4700 C C . ARG A 1 599 ? 4.640 -18.072 -13.094 1.00 92.81 599 ARG A C 1
ATOM 4702 O O . ARG A 1 599 ? 4.534 -19.181 -13.613 1.00 92.81 599 ARG A O 1
ATOM 4709 N N . ARG A 1 600 ? 4.256 -17.864 -11.828 1.00 94.25 600 ARG A N 1
ATOM 4710 C CA . ARG A 1 600 ? 3.763 -18.944 -10.950 1.00 94.25 600 ARG A CA 1
ATOM 4711 C C . ARG A 1 600 ? 2.308 -19.295 -11.258 1.00 94.25 600 ARG A C 1
ATOM 4713 O O . ARG A 1 600 ? 1.466 -18.404 -11.317 1.00 94.25 600 ARG A O 1
ATOM 4720 N N . GLN A 1 601 ? 1.992 -20.583 -11.375 1.00 93.69 601 GLN A N 1
ATOM 4721 C CA . GLN A 1 601 ? 0.633 -21.079 -11.640 1.00 93.69 601 GLN A CA 1
ATOM 4722 C C . GLN A 1 601 ? -0.187 -21.279 -10.350 1.00 93.69 601 GLN A C 1
ATOM 4724 O O . GLN A 1 601 ? 0.328 -21.726 -9.323 1.00 93.69 601 GLN A O 1
ATOM 4729 N N . VAL A 1 602 ? -1.486 -20.968 -10.399 1.00 91.50 602 VAL A N 1
ATOM 4730 C CA . VAL A 1 602 ? -2.409 -21.019 -9.253 1.00 91.50 602 VAL A CA 1
ATOM 4731 C C . VAL A 1 602 ? -3.341 -22.228 -9.346 1.00 91.50 602 VAL A C 1
ATOM 4733 O O . VAL A 1 602 ? -4.315 -22.245 -10.091 1.00 91.50 602 VAL A O 1
ATOM 4736 N N . PHE A 1 603 ? -3.060 -23.247 -8.534 1.00 89.81 603 PHE A N 1
ATOM 4737 C CA . PHE A 1 603 ? -3.763 -24.539 -8.561 1.00 89.81 603 PHE A CA 1
ATOM 4738 C C . PHE A 1 603 ? -4.753 -24.780 -7.412 1.00 89.81 603 PHE A C 1
ATOM 4740 O O . PHE A 1 603 ? -5.507 -25.761 -7.421 1.00 89.81 603 PHE A O 1
ATOM 4747 N N . ARG A 1 604 ? -4.691 -23.951 -6.371 1.00 86.25 604 ARG A N 1
ATOM 4748 C CA . ARG A 1 604 ? -5.380 -24.145 -5.091 1.00 86.25 604 ARG A CA 1
ATOM 4749 C C . ARG A 1 604 ? -6.686 -23.363 -5.112 1.00 86.25 604 ARG A C 1
ATOM 4751 O O . ARG A 1 604 ? -6.625 -22.158 -5.283 1.00 86.25 604 ARG A O 1
ATOM 4758 N N . CYS A 1 605 ? -7.825 -24.038 -4.949 1.00 87.94 605 CYS A N 1
ATOM 4759 C CA . CYS A 1 605 ? -9.205 -23.515 -5.056 1.00 87.94 605 CYS A CA 1
ATOM 4760 C C . CYS A 1 605 ? -9.601 -22.876 -6.400 1.00 87.94 605 CYS A C 1
ATOM 4762 O O . CYS A 1 605 ? -10.773 -22.948 -6.752 1.00 87.94 605 CYS A O 1
ATOM 4764 N N . ALA A 1 606 ? -8.660 -22.296 -7.145 1.00 90.31 606 ALA A N 1
ATOM 4765 C CA . ALA A 1 606 ? -8.877 -21.773 -8.484 1.00 90.31 606 ALA A CA 1
ATOM 4766 C C . ALA A 1 606 ? -9.384 -22.864 -9.450 1.00 90.31 606 ALA A C 1
ATOM 4768 O O . ALA A 1 606 ? -8.980 -24.032 -9.324 1.00 90.31 606 ALA A O 1
ATOM 4769 N N . PRO A 1 607 ? -10.237 -22.493 -10.422 1.00 90.69 607 PRO A N 1
ATOM 4770 C CA . PRO A 1 607 ? -10.565 -23.347 -11.557 1.00 90.69 607 PRO A CA 1
ATOM 4771 C C . PRO A 1 607 ? -9.302 -23.670 -12.365 1.00 90.69 607 PRO A C 1
ATOM 4773 O O . PRO A 1 607 ? -8.281 -22.984 -12.267 1.00 90.69 607 PRO A O 1
ATOM 4776 N N . ARG A 1 608 ? -9.361 -24.749 -13.146 1.00 91.19 608 ARG A N 1
ATOM 4777 C CA . ARG A 1 608 ? -8.260 -25.182 -14.010 1.00 91.19 608 ARG A CA 1
ATOM 4778 C C . ARG A 1 608 ? -8.531 -24.792 -15.463 1.00 91.19 608 ARG A C 1
ATOM 4780 O O . ARG A 1 608 ? -9.562 -24.207 -15.798 1.00 91.19 608 ARG A O 1
ATOM 4787 N N . GLU A 1 609 ? -7.553 -25.094 -16.302 1.00 88.31 609 GLU A N 1
ATOM 4788 C CA . GLU A 1 609 ? -7.529 -24.802 -17.734 1.00 88.31 609 GLU A CA 1
ATOM 4789 C C . GLU A 1 609 ? -8.720 -25.395 -18.504 1.00 88.31 609 GLU A C 1
ATOM 4791 O O . GLU A 1 609 ? -9.270 -24.739 -19.383 1.00 88.31 609 GLU A O 1
ATOM 4796 N N . ASP A 1 610 ? -9.207 -26.569 -18.097 1.00 86.00 610 ASP A N 1
ATOM 4797 C CA . ASP A 1 610 ? -10.422 -27.205 -18.625 1.00 86.00 610 ASP A CA 1
ATOM 4798 C C . ASP A 1 610 ? -11.690 -26.345 -18.457 1.00 86.00 610 ASP A C 1
ATOM 4800 O O . ASP A 1 610 ? -12.588 -26.377 -19.305 1.00 86.00 610 ASP A O 1
ATOM 4804 N N . ALA A 1 611 ? -11.756 -25.549 -17.388 1.00 86.81 611 ALA A N 1
ATOM 4805 C CA . ALA A 1 611 ? -12.859 -24.654 -17.071 1.00 86.81 611 ALA A CA 1
ATOM 4806 C C . ALA A 1 611 ? -12.676 -23.254 -17.683 1.00 86.81 611 ALA A C 1
ATOM 4808 O O . ALA A 1 611 ? -13.600 -22.759 -18.333 1.00 86.81 611 ALA A O 1
ATOM 4809 N N . LEU A 1 612 ? -11.506 -22.624 -17.518 1.00 86.62 612 LEU A N 1
ATOM 4810 C CA . LEU A 1 612 ? -11.270 -21.243 -17.974 1.00 86.62 612 LEU A CA 1
ATOM 4811 C C . LEU A 1 612 ? -10.780 -21.109 -19.424 1.00 86.62 612 LEU A C 1
ATOM 4813 O O . LEU A 1 612 ? -10.832 -20.011 -19.968 1.00 86.62 612 LEU A O 1
ATOM 4817 N N . GLY A 1 613 ? -10.271 -22.176 -20.042 1.00 86.88 613 GLY A N 1
ATOM 4818 C CA . GLY A 1 613 ? -9.516 -22.095 -21.300 1.00 86.88 613 GLY A CA 1
ATOM 4819 C C . GLY A 1 613 ? -8.059 -21.637 -21.132 1.00 86.88 613 GLY A C 1
ATOM 4820 O O . GLY A 1 613 ? -7.336 -21.563 -22.117 1.00 86.88 613 GLY A O 1
ATOM 4821 N N . TYR A 1 614 ? -7.619 -21.344 -19.904 1.00 89.75 614 TYR A N 1
ATOM 4822 C CA . TYR A 1 614 ? -6.227 -21.052 -19.554 1.00 89.75 614 TYR A CA 1
ATOM 4823 C C . TYR A 1 614 ? -5.960 -21.438 -18.089 1.00 89.75 614 TYR A C 1
ATOM 4825 O O . TYR A 1 614 ? -6.882 -21.449 -17.271 1.00 89.75 614 TYR A O 1
ATOM 4833 N N . GLN A 1 615 ? -4.714 -21.741 -17.719 1.00 92.56 615 GLN A N 1
ATOM 4834 C CA . GLN A 1 615 ? -4.327 -21.970 -16.319 1.00 92.56 615 GLN A CA 1
ATOM 4835 C C . GLN A 1 615 ? -4.007 -20.626 -15.621 1.00 92.56 615 GLN A C 1
ATOM 4837 O O . GLN A 1 615 ? -3.063 -19.949 -16.034 1.00 92.56 615 GLN A O 1
ATOM 4842 N N . PRO A 1 616 ? -4.720 -20.228 -14.542 1.00 92.75 616 PRO A N 1
ATOM 4843 C CA . PRO A 1 616 ? -4.406 -19.029 -13.761 1.00 92.75 616 PRO A CA 1
ATOM 4844 C C . PRO A 1 616 ? -2.941 -18.919 -13.326 1.00 92.75 616 PRO A C 1
ATOM 4846 O O . PRO A 1 616 ? -2.345 -19.900 -12.867 1.00 9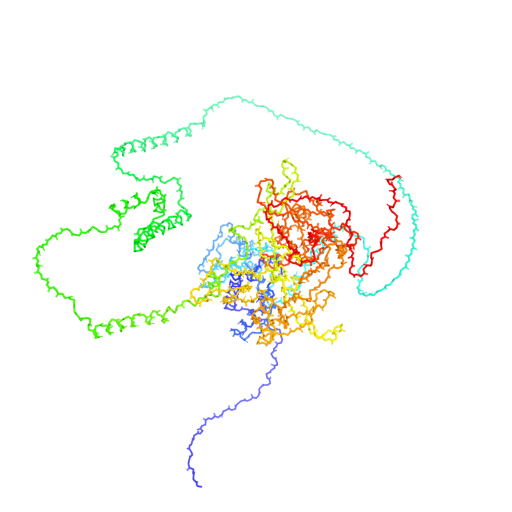2.75 616 PRO A O 1
ATOM 4849 N N . VAL A 1 617 ? -2.389 -17.707 -13.423 1.00 94.38 617 VAL A N 1
ATOM 4850 C CA . VAL A 1 617 ? -0.984 -17.362 -13.143 1.00 94.38 617 VAL A CA 1
ATOM 4851 C C . VAL A 1 617 ? -0.880 -16.099 -12.289 1.00 94.38 617 VAL A C 1
ATOM 4853 O O . VAL A 1 617 ? -1.819 -15.316 -12.232 1.00 94.38 617 VAL A O 1
ATOM 4856 N N . ILE A 1 618 ? 0.257 -15.886 -11.623 1.00 96.19 618 ILE A N 1
ATOM 4857 C CA . ILE A 1 618 ? 0.546 -14.697 -10.810 1.00 96.19 618 ILE A CA 1
ATOM 4858 C C . ILE A 1 618 ? 2.027 -14.300 -10.840 1.00 96.19 618 ILE A C 1
ATOM 4860 O O . ILE A 1 618 ? 2.919 -15.151 -10.853 1.00 96.19 618 ILE A O 1
ATOM 4864 N N . ASP A 1 619 ? 2.272 -12.991 -10.719 1.00 96.06 619 ASP A N 1
ATOM 4865 C CA . ASP A 1 619 ? 3.587 -12.413 -10.410 1.00 96.06 619 ASP A CA 1
ATOM 4866 C C . ASP A 1 619 ? 3.868 -12.490 -8.886 1.00 96.06 619 ASP A C 1
ATOM 4868 O O . ASP A 1 619 ? 3.694 -13.555 -8.291 1.00 96.06 619 ASP A O 1
ATOM 4872 N N . PHE A 1 620 ? 4.231 -11.416 -8.170 1.00 97.00 620 PHE A N 1
ATOM 4873 C CA . PHE A 1 620 ? 4.494 -11.455 -6.710 1.00 97.00 620 PHE A CA 1
ATOM 4874 C C . PHE A 1 620 ? 3.234 -11.422 -5.813 1.00 97.00 620 PHE A C 1
ATOM 4876 O O . PHE A 1 620 ? 3.269 -10.951 -4.668 1.00 97.00 620 PHE A O 1
ATOM 4883 N N . HIS A 1 621 ? 2.106 -11.955 -6.282 1.00 95.44 621 HIS A N 1
ATOM 4884 C CA . HIS A 1 621 ? 0.887 -12.114 -5.480 1.00 95.44 621 HIS A CA 1
ATOM 4885 C C . HIS A 1 621 ? 1.093 -13.112 -4.323 1.00 95.44 621 HIS A C 1
ATOM 4887 O O . HIS A 1 621 ? 2.059 -13.877 -4.305 1.00 95.44 621 HIS A O 1
ATOM 4893 N N . ASP A 1 622 ? 0.209 -13.107 -3.320 1.00 91.69 622 ASP A N 1
ATOM 4894 C CA . ASP A 1 622 ? 0.283 -14.094 -2.228 1.00 91.69 622 ASP A CA 1
ATOM 4895 C C . ASP A 1 622 ? -0.343 -15.446 -2.599 1.00 91.69 622 ASP A C 1
ATOM 4897 O O . ASP A 1 622 ? 0.112 -16.462 -2.079 1.00 91.69 622 ASP A O 1
ATOM 4901 N N . ALA A 1 623 ? -1.354 -15.477 -3.481 1.00 89.12 623 ALA A N 1
ATOM 4902 C CA . ALA A 1 623 ? -1.981 -16.733 -3.910 1.00 89.12 623 ALA A CA 1
ATOM 4903 C C . ALA A 1 623 ? -2.834 -16.684 -5.193 1.00 89.12 623 ALA A C 1
ATOM 4905 O O . ALA A 1 623 ? -2.920 -17.713 -5.848 1.00 89.12 623 ALA A O 1
ATOM 4906 N N . TYR A 1 624 ? -3.481 -15.563 -5.538 1.00 95.69 624 TYR A N 1
ATOM 4907 C CA . TYR A 1 624 ? -4.409 -15.469 -6.681 1.00 95.69 624 TYR A CA 1
ATOM 4908 C C . TYR A 1 624 ? -4.267 -14.122 -7.413 1.00 95.69 624 TYR A C 1
ATOM 4910 O O . TYR A 1 624 ? -3.757 -13.180 -6.796 1.00 95.69 624 TYR A O 1
ATOM 4918 N N . PRO A 1 625 ? -4.737 -14.016 -8.675 1.00 96.12 625 PRO A N 1
ATOM 4919 C CA . PRO A 1 625 ? -4.715 -12.785 -9.473 1.00 96.12 625 PRO A CA 1
ATOM 4920 C C . PRO A 1 625 ? -5.388 -11.575 -8.816 1.00 96.12 625 PRO A C 1
ATOM 4922 O O . PRO A 1 625 ? -4.891 -10.455 -8.882 1.00 96.12 625 PRO A O 1
ATOM 4925 N N . LEU A 1 626 ? -6.552 -11.779 -8.191 1.00 97.81 626 LEU A N 1
ATOM 4926 C CA . LEU A 1 626 ? -7.411 -10.688 -7.736 1.00 97.81 626 LEU A CA 1
ATOM 4927 C C . LEU A 1 626 ? -7.981 -10.945 -6.347 1.00 97.81 626 LEU A C 1
ATOM 4929 O O . LEU A 1 626 ? -8.307 -12.072 -5.975 1.00 97.81 626 LEU A O 1
ATOM 4933 N N . HIS A 1 627 ? -8.147 -9.858 -5.598 1.00 98.00 627 HIS A N 1
ATOM 4934 C CA . HIS A 1 627 ? -8.720 -9.848 -4.259 1.00 98.00 627 HIS A CA 1
ATOM 4935 C C . HIS A 1 627 ? -9.788 -8.748 -4.160 1.00 98.00 627 HIS A C 1
ATOM 4937 O O . HIS A 1 627 ? -9.486 -7.573 -4.381 1.00 98.00 627 HIS A O 1
ATOM 4943 N N . MET A 1 628 ? -11.024 -9.124 -3.828 1.00 98.19 628 MET A N 1
ATOM 4944 C CA . MET A 1 628 ? -12.174 -8.222 -3.694 1.00 98.19 628 MET A CA 1
ATOM 4945 C C . MET A 1 628 ? -12.579 -8.030 -2.230 1.00 98.19 628 MET A C 1
ATOM 4947 O O . MET A 1 628 ? -12.485 -8.968 -1.441 1.00 98.19 628 MET A O 1
ATOM 4951 N N . LEU A 1 629 ? -13.064 -6.839 -1.874 1.00 97.19 629 LEU A N 1
ATOM 4952 C CA . LEU A 1 629 ? -13.572 -6.492 -0.540 1.00 97.19 629 LEU A CA 1
ATOM 4953 C C . LEU A 1 629 ? -14.876 -5.695 -0.645 1.00 97.19 629 LEU A C 1
ATOM 4955 O O . LEU A 1 629 ? -14.926 -4.747 -1.428 1.00 97.19 629 LEU A O 1
ATOM 4959 N N . SER A 1 630 ? -15.875 -5.977 0.196 1.00 95.62 630 SER A N 1
ATOM 4960 C CA . SER A 1 630 ? -16.991 -5.045 0.408 1.00 95.62 630 SER A CA 1
ATOM 4961 C C . SER A 1 630 ? -16.698 -4.035 1.526 1.00 95.62 630 SER A C 1
ATOM 4963 O O . SER A 1 630 ? -16.213 -4.392 2.604 1.00 95.62 630 SER A O 1
ATOM 4965 N N . LEU A 1 631 ? -17.037 -2.758 1.303 1.00 94.88 631 LEU A N 1
ATOM 4966 C CA . LEU A 1 631 ? -16.981 -1.727 2.347 1.00 94.88 631 LEU A CA 1
ATOM 4967 C C . LEU A 1 631 ? -17.948 -1.998 3.509 1.00 94.88 631 LEU A C 1
ATOM 4969 O O . LEU A 1 631 ? -17.641 -1.630 4.642 1.00 94.88 631 LEU A O 1
ATOM 4973 N N . THR A 1 632 ? -19.101 -2.631 3.274 1.00 93.38 632 THR A N 1
ATOM 4974 C CA . THR A 1 632 ? -20.059 -2.943 4.351 1.00 93.38 632 THR A CA 1
ATOM 4975 C C . THR A 1 632 ? -19.524 -4.045 5.265 1.00 93.38 632 THR A C 1
ATOM 4977 O O . THR A 1 632 ? -19.562 -3.889 6.485 1.00 93.38 632 THR A O 1
ATOM 4980 N N . SER A 1 633 ? -18.882 -5.068 4.697 1.00 95.69 633 SER A N 1
ATOM 4981 C CA . SER A 1 633 ? -18.126 -6.109 5.414 1.00 95.69 633 SER A CA 1
ATOM 4982 C C . SER A 1 633 ? -16.975 -5.537 6.253 1.00 95.69 633 SER A C 1
ATOM 4984 O O . SER A 1 633 ? -16.746 -5.962 7.384 1.00 95.69 633 SER A O 1
ATOM 4986 N N . ILE A 1 634 ? -16.265 -4.529 5.735 1.00 95.81 634 ILE A N 1
ATOM 4987 C CA . ILE A 1 634 ? -15.206 -3.821 6.476 1.00 95.81 634 ILE A CA 1
ATOM 4988 C C . ILE A 1 634 ? -15.790 -3.021 7.653 1.00 95.81 634 ILE A C 1
ATOM 4990 O O . ILE A 1 634 ? -15.211 -3.027 8.736 1.00 95.81 634 ILE A O 1
ATOM 4994 N N . ARG A 1 635 ? -16.947 -2.371 7.491 1.00 92.88 635 ARG A N 1
ATOM 4995 C CA . ARG A 1 635 ? -17.593 -1.580 8.559 1.00 92.88 635 ARG A CA 1
ATOM 4996 C C . ARG A 1 635 ? -18.191 -2.427 9.674 1.00 92.88 635 ARG A C 1
ATOM 4998 O O . ARG A 1 635 ? -18.060 -2.062 10.839 1.00 92.88 635 ARG A O 1
ATOM 5005 N N . ASP A 1 636 ? -18.819 -3.553 9.343 1.00 94.75 636 ASP A N 1
ATOM 5006 C CA . ASP A 1 636 ? -19.260 -4.509 10.360 1.00 94.75 636 ASP A CA 1
ATOM 5007 C C . ASP A 1 636 ? -18.051 -5.011 11.171 1.00 94.75 636 ASP A C 1
ATOM 5009 O O . ASP A 1 636 ? -18.081 -4.985 12.402 1.00 94.75 636 ASP A O 1
ATOM 5013 N N . LEU A 1 637 ? -16.938 -5.350 10.512 1.00 96.19 637 LEU A N 1
ATOM 5014 C CA . LEU A 1 637 ? -15.703 -5.682 11.219 1.00 96.19 637 LEU A CA 1
ATOM 5015 C C . LEU A 1 637 ? -15.171 -4.505 12.064 1.00 96.19 637 LEU A C 1
ATOM 5017 O O . LEU A 1 637 ? -14.728 -4.734 13.186 1.00 96.19 637 LEU A O 1
ATOM 5021 N N . GLU A 1 638 ? -15.252 -3.255 11.589 1.00 95.00 638 GLU A N 1
ATOM 5022 C CA . GLU A 1 638 ? -14.881 -2.063 12.374 1.00 95.00 638 GLU A CA 1
ATOM 5023 C C . GLU A 1 638 ? -15.706 -1.934 13.665 1.00 95.00 638 GLU A C 1
ATOM 5025 O O . GLU A 1 638 ? -15.157 -1.572 14.705 1.00 95.00 638 GLU A O 1
ATOM 5030 N N . SER A 1 639 ? -16.999 -2.276 13.629 1.00 93.81 639 SER A N 1
ATOM 5031 C CA . SER A 1 639 ? -17.865 -2.285 14.820 1.00 93.81 639 SER A CA 1
ATOM 5032 C C . SER A 1 639 ? -17.497 -3.367 15.848 1.00 93.81 639 SER A C 1
ATOM 5034 O O . SER A 1 639 ? -17.865 -3.258 17.016 1.00 93.81 639 SER A O 1
ATOM 5036 N N . LYS A 1 640 ? -16.748 -4.394 15.423 1.00 94.88 640 LYS A N 1
ATOM 5037 C CA . LYS A 1 640 ? -16.323 -5.552 16.231 1.00 94.88 640 LYS A CA 1
ATOM 5038 C C . LYS A 1 640 ? -14.860 -5.461 16.689 1.00 94.88 640 LYS A C 1
ATOM 5040 O O . LYS A 1 640 ? -14.374 -6.358 17.374 1.00 94.88 640 LYS A O 1
ATOM 5045 N N . ILE A 1 641 ? -14.156 -4.387 16.325 1.00 93.94 641 ILE A N 1
ATOM 5046 C CA . ILE A 1 641 ? -12.775 -4.103 16.735 1.00 93.94 641 ILE A CA 1
ATOM 5047 C C . ILE A 1 641 ? -12.750 -3.365 18.073 1.00 93.94 641 ILE A C 1
ATOM 5049 O O . ILE A 1 641 ? -13.468 -2.385 18.271 1.00 93.94 641 ILE A O 1
ATOM 5053 N N . GLN A 1 642 ? -11.843 -3.769 18.967 1.00 90.06 642 GLN A N 1
ATOM 5054 C CA . GLN A 1 642 ? -11.521 -2.971 20.148 1.00 90.06 642 GLN A CA 1
ATOM 5055 C C . GLN A 1 642 ? -10.719 -1.726 19.728 1.00 90.06 642 GLN A C 1
ATOM 5057 O O . GLN A 1 642 ? -9.499 -1.779 19.567 1.00 90.06 642 GLN A O 1
ATOM 5062 N N . LYS A 1 643 ? -11.424 -0.612 19.503 1.00 89.62 643 LYS A N 1
ATOM 5063 C CA . LYS A 1 643 ? -10.837 0.663 19.066 1.00 89.62 643 LYS A CA 1
ATOM 5064 C C . LYS A 1 643 ? -9.912 1.259 20.130 1.00 89.62 643 LYS A C 1
ATOM 5066 O O . LYS A 1 643 ? -10.230 1.251 21.317 1.00 89.62 643 LYS A O 1
ATOM 5071 N N . ASP A 1 644 ? -8.792 1.829 19.691 1.00 87.19 644 ASP A N 1
ATOM 5072 C CA . ASP A 1 644 ? -7.808 2.509 20.543 1.00 87.19 644 ASP A CA 1
ATOM 5073 C C . ASP A 1 644 ? -7.293 3.810 19.884 1.00 87.19 644 ASP A C 1
ATOM 5075 O O . ASP A 1 644 ? -7.732 4.206 18.802 1.00 87.19 644 ASP A O 1
ATOM 5079 N N . GLN A 1 645 ? -6.309 4.469 20.508 1.00 79.62 645 GLN A N 1
ATOM 5080 C CA . GLN A 1 645 ? -5.629 5.661 19.967 1.00 79.62 645 GLN A CA 1
ATOM 5081 C C . GLN A 1 645 ? -4.850 5.412 18.650 1.00 79.62 645 GLN A C 1
ATOM 5083 O O . GLN A 1 645 ? -4.136 6.298 18.184 1.00 79.62 645 GLN A O 1
ATOM 5088 N N . SER A 1 646 ? -4.850 4.197 18.102 1.00 79.44 646 SER A N 1
ATOM 5089 C CA . SER A 1 646 ? -4.131 3.751 16.896 1.00 79.44 646 SER A CA 1
ATOM 5090 C C . SER A 1 646 ? -5.075 3.248 15.800 1.00 79.44 646 SER A C 1
ATOM 5092 O O . SER A 1 646 ? -4.690 3.233 14.633 1.00 79.44 646 SER A O 1
ATOM 5094 N N . ILE A 1 647 ? -6.277 2.795 16.170 1.00 86.75 647 ILE A N 1
ATOM 5095 C CA . ILE A 1 647 ? -7.301 2.273 15.263 1.00 86.75 647 ILE A CA 1
ATOM 5096 C C . ILE A 1 647 ? -8.692 2.803 15.653 1.00 86.75 647 ILE A C 1
ATOM 5098 O O . ILE A 1 647 ? -9.582 2.077 16.086 1.00 86.75 647 ILE A O 1
ATOM 5102 N N . GLN A 1 648 ? -8.881 4.114 15.477 1.00 86.06 648 GLN A N 1
ATOM 5103 C CA . GLN A 1 648 ? -10.198 4.757 15.586 1.00 86.06 648 GLN A CA 1
ATOM 5104 C C . GLN A 1 648 ? -11.131 4.369 14.425 1.00 86.06 648 GLN A C 1
ATOM 5106 O O . GLN A 1 648 ? -12.343 4.291 14.619 1.00 86.06 648 GLN A O 1
ATOM 5111 N N . HIS A 1 649 ? -10.566 4.086 13.246 1.00 90.50 649 HIS A N 1
ATOM 5112 C CA . HIS A 1 649 ? -11.268 3.679 12.027 1.00 90.50 649 HIS A CA 1
ATOM 5113 C C . HIS A 1 649 ? -10.487 2.599 11.265 1.00 90.50 649 HIS A C 1
ATOM 5115 O O . HIS A 1 649 ? -9.257 2.528 11.363 1.00 90.50 649 HIS A O 1
ATOM 5121 N N . LEU A 1 650 ? -11.192 1.761 10.501 1.00 93.31 650 LEU A N 1
ATOM 5122 C CA . LEU A 1 650 ? -10.619 0.624 9.785 1.00 93.31 650 LEU A CA 1
ATOM 5123 C C . LEU A 1 650 ? -10.474 0.923 8.286 1.00 93.31 650 LEU A C 1
ATOM 5125 O O . LEU A 1 650 ? -11.320 0.565 7.473 1.00 93.31 650 LEU A O 1
ATOM 5129 N N . ASP A 1 651 ? -9.357 1.551 7.922 1.00 94.00 651 ASP A N 1
ATOM 5130 C CA . ASP A 1 651 ? -9.004 1.840 6.525 1.00 94.00 651 ASP A CA 1
ATOM 5131 C C . ASP A 1 651 ? -8.975 0.563 5.661 1.00 94.00 651 ASP A C 1
ATOM 5133 O O . ASP A 1 651 ? -8.153 -0.335 5.882 1.00 94.00 651 ASP A O 1
ATOM 5137 N N . ALA A 1 652 ? -9.823 0.510 4.630 1.00 95.81 652 ALA A N 1
ATOM 5138 C CA . ALA A 1 652 ? -9.942 -0.609 3.696 1.00 95.81 652 ALA A CA 1
ATOM 5139 C C . ALA A 1 652 ? -8.600 -1.009 3.051 1.00 95.81 652 ALA A C 1
ATOM 5141 O O . ALA A 1 652 ? -8.343 -2.191 2.789 1.00 95.81 652 ALA A O 1
ATOM 5142 N N . ARG A 1 653 ? -7.690 -0.043 2.859 1.00 95.69 653 ARG A N 1
ATOM 5143 C CA . ARG A 1 653 ? -6.367 -0.250 2.244 1.00 95.69 653 ARG A CA 1
ATOM 5144 C C . ARG A 1 653 ? -5.472 -1.186 3.067 1.00 95.69 653 ARG A C 1
ATOM 5146 O O . ARG A 1 653 ? -4.584 -1.820 2.494 1.00 95.69 653 ARG A O 1
ATOM 5153 N N . ARG A 1 654 ? -5.743 -1.362 4.371 1.00 95.69 654 ARG A N 1
ATOM 5154 C CA . ARG A 1 654 ? -5.093 -2.364 5.249 1.00 95.69 654 ARG A CA 1
ATOM 5155 C C . ARG A 1 654 ? -5.222 -3.789 4.709 1.00 95.69 654 ARG A C 1
ATOM 5157 O O . ARG A 1 654 ? -4.322 -4.609 4.884 1.00 95.69 654 ARG A O 1
ATOM 5164 N N . PHE A 1 655 ? -6.327 -4.095 4.031 1.00 96.56 655 PHE A N 1
ATOM 5165 C CA . PHE A 1 655 ? -6.605 -5.432 3.510 1.00 96.56 655 PHE A CA 1
ATOM 5166 C C . PHE A 1 655 ? -6.027 -5.684 2.112 1.00 96.56 655 PHE A C 1
ATOM 5168 O O . PHE A 1 655 ? -5.961 -6.843 1.700 1.00 96.56 655 PHE A O 1
ATOM 5175 N N . ARG A 1 656 ? -5.556 -4.642 1.412 1.00 96.25 656 ARG A N 1
ATOM 5176 C CA . ARG A 1 656 ? -4.969 -4.712 0.060 1.00 96.25 656 ARG A CA 1
ATOM 5177 C C . ARG A 1 656 ? -5.871 -5.419 -0.963 1.00 96.25 656 ARG A C 1
ATOM 5179 O O . ARG A 1 656 ? -5.455 -6.376 -1.618 1.00 96.25 656 ARG A O 1
ATOM 5186 N N . GLY A 1 657 ? -7.130 -4.985 -1.040 1.00 96.56 657 GLY A N 1
ATOM 5187 C CA . GLY A 1 657 ? -8.040 -5.324 -2.140 1.00 96.56 657 GLY A CA 1
ATOM 5188 C C . GLY A 1 657 ? -7.599 -4.666 -3.441 1.00 96.56 657 GLY A C 1
ATOM 5189 O O . GLY A 1 657 ? -7.089 -3.552 -3.416 1.00 96.56 657 GLY A O 1
ATOM 5190 N N . ASN A 1 658 ? -7.796 -5.366 -4.552 1.00 98.31 658 ASN A N 1
ATOM 5191 C CA . ASN A 1 658 ? -7.668 -4.831 -5.905 1.00 98.31 658 ASN A CA 1
ATOM 5192 C C . ASN A 1 658 ? -8.992 -4.245 -6.401 1.00 98.31 658 ASN A C 1
ATOM 5194 O O . ASN A 1 658 ? -8.991 -3.263 -7.134 1.00 98.31 658 ASN A O 1
ATOM 5198 N N . ILE A 1 659 ? -10.109 -4.840 -5.973 1.00 98.44 659 ILE A N 1
ATOM 5199 C CA . ILE A 1 659 ? -11.471 -4.386 -6.253 1.00 98.44 659 ILE A CA 1
ATOM 5200 C C . ILE A 1 659 ? -12.138 -4.112 -4.905 1.00 98.44 659 ILE A C 1
ATOM 5202 O O . ILE A 1 659 ? -12.183 -4.991 -4.042 1.00 98.44 659 ILE A O 1
ATOM 5206 N N . ILE A 1 660 ? -12.646 -2.902 -4.698 1.00 97.69 660 ILE A N 1
ATOM 5207 C CA . ILE A 1 660 ? -13.441 -2.553 -3.519 1.00 97.69 660 ILE A CA 1
ATOM 5208 C C . ILE A 1 660 ? -14.851 -2.223 -3.990 1.00 97.69 660 ILE A C 1
ATOM 5210 O O . ILE A 1 660 ? -15.026 -1.343 -4.832 1.00 97.69 660 ILE A O 1
ATOM 5214 N N . ILE A 1 661 ? -15.847 -2.922 -3.447 1.00 96.00 661 ILE A N 1
ATOM 5215 C CA . ILE A 1 661 ? -17.264 -2.738 -3.775 1.00 96.00 661 ILE A CA 1
ATOM 5216 C C . ILE A 1 661 ? -18.025 -2.047 -2.635 1.00 96.00 661 ILE A C 1
ATOM 5218 O O . ILE A 1 661 ? -17.622 -2.087 -1.470 1.00 96.00 661 ILE A O 1
ATOM 5222 N N . SER A 1 662 ? -19.148 -1.418 -2.969 1.00 92.88 662 SER A N 1
ATOM 5223 C CA . SER A 1 662 ? -20.140 -0.923 -2.002 1.00 92.88 662 SER A CA 1
ATOM 5224 C C . SER A 1 662 ? -21.562 -1.156 -2.520 1.00 92.88 662 SER A C 1
ATOM 5226 O O . SER A 1 662 ? -21.717 -1.523 -3.682 1.00 92.88 662 SER A O 1
ATOM 5228 N N . GLY A 1 663 ? -22.587 -0.986 -1.678 1.00 88.88 663 GLY A N 1
ATOM 5229 C CA . GLY A 1 663 ? -23.989 -1.254 -2.040 1.00 88.88 663 GLY A CA 1
ATOM 5230 C C . GLY A 1 663 ? -24.466 -2.699 -1.820 1.00 88.88 663 GLY A C 1
ATOM 5231 O O . GLY A 1 663 ? -25.661 -2.954 -1.938 1.00 88.88 663 GLY A O 1
ATOM 5232 N N . ALA A 1 664 ? -23.564 -3.620 -1.462 1.00 90.31 664 ALA A N 1
ATOM 5233 C CA . ALA A 1 664 ? -23.894 -4.955 -0.954 1.00 90.31 664 ALA A CA 1
ATOM 5234 C C . ALA A 1 664 ? -24.200 -4.927 0.555 1.00 90.31 664 ALA A C 1
ATOM 5236 O O . ALA A 1 664 ? -23.697 -4.060 1.279 1.00 90.31 664 ALA A O 1
ATOM 5237 N N . GLU A 1 665 ? -24.945 -5.912 1.057 1.00 91.69 665 GLU A N 1
ATOM 5238 C CA . GLU A 1 665 ? -25.049 -6.150 2.503 1.00 91.69 665 GLU A CA 1
ATOM 5239 C C . GLU A 1 665 ? -23.712 -6.632 3.095 1.00 91.69 665 GLU A C 1
ATOM 5241 O O . GLU A 1 665 ? -22.792 -7.022 2.370 1.00 91.69 665 GLU A O 1
ATOM 5246 N N . ALA A 1 666 ? -23.563 -6.551 4.420 1.00 93.12 666 ALA A N 1
ATOM 5247 C CA . ALA A 1 666 ? -22.327 -6.964 5.078 1.00 93.12 666 ALA A CA 1
ATOM 5248 C C . ALA A 1 666 ? -22.145 -8.486 4.964 1.00 93.12 666 ALA A C 1
ATOM 5250 O O . ALA A 1 666 ? -22.974 -9.255 5.443 1.00 93.12 666 ALA A O 1
ATOM 5251 N N . TYR A 1 667 ? -21.024 -8.890 4.370 1.00 95.69 667 TYR A N 1
ATOM 5252 C CA . TYR A 1 667 ? -20.629 -10.266 4.069 1.00 95.69 667 TYR A CA 1
ATOM 5253 C C . TYR A 1 667 ? -21.452 -10.991 3.004 1.00 95.69 667 TYR A C 1
ATOM 5255 O O . TYR A 1 667 ? -21.304 -12.204 2.860 1.00 95.69 667 TYR A O 1
ATOM 5263 N N . ASP A 1 668 ? -22.247 -10.272 2.206 1.00 94.88 668 ASP A N 1
ATOM 5264 C CA . ASP A 1 668 ? -22.946 -10.878 1.068 1.00 94.88 668 ASP A CA 1
ATOM 5265 C C . ASP A 1 668 ? -21.968 -11.574 0.099 1.00 94.88 668 ASP A C 1
ATOM 5267 O O . ASP A 1 668 ? -22.314 -12.585 -0.505 1.00 94.88 668 ASP A O 1
ATOM 5271 N N . GLU A 1 669 ? -20.714 -11.104 0.011 1.00 95.69 669 GLU A N 1
ATOM 5272 C CA . GLU A 1 669 ? -19.698 -11.695 -0.863 1.00 95.69 669 GLU A CA 1
ATOM 5273 C C . GLU A 1 669 ? -19.216 -13.105 -0.451 1.00 95.69 669 GLU A C 1
ATOM 5275 O O . GLU A 1 669 ? -18.587 -13.787 -1.262 1.00 95.69 669 GLU A O 1
ATOM 5280 N N . ASP A 1 670 ? -19.498 -13.571 0.775 1.00 96.69 670 ASP A N 1
ATOM 5281 C CA . ASP A 1 670 ? -18.942 -14.816 1.344 1.00 96.69 670 ASP A CA 1
ATOM 5282 C C . ASP A 1 670 ? -19.453 -16.120 0.706 1.00 96.69 670 ASP A C 1
ATOM 5284 O O . ASP A 1 670 ? -18.905 -17.193 1.004 1.00 96.69 670 ASP A O 1
ATOM 5288 N N . ASP A 1 671 ? -20.496 -16.060 -0.127 1.00 96.00 671 ASP A N 1
ATOM 5289 C CA . ASP A 1 671 ? -21.045 -17.202 -0.870 1.00 96.00 671 ASP A CA 1
ATOM 5290 C C . ASP A 1 671 ? -21.021 -17.022 -2.398 1.00 96.00 671 ASP A C 1
ATOM 5292 O O . ASP A 1 671 ? -21.363 -17.949 -3.131 1.00 96.00 671 ASP A O 1
ATOM 5296 N N . TRP A 1 672 ? -20.567 -15.875 -2.912 1.00 97.06 672 TRP A N 1
ATOM 5297 C CA . TRP A 1 672 ? -20.504 -15.634 -4.354 1.00 97.06 672 TRP A CA 1
ATOM 5298 C C . TRP A 1 672 ? -19.542 -16.628 -5.015 1.00 97.06 672 TRP A C 1
ATOM 5300 O O . TRP A 1 672 ? -18.437 -16.851 -4.524 1.00 97.06 672 TRP A O 1
ATOM 5310 N N . LYS A 1 673 ? -19.948 -17.237 -6.132 1.00 97.19 673 LYS A N 1
ATOM 5311 C CA . LYS A 1 673 ? -19.191 -18.267 -6.874 1.00 97.19 673 LYS A CA 1
ATOM 5312 C C . LYS A 1 673 ? -18.868 -17.885 -8.307 1.00 97.19 673 LYS A C 1
ATOM 5314 O O . LYS A 1 673 ? -17.979 -18.482 -8.905 1.00 97.19 673 LYS A O 1
ATOM 5319 N N . SER A 1 674 ? -19.599 -16.948 -8.887 1.00 96.94 674 SER A N 1
ATOM 5320 C CA . SER A 1 674 ? -19.195 -16.244 -10.099 1.00 96.94 674 SER A CA 1
ATOM 5321 C C . SER A 1 674 ? -19.918 -14.908 -10.135 1.00 96.94 674 SER A C 1
ATOM 5323 O O . SER A 1 674 ? -21.069 -14.817 -9.699 1.00 96.94 674 SER A O 1
ATOM 5325 N N . VAL A 1 675 ? -19.227 -13.884 -10.622 1.00 97.38 675 VAL A N 1
ATOM 5326 C CA . VAL A 1 675 ? -19.754 -12.527 -10.757 1.00 97.38 675 VAL A CA 1
ATOM 5327 C C . VAL A 1 675 ? -19.462 -11.977 -12.143 1.00 97.38 675 VAL A C 1
ATOM 5329 O O . VAL A 1 675 ? -18.448 -12.319 -12.752 1.00 97.38 675 VAL A O 1
ATOM 5332 N N . GLN A 1 676 ? -20.335 -11.097 -12.613 1.00 96.62 676 GLN A N 1
ATOM 5333 C CA . GLN A 1 676 ? -20.126 -10.286 -13.801 1.00 96.62 676 GLN A CA 1
ATOM 5334 C C . GLN A 1 676 ? -20.160 -8.812 -13.404 1.00 96.62 676 GLN A C 1
ATOM 5336 O O . GLN A 1 676 ? -21.117 -8.351 -12.789 1.00 96.62 676 GLN A O 1
ATOM 5341 N N . PHE A 1 677 ? -19.121 -8.071 -13.773 1.00 96.12 677 PHE A N 1
ATOM 5342 C CA . PHE A 1 677 ? -19.105 -6.618 -13.674 1.00 96.12 677 PHE A CA 1
ATOM 5343 C C . PHE A 1 677 ? -19.570 -6.036 -15.004 1.00 96.12 677 PHE A C 1
ATOM 5345 O O . PHE A 1 677 ? -19.014 -6.373 -16.051 1.00 96.12 677 PHE A O 1
ATOM 5352 N N . LYS A 1 678 ? -20.585 -5.174 -14.970 1.00 93.75 678 LYS A N 1
ATOM 5353 C CA . LYS A 1 678 ? -21.189 -4.556 -16.156 1.00 93.75 678 LYS A CA 1
ATOM 5354 C C . LYS A 1 678 ? -21.337 -3.051 -15.973 1.00 93.75 678 LYS A C 1
ATOM 5356 O O . LYS A 1 678 ? -21.397 -2.544 -14.855 1.00 93.75 678 LYS A O 1
ATOM 5361 N N . GLN A 1 679 ? -21.433 -2.326 -17.077 1.00 91.12 679 GLN A N 1
ATOM 5362 C CA . GLN A 1 679 ? -21.789 -0.909 -17.039 1.00 91.12 679 GLN A CA 1
ATOM 5363 C C . GLN A 1 679 ? -23.261 -0.747 -16.610 1.00 91.12 679 GLN A C 1
ATOM 5365 O O . GLN A 1 679 ? -24.098 -1.554 -17.028 1.00 91.12 679 GLN A O 1
ATOM 5370 N N . PRO A 1 680 ? -23.601 0.271 -15.796 1.00 84.44 680 PRO A N 1
ATOM 5371 C CA . PRO A 1 680 ? -24.992 0.577 -15.473 1.00 84.44 680 PRO A CA 1
ATOM 5372 C C . PRO A 1 680 ? -25.773 0.954 -16.742 1.00 84.44 680 PRO A C 1
ATOM 5374 O O . PRO A 1 680 ? -25.199 1.404 -17.737 1.00 84.44 680 PRO A O 1
ATOM 5377 N N . ALA A 1 681 ? -27.098 0.798 -16.712 1.00 76.50 681 ALA A N 1
ATOM 5378 C CA . ALA A 1 681 ? -27.956 1.103 -17.857 1.00 76.50 681 ALA A CA 1
ATOM 5379 C C . ALA A 1 681 ? -27.781 2.564 -18.329 1.00 76.50 681 ALA A C 1
ATOM 5381 O O . ALA A 1 681 ? -28.006 3.500 -17.565 1.00 76.50 681 ALA A O 1
ATOM 5382 N N . GLY A 1 682 ? -27.375 2.747 -19.591 1.00 69.12 682 GLY A N 1
ATOM 5383 C CA . GLY A 1 682 ? -27.041 4.057 -20.173 1.00 69.12 682 GLY A CA 1
ATOM 5384 C C . GLY A 1 682 ? -25.565 4.474 -20.063 1.00 69.12 682 GLY A C 1
ATOM 5385 O O . GLY A 1 682 ? -25.217 5.557 -20.525 1.00 69.12 682 GLY A O 1
ATOM 5386 N N . GLY A 1 683 ? -24.698 3.637 -19.480 1.00 65.69 683 GLY A N 1
ATOM 5387 C CA . GLY A 1 683 ? -23.249 3.850 -19.425 1.00 65.69 683 GLY A CA 1
ATOM 5388 C C . GLY A 1 683 ? -22.518 3.641 -20.761 1.00 65.69 683 GLY A C 1
ATOM 5389 O O . GLY A 1 683 ? -23.118 3.387 -21.808 1.00 65.69 683 GLY A O 1
ATOM 5390 N N . ASN A 1 684 ? -21.185 3.733 -20.719 1.00 64.44 684 ASN A N 1
ATOM 5391 C CA . ASN A 1 684 ? -20.327 3.492 -21.884 1.00 64.44 684 ASN A CA 1
ATOM 5392 C C . ASN A 1 684 ? -20.420 2.037 -22.373 1.00 64.44 684 ASN A C 1
ATOM 5394 O O . ASN A 1 684 ? -20.704 1.123 -21.605 1.00 64.44 684 ASN A O 1
ATOM 5398 N N . LYS A 1 685 ? -20.086 1.794 -23.647 1.00 75.94 685 LYS A N 1
ATOM 5399 C CA . LYS A 1 685 ? -20.061 0.450 -24.261 1.00 75.94 685 LYS A CA 1
ATOM 5400 C C . LYS A 1 685 ? -18.830 -0.394 -23.863 1.00 75.94 685 LYS A C 1
ATOM 5402 O O . LYS A 1 685 ? -18.259 -1.079 -24.707 1.00 75.94 685 LYS A O 1
ATOM 5407 N N . THR A 1 686 ? -18.394 -0.335 -22.605 1.00 82.25 686 THR A N 1
ATOM 5408 C CA . THR A 1 686 ? -17.346 -1.236 -22.094 1.00 82.25 686 THR A CA 1
ATOM 5409 C C . THR A 1 686 ? -17.966 -2.628 -21.887 1.00 82.25 686 THR A C 1
ATOM 5411 O O . THR A 1 686 ? -18.994 -2.711 -21.209 1.00 82.25 686 THR A O 1
ATOM 5414 N N . PRO A 1 687 ? -17.404 -3.709 -22.467 1.00 87.88 687 PRO A N 1
ATOM 5415 C CA . PRO A 1 687 ? -17.984 -5.049 -22.369 1.00 87.88 687 PRO A CA 1
ATOM 5416 C C . PRO A 1 687 ? -17.985 -5.567 -20.920 1.00 87.88 687 PRO A C 1
ATOM 5418 O O . PRO A 1 687 ? -17.158 -5.130 -20.113 1.00 87.88 687 PRO A O 1
ATOM 5421 N N . PRO A 1 688 ? -18.903 -6.487 -20.571 1.00 92.62 688 PRO A N 1
ATOM 5422 C CA . PRO A 1 688 ? -18.965 -7.057 -19.234 1.00 92.62 688 PRO A CA 1
ATOM 5423 C C . PRO A 1 688 ? -17.762 -7.968 -18.954 1.00 92.62 688 PRO A C 1
ATOM 5425 O O . PRO A 1 688 ? -17.359 -8.763 -19.799 1.00 92.62 688 PRO A O 1
ATOM 5428 N N . SER A 1 689 ? -17.230 -7.899 -17.735 1.00 95.44 689 SER A N 1
ATOM 5429 C CA . SER A 1 689 ? -16.086 -8.703 -17.290 1.00 95.44 689 SER A CA 1
ATOM 5430 C C . SER A 1 689 ? -16.541 -9.763 -16.287 1.00 95.44 689 SER A C 1
ATOM 5432 O O . SER A 1 689 ? -17.064 -9.425 -15.223 1.00 95.44 689 SER A O 1
ATOM 5434 N N . VAL A 1 690 ? -16.349 -11.045 -16.610 1.00 96.44 690 VAL A N 1
ATOM 5435 C CA . VAL A 1 690 ? -16.778 -12.187 -15.781 1.00 96.44 690 VAL A CA 1
ATOM 5436 C C . VAL A 1 690 ? -15.612 -12.721 -14.943 1.00 96.44 690 VAL A C 1
ATOM 5438 O O . VAL A 1 690 ? -14.460 -12.695 -15.368 1.00 96.44 690 VAL A O 1
ATOM 5441 N N . PHE A 1 691 ? -15.906 -13.204 -13.734 1.00 97.38 691 PHE A N 1
ATOM 5442 C CA . PHE A 1 691 ? -14.923 -13.768 -12.809 1.00 97.38 691 PHE A CA 1
ATOM 5443 C C . PHE A 1 691 ? -15.454 -15.038 -12.140 1.00 97.38 691 PHE A C 1
ATOM 5445 O O . PHE A 1 691 ? -16.630 -15.127 -11.767 1.00 97.38 691 PHE A O 1
ATOM 5452 N N . ASP A 1 692 ? -14.564 -16.005 -11.930 1.00 97.25 692 ASP A N 1
ATOM 5453 C CA . ASP A 1 692 ? -14.761 -17.060 -10.945 1.00 97.25 692 ASP A CA 1
ATOM 5454 C C . ASP A 1 692 ? -14.355 -16.516 -9.573 1.00 97.25 692 ASP A C 1
ATOM 5456 O O . ASP A 1 692 ? -13.310 -15.874 -9.420 1.00 97.25 692 ASP A O 1
ATOM 5460 N N . VAL A 1 693 ? -15.194 -16.769 -8.571 1.00 97.56 693 VAL A N 1
ATOM 5461 C CA . VAL A 1 693 ? -14.882 -16.452 -7.179 1.00 97.56 693 VAL A CA 1
ATOM 5462 C C . VAL A 1 693 ? -14.446 -17.760 -6.532 1.00 97.56 693 VAL A C 1
ATOM 5464 O O . VAL A 1 693 ? -15.269 -18.633 -6.254 1.00 97.56 693 VAL A O 1
ATOM 5467 N N . SER A 1 694 ? -13.140 -17.912 -6.330 1.00 95.25 694 SER A N 1
ATOM 5468 C CA . SER A 1 694 ? -12.532 -19.229 -6.120 1.00 95.25 694 SER A CA 1
ATOM 5469 C C . SER A 1 694 ? -12.452 -19.637 -4.645 1.00 95.25 694 SER A C 1
ATOM 5471 O O . SER A 1 694 ? -12.626 -20.811 -4.317 1.00 95.25 694 SER A O 1
ATOM 5473 N N . CYS A 1 695 ? -12.195 -18.690 -3.731 1.00 96.06 695 CYS A N 1
ATOM 5474 C CA . CYS A 1 695 ? -12.294 -18.923 -2.283 1.00 96.06 695 CYS A CA 1
ATOM 5475 C C . CYS A 1 695 ? -12.419 -17.629 -1.461 1.00 96.06 695 CYS A C 1
ATOM 5477 O O . CYS A 1 695 ? -12.111 -16.533 -1.933 1.00 96.06 695 CYS A O 1
ATOM 5479 N N . ARG A 1 696 ? -12.763 -17.775 -0.176 1.00 96.50 696 ARG A N 1
ATOM 5480 C CA . ARG A 1 696 ? -12.627 -16.712 0.832 1.00 96.50 696 ARG A CA 1
ATOM 5481 C C . ARG A 1 696 ? -11.160 -16.380 1.100 1.00 96.50 696 ARG A C 1
ATOM 5483 O O . ARG A 1 696 ? -10.279 -17.237 0.998 1.00 96.50 696 ARG A O 1
ATOM 5490 N N . THR A 1 697 ? -10.883 -15.136 1.476 1.00 96.00 697 THR A N 1
ATOM 5491 C CA . THR A 1 697 ? -9.522 -14.672 1.772 1.00 96.00 697 THR A CA 1
ATOM 5492 C C . THR A 1 697 ? -9.203 -14.842 3.248 1.00 96.00 697 THR A C 1
ATOM 5494 O O . THR A 1 697 ? -9.557 -14.003 4.080 1.00 96.00 697 THR A O 1
ATOM 5497 N N . VAL A 1 698 ? -8.471 -15.908 3.563 1.00 94.56 698 VAL A N 1
ATOM 5498 C CA . VAL A 1 698 ? -7.889 -16.143 4.890 1.00 94.56 698 VAL A CA 1
ATOM 5499 C C . VAL A 1 698 ? -6.889 -15.031 5.223 1.00 94.56 698 VAL A C 1
ATOM 5501 O O . VAL A 1 698 ? -5.958 -14.764 4.459 1.00 94.56 698 VAL A O 1
ATOM 5504 N N . ARG A 1 699 ? -7.069 -14.356 6.362 1.00 93.81 699 ARG A N 1
ATOM 5505 C CA . ARG A 1 699 ? -6.250 -13.205 6.764 1.00 93.81 699 ARG A CA 1
ATOM 5506 C C . ARG A 1 699 ? -5.069 -13.624 7.643 1.00 93.81 699 ARG A C 1
ATOM 5508 O O . ARG A 1 699 ? -5.202 -14.409 8.578 1.00 93.81 699 ARG A O 1
ATOM 5515 N N . CYS A 1 700 ? -3.909 -13.026 7.379 1.00 89.50 700 CYS A N 1
ATOM 5516 C CA . CYS A 1 700 ? -2.753 -13.034 8.281 1.00 89.50 700 CYS A CA 1
ATOM 5517 C C . CYS A 1 700 ? -2.604 -11.674 8.990 1.00 89.50 700 CYS A C 1
ATOM 5519 O O . CYS A 1 700 ? -3.300 -10.724 8.640 1.00 89.50 700 CYS A O 1
ATOM 5521 N N . LYS A 1 701 ? -1.625 -11.540 9.900 1.00 92.56 701 LYS A N 1
ATOM 5522 C CA . LYS A 1 701 ? -1.357 -10.332 10.721 1.00 92.56 701 LYS A CA 1
ATOM 5523 C C . LYS A 1 701 ? -0.853 -9.085 9.955 1.00 92.56 701 LYS A C 1
ATOM 5525 O O . LYS A 1 701 ? -0.172 -8.240 10.535 1.00 92.56 701 LYS A O 1
ATOM 5530 N N . LEU A 1 702 ? -1.090 -9.004 8.644 1.00 93.56 702 LEU A N 1
ATOM 5531 C CA . LEU A 1 702 ? -0.672 -7.894 7.777 1.00 93.56 702 LEU A CA 1
ATOM 5532 C C . LEU A 1 702 ? -1.568 -6.643 7.908 1.00 93.56 702 LEU A C 1
ATOM 5534 O O . LEU A 1 702 ? -0.991 -5.566 8.030 1.00 93.56 702 LEU A O 1
ATOM 5538 N N . PRO A 1 703 ? -2.917 -6.728 7.962 1.00 95.12 703 PRO A N 1
ATOM 5539 C CA . PRO A 1 703 ? -3.794 -5.550 8.070 1.00 95.12 703 PRO A CA 1
ATOM 5540 C C . PRO A 1 703 ? -3.649 -4.748 9.376 1.00 95.12 703 PRO A C 1
ATOM 5542 O O . PRO A 1 703 ? -4.155 -3.632 9.491 1.00 95.12 703 PRO A O 1
ATOM 5545 N N . ASN A 1 704 ? -2.933 -5.294 10.363 1.00 95.06 704 ASN A N 1
ATOM 5546 C CA . ASN A 1 704 ? -2.490 -4.573 11.556 1.00 95.06 704 ASN A CA 1
ATOM 5547 C C . ASN A 1 704 ? -1.597 -3.376 11.207 1.00 95.06 704 ASN A C 1
ATOM 5549 O O . ASN A 1 704 ? -1.571 -2.399 11.955 1.00 95.06 704 ASN A O 1
ATOM 5553 N N . VAL A 1 705 ? -0.847 -3.463 10.103 1.00 94.00 705 VAL A N 1
ATOM 5554 C CA . VAL A 1 705 ? -0.023 -2.367 9.592 1.00 94.00 705 VAL A CA 1
ATOM 5555 C C . VAL A 1 705 ? -0.928 -1.322 8.962 1.00 94.00 705 VAL A C 1
ATOM 5557 O O . VAL A 1 705 ? -1.661 -1.595 8.014 1.00 94.00 705 VAL A O 1
ATOM 5560 N N . ASP A 1 706 ? -0.863 -0.118 9.509 1.00 92.50 706 ASP A N 1
ATOM 5561 C CA . ASP A 1 706 ? -1.533 1.048 8.971 1.00 92.50 706 ASP A CA 1
ATOM 5562 C C . ASP A 1 706 ? -0.840 1.525 7.675 1.00 92.50 706 ASP A C 1
ATOM 5564 O O . ASP A 1 706 ? 0.372 1.767 7.686 1.00 92.50 706 ASP A O 1
ATOM 5568 N N . PRO A 1 707 ? -1.564 1.669 6.551 1.00 90.69 707 PRO A N 1
ATOM 5569 C CA . PRO A 1 707 ? -0.964 1.975 5.255 1.00 90.69 707 PRO A CA 1
ATOM 5570 C C . PRO A 1 707 ? -0.571 3.451 5.081 1.00 90.69 707 PRO A C 1
ATOM 5572 O O . PRO A 1 707 ? 0.119 3.770 4.116 1.00 90.69 707 PRO A O 1
ATOM 5575 N N . ALA A 1 708 ? -0.997 4.354 5.972 1.00 88.81 708 ALA A N 1
ATOM 5576 C CA . ALA A 1 708 ? -0.645 5.773 5.916 1.00 88.81 708 ALA A CA 1
ATOM 5577 C C . ALA A 1 708 ? 0.567 6.096 6.807 1.00 88.81 708 ALA A C 1
ATOM 5579 O O . ALA A 1 708 ? 1.485 6.806 6.395 1.00 88.81 708 ALA A O 1
ATOM 5580 N N . THR A 1 709 ? 0.589 5.546 8.021 1.00 88.06 709 THR A N 1
ATOM 5581 C CA . THR A 1 709 ? 1.631 5.797 9.029 1.00 88.06 709 THR A CA 1
ATOM 5582 C C . THR A 1 709 ? 2.758 4.765 9.011 1.00 88.06 709 THR A C 1
ATOM 5584 O O . THR A 1 709 ? 3.849 5.060 9.496 1.00 88.06 709 THR A O 1
ATOM 5587 N N . GLY A 1 710 ? 2.526 3.565 8.467 1.00 88.69 710 GLY A N 1
ATOM 5588 C CA . GLY A 1 710 ? 3.449 2.428 8.553 1.00 88.69 710 GLY A CA 1
ATOM 5589 C C . GLY A 1 710 ? 3.505 1.774 9.942 1.00 88.69 710 GLY A C 1
ATOM 5590 O O . GLY A 1 710 ? 4.320 0.881 10.161 1.00 88.69 710 GLY A O 1
ATOM 5591 N N . VAL A 1 711 ? 2.670 2.193 10.899 1.00 89.25 711 VAL A N 1
ATOM 5592 C CA . VAL A 1 711 ? 2.686 1.665 12.272 1.00 89.25 711 VAL A CA 1
ATOM 5593 C C . VAL A 1 711 ? 1.866 0.377 12.356 1.00 89.25 711 VAL A C 1
ATOM 5595 O O . VAL A 1 711 ? 0.752 0.291 11.844 1.00 89.25 711 VAL A O 1
ATOM 5598 N N . ARG A 1 712 ? 2.405 -0.647 13.027 1.00 90.94 712 ARG A N 1
ATOM 5599 C CA . ARG A 1 712 ? 1.722 -1.930 13.239 1.00 90.94 712 ARG A CA 1
ATOM 5600 C C . ARG A 1 712 ? 0.989 -1.954 14.579 1.00 90.94 712 ARG A C 1
ATOM 5602 O O . ARG A 1 712 ? 1.624 -1.931 15.629 1.00 90.94 712 ARG A O 1
ATOM 5609 N N . HIS A 1 713 ? -0.332 -2.093 14.542 1.00 93.06 713 HIS A N 1
ATOM 5610 C CA . HIS A 1 713 ? -1.142 -2.313 15.737 1.00 93.06 713 HIS A CA 1
ATOM 5611 C C . HIS A 1 713 ? -0.907 -3.718 16.338 1.00 93.06 713 HIS A C 1
ATOM 5613 O O . HIS A 1 713 ? -0.698 -4.697 15.613 1.00 93.06 713 HIS A O 1
ATOM 5619 N N . ARG A 1 714 ? -0.926 -3.837 17.674 1.00 91.19 714 ARG A N 1
ATOM 5620 C CA . ARG A 1 714 ? -0.492 -5.057 18.388 1.00 91.19 714 ARG A CA 1
ATOM 5621 C C . ARG A 1 714 ? -1.407 -6.265 18.153 1.00 91.19 714 ARG A C 1
ATOM 5623 O O . ARG A 1 714 ? -0.902 -7.381 18.053 1.00 91.19 714 ARG A O 1
ATOM 5630 N N . LEU A 1 715 ? -2.722 -6.041 18.075 1.00 91.94 715 LEU A N 1
ATOM 5631 C CA . LEU A 1 715 ? -3.749 -7.094 18.030 1.00 91.94 715 LEU A CA 1
ATOM 5632 C C . LEU A 1 715 ? -4.663 -6.951 16.807 1.00 91.94 715 LEU A C 1
ATOM 5634 O O . LEU A 1 715 ? -4.675 -7.812 15.934 1.00 91.94 715 LEU A O 1
ATOM 5638 N N . GLU A 1 716 ? -5.378 -5.834 16.718 1.00 94.12 716 GLU A N 1
ATOM 5639 C CA . GLU A 1 716 ? -6.395 -5.580 15.691 1.00 94.12 716 GLU A CA 1
ATOM 5640 C C . GLU A 1 716 ? -5.838 -5.191 14.311 1.00 94.12 716 GLU A C 1
ATOM 5642 O O . GLU A 1 716 ? -4.742 -4.623 14.243 1.00 94.12 716 GLU A O 1
ATOM 5647 N N . PRO A 1 717 ? -6.566 -5.486 13.212 1.00 95.12 717 PRO A N 1
ATOM 5648 C CA . PRO A 1 717 ? -7.864 -6.183 13.153 1.00 95.12 717 PRO A CA 1
ATOM 5649 C C . PRO A 1 717 ? -7.750 -7.724 13.186 1.00 95.12 717 PRO A C 1
ATOM 5651 O O . PRO A 1 717 ? -8.753 -8.423 13.095 1.00 95.12 717 PRO A O 1
ATOM 5654 N N . ASP A 1 718 ? -6.535 -8.278 13.274 1.00 95.00 718 ASP A N 1
ATOM 5655 C CA . ASP A 1 718 ? -6.247 -9.727 13.253 1.00 95.00 718 ASP A CA 1
ATOM 5656 C C . ASP A 1 718 ? -6.841 -10.504 14.450 1.00 95.00 718 ASP A C 1
ATOM 5658 O O . ASP A 1 718 ? -7.056 -11.713 14.348 1.00 95.00 718 ASP A O 1
ATOM 5662 N N . HIS A 1 719 ? -7.153 -9.822 15.557 1.00 94.56 719 HIS A N 1
ATOM 5663 C CA . HIS A 1 719 ? -7.891 -10.389 16.687 1.00 94.56 719 HIS A CA 1
ATOM 5664 C C . HIS A 1 719 ? -9.399 -10.486 16.394 1.00 94.56 719 HIS A C 1
ATOM 5666 O O . HIS A 1 719 ? -9.925 -11.602 16.374 1.00 94.56 719 HIS A O 1
ATOM 5672 N N . ALA A 1 720 ? -10.072 -9.374 16.075 1.00 95.56 720 ALA A N 1
ATOM 5673 C CA . ALA A 1 720 ? -11.489 -9.355 15.708 1.00 95.56 720 ALA A CA 1
ATOM 5674 C C . ALA A 1 720 ? -11.792 -10.281 14.517 1.00 95.56 720 ALA A C 1
ATOM 5676 O O . ALA A 1 720 ? -12.797 -10.991 14.522 1.00 95.56 720 ALA A O 1
ATOM 5677 N N . LEU A 1 721 ? -10.878 -10.364 13.542 1.00 96.56 721 LEU A N 1
ATOM 5678 C CA . LEU A 1 721 ? -10.954 -11.316 12.433 1.00 96.56 721 LEU A CA 1
ATOM 5679 C C . LEU A 1 721 ? -11.008 -12.777 12.897 1.00 96.56 721 LEU A C 1
ATOM 5681 O O . LEU A 1 721 ? -11.857 -13.518 12.417 1.00 96.56 721 LEU A O 1
ATOM 5685 N N . ARG A 1 722 ? -10.145 -13.233 13.814 1.00 95.12 722 ARG A N 1
ATOM 5686 C CA . ARG A 1 722 ? -10.271 -14.617 14.317 1.00 95.12 722 ARG A CA 1
ATOM 5687 C C . ARG A 1 722 ? -11.548 -14.794 15.127 1.00 95.12 722 ARG A C 1
ATOM 5689 O O . ARG A 1 722 ? -12.286 -15.737 14.887 1.00 95.12 722 ARG A O 1
ATOM 5696 N N . LYS A 1 723 ? -11.833 -13.858 16.034 1.00 95.62 723 LYS A N 1
ATOM 5697 C CA . LYS A 1 723 ? -12.955 -13.959 16.974 1.00 95.62 723 LYS A CA 1
ATOM 5698 C C . LYS A 1 723 ? -14.334 -13.955 16.299 1.00 95.62 723 LYS A C 1
ATOM 5700 O O . LYS A 1 723 ? -15.248 -14.595 16.805 1.00 95.62 723 LYS A O 1
ATOM 5705 N N . HIS A 1 724 ? -14.493 -13.235 15.186 1.00 96.12 724 HIS A N 1
ATOM 5706 C CA . HIS A 1 724 ? -15.798 -13.002 14.551 1.00 96.12 724 HIS A CA 1
ATOM 5707 C C . HIS A 1 724 ? -15.893 -13.455 13.087 1.00 96.12 724 HIS A C 1
ATOM 5709 O O . HIS A 1 724 ? -16.970 -13.358 12.501 1.00 96.12 724 HIS A O 1
ATOM 5715 N N . ARG A 1 725 ? -14.792 -13.908 12.470 1.00 96.06 725 ARG A N 1
ATOM 5716 C CA . ARG A 1 725 ? -14.734 -14.253 11.037 1.00 96.06 725 ARG A CA 1
ATOM 5717 C C . ARG A 1 725 ? -14.038 -15.589 10.740 1.00 96.06 725 ARG A C 1
ATOM 5719 O O . ARG A 1 725 ? -13.659 -15.835 9.595 1.00 96.06 725 ARG A O 1
ATOM 5726 N N . GLU A 1 726 ? -13.884 -16.468 11.729 1.00 94.62 726 GLU A N 1
ATOM 5727 C CA . GLU A 1 726 ? -13.531 -17.881 11.512 1.00 94.62 726 GLU A CA 1
ATOM 5728 C C . GLU A 1 726 ? -14.744 -18.642 10.941 1.00 94.62 726 GLU A C 1
ATOM 5730 O O . GLU A 1 726 ? -15.466 -19.335 11.650 1.00 94.62 726 GLU A O 1
ATOM 5735 N N . ILE A 1 727 ? -15.011 -18.437 9.647 1.00 94.00 727 ILE A N 1
ATOM 5736 C CA . ILE A 1 727 ? -16.211 -18.940 8.948 1.00 94.00 727 ILE A CA 1
ATOM 5737 C C . ILE A 1 727 ? -15.917 -19.988 7.867 1.00 94.00 727 ILE A C 1
ATOM 5739 O O . ILE A 1 727 ? -16.844 -20.527 7.266 1.00 94.00 727 ILE A O 1
ATOM 5743 N N . ASP A 1 728 ? -14.642 -20.256 7.571 1.00 92.88 728 ASP A N 1
ATOM 5744 C CA . ASP A 1 728 ? -14.256 -21.214 6.536 1.00 92.88 728 ASP A CA 1
ATOM 5745 C C . ASP A 1 728 ? -13.675 -22.489 7.173 1.00 92.88 728 ASP A C 1
ATOM 5747 O O . ASP A 1 728 ? -12.565 -22.445 7.710 1.00 92.88 728 ASP A O 1
ATOM 5751 N N . PRO A 1 729 ? -14.380 -23.636 7.121 1.00 90.25 729 PRO A N 1
ATOM 5752 C CA . PRO A 1 729 ? -13.936 -24.860 7.789 1.00 90.25 729 PRO A CA 1
ATOM 5753 C C . PRO A 1 729 ? -12.673 -25.480 7.166 1.00 90.25 729 PRO A C 1
ATOM 5755 O O . PRO A 1 729 ? -12.089 -26.389 7.752 1.00 90.25 729 PRO A O 1
ATOM 5758 N N . GLY A 1 730 ? -12.215 -24.988 6.009 1.00 89.00 730 GLY A N 1
ATOM 5759 C CA . GLY A 1 730 ? -10.919 -25.347 5.428 1.00 89.00 730 GLY A CA 1
ATOM 5760 C C . GLY A 1 730 ? -9.737 -24.561 6.019 1.00 89.00 730 GLY A C 1
ATOM 5761 O O . GLY A 1 730 ? -8.580 -24.951 5.853 1.00 89.00 730 GLY A O 1
ATOM 5762 N N . ALA A 1 731 ? -10.014 -23.480 6.756 1.00 89.56 731 ALA A N 1
ATOM 5763 C CA . ALA A 1 731 ? -9.028 -22.621 7.406 1.00 89.56 731 ALA A CA 1
ATOM 5764 C C . ALA A 1 731 ? -9.345 -22.382 8.902 1.00 89.56 731 ALA A C 1
ATOM 5766 O O . ALA A 1 731 ? -9.490 -21.229 9.320 1.00 89.56 731 ALA A O 1
ATOM 5767 N N . PRO A 1 732 ? -9.433 -23.442 9.731 1.00 88.12 732 PRO A N 1
ATOM 5768 C CA . PRO A 1 732 ? -9.702 -23.300 11.160 1.00 88.12 732 PRO A CA 1
ATOM 5769 C C . PRO A 1 732 ? -8.645 -22.429 11.856 1.00 88.12 732 PRO A C 1
ATOM 5771 O O . PRO A 1 732 ? -7.470 -22.409 11.480 1.00 88.12 732 PRO A O 1
ATOM 5774 N N . LYS A 1 733 ? -9.068 -21.723 12.907 1.00 89.69 733 LYS A N 1
ATOM 5775 C CA . LYS A 1 733 ? -8.307 -20.724 13.678 1.00 89.69 733 LYS A CA 1
ATOM 5776 C C . LYS A 1 733 ? -7.867 -19.490 12.872 1.00 89.69 733 LYS A C 1
ATOM 5778 O O . LYS A 1 733 ? -6.961 -18.759 13.296 1.00 89.69 733 LYS A O 1
ATOM 5783 N N . ALA A 1 734 ? -8.485 -19.224 11.715 1.00 92.06 734 ALA A N 1
ATOM 5784 C CA . ALA A 1 734 ? -8.135 -18.100 10.849 1.00 92.06 734 ALA A CA 1
ATOM 5785 C C . ALA A 1 734 ? -9.358 -17.314 10.338 1.00 92.06 734 ALA A C 1
ATOM 5787 O O . ALA A 1 734 ? -10.284 -17.854 9.740 1.00 92.06 734 ALA A O 1
ATOM 5788 N N . GLY A 1 735 ? -9.330 -15.994 10.545 1.00 95.06 735 GLY A N 1
ATOM 5789 C CA . GLY A 1 735 ? -10.398 -15.096 10.108 1.00 95.06 735 GLY A CA 1
ATOM 5790 C C . GLY A 1 735 ? -10.398 -14.847 8.600 1.00 95.06 735 GLY A C 1
ATOM 5791 O O . GLY A 1 735 ? -9.332 -14.678 8.006 1.00 95.06 735 GLY A O 1
ATOM 5792 N N . CYS A 1 736 ? -11.580 -14.762 7.990 1.00 96.69 736 CYS A N 1
ATOM 5793 C CA . CYS A 1 736 ? -11.771 -14.531 6.556 1.00 96.69 736 CYS A CA 1
ATOM 5794 C C . CYS A 1 736 ? -12.416 -13.164 6.261 1.00 96.69 736 CYS A C 1
ATOM 5796 O O . CYS A 1 736 ? -13.430 -12.803 6.856 1.00 96.69 736 CYS A O 1
ATOM 5798 N N . LEU A 1 737 ? -11.861 -12.402 5.314 1.00 97.69 737 LEU A N 1
ATOM 5799 C CA . LEU A 1 737 ? -12.456 -11.140 4.847 1.00 97.69 737 LEU A CA 1
ATOM 5800 C C . LEU A 1 737 ? -12.045 -10.835 3.405 1.00 97.69 737 LEU A C 1
ATOM 5802 O O . LEU A 1 737 ? -10.847 -10.729 3.121 1.00 97.69 737 LEU A O 1
ATOM 5806 N N . GLY A 1 738 ? -13.042 -10.636 2.543 1.00 97.25 738 GLY A N 1
ATOM 5807 C CA . GLY A 1 738 ? -12.865 -10.469 1.105 1.00 97.25 738 GLY A CA 1
ATOM 5808 C C . GLY A 1 738 ? -12.681 -11.795 0.372 1.00 97.25 738 GLY A C 1
ATOM 5809 O O . GLY A 1 738 ? -12.361 -12.824 0.973 1.00 97.25 738 GLY A O 1
ATOM 5810 N N . MET A 1 739 ? -12.816 -11.769 -0.949 1.00 97.94 739 MET A N 1
ATOM 5811 C CA . MET A 1 739 ? -12.802 -12.955 -1.812 1.00 97.94 739 MET A CA 1
ATOM 5812 C C . MET A 1 739 ? -11.601 -12.950 -2.756 1.00 97.94 739 MET A C 1
ATOM 5814 O O . MET A 1 739 ? -11.108 -11.888 -3.130 1.00 97.94 739 MET A O 1
ATOM 5818 N N . GLN A 1 740 ? -11.128 -14.134 -3.139 1.00 97.69 740 GLN A N 1
ATOM 5819 C CA . GLN A 1 740 ? -10.101 -14.323 -4.165 1.00 97.69 740 GLN A CA 1
ATOM 5820 C C . GLN A 1 740 ? -10.769 -14.690 -5.493 1.00 97.69 740 GLN A C 1
ATOM 5822 O O . GLN A 1 740 ? -11.687 -15.512 -5.505 1.00 97.69 740 GLN A O 1
ATOM 5827 N N . LEU A 1 741 ? -10.316 -14.085 -6.593 1.00 97.56 741 LEU A N 1
ATOM 5828 C CA . LEU A 1 741 ? -10.934 -14.225 -7.911 1.00 97.56 741 LEU A CA 1
ATOM 5829 C C . LEU A 1 741 ? -9.905 -14.572 -8.989 1.00 97.56 741 LEU A C 1
ATOM 5831 O O . LEU A 1 741 ? -8.747 -14.148 -8.931 1.00 97.56 741 LEU A O 1
ATOM 5835 N N . CYS A 1 742 ? -10.376 -15.294 -10.002 1.00 97.12 742 CYS A N 1
ATOM 5836 C CA . CYS A 1 742 ? -9.710 -15.467 -11.291 1.00 97.12 742 CYS A CA 1
ATOM 5837 C C . CYS A 1 742 ? -10.624 -14.892 -12.389 1.00 97.12 742 CYS A C 1
ATOM 5839 O O . CYS A 1 742 ? -11.832 -15.145 -12.343 1.00 97.12 742 CYS A O 1
ATOM 5841 N N . PRO A 1 743 ? -10.106 -14.101 -13.347 1.00 95.69 743 PRO A N 1
ATOM 5842 C CA . PRO A 1 743 ? -10.913 -13.653 -14.475 1.00 95.69 743 PRO A CA 1
ATOM 5843 C C . PRO A 1 743 ? -11.373 -14.827 -15.346 1.00 95.69 743 PRO A C 1
ATOM 5845 O O . PRO A 1 743 ? -10.733 -15.875 -15.407 1.00 95.69 743 PRO A O 1
ATOM 5848 N N . VAL A 1 744 ? -12.507 -14.636 -16.012 1.00 94.00 744 VAL A N 1
ATOM 5849 C CA . VAL A 1 744 ? -13.050 -15.537 -17.027 1.00 94.00 744 VAL A CA 1
ATOM 5850 C C . VAL A 1 744 ? -13.102 -14.739 -18.322 1.00 94.00 744 VAL A C 1
ATOM 5852 O O . VAL A 1 744 ? -13.801 -13.729 -18.404 1.00 94.00 744 VAL A O 1
ATOM 5855 N N . PHE A 1 745 ? -12.348 -15.188 -19.317 1.00 91.50 745 PHE A N 1
ATOM 5856 C CA . PHE A 1 745 ? -12.365 -14.626 -20.664 1.00 91.50 745 PHE A CA 1
ATOM 5857 C C . PHE A 1 745 ? -13.245 -15.495 -21.569 1.00 91.50 745 PHE A C 1
ATOM 5859 O O . PHE A 1 745 ? -13.509 -16.661 -21.260 1.00 91.50 745 PHE A O 1
ATOM 5866 N N . GLU A 1 746 ? -13.704 -14.941 -22.688 1.00 80.12 746 GLU A N 1
ATOM 5867 C CA . GLU A 1 746 ? -14.313 -15.759 -23.738 1.00 80.12 746 GLU A CA 1
ATOM 5868 C C . GLU A 1 746 ? -13.244 -16.691 -24.329 1.00 80.12 746 GLU A C 1
ATOM 5870 O O . GLU A 1 746 ? -12.077 -16.314 -24.465 1.00 80.12 746 GLU A O 1
ATOM 5875 N N . ARG A 1 747 ? -13.615 -17.945 -24.618 1.00 67.06 747 ARG A N 1
ATOM 5876 C CA . ARG A 1 747 ? -12.644 -18.967 -25.032 1.00 67.06 747 ARG A CA 1
ATOM 5877 C C . ARG A 1 747 ? -12.091 -18.638 -26.415 1.00 67.06 747 ARG A C 1
ATOM 5879 O O . ARG A 1 747 ? -12.811 -18.710 -27.405 1.00 67.06 747 ARG A O 1
ATOM 5886 N N . SER A 1 748 ? -10.800 -18.334 -26.447 1.00 58.84 748 SER A N 1
ATOM 5887 C CA . SER A 1 748 ? -10.026 -17.973 -27.627 1.00 58.84 748 SER A CA 1
ATOM 5888 C C . SER A 1 748 ? -8.673 -18.675 -27.567 1.00 58.84 748 SER A C 1
ATOM 5890 O O . SER A 1 748 ? -8.042 -18.722 -26.513 1.00 58.84 748 SER A O 1
ATOM 5892 N N . ASP A 1 749 ? -8.230 -19.186 -28.708 1.00 64.31 749 ASP A N 1
ATOM 5893 C CA . ASP A 1 749 ? -6.887 -19.709 -28.962 1.00 64.31 749 ASP A CA 1
ATOM 5894 C C . ASP A 1 749 ? -5.825 -18.598 -29.072 1.00 64.31 749 ASP A C 1
ATOM 5896 O O . ASP A 1 749 ? -4.641 -18.842 -28.843 1.00 64.31 749 ASP A O 1
ATOM 5900 N N . VAL A 1 750 ? -6.242 -17.359 -29.354 1.00 69.50 750 VAL A N 1
ATOM 5901 C CA . VAL A 1 750 ? -5.374 -16.172 -29.399 1.00 69.50 750 VAL A CA 1
ATOM 5902 C C . VAL A 1 750 ? -5.178 -15.578 -27.989 1.00 69.50 750 VAL A C 1
ATOM 5904 O O . VAL A 1 750 ? -6.167 -15.145 -27.383 1.00 69.50 750 VAL A O 1
ATOM 5907 N N . PRO A 1 751 ? -3.934 -15.463 -27.469 1.00 68.94 751 PRO A N 1
ATOM 5908 C CA . PRO A 1 751 ? -3.657 -14.879 -26.148 1.00 68.94 751 PRO A CA 1
ATOM 5909 C C . PRO A 1 751 ? -4.071 -13.409 -26.002 1.00 68.94 751 PRO A C 1
ATOM 5911 O O . PRO A 1 751 ? -4.369 -12.959 -24.898 1.00 68.94 751 PRO A O 1
ATOM 5914 N N . GLU A 1 752 ? -4.127 -12.660 -27.105 1.00 71.12 752 GLU A N 1
ATOM 5915 C CA . GLU A 1 752 ? -4.538 -11.249 -27.133 1.00 71.12 752 GLU A CA 1
ATOM 5916 C C . GLU A 1 752 ? -6.009 -11.036 -26.742 1.00 71.12 752 GLU A C 1
ATOM 5918 O O . GLU A 1 752 ? -6.384 -9.932 -26.356 1.00 71.12 752 GLU A O 1
ATOM 5923 N N . HIS A 1 753 ? -6.849 -12.075 -26.784 1.00 79.75 753 HIS A N 1
ATOM 5924 C CA . HIS A 1 753 ? -8.232 -12.008 -26.301 1.00 79.75 753 HIS A CA 1
ATOM 5925 C C . HIS A 1 753 ? -8.369 -12.338 -24.804 1.00 79.75 753 HIS A C 1
ATOM 5927 O O . HIS A 1 753 ? -9.444 -12.151 -24.235 1.00 79.75 753 HIS A O 1
ATOM 5933 N N . LEU A 1 754 ? -7.292 -12.757 -24.125 1.00 86.19 754 LEU A N 1
ATOM 5934 C CA . LEU A 1 754 ? -7.263 -12.946 -22.669 1.00 86.19 754 LEU A CA 1
ATOM 5935 C C . LEU A 1 754 ? -7.114 -11.594 -21.947 1.00 86.19 754 LEU A C 1
ATOM 5937 O O . LEU A 1 754 ? -6.209 -11.382 -21.141 1.00 86.19 754 LEU A O 1
ATOM 5941 N N . GLN A 1 755 ? -7.989 -10.644 -22.273 1.00 91.38 755 GLN A N 1
ATOM 5942 C CA . GLN A 1 755 ? -8.018 -9.318 -21.672 1.00 91.38 755 GLN A CA 1
ATOM 5943 C C . GLN A 1 755 ? -9.452 -8.826 -21.479 1.00 91.38 755 GLN A C 1
ATOM 5945 O O . GLN A 1 755 ? -10.322 -9.032 -22.321 1.00 91.38 755 GLN A O 1
ATOM 5950 N N . SER A 1 756 ? -9.698 -8.137 -20.369 1.00 93.75 756 SER A N 1
ATOM 5951 C CA . SER A 1 756 ? -10.969 -7.453 -20.113 1.00 93.75 756 SER A CA 1
ATOM 5952 C C . SER A 1 756 ? -10.734 -6.143 -19.357 1.00 93.75 756 SER A C 1
ATOM 5954 O O . SER A 1 756 ? -9.593 -5.694 -19.212 1.00 93.75 756 SER A O 1
ATOM 5956 N N . VAL A 1 757 ? -11.800 -5.461 -18.936 1.00 95.25 757 VAL A N 1
ATOM 5957 C CA . VAL A 1 757 ? -11.724 -4.111 -18.359 1.00 95.25 757 VAL A CA 1
ATOM 5958 C C . VAL A 1 757 ? -12.612 -4.011 -17.128 1.00 95.25 757 VAL A C 1
ATOM 5960 O O . VAL A 1 757 ? -13.762 -4.445 -17.150 1.00 95.25 757 VAL A O 1
ATOM 5963 N N . LEU A 1 758 ? -12.098 -3.370 -16.079 1.00 96.06 758 LEU A N 1
ATOM 5964 C CA . LEU A 1 758 ? -12.889 -2.894 -14.948 1.00 96.06 758 LEU A CA 1
ATOM 5965 C C . LEU A 1 758 ? -12.824 -1.370 -14.856 1.00 96.06 758 LEU A C 1
ATOM 5967 O O . LEU A 1 758 ? -11.765 -0.765 -15.029 1.00 96.06 758 LEU A O 1
ATOM 5971 N N . GLU A 1 759 ? -13.964 -0.759 -14.550 1.00 94.75 759 GLU A N 1
ATOM 5972 C CA . GLU A 1 759 ? -14.132 0.682 -14.349 1.00 94.75 759 GLU A CA 1
ATOM 5973 C C . GLU A 1 759 ? -14.887 0.924 -13.035 1.00 94.75 759 GLU A C 1
ATOM 5975 O O . GLU A 1 759 ? -15.787 0.163 -12.665 1.00 94.75 759 GLU A O 1
ATOM 5980 N N . VAL A 1 760 ? -14.517 1.981 -12.309 1.00 93.50 760 VAL A N 1
ATOM 5981 C CA . VAL A 1 760 ? -15.255 2.423 -11.119 1.00 93.50 760 VAL A CA 1
ATOM 5982 C C . VAL A 1 760 ? -16.677 2.819 -11.534 1.00 93.50 760 VAL A C 1
ATOM 5984 O O . VAL A 1 760 ? -16.874 3.530 -12.515 1.00 93.50 760 VAL A O 1
ATOM 5987 N N . GLY A 1 761 ? -17.675 2.336 -10.793 1.00 91.69 761 GLY A N 1
ATOM 5988 C CA . GLY A 1 761 ? -19.096 2.504 -11.102 1.00 91.69 761 GLY A CA 1
ATOM 5989 C C . GLY A 1 761 ? -19.761 1.327 -11.826 1.00 91.69 761 GLY A C 1
ATOM 5990 O O . GLY A 1 761 ? -20.987 1.330 -11.922 1.00 91.69 761 GLY A O 1
ATOM 5991 N N . MET A 1 762 ? -19.017 0.307 -12.281 1.00 94.00 762 MET A N 1
ATOM 5992 C CA . MET A 1 762 ? -19.622 -0.931 -12.802 1.00 94.00 762 MET A CA 1
ATOM 5993 C C . MET A 1 762 ? -20.466 -1.640 -11.728 1.00 94.00 762 MET A C 1
ATOM 5995 O O . MET A 1 762 ? -19.978 -1.869 -10.619 1.00 94.00 762 MET A O 1
ATOM 5999 N N . GLU A 1 763 ? -21.704 -2.012 -12.068 1.00 94.25 763 GLU A N 1
ATOM 6000 C CA . GLU A 1 763 ? -22.595 -2.843 -11.241 1.00 94.25 763 GLU A CA 1
ATOM 6001 C C . GLU A 1 763 ? -22.111 -4.307 -11.232 1.00 94.25 763 GLU A C 1
ATOM 6003 O O . GLU A 1 763 ? -21.519 -4.774 -12.209 1.00 94.25 763 GLU A O 1
ATOM 6008 N N . VAL A 1 764 ? -22.369 -5.036 -10.140 1.00 95.44 764 VAL A N 1
ATOM 6009 C CA . VAL A 1 764 ? -22.010 -6.456 -9.976 1.00 95.44 764 VAL A CA 1
ATOM 6010 C C . VAL A 1 764 ? -23.257 -7.338 -10.024 1.00 95.44 764 VAL A C 1
ATOM 6012 O O . VAL A 1 764 ? -24.074 -7.312 -9.104 1.00 95.44 764 VAL A O 1
ATOM 6015 N N . ASP A 1 765 ? -23.361 -8.173 -11.054 1.00 94.62 765 ASP A N 1
ATOM 6016 C CA . ASP A 1 765 ? -24.324 -9.273 -11.110 1.00 94.62 765 ASP A CA 1
ATOM 6017 C C . ASP A 1 765 ? -23.713 -10.533 -10.486 1.00 94.62 765 ASP A C 1
ATOM 6019 O O . ASP A 1 765 ? -22.641 -10.993 -10.891 1.00 94.62 765 ASP A O 1
ATOM 6023 N N . VAL A 1 766 ? -24.410 -11.135 -9.521 1.00 95.69 766 VAL A N 1
ATOM 6024 C CA . VAL A 1 766 ? -24.000 -12.404 -8.901 1.00 95.69 766 VAL A CA 1
ATOM 6025 C C . VAL A 1 766 ? -24.587 -13.565 -9.703 1.00 95.69 766 VAL A C 1
ATOM 6027 O O . VAL A 1 766 ? -25.713 -13.992 -9.464 1.00 95.69 766 VAL A O 1
ATOM 6030 N N . LEU A 1 767 ? -23.816 -14.083 -10.662 1.00 96.12 767 LEU A N 1
ATOM 6031 C CA . LEU A 1 767 ? -24.253 -15.146 -11.578 1.00 96.12 767 LEU A CA 1
ATOM 6032 C C . LEU A 1 767 ? -24.514 -16.488 -10.876 1.00 96.12 767 LEU A C 1
ATOM 6034 O O . LEU A 1 767 ? -25.294 -17.307 -11.356 1.00 96.12 767 LEU A O 1
ATOM 6038 N N . ARG A 1 768 ? -23.804 -16.756 -9.773 1.00 96.69 768 ARG A N 1
ATOM 6039 C CA . ARG A 1 768 ? -23.832 -18.043 -9.064 1.00 96.69 768 ARG A CA 1
ATOM 6040 C C . ARG A 1 768 ? -23.432 -17.846 -7.606 1.00 96.69 768 ARG A C 1
ATOM 6042 O O . ARG A 1 768 ? -22.439 -17.168 -7.343 1.00 96.69 768 ARG A O 1
ATOM 6049 N N . ARG A 1 769 ? -24.132 -18.503 -6.679 1.00 96.69 769 ARG A N 1
ATOM 6050 C CA . ARG A 1 769 ? -23.813 -18.569 -5.239 1.00 96.69 769 ARG A CA 1
ATOM 6051 C C . ARG A 1 769 ? -23.539 -20.011 -4.789 1.00 96.69 769 ARG A C 1
ATOM 6053 O O . ARG A 1 769 ? -23.839 -20.952 -5.523 1.00 96.69 769 ARG A O 1
ATOM 6060 N N . GLY A 1 770 ? -22.934 -20.192 -3.617 1.00 94.06 770 GLY A N 1
ATOM 6061 C CA . GLY A 1 770 ? -22.680 -21.494 -2.995 1.00 94.06 770 GLY A CA 1
ATOM 6062 C C . GLY A 1 770 ? -21.519 -21.496 -1.991 1.00 94.06 770 GLY A C 1
ATOM 6063 O O . GLY A 1 770 ? -20.658 -20.619 -1.986 1.00 94.06 770 GLY A O 1
ATOM 6064 N N . ALA A 1 771 ? -21.450 -22.524 -1.144 1.00 91.44 771 ALA A N 1
ATOM 6065 C CA . ALA A 1 771 ? -20.465 -22.595 -0.062 1.00 91.44 771 ALA A CA 1
ATOM 6066 C C . ALA A 1 771 ? -18.999 -22.641 -0.547 1.00 91.44 771 ALA A C 1
ATOM 6068 O O . ALA A 1 771 ? -18.642 -23.338 -1.504 1.00 91.44 771 ALA A O 1
ATOM 6069 N N . HIS A 1 772 ? -18.111 -21.929 0.152 1.00 92.81 772 HIS A N 1
ATOM 6070 C CA . HIS A 1 772 ? -16.656 -22.037 -0.018 1.00 92.81 772 HIS A CA 1
ATOM 6071 C C . HIS A 1 772 ? -16.012 -22.926 1.041 1.00 92.81 772 HIS A C 1
ATOM 6073 O O . HIS A 1 772 ? -16.492 -23.010 2.171 1.00 92.81 772 HIS A O 1
ATOM 6079 N N . LEU A 1 773 ? -14.911 -23.555 0.628 1.00 90.44 773 LEU A N 1
ATOM 6080 C CA . LEU A 1 773 ? -14.007 -24.342 1.453 1.00 90.44 773 LEU A CA 1
ATOM 6081 C C . LEU A 1 773 ? -12.574 -24.034 0.997 1.00 90.44 773 LEU A C 1
ATOM 6083 O O . LEU A 1 773 ? -12.198 -24.338 -0.137 1.00 90.44 773 LEU A O 1
ATOM 6087 N N . TYR A 1 774 ? -11.778 -23.415 1.860 1.00 85.69 774 TYR A N 1
ATOM 6088 C CA . TYR A 1 774 ? -10.394 -23.054 1.576 1.00 85.69 774 TYR A CA 1
ATOM 6089 C C . TYR A 1 774 ? -9.473 -24.273 1.722 1.00 85.69 774 TYR A C 1
ATOM 6091 O O . TYR A 1 774 ? -9.211 -24.737 2.825 1.00 85.69 774 TYR A O 1
ATOM 6099 N N . MET A 1 775 ? -8.934 -24.794 0.620 1.00 80.69 775 MET A N 1
ATOM 6100 C CA . MET A 1 775 ? -7.953 -25.884 0.682 1.00 80.69 775 MET A CA 1
ATOM 6101 C C . MET A 1 775 ? -6.588 -25.364 1.156 1.00 80.69 775 MET A C 1
ATOM 6103 O O . MET A 1 775 ? -6.007 -24.460 0.550 1.00 80.69 775 MET A O 1
ATOM 6107 N N . GLY A 1 776 ? -6.037 -25.958 2.216 1.00 60.59 776 GLY A N 1
ATOM 6108 C CA . GLY A 1 776 ? -4.685 -25.672 2.697 1.00 60.59 776 GLY A CA 1
ATOM 6109 C C . GLY A 1 776 ? -3.592 -26.137 1.721 1.00 60.59 776 GLY A C 1
ATOM 6110 O O . GLY A 1 776 ? -3.783 -27.071 0.943 1.00 60.59 776 GLY A O 1
ATOM 6111 N N . GLN A 1 777 ? -2.405 -25.512 1.769 1.00 48.25 777 GLN A N 1
ATOM 6112 C CA . GLN A 1 777 ? -1.239 -25.934 0.969 1.00 48.25 777 GLN A CA 1
ATOM 6113 C C . GLN A 1 777 ? -0.744 -27.329 1.402 1.00 48.25 777 GLN A C 1
ATOM 6115 O O . GLN A 1 777 ? 0.088 -27.436 2.309 1.00 48.25 777 GLN A O 1
ATOM 6120 N N . GLY A 1 778 ? -1.246 -28.364 0.725 1.00 43.84 778 GLY A N 1
ATOM 6121 C CA . GLY A 1 778 ? -0.931 -29.781 0.944 1.00 43.84 778 GLY A CA 1
ATOM 6122 C C . GLY A 1 778 ? -2.157 -30.706 0.917 1.00 43.84 778 GLY A C 1
ATOM 6123 O O . GLY A 1 778 ? -2.005 -31.914 0.761 1.00 43.84 778 GLY A O 1
ATOM 6124 N N . GLN A 1 779 ? -3.376 -30.167 1.028 1.00 41.38 779 GLN A N 1
ATOM 6125 C CA . GLN A 1 779 ? -4.605 -30.966 1.013 1.00 41.38 779 GLN A CA 1
ATOM 6126 C C . GLN A 1 779 ? -5.038 -31.295 -0.424 1.00 41.38 779 GLN A C 1
ATOM 6128 O O . GLN A 1 779 ? -5.255 -30.399 -1.241 1.00 41.38 779 GLN A O 1
ATOM 6133 N N . LYS A 1 780 ? -5.203 -32.589 -0.733 1.00 35.78 780 LYS A N 1
ATOM 6134 C CA . LYS A 1 780 ? -5.889 -33.043 -1.955 1.00 35.78 780 LYS A CA 1
ATOM 6135 C C . LYS A 1 780 ? -7.405 -32.867 -1.795 1.00 35.78 780 LYS A C 1
ATOM 6137 O O . LYS A 1 780 ? -7.931 -32.992 -0.693 1.00 35.78 780 LYS A O 1
ATOM 6142 N N . LYS A 1 781 ? -8.108 -32.625 -2.907 1.00 38.06 781 LYS A N 1
ATOM 6143 C CA . LYS A 1 781 ? -9.571 -32.451 -2.964 1.00 38.06 781 LYS A CA 1
ATOM 6144 C C . LYS A 1 781 ? -10.298 -33.777 -2.680 1.00 38.06 781 LYS A C 1
ATOM 6146 O O . LYS A 1 781 ? -10.728 -34.462 -3.605 1.00 38.06 781 LYS A O 1
ATOM 6151 N N . THR A 1 782 ? -10.447 -34.143 -1.408 1.00 30.23 782 THR A N 1
ATOM 6152 C CA . THR A 1 782 ? -11.348 -35.224 -0.979 1.00 30.23 782 THR A CA 1
ATOM 6153 C C . THR A 1 782 ? -12.792 -34.763 -1.148 1.00 30.23 782 THR A C 1
ATOM 6155 O O . THR A 1 782 ? -13.377 -34.176 -0.240 1.00 30.23 782 THR A O 1
ATOM 6158 N N . VAL A 1 783 ? -13.354 -34.991 -2.337 1.00 31.77 783 VAL A N 1
ATOM 6159 C CA . VAL A 1 783 ? -14.783 -34.786 -2.601 1.00 31.77 783 VAL A CA 1
ATOM 6160 C C . VAL A 1 783 ? -15.584 -35.715 -1.680 1.00 31.77 783 VAL A C 1
ATOM 6162 O O . VAL A 1 783 ? -15.366 -36.928 -1.737 1.00 31.77 783 VAL A O 1
ATOM 6165 N N . PRO A 1 784 ? -16.507 -35.201 -0.847 1.00 29.11 784 PRO A N 1
ATOM 6166 C CA . PRO A 1 784 ? -17.422 -36.052 -0.101 1.00 29.11 784 PRO A CA 1
ATOM 6167 C C . PRO A 1 784 ? -18.338 -36.796 -1.081 1.00 29.11 784 PRO A C 1
ATOM 6169 O O . PRO A 1 784 ? -19.105 -36.173 -1.812 1.00 29.11 784 PRO A O 1
ATOM 6172 N N . ARG A 1 785 ? -18.272 -38.131 -1.107 1.00 32.97 785 ARG A N 1
ATOM 6173 C CA . ARG A 1 785 ? -19.305 -38.947 -1.761 1.00 32.97 785 ARG A CA 1
ATOM 6174 C C . ARG A 1 785 ? -20.569 -38.888 -0.903 1.00 32.97 785 ARG A C 1
ATOM 6176 O O . ARG A 1 785 ? -20.572 -39.468 0.178 1.00 32.97 785 ARG A O 1
ATOM 6183 N N . GLY A 1 786 ? -21.617 -38.218 -1.382 1.00 34.19 786 GLY A N 1
ATOM 6184 C CA . GLY A 1 786 ? -22.919 -38.210 -0.705 1.00 34.19 786 GLY A CA 1
ATOM 6185 C C . GLY A 1 786 ? -23.734 -36.930 -0.874 1.00 34.19 786 GLY A C 1
ATOM 6186 O O . GLY A 1 786 ? -24.039 -36.288 0.125 1.00 34.19 786 GLY A O 1
ATOM 6187 N N . ALA A 1 787 ? -24.083 -36.568 -2.113 1.00 29.80 787 ALA A N 1
ATOM 6188 C CA . ALA A 1 787 ? -25.136 -35.583 -2.402 1.00 29.80 787 ALA A CA 1
ATOM 6189 C C . ALA A 1 787 ? -25.777 -35.759 -3.801 1.00 29.80 787 ALA A C 1
ATOM 6191 O O . ALA A 1 787 ? -26.338 -34.807 -4.337 1.00 29.80 787 ALA A O 1
ATOM 6192 N N . ASP A 1 788 ? -25.719 -36.960 -4.394 1.00 32.94 788 ASP A N 1
ATOM 6193 C CA . ASP A 1 788 ? -26.597 -37.296 -5.522 1.00 32.94 788 ASP A CA 1
ATOM 6194 C C . ASP A 1 788 ? -27.991 -37.618 -4.967 1.00 32.94 788 ASP A C 1
ATOM 6196 O O . ASP A 1 788 ? -28.257 -38.726 -4.500 1.00 32.94 788 ASP A O 1
ATOM 6200 N N . SER A 1 789 ? -28.877 -36.625 -4.994 1.00 31.61 789 SER A N 1
ATOM 6201 C CA . SER A 1 789 ? -30.320 -36.783 -4.795 1.00 31.61 789 SER A CA 1
ATOM 6202 C C . SER A 1 789 ? -31.019 -36.268 -6.050 1.00 31.61 789 SER A C 1
ATOM 6204 O O . SER A 1 789 ? -30.896 -35.087 -6.375 1.00 31.61 789 SER A O 1
ATOM 6206 N N . GLY A 1 790 ? -31.671 -37.171 -6.784 1.00 27.95 790 GLY A N 1
ATOM 6207 C CA . GLY A 1 790 ? -32.067 -36.943 -8.174 1.00 27.95 790 GLY A CA 1
ATOM 6208 C C . GLY A 1 790 ? -33.143 -35.877 -8.399 1.00 27.95 790 GLY A C 1
ATOM 6209 O O . GLY A 1 790 ? -33.938 -35.562 -7.516 1.00 27.95 790 GLY A O 1
ATOM 6210 N N . ALA A 1 791 ? -33.176 -35.381 -9.636 1.00 27.83 791 ALA A N 1
ATOM 6211 C CA . ALA A 1 791 ? -34.239 -34.544 -10.191 1.00 27.83 791 ALA A CA 1
ATOM 6212 C C . ALA A 1 791 ? -34.662 -35.058 -11.586 1.00 27.83 791 ALA A C 1
ATOM 6214 O O . ALA A 1 791 ? -34.708 -34.305 -12.558 1.00 27.83 791 ALA A O 1
ATOM 6215 N N . THR A 1 792 ? -34.942 -36.362 -11.648 1.00 27.62 792 THR A N 1
ATOM 6216 C CA . THR A 1 792 ? -35.730 -37.066 -12.676 1.00 27.62 792 THR A CA 1
ATOM 6217 C C . THR A 1 792 ? -36.540 -38.143 -11.973 1.00 27.62 792 THR A C 1
ATOM 6219 O O . THR A 1 792 ? -35.874 -38.943 -11.273 1.00 27.62 792 THR A O 1
#

Sequence (792 aa):
MPIPSESQPAAQTASSQVRAPPSRTGHQRWTNQQTLRFLEMLLEARRDGLLLNSSKGVFVKPVFQYFVPLIEAEFPRRRWGFKILDNKYRHLLQFWRVFREAEQLPGVVYGPANGRLTMSKANEETLRAKHLGVGNRVINKGLLISDAITFDSWAEIFETDPPAGSMMIECDDDAGFAAAAAAERQQRDASTESGDDEGEPRSHDDAYDLFRQRTPRPGASTPSSSTPMPLPLSSPSSRGFTAVRRSSQKGKARQNQQINALIIGLLTDMVARGTQPQQHTIITRAPGAEDFEKAVRDCMRFTRQQGTFSMAKAIIDWLKEDLANPIVWNCLKSPEEKFQWLEGPGLLPSAPSTPPTVMTQGGLMTHLDWGSLFLVAVTLAVFLIPVFILFPPIPVECSDALRQTHSKLGLRGPSSNLATQYSLAAHGPRPDGPRPAIHSLHVYPVKSCRGVELDRAKVLPTGLEHDRLFAFAQLKPKSLADQEPAWEVLTLRQAPLLAKVKVDVWLPDPSKSSRQLGRVDEGFLVLRFPRASTSDLLLPLDFPSSDDITDRGYEYEPVKIWKDTPCALNMERELPPELARYLGVKNRLGLFRMDPANRRQVFRCAPREDALGYQPVIDFHDAYPLHMLSLTSIRDLESKIQKDQSIQHLDARRFRGNIIISGAEAYDEDDWKSVQFKQPAGGNKTPPSVFDVSCRTVRCKLPNVDPATGVRHRLEPDHALRKHREIDPGAPKAGCLGMQLCPVFERSDVPEHLQSVLEVGMEVDVLRRGAHLYMGQGQKKTVPRGADSGAT

Foldseek 3Di:
DDDDDDDDDDDDDDDDDPDPDPDPDDQPADDLVLLVVLLLLLLVCLVVVQQDEPVDVPSLQVSLVVCQVVSCVVCVVDRDDSLLSVLSVVQLLLLVLLLVVLCPDPAWDADFVQQAIDHDPVSLVVSCVQAPPSSVCRHPHHDSDDPSRTPVSSCSSHVRYDHDDHDRDRSRCPPVVVVVVVVVVVVVVVVVVPDDDDDDDDDDDDDDDDDDDDDDDDYDDDDDDDDDDDDDDDDDDDDDDDDDDPPDPVPVVVVVVVVVVVVVVVVVVVVVVVPDDDDDDDDPDDFDPVLLVVLLVVLVVLCVVVVNPVVSVQLNVVSPPDSCSSVVSVVQDDSVSVVVVCVPPPGDDDDDDDDDDDDDDDDDDDDPDPVNVVVVVVVCCVVVVVVCVVPPPDPQDPVNVLVQFWDWAADPDPDDLCPCLPPCVVFAADPVGQFKFFSWFWADLEAQAAIGIHQKFKQFLAATPSHNQKFKWFFACDDPPRNHTATETDHLVQQLQNLQWDKIKIAGDPVGADPVHGHDHWIWIWTFHDDPDGDIQIDTSDDDDPVRCVVQVWDFGFHDQPPHTFTWTWPLSSDDPVVCVSRVNPGRMTMTGHDPVRFAFADFLDDACVPQVHTRTHRSDNGHSFWEAESQQQVVLLVLDPDDPLPPDQRPCLVVGRTYMGSDHHCPVQFQQKKKWAAPVPDDPFDIWIKGFRAFDWDDQRSQQDSNPSDGHDAPPQPSQQVPACPAPLDHSTGTGTTGIGTHFDNDPDSVRSMGMDGGRTTMDRPDTGHHHGHDDPDDPPDDPDDPDDDD